Protein AF-A0A818GD93-F1 (afdb_monomer_lite)

Secondary structure (DSSP, 8-state):
-TTSSSTHHHHHHHTTSS-HHHHHHHHHHHHHHHHHTT---EEEEEESS-HHHHHHHS-TT-EEEEEEETTEEEEEEEHHHHHHHHHHHHHTT--EEE---TT--TTSGGGTTTHHHHHHHHHTTS-SSPPBPPTTS--SSS-GGGTTSHHHHB--HHHHHHHHHS-EEHHHHHTTS-TT-EEEE-SSS-SSHHHHHHHS-TTSEEEES--TT-S-HHHHHHHHHHHHHHTT----GGGGSPPP-SSPPTTSPPSHHHHHTTS---SPP-PPPHHHHHGGGT-TTEEEEEE--STTSTTGGGGG-EETTEEEPPHHHHHHHHHHHHHHHTT-S-GGG--EEEEEEEE--PPEE-SSS-EEEEEEE-TTT-EEEEEETTEEEEEEEEEEPPP--THHHHTT-PPPTTS-PEEHHHHHHHHHHHTB---GGG--EEEE-TTSSEEEEE--S-HHHHHHHHHHHHHTTS-S-EEEEEEEEEEE-HHHHHHHS-TTT-EEEEEEETTTTEEEETTEEEEEEEEEE-PPP-----PPPEEEEEEETT-S--S-HHHHHHHHHHHH---SEEEEEEES-HHHHHHHHHHHHH-TT-SEEEEEEE-SS-GGGS-TTSEEES-TTSS--SPEEEEEE---TT----HHHHHHHEEEEEEEEEETTS---HHHHHHTTEEEEEE-SSEEEEEEPPS--PEEEEEE--TTT-THHHHHHHHHHS-S-EEEEEEE--TT--HHHHHHHHTTSTTGGGEEEEEE--TT----HHHHHHHHHHT-SEEEEETTEEEEEEEEE----TTTTEEEES-EEEEESSTT-GGGEEEEEPP---GGG---TT------SEEEE-TTT-----S-HHHHHHHH-TT--GGG---SSSSHHHHHHHHHTTT--EEEEEE---THHHHHHHHTEEEEEEEEE---HHHHHT----GGGGGG--EEEE--THHHHSS--HHHHHHHHHHHHHHHTT-S-PPPEEEEETT-HHHHHHHHHTT---SEEEEE---TT-PPEEEE------TTSEEEEETTTSHHHHHHHHHHHHTT--EEEEE-TT---SHHHHHHHHHHHHHH--EEEEE---TTSHHHHHHHHHT-SS-EEEEEE---------GGG--HHHHHHHHIIIIIHHHHHHHHHHHH-TTT--EEEE--

Sequence (1164 aa):
MTKINLNHNSCAYADGCFTAEETILAAYFRGKCIQEANLPAGGMAAVGLTWNECKQMCPSDIAPACHNAIDTVTVSGPKESIEKFVEELKEKKIFAKEVACNQVAFHSHYMIEIAPLLKKCLENVIINPSKQRSSRWISSSVPENQWNTPLALTSSPDYHVNNLCSPVLFQEALQHIPSNAIVIELAPHCLLLAILKRSLSTDCVHLNLMKRGTHDHIAYFYSNLGKLYNEGVNLNIMSNYAPVQYPVPVNVPFISSLIASQWDHSQQWKIPTFEMFTQSLGSTQQAKHEIDLNDGSEYSSIIGHQIDGRCLFPATGYLVLVWKTYAKLHNYEDYRQMSVLFEQVQIHRATICSLTNKIIFYVNILPTNGTFEIIENNTIIVTGRISLSEQLKMQKFHKQIKFDDTNKNLQTNEIYRDFNLRGYEYSGLFRGINQINIDGTYGELKWNNDWISYIDTMLQVHLITSQGLQLPTRIDSLRIDPKFHLESISSLTSTCSVYVDYWNSLCFSGGIELFGLHCTGTSKKNKQQNTILESYLFVPFDNENIINELETCLYLILENNLTTTLSLCQIGNEKLSEEIFNFYSQQPSIKSLEYTLVTSLSIDEINKKINLVENLSSTTTTTIDLVIVNKTETNTYDWEKLFSICKSNGFILFSSDINIPTKQLQTNNFIQIVTRKNYQLWKKLSNENFKDTIVNIDEKNFQWIDQIKTLLSNSSSQRIWLLSNQIDNGIIGFFNCLRREPGGQLLRCIHIQDSEYVLNENVLKTLTTRDLAVNVYQNGVWGSYIHRHLRTSNDSTWIETDNAHVNVLNRGDLSSLTWLQSPIITTNNINDPNLDTCTVHYASLNFRDIMLVQLKKREYLKKLFPRLNDEHIANSRDTTFEQQIRFVTKGKGVDIVLNSLAEDKLQASVRLLAQHGRFLEIGKFDLSQNNPLGMSIFLKNTTFHGILLDSLFENANDDWLRVHQLVEQGIQNGVVQPLHSNVFNANEIEQAFRYMSQGKHMGKVVIKVYDESRPLIRAIRKTWFSPNKTYIITGGLGGFGLELTEWLVERGARNLILCSRSGIRTGYQLKKITYLETFFEAKILISKLNITNEKECEELISQCSLPIGGIFHLAAVLQDGLFENLTIDLFNQVVDIKYNGTKNLDKYTRIYSQKTLDYFVVFS

Radius of gyration: 47.05 Å; chains: 1; bounding box: 90×84×153 Å

Foldseek 3Di:
DLVVLLCVLVLCVVQVQDDPQLSVQLSVLVVVLVVVLPFAQKWKKKWQAAPVVCVVPDDPQKDFAEHLARRITMIMGHPVSLVVVQVVCVVVVIDMGTDDDVRDGWQAQSLVSSLVVSLVSSVVRADPPGDFGDPVDDAQLDDPVCCPPPLNGGPHSSVSSSSRHHGGNNLVVLVPADQQEEAEDPDQAPPSQVSNCVSGHPNYHYAYQHHPPDPDSVVSNVVRVVVVVVSPDDDPPCVVDDDDDPPDDPPDDDCVVVVVVVDDPVDDDDDDDPVNVVVVPDPLQKDKDKDACDPPDPCVLLCLFFFLNFSWRFPLNVVVVLLVSVCVVVVHPDSLQFWKKWAWKFFPDIDTDDNPDIWMWMWGADPPFQWIFIDTPNDTGMTTGMDGDDDDDPVVPPVPDDDDPPAFKFALVLLVLVCVVLGGNGDDLLSFFGIAGLCLFKGKGADPPDSRSRVSVQVSSVCSNPDHDKGWGTFRMKIADSVQLVVQQDPPGNMWMWGADPVQQWIDTGRMITGDTDIDHDDNDPPPPVPFDWDKDWDFQEDADDDCPPLQLLQLLVQLDQDLEAFEEEEDDQVVLVVSVVSQVPDPSHPYYQAEYADPDDDPPHDPRYHYDPDPPDDDPAQHQEYEYDDDPVLDDPVVVVLVSHDAFHKYKYFPVHDDPVVVCVVSQKDWGHDYPTITMITHHDPDDAAEDEQEDDDDFRVSLVVVLVVQPPPDRHAYEYEYLDQQRCVVVVLVVQLNARSNSRYAYEYENDNPDDDDPVVVVVCVSSVRRYWYHDPNGITDIGIGGDPPPVPVQKDFALAWDWDQPDPPDLVSIFIAHDPDDDPVQDPDPPDDDDRDQKDWDDVVLADDADDDCPVVVCVVDVPDDPLNDDDPPDLVVLVSQCVVVVNQADQEDADQDDDPNVQSSLSRHGQQHEYEYAHCPCVVVVPDDDPVSCVSVYYYDDDDVVVVPPDPDPVVVVVVVVVVVCVVVVVDDAWDEDEDEPVCVSVLSVCVNHRPDGGIYMYRDDDPVSGTDIHGYDDADRCQAEEEEECLLPPVNLVVVVVNLVRPHAHYEYEDLVPDDHSSSVSSVCCSCVVSVHHYHYHNFQLLDLVSVLVVCVPDPGAHAEYAYPDADDDDDRSSPDDPVNVCRGCSRQRSSLVSNVVNCVVRHVPRYPYYHGDD

pLDDT: mean 82.81, std 10.84, range [31.77, 96.56]

Structure (mmCIF, N/CA/C/O backbone):
data_AF-A0A818GD93-F1
#
_entry.id   AF-A0A818GD93-F1
#
loop_
_atom_site.group_PDB
_atom_site.id
_atom_site.type_symbol
_atom_site.label_atom_id
_atom_site.label_alt_id
_atom_site.label_comp_id
_atom_site.label_asym_id
_atom_site.label_entity_id
_atom_site.label_seq_id
_atom_site.pdbx_PDB_ins_code
_atom_site.Cartn_x
_atom_site.Cartn_y
_atom_site.Cartn_z
_atom_site.occupancy
_atom_site.B_iso_or_equiv
_atom_site.auth_seq_id
_atom_site.auth_comp_id
_atom_site.auth_asym_id
_atom_site.auth_atom_id
_atom_site.pdbx_PDB_model_num
ATOM 1 N N . MET A 1 1 ? -2.190 -17.034 67.341 1.00 33.44 1 MET A N 1
ATOM 2 C CA . MET A 1 1 ? -1.381 -15.807 67.493 1.00 33.44 1 MET A CA 1
ATOM 3 C C . MET A 1 1 ? -0.485 -15.829 68.727 1.00 33.44 1 MET A C 1
ATOM 5 O O . MET A 1 1 ? 0.620 -15.335 68.628 1.00 33.44 1 MET A O 1
ATOM 9 N N . THR A 1 2 ? -0.836 -16.525 69.811 1.00 31.77 2 THR A N 1
ATOM 10 C CA . THR A 1 2 ? 0.045 -16.783 70.979 1.00 31.77 2 THR A CA 1
ATOM 11 C C . THR A 1 2 ? 1.400 -17.440 70.675 1.00 31.77 2 THR A C 1
ATOM 13 O O . THR A 1 2 ? 2.304 -17.392 71.501 1.00 31.77 2 THR A O 1
ATOM 16 N N . LYS A 1 3 ? 1.580 -18.030 69.484 1.00 44.34 3 LYS A N 1
ATOM 17 C CA . LYS A 1 3 ? 2.841 -18.657 69.054 1.00 44.34 3 LYS A CA 1
ATOM 18 C C . LYS A 1 3 ? 3.876 -17.694 68.460 1.00 44.34 3 LYS A C 1
ATOM 20 O O . LYS A 1 3 ? 5.043 -18.045 68.472 1.00 44.34 3 LYS A O 1
ATOM 25 N N . ILE A 1 4 ? 3.493 -16.494 68.005 1.00 47.41 4 ILE A N 1
ATOM 26 C CA . ILE A 1 4 ? 4.444 -15.472 67.494 1.00 47.41 4 ILE A CA 1
ATOM 27 C C . ILE A 1 4 ? 5.394 -15.022 68.619 1.00 47.41 4 ILE A C 1
ATOM 29 O O . ILE A 1 4 ? 6.534 -14.620 68.408 1.00 47.41 4 ILE A O 1
ATOM 33 N N . ASN A 1 5 ? 4.931 -15.180 69.852 1.00 52.25 5 ASN A N 1
ATOM 34 C CA . ASN A 1 5 ? 5.482 -14.528 71.019 1.00 52.25 5 ASN A CA 1
ATOM 35 C C . ASN A 1 5 ? 6.509 -15.381 71.775 1.00 52.25 5 ASN A C 1
ATOM 37 O O . ASN A 1 5 ? 7.397 -14.843 72.432 1.00 52.25 5 ASN A O 1
ATOM 41 N N . LEU A 1 6 ? 6.436 -16.709 71.624 1.00 55.91 6 LEU A N 1
ATOM 42 C CA . LEU A 1 6 ? 7.480 -17.640 72.067 1.00 55.91 6 LEU A CA 1
ATOM 43 C C . LEU A 1 6 ? 8.700 -17.640 71.122 1.00 55.91 6 LEU A C 1
ATOM 45 O O . LEU A 1 6 ? 9.762 -18.137 71.492 1.00 55.91 6 LEU A O 1
ATOM 49 N N . ASN A 1 7 ? 8.564 -17.075 69.915 1.00 65.12 7 ASN A N 1
ATOM 50 C CA . ASN A 1 7 ? 9.555 -17.201 68.844 1.00 65.12 7 ASN A CA 1
ATOM 51 C C . ASN A 1 7 ? 10.838 -16.389 69.065 1.00 65.12 7 ASN A C 1
ATOM 53 O O . ASN A 1 7 ? 11.819 -16.663 68.386 1.00 65.12 7 ASN A O 1
ATOM 57 N N . HIS A 1 8 ? 10.895 -15.438 70.008 1.00 79.94 8 HIS A N 1
ATOM 58 C CA . HIS A 1 8 ? 12.126 -14.661 70.237 1.00 79.94 8 HIS A CA 1
ATOM 59 C C . HIS A 1 8 ? 13.271 -15.528 70.787 1.00 79.94 8 HIS A C 1
ATOM 61 O O . HIS A 1 8 ? 14.429 -15.243 70.498 1.00 79.94 8 HIS A O 1
ATOM 67 N N . ASN A 1 9 ? 12.963 -16.637 71.472 1.00 85.88 9 ASN A N 1
ATOM 68 C CA . ASN A 1 9 ? 13.963 -17.633 71.879 1.00 85.88 9 ASN A CA 1
ATOM 69 C C . ASN A 1 9 ? 14.546 -18.375 70.658 1.00 85.88 9 ASN A C 1
ATOM 71 O O . ASN A 1 9 ? 15.732 -18.703 70.634 1.00 85.88 9 ASN A O 1
ATOM 75 N N . SER A 1 10 ? 13.720 -18.627 69.635 1.00 87.31 10 SER A N 1
ATOM 76 C CA . SER A 1 10 ? 14.138 -19.233 68.363 1.00 87.31 10 SER A CA 1
ATOM 77 C C . SER A 1 10 ? 14.863 -18.233 67.460 1.00 87.31 10 SER A C 1
ATOM 79 O O . SER A 1 10 ? 15.830 -18.610 66.806 1.00 87.31 10 SER A O 1
ATOM 81 N N . CYS A 1 11 ? 14.464 -16.957 67.462 1.00 89.50 11 CYS A N 1
ATOM 82 C CA . CYS A 1 11 ? 15.203 -15.886 66.791 1.00 89.50 11 CYS A CA 1
ATOM 83 C C . CYS A 1 11 ? 16.583 -15.688 67.428 1.00 89.50 11 CYS A C 1
ATOM 85 O O . CYS A 1 11 ? 17.562 -15.578 66.703 1.00 89.50 11 CYS A O 1
ATOM 87 N N . ALA A 1 12 ? 16.684 -15.732 68.762 1.00 89.31 12 ALA A N 1
ATOM 88 C CA . ALA A 1 12 ? 17.964 -15.682 69.467 1.00 89.31 12 ALA A CA 1
ATOM 89 C C . ALA A 1 12 ? 18.878 -16.865 69.098 1.00 89.31 12 ALA A C 1
ATOM 91 O O . ALA A 1 12 ? 20.086 -16.687 68.984 1.00 89.31 12 ALA A O 1
ATOM 92 N N . TYR A 1 13 ? 18.321 -18.059 68.864 1.00 91.31 13 TYR A N 1
ATOM 93 C CA . TYR A 1 13 ? 19.079 -19.202 68.341 1.00 91.31 13 TYR A CA 1
ATOM 94 C C . TYR A 1 13 ? 19.538 -18.980 66.894 1.00 91.31 13 TYR A C 1
ATOM 96 O O . TYR A 1 13 ? 20.716 -19.143 66.590 1.00 91.31 13 TYR A O 1
ATOM 104 N N . ALA A 1 14 ? 18.627 -18.558 66.009 1.00 91.19 14 ALA A N 1
ATOM 105 C CA . ALA A 1 14 ? 18.927 -18.307 64.597 1.00 91.19 14 ALA A CA 1
ATOM 106 C C . ALA A 1 14 ? 19.946 -17.169 64.392 1.00 91.19 14 ALA A C 1
ATOM 108 O O . ALA A 1 14 ? 20.742 -17.213 63.456 1.00 91.19 14 ALA A O 1
ATOM 109 N N . ASP A 1 15 ? 19.949 -16.174 65.282 1.00 92.12 15 ASP A N 1
ATOM 110 C CA . ASP A 1 15 ? 20.922 -15.078 65.293 1.00 92.12 15 ASP A CA 1
ATOM 111 C C . ASP A 1 15 ? 22.274 -15.477 65.923 1.00 92.12 15 ASP A C 1
ATOM 113 O O . ASP A 1 15 ? 23.263 -14.763 65.774 1.00 92.12 15 ASP A O 1
ATOM 117 N N . GLY A 1 16 ? 22.344 -16.636 66.594 1.00 90.19 16 GLY A N 1
ATOM 118 C CA . GLY A 1 16 ? 23.544 -17.160 67.261 1.00 90.19 16 GLY A CA 1
ATOM 119 C C . GLY A 1 16 ? 23.742 -16.683 68.708 1.00 90.19 16 GLY A C 1
ATOM 120 O O . GLY A 1 16 ? 24.757 -17.006 69.339 1.00 90.19 16 GLY A O 1
ATOM 121 N N . CYS A 1 17 ? 22.783 -15.937 69.261 1.00 89.62 17 CYS A N 1
ATOM 122 C CA . CYS A 1 17 ? 22.808 -15.460 70.642 1.00 89.62 17 CYS A CA 1
ATOM 123 C C . CYS A 1 17 ? 22.599 -16.591 71.659 1.00 89.62 17 CYS A C 1
ATOM 125 O O . CYS A 1 17 ? 23.258 -16.592 72.695 1.00 89.62 17 CYS A O 1
ATOM 127 N N . PHE A 1 18 ? 21.729 -17.557 71.359 1.00 91.38 18 PHE A N 1
ATOM 128 C CA . PHE A 1 18 ? 21.473 -18.731 72.200 1.00 91.38 18 PHE A CA 1
ATOM 129 C C . PHE A 1 18 ? 22.039 -20.010 71.581 1.00 91.38 18 PHE A C 1
ATOM 131 O O . PHE A 1 18 ? 22.081 -20.176 70.364 1.00 91.38 18 PHE A O 1
ATOM 138 N N . THR A 1 19 ? 22.452 -20.936 72.437 1.00 90.50 19 THR A N 1
ATOM 139 C CA . THR A 1 19 ? 22.645 -22.353 72.112 1.00 90.50 19 THR A CA 1
ATOM 140 C C . THR A 1 19 ? 21.298 -23.085 72.104 1.00 90.50 19 THR A C 1
ATOM 142 O O . THR A 1 19 ? 20.305 -22.596 72.641 1.00 90.50 19 THR A O 1
ATOM 145 N N . ALA A 1 20 ? 21.246 -24.282 71.511 1.00 89.31 20 ALA A N 1
ATOM 146 C CA . ALA A 1 20 ? 20.014 -25.075 71.489 1.00 89.31 20 ALA A CA 1
ATOM 147 C C . ALA A 1 20 ? 19.505 -25.392 72.910 1.00 89.31 20 ALA A C 1
ATOM 149 O O . ALA A 1 20 ? 18.302 -25.336 73.164 1.00 89.31 20 ALA A O 1
ATOM 150 N N . GLU A 1 21 ? 20.426 -25.672 73.836 1.00 91.25 21 GLU A N 1
ATOM 151 C CA . GLU A 1 21 ? 20.122 -25.924 75.245 1.00 91.25 21 GLU A CA 1
ATOM 152 C C . GLU A 1 21 ? 19.530 -24.684 75.930 1.00 91.25 21 GLU A C 1
ATOM 154 O O . GLU A 1 21 ? 18.448 -24.775 76.510 1.00 91.25 21 GLU A O 1
ATOM 159 N N . GLU A 1 22 ? 20.164 -23.513 75.787 1.00 89.69 22 GLU A N 1
ATOM 160 C CA . GLU A 1 22 ? 19.652 -22.244 76.328 1.00 89.69 22 GLU A CA 1
ATOM 161 C C . GLU A 1 22 ? 18.258 -21.917 75.785 1.00 89.69 22 GLU A C 1
ATOM 163 O O . GLU A 1 22 ? 17.372 -21.537 76.547 1.00 89.69 22 GLU A O 1
ATOM 168 N N . THR A 1 23 ? 18.019 -22.112 74.485 1.00 90.81 23 THR A N 1
ATOM 169 C CA . THR A 1 23 ? 16.705 -21.883 73.869 1.00 90.81 23 THR A CA 1
ATOM 170 C C . THR A 1 23 ? 15.627 -22.792 74.454 1.00 90.81 23 THR A C 1
ATOM 172 O O . THR A 1 23 ? 14.526 -22.315 74.754 1.00 90.81 23 THR A O 1
ATOM 175 N N . ILE A 1 24 ? 15.926 -24.084 74.634 1.00 90.50 24 ILE A N 1
ATOM 176 C CA . ILE A 1 24 ? 14.987 -25.059 75.204 1.00 90.50 24 ILE A CA 1
ATOM 177 C C . ILE A 1 24 ? 14.712 -24.734 76.674 1.00 90.50 24 ILE A C 1
ATOM 179 O O . ILE A 1 24 ? 13.548 -24.653 77.070 1.00 90.50 24 ILE A O 1
ATOM 183 N N . LEU A 1 25 ? 15.756 -24.502 77.473 1.00 90.38 25 LEU A N 1
ATOM 184 C CA . LEU A 1 25 ? 15.623 -24.196 78.896 1.00 90.38 25 LEU A CA 1
ATOM 185 C C . LEU A 1 25 ? 14.925 -22.852 79.122 1.00 90.38 25 LEU A C 1
ATOM 187 O O . LEU A 1 25 ? 14.031 -22.773 79.960 1.00 90.38 25 LEU A O 1
ATOM 191 N N . ALA A 1 26 ? 15.239 -21.816 78.342 1.00 88.31 26 ALA A N 1
ATOM 192 C CA . ALA A 1 26 ? 14.556 -20.527 78.425 1.00 88.31 26 ALA A CA 1
ATOM 193 C C . ALA A 1 26 ? 13.062 -20.652 78.089 1.00 88.31 26 ALA A C 1
ATOM 195 O O . ALA A 1 26 ? 12.225 -20.058 78.768 1.00 88.31 26 ALA A O 1
ATOM 196 N N . ALA A 1 27 ? 12.699 -21.450 77.076 1.00 88.69 27 ALA A N 1
ATOM 197 C CA . ALA A 1 27 ? 11.296 -21.730 76.763 1.00 88.69 27 ALA A CA 1
ATOM 198 C C . ALA A 1 27 ? 10.607 -22.543 77.874 1.00 88.69 27 ALA A C 1
ATOM 200 O O . ALA A 1 27 ? 9.472 -22.237 78.248 1.00 88.69 27 ALA A O 1
ATOM 201 N N . TYR A 1 28 ? 11.303 -23.538 78.433 1.00 89.44 28 TYR A N 1
ATOM 202 C CA . TYR A 1 28 ? 10.815 -24.368 79.532 1.00 89.44 28 TYR A CA 1
ATOM 203 C C . TYR A 1 28 ? 10.556 -23.549 80.799 1.00 89.44 28 TYR A C 1
ATOM 205 O O . TYR A 1 28 ? 9.443 -23.574 81.319 1.00 89.44 28 TYR A O 1
ATOM 213 N N . PHE A 1 29 ? 11.538 -22.773 81.270 1.00 88.25 29 PHE A N 1
ATOM 214 C CA . PHE A 1 29 ? 11.382 -21.935 82.458 1.00 88.25 29 PHE A CA 1
ATOM 215 C C . PHE A 1 29 ? 10.345 -20.836 82.245 1.00 88.25 29 PHE A C 1
ATOM 217 O O . PHE A 1 29 ? 9.573 -20.575 83.160 1.00 88.25 29 PHE A O 1
ATOM 224 N N . ARG A 1 30 ? 10.230 -20.266 81.038 1.00 87.00 30 ARG A N 1
ATOM 225 C CA . ARG A 1 30 ? 9.141 -19.336 80.705 1.00 87.00 30 ARG A CA 1
ATOM 226 C C . ARG A 1 30 ? 7.767 -19.970 80.925 1.00 87.00 30 ARG A C 1
ATOM 228 O O . ARG A 1 30 ? 6.937 -19.369 81.595 1.00 87.00 30 ARG A O 1
ATOM 235 N N . GLY A 1 31 ? 7.539 -21.185 80.425 1.00 84.44 31 GLY A N 1
ATOM 236 C CA . GLY A 1 31 ? 6.285 -21.914 80.650 1.00 84.44 31 GLY A CA 1
ATOM 237 C C . GLY A 1 31 ? 6.072 -22.327 82.111 1.00 84.44 31 GLY A C 1
ATOM 238 O O . GLY A 1 31 ? 4.986 -22.133 82.653 1.00 84.44 31 GLY A O 1
ATOM 239 N N . LYS A 1 32 ? 7.120 -22.839 82.766 1.00 85.81 32 LYS A N 1
ATOM 240 C CA . LYS A 1 32 ? 7.083 -23.299 84.160 1.00 85.81 32 LYS A CA 1
ATOM 241 C C . LYS A 1 32 ? 6.770 -22.164 85.138 1.00 85.81 32 LYS A C 1
ATOM 243 O O . LYS A 1 32 ? 5.893 -22.326 85.976 1.00 85.81 32 LYS A O 1
ATOM 248 N N . CYS A 1 33 ? 7.417 -21.006 84.993 1.00 85.81 33 CYS A N 1
ATOM 249 C CA . CYS A 1 33 ? 7.173 -19.840 85.849 1.00 85.81 33 CYS A CA 1
ATOM 250 C C . CYS A 1 33 ? 5.726 -19.342 85.729 1.00 85.81 33 CYS A C 1
ATOM 252 O O . CYS A 1 33 ? 5.131 -18.948 86.723 1.00 85.81 33 CYS A O 1
ATOM 254 N N . ILE A 1 34 ? 5.144 -19.393 84.524 1.00 84.50 34 ILE A N 1
ATOM 255 C CA . ILE A 1 34 ? 3.734 -19.037 84.303 1.00 84.50 34 ILE A CA 1
ATOM 256 C C . ILE A 1 34 ? 2.800 -20.033 84.993 1.00 84.50 34 ILE A C 1
ATOM 258 O O . ILE A 1 34 ? 1.817 -19.626 85.605 1.00 84.50 34 ILE A O 1
ATOM 262 N N . GLN A 1 35 ? 3.107 -21.328 84.908 1.00 82.56 35 GLN A N 1
ATOM 263 C CA . GLN A 1 35 ? 2.306 -22.371 85.544 1.00 82.56 35 GLN A CA 1
ATOM 264 C C . GLN A 1 35 ? 2.373 -22.303 87.078 1.00 82.56 35 GLN A C 1
ATOM 266 O O . GLN A 1 35 ? 1.361 -22.513 87.737 1.00 82.56 35 GLN A O 1
ATOM 271 N N . GLU A 1 36 ? 3.542 -22.002 87.649 1.00 83.62 36 GLU A N 1
ATOM 272 C CA . GLU A 1 36 ? 3.742 -21.896 89.102 1.00 83.62 36 GLU A CA 1
ATOM 273 C C . GLU A 1 36 ? 3.157 -20.605 89.700 1.00 83.62 36 GLU A C 1
ATOM 275 O O . GLU A 1 36 ? 2.835 -20.574 90.886 1.00 83.62 36 GLU A O 1
ATOM 280 N N . ALA A 1 37 ? 2.986 -19.552 88.894 1.00 78.62 37 ALA A N 1
ATOM 281 C CA . ALA A 1 37 ? 2.511 -18.248 89.353 1.00 78.62 37 ALA A CA 1
ATOM 282 C C . ALA A 1 37 ? 0.996 -18.157 89.623 1.00 78.62 37 ALA A C 1
ATOM 284 O O . ALA A 1 37 ? 0.564 -17.145 90.163 1.00 78.62 37 ALA A O 1
ATOM 285 N N . ASN A 1 38 ? 0.191 -19.177 89.277 1.00 78.06 38 ASN A N 1
ATOM 286 C CA . ASN A 1 38 ? -1.266 -19.220 89.518 1.00 78.06 38 ASN A CA 1
ATOM 287 C C . ASN A 1 38 ? -2.002 -17.906 89.174 1.00 78.06 38 ASN A C 1
ATOM 289 O O . ASN A 1 38 ? -2.796 -17.388 89.960 1.00 78.06 38 ASN A O 1
ATOM 293 N N . LEU A 1 39 ? -1.729 -17.365 87.985 1.00 81.75 39 LEU A N 1
ATOM 294 C CA . LEU A 1 39 ? -2.355 -16.136 87.504 1.00 81.75 39 LEU A CA 1
ATOM 295 C C . LEU A 1 39 ? -3.883 -16.264 87.350 1.00 81.75 39 LEU A C 1
ATOM 297 O O . LEU A 1 39 ? -4.388 -17.363 87.093 1.00 81.75 39 LEU A O 1
ATOM 301 N N . PRO A 1 40 ? -4.629 -15.143 87.421 1.00 83.19 40 PRO A N 1
ATOM 302 C CA . PRO A 1 40 ? -6.050 -15.130 87.089 1.00 83.19 40 PRO A CA 1
ATOM 303 C C . PRO A 1 40 ? -6.291 -15.573 85.638 1.00 83.19 40 PRO A C 1
ATOM 305 O O . PRO A 1 40 ? -5.458 -15.350 84.756 1.00 83.19 40 PRO A O 1
ATOM 308 N N . ALA A 1 41 ? -7.457 -16.177 85.382 1.00 85.94 41 ALA A N 1
ATOM 309 C CA . ALA A 1 41 ? -7.814 -16.696 84.064 1.00 85.94 41 ALA A CA 1
ATOM 310 C C . ALA A 1 41 ? -7.846 -15.573 83.010 1.00 85.94 41 ALA A C 1
ATOM 312 O O . ALA A 1 41 ? -8.739 -14.724 83.000 1.00 85.94 41 ALA A O 1
ATOM 313 N N . GLY A 1 42 ? -6.871 -15.585 82.104 1.00 88.06 42 GLY A N 1
ATOM 314 C CA . GLY A 1 42 ? -6.720 -14.632 81.008 1.00 88.06 42 GLY A CA 1
ATOM 315 C C . GLY A 1 42 ? -7.253 -15.143 79.667 1.00 88.06 42 GLY A C 1
ATOM 316 O O . GLY A 1 42 ? -7.318 -16.346 79.415 1.00 88.06 42 GLY A O 1
ATOM 317 N N . GLY A 1 43 ? -7.607 -14.217 78.781 1.00 89.50 43 GLY A N 1
ATOM 318 C CA . GLY A 1 43 ? -8.039 -14.459 77.407 1.00 89.50 43 GLY A CA 1
ATOM 319 C C . GLY A 1 43 ? -7.254 -13.602 76.411 1.00 89.50 43 GLY A C 1
ATOM 320 O O . GLY A 1 43 ? -6.715 -12.552 76.759 1.00 89.50 43 GLY A O 1
ATOM 321 N N . MET A 1 44 ? -7.190 -14.049 75.154 1.00 91.69 44 MET A N 1
ATOM 322 C CA . MET A 1 44 ? -6.651 -13.258 74.044 1.00 91.69 44 MET A CA 1
ATOM 323 C C . MET A 1 44 ? -7.536 -13.398 72.807 1.00 91.69 44 MET A C 1
ATOM 325 O O . MET A 1 44 ? -7.991 -14.498 72.488 1.00 91.69 44 MET A O 1
ATOM 329 N N . ALA A 1 45 ? -7.723 -12.311 72.061 1.00 90.12 45 ALA A N 1
ATOM 330 C CA . ALA A 1 45 ? -8.517 -12.311 70.834 1.00 90.12 45 ALA A CA 1
ATOM 331 C C . ALA A 1 45 ? -7.883 -11.449 69.738 1.00 90.12 45 ALA A C 1
ATOM 333 O O . ALA A 1 45 ? -7.340 -10.384 70.009 1.00 90.12 45 ALA A O 1
ATOM 334 N N . ALA A 1 46 ? -7.948 -11.919 68.494 1.00 89.56 46 ALA A N 1
ATOM 335 C CA . ALA A 1 46 ? -7.567 -11.173 67.303 1.00 89.56 46 ALA A CA 1
ATOM 336 C C . ALA A 1 46 ? -8.752 -10.332 66.823 1.00 89.56 46 ALA A C 1
ATOM 338 O O . ALA A 1 46 ? -9.823 -10.886 66.578 1.00 89.56 46 ALA A O 1
ATOM 339 N N . VAL A 1 47 ? -8.551 -9.027 66.670 1.00 91.12 47 VAL A N 1
ATOM 340 C CA . VAL A 1 47 ? -9.569 -8.045 66.297 1.00 91.12 47 VAL A CA 1
ATOM 341 C C . VAL A 1 47 ? -9.149 -7.269 65.046 1.00 91.12 47 VAL A C 1
ATOM 343 O O . VAL A 1 47 ? -7.972 -6.960 64.864 1.00 91.12 47 VAL A O 1
ATOM 346 N N . GLY A 1 48 ? -10.108 -6.993 64.164 1.00 90.00 48 GLY A N 1
ATOM 347 C CA . GLY A 1 48 ? -9.935 -6.261 62.908 1.00 90.00 48 GLY A CA 1
ATOM 348 C C . GLY A 1 48 ? -10.037 -4.756 63.116 1.00 90.00 48 GLY A C 1
ATOM 349 O O . GLY A 1 48 ? -10.970 -4.134 62.622 1.00 90.00 48 GLY A O 1
ATOM 350 N N . LEU A 1 49 ? -9.131 -4.214 63.922 1.00 89.94 49 LEU A N 1
ATOM 351 C CA . LEU A 1 49 ? -9.034 -2.800 64.271 1.00 89.94 49 LEU A CA 1
ATOM 352 C C . LEU A 1 49 ? -7.588 -2.344 64.086 1.00 89.94 49 LEU A C 1
ATOM 354 O O . LEU A 1 49 ? -6.659 -3.144 64.231 1.00 89.94 49 LEU A O 1
ATOM 358 N N . THR A 1 50 ? -7.389 -1.058 63.812 1.00 91.88 50 THR A N 1
ATOM 359 C CA . THR A 1 50 ? -6.053 -0.452 63.845 1.00 91.88 50 THR A CA 1
ATOM 360 C C . THR A 1 50 ? -5.537 -0.349 65.286 1.00 91.88 50 THR A C 1
ATOM 362 O O . THR A 1 50 ? -6.305 -0.317 66.252 1.00 91.88 50 THR A O 1
ATOM 365 N N . TRP A 1 51 ? -4.215 -0.250 65.466 1.00 90.62 51 TRP A N 1
ATOM 366 C CA . TRP A 1 51 ? -3.599 -0.129 66.799 1.00 90.62 51 TRP A CA 1
ATOM 367 C C . TRP A 1 51 ? -4.127 1.060 67.619 1.00 90.62 51 TRP A C 1
ATOM 369 O O . TRP A 1 51 ? -4.313 0.951 68.834 1.00 90.62 51 TRP A O 1
ATOM 379 N N . ASN A 1 52 ? -4.411 2.184 66.958 1.00 90.88 52 ASN A N 1
ATOM 380 C CA . ASN A 1 52 ? -4.937 3.385 67.607 1.00 90.88 52 ASN A CA 1
ATOM 381 C C . ASN A 1 52 ? -6.416 3.237 67.985 1.00 90.88 52 ASN A C 1
ATOM 383 O O . ASN A 1 52 ? -6.790 3.618 69.093 1.00 90.88 52 ASN A O 1
ATOM 387 N N . GLU A 1 53 ? -7.232 2.635 67.116 1.00 90.38 53 GLU A N 1
ATOM 388 C CA . GLU A 1 53 ? -8.634 2.322 67.425 1.00 90.38 53 GLU A CA 1
ATOM 389 C C . GLU A 1 53 ? -8.728 1.351 68.604 1.00 90.38 53 GLU A C 1
ATOM 391 O O . GLU A 1 53 ? -9.504 1.582 69.529 1.00 90.38 53 GLU A O 1
ATOM 396 N N . CYS A 1 54 ? -7.873 0.321 68.649 1.00 89.12 54 CYS A N 1
ATOM 397 C CA . CYS A 1 54 ? -7.800 -0.579 69.799 1.00 89.12 54 CYS A CA 1
ATOM 398 C C . CYS A 1 54 ? -7.505 0.170 71.101 1.00 89.12 54 CYS A C 1
ATOM 400 O O . CYS A 1 54 ? -8.188 -0.066 72.091 1.00 89.12 54 CYS A O 1
ATOM 402 N N . LYS A 1 55 ? -6.533 1.090 71.122 1.00 87.12 55 LYS A N 1
ATOM 403 C CA . LYS A 1 55 ? -6.220 1.870 72.334 1.00 87.12 55 LYS A CA 1
ATOM 404 C C . LYS A 1 55 ? -7.386 2.731 72.824 1.00 87.12 55 LYS A C 1
ATOM 406 O O . LYS A 1 55 ? -7.471 2.980 74.020 1.00 87.12 55 LYS A O 1
ATOM 411 N N . GLN A 1 56 ? -8.242 3.202 71.920 1.00 87.75 56 GLN A N 1
ATOM 412 C CA . GLN A 1 56 ? -9.402 4.027 72.267 1.00 87.75 56 GLN A CA 1
ATOM 413 C C . GLN A 1 56 ? -10.612 3.191 72.697 1.00 87.75 56 GLN A C 1
ATOM 415 O O . GLN A 1 56 ? -11.368 3.619 73.563 1.00 87.75 56 GLN A O 1
ATOM 420 N N . MET A 1 57 ? -10.804 2.018 72.088 1.00 86.69 57 MET A N 1
ATOM 421 C CA . MET A 1 57 ? -11.986 1.175 72.294 1.00 86.69 57 MET A CA 1
ATOM 422 C C . MET A 1 57 ? -11.815 0.102 73.375 1.00 86.69 57 MET A C 1
ATOM 424 O O . MET A 1 57 ? -12.817 -0.451 73.822 1.00 86.69 57 MET A O 1
ATOM 428 N N . CYS A 1 58 ? -10.585 -0.240 73.771 1.00 87.19 58 CYS A N 1
ATOM 429 C CA . CYS A 1 58 ? -10.364 -1.262 74.795 1.00 87.19 58 CYS A CA 1
ATOM 430 C C . CYS A 1 58 ? -10.803 -0.765 76.188 1.00 87.19 58 CYS A C 1
ATOM 432 O O . CYS A 1 58 ? -10.413 0.333 76.595 1.00 87.19 58 CYS A O 1
ATOM 434 N N . PRO A 1 59 ? -11.549 -1.584 76.951 1.00 87.38 59 PRO A N 1
ATOM 435 C CA . PRO A 1 59 ? -11.757 -1.393 78.384 1.00 87.38 59 PRO A CA 1
ATOM 436 C C . PRO A 1 59 ? -10.437 -1.280 79.161 1.00 87.38 59 PRO A C 1
ATOM 438 O O . PRO A 1 59 ? -9.409 -1.797 78.731 1.00 87.38 59 PRO A O 1
ATOM 441 N N . SER A 1 60 ? -10.456 -0.641 80.333 1.00 84.44 60 SER A N 1
ATOM 442 C CA . SER A 1 60 ? -9.243 -0.372 81.128 1.00 84.44 60 SER A CA 1
ATOM 443 C C . SER A 1 60 ? -8.475 -1.623 81.585 1.00 84.44 60 SER A C 1
ATOM 445 O O . SER A 1 60 ? -7.291 -1.532 81.895 1.00 84.44 60 SER A O 1
ATOM 447 N N . ASP A 1 61 ? -9.138 -2.777 81.646 1.00 87.69 61 ASP A N 1
ATOM 448 C CA . ASP A 1 61 ? -8.585 -4.087 82.010 1.00 87.69 61 ASP A CA 1
ATOM 449 C C . ASP A 1 61 ? -8.144 -4.929 80.792 1.00 87.69 61 ASP A C 1
ATOM 451 O O . ASP A 1 61 ? -7.578 -6.011 80.956 1.00 87.69 61 ASP A O 1
ATOM 455 N N . ILE A 1 62 ? -8.340 -4.431 79.564 1.00 90.25 62 ILE A N 1
ATOM 456 C CA . ILE A 1 62 ? -7.906 -5.069 78.315 1.00 90.25 62 ILE A CA 1
ATOM 457 C C . ILE A 1 62 ? -6.808 -4.225 77.664 1.00 90.25 62 ILE A C 1
ATOM 459 O O . ILE A 1 62 ? -6.971 -3.036 77.407 1.00 90.25 62 ILE A O 1
ATOM 463 N N . ALA A 1 63 ? -5.683 -4.856 77.334 1.00 89.12 63 ALA A N 1
ATOM 464 C CA . ALA A 1 63 ? -4.565 -4.198 76.670 1.00 89.12 63 ALA A CA 1
ATOM 465 C C . ALA A 1 63 ? -4.399 -4.684 75.218 1.00 89.12 63 ALA A C 1
ATOM 467 O O . ALA A 1 63 ? -4.504 -5.888 74.951 1.00 89.12 63 ALA A O 1
ATOM 468 N N . PRO A 1 64 ? -4.071 -3.794 74.263 1.00 91.44 64 PRO A N 1
ATOM 469 C CA . PRO A 1 64 ? -3.568 -4.211 72.960 1.00 91.44 64 PRO A CA 1
ATOM 470 C C . PRO A 1 64 ? -2.178 -4.846 73.128 1.00 91.44 64 PRO A C 1
ATOM 472 O O . PRO A 1 64 ? -1.250 -4.229 73.646 1.00 91.44 64 PRO A O 1
ATOM 475 N N . ALA A 1 65 ? -2.049 -6.099 72.696 1.00 88.88 65 ALA A N 1
ATOM 476 C CA . ALA A 1 65 ? -0.926 -6.979 73.010 1.00 88.88 65 ALA A CA 1
ATOM 477 C C . ALA A 1 65 ? -0.060 -7.340 71.793 1.00 88.88 65 ALA A C 1
ATOM 479 O O . ALA A 1 65 ? 1.149 -7.509 71.938 1.00 88.88 65 ALA A O 1
ATOM 480 N N . CYS A 1 66 ? -0.633 -7.473 70.592 1.00 89.62 66 CYS A N 1
ATOM 481 C CA . CYS A 1 66 ? 0.140 -7.760 69.372 1.00 89.62 66 CYS A CA 1
ATOM 482 C C . CYS A 1 66 ? -0.374 -6.940 68.183 1.00 89.62 66 CYS A C 1
ATOM 484 O O . CYS A 1 66 ? -1.537 -7.074 67.814 1.00 89.62 66 CYS A O 1
ATOM 486 N N . HIS A 1 67 ? 0.475 -6.131 67.555 1.00 90.75 67 HIS A N 1
ATOM 487 C CA . HIS A 1 67 ? 0.159 -5.385 66.337 1.00 90.75 67 HIS A CA 1
ATOM 488 C C . HIS A 1 67 ? 0.524 -6.237 65.113 1.00 90.75 67 HIS A C 1
ATOM 490 O O . HIS A 1 67 ? 1.677 -6.247 64.697 1.00 90.75 67 HIS A O 1
ATOM 496 N N . ASN A 1 68 ? -0.419 -7.023 64.578 1.00 86.00 68 ASN A N 1
ATOM 497 C CA . ASN A 1 68 ? -0.109 -8.038 63.559 1.00 86.00 68 ASN A CA 1
ATOM 498 C C . ASN A 1 68 ? -0.130 -7.499 62.120 1.00 86.00 68 ASN A C 1
ATOM 500 O O . ASN A 1 68 ? 0.662 -7.942 61.297 1.00 86.00 68 ASN A O 1
ATOM 504 N N . ALA A 1 69 ? -1.068 -6.606 61.808 1.00 85.38 69 ALA A N 1
ATOM 505 C CA . ALA A 1 69 ? -1.202 -5.918 60.525 1.00 85.38 69 ALA A CA 1
ATOM 506 C C . ALA A 1 69 ? -1.734 -4.500 60.768 1.00 85.38 69 ALA A C 1
ATOM 508 O O . ALA A 1 69 ? -2.200 -4.218 61.872 1.00 85.38 69 ALA A O 1
ATOM 509 N N . ILE A 1 70 ? -1.744 -3.652 59.733 1.00 86.56 70 ILE A N 1
ATOM 510 C CA . ILE A 1 70 ? -2.268 -2.271 59.800 1.00 86.56 70 ILE A CA 1
ATOM 511 C C . ILE A 1 70 ? -3.677 -2.226 60.424 1.00 86.56 70 ILE A C 1
ATOM 513 O O . ILE A 1 70 ? -3.973 -1.346 61.227 1.00 86.56 70 ILE A O 1
ATOM 517 N N . ASP A 1 71 ? -4.520 -3.201 60.086 1.00 88.06 71 ASP A N 1
ATOM 518 C CA . ASP A 1 71 ? -5.924 -3.326 60.484 1.00 88.06 71 ASP A CA 1
ATOM 519 C C . ASP A 1 71 ? -6.190 -4.565 61.363 1.00 88.06 71 ASP A C 1
ATOM 521 O O . ASP A 1 71 ? -7.313 -5.067 61.414 1.00 88.06 71 ASP A O 1
ATOM 525 N N . THR A 1 72 ? -5.169 -5.172 61.982 1.00 88.62 72 THR A N 1
ATOM 526 C CA . THR A 1 72 ? -5.366 -6.393 62.786 1.00 88.62 72 THR A CA 1
ATOM 527 C C . THR A 1 72 ? -4.469 -6.442 64.009 1.00 88.62 72 THR A C 1
ATOM 529 O O . THR A 1 72 ? -3.247 -6.574 63.918 1.00 88.62 72 THR A O 1
ATOM 532 N N . VAL A 1 73 ? -5.102 -6.457 65.178 1.00 90.38 73 VAL A N 1
ATOM 533 C CA . VAL A 1 73 ? -4.452 -6.399 66.489 1.00 90.38 73 VAL A CA 1
ATOM 534 C C . VAL A 1 73 ? -4.919 -7.570 67.347 1.00 90.38 73 VAL A C 1
ATOM 536 O O . VAL A 1 73 ? -6.033 -8.055 67.204 1.00 90.38 73 VAL A O 1
ATOM 539 N N . THR A 1 74 ? -4.071 -8.092 68.226 1.00 91.31 74 THR A N 1
ATOM 540 C CA . THR A 1 74 ? -4.481 -9.030 69.279 1.00 91.31 74 THR A CA 1
ATOM 541 C C . THR A 1 74 ? -4.594 -8.287 70.595 1.00 91.31 74 THR A C 1
ATOM 543 O O . THR A 1 74 ? -3.629 -7.654 71.014 1.00 91.31 74 THR A O 1
ATOM 546 N N . VAL A 1 75 ? -5.748 -8.382 71.244 1.00 92.44 75 VAL A N 1
ATOM 547 C CA . VAL A 1 75 ? -6.005 -7.849 72.587 1.00 92.44 75 VAL A CA 1
ATOM 548 C C . VAL A 1 75 ? -5.849 -8.950 73.639 1.00 92.44 75 VAL A C 1
ATOM 550 O O . VAL A 1 75 ? -6.039 -10.131 73.335 1.00 92.44 75 VAL A O 1
ATOM 553 N N . SER A 1 76 ? -5.459 -8.570 74.856 1.00 91.94 76 SER A N 1
ATOM 554 C CA . SER A 1 76 ? -5.122 -9.467 75.968 1.00 91.94 76 SER A CA 1
ATOM 555 C C . SER A 1 76 ? -5.631 -8.897 77.291 1.00 91.94 76 SER A C 1
ATOM 557 O O . SER A 1 76 ? -5.455 -7.707 77.553 1.00 91.94 76 SER A O 1
ATOM 559 N N . GLY A 1 77 ? -6.255 -9.728 78.122 1.00 91.06 77 GLY A N 1
ATOM 560 C CA . GLY A 1 77 ? -6.842 -9.309 79.400 1.00 91.06 77 GLY A CA 1
ATOM 561 C C . GLY A 1 77 ? -7.526 -10.466 80.134 1.00 91.06 77 GLY A C 1
ATOM 562 O O . GLY A 1 77 ? -7.312 -11.624 79.763 1.00 91.06 77 GLY A O 1
ATOM 563 N N . PRO A 1 78 ? -8.349 -10.196 81.162 1.00 91.56 78 PRO A N 1
ATOM 564 C CA . PRO A 1 78 ? -9.151 -11.212 81.840 1.00 91.56 78 PRO A CA 1
ATOM 565 C C . PRO A 1 78 ? -10.074 -11.943 80.862 1.00 91.56 78 PRO A C 1
ATOM 567 O O . PRO A 1 78 ? -10.637 -11.336 79.949 1.00 91.56 78 PRO A O 1
ATOM 570 N N . LYS A 1 79 ? -10.241 -13.256 81.048 1.00 89.56 79 LYS A N 1
ATOM 571 C CA . LYS A 1 79 ? -10.996 -14.109 80.120 1.00 89.56 79 LYS A CA 1
ATOM 572 C C . LYS A 1 79 ? -12.438 -13.627 79.930 1.00 89.56 79 LYS A C 1
ATOM 574 O O . LYS A 1 79 ? -12.869 -13.460 78.794 1.00 89.56 79 LYS A O 1
ATOM 579 N N . GLU A 1 80 ? -13.137 -13.342 81.026 1.00 89.19 80 GLU A N 1
ATOM 580 C CA . GLU A 1 80 ? -14.533 -12.882 80.996 1.00 89.19 80 GLU A CA 1
ATOM 581 C C . GLU A 1 80 ? -14.692 -11.529 80.283 1.00 89.19 80 GLU A C 1
ATOM 583 O O . GLU A 1 80 ? -15.656 -11.321 79.547 1.00 89.19 80 GLU A O 1
ATOM 588 N N . SER A 1 81 ? -13.737 -10.611 80.464 1.00 90.62 81 SER A N 1
ATOM 589 C CA . SER A 1 81 ? -13.746 -9.300 79.805 1.00 90.62 81 SER A CA 1
ATOM 590 C C . SER A 1 81 ? -13.484 -9.426 78.301 1.00 90.62 81 SER A C 1
ATOM 592 O O . SER A 1 81 ? -14.134 -8.755 77.501 1.00 90.62 81 SER A O 1
ATOM 594 N N . ILE A 1 82 ? -12.572 -10.317 77.896 1.00 91.25 82 ILE A N 1
ATOM 595 C CA . ILE A 1 82 ? -12.263 -10.580 76.483 1.00 91.25 82 ILE A CA 1
ATOM 596 C C . ILE A 1 82 ? -13.448 -11.228 75.762 1.00 91.25 82 ILE A C 1
ATOM 598 O O . ILE A 1 82 ? -13.755 -10.818 74.645 1.00 91.25 82 ILE A O 1
ATOM 602 N N . GLU A 1 83 ? -14.122 -12.202 76.379 1.00 90.69 83 GLU A N 1
ATOM 603 C CA . GLU A 1 83 ? -15.307 -12.852 75.797 1.00 90.69 83 GLU A CA 1
ATOM 604 C C . GLU A 1 83 ? -16.417 -11.821 75.527 1.00 90.69 83 GLU A C 1
ATOM 606 O O . GLU A 1 83 ? -16.891 -11.711 74.394 1.00 90.69 83 GLU A O 1
ATOM 611 N N . LYS A 1 84 ? -16.728 -10.966 76.514 1.00 91.06 84 LYS A N 1
ATOM 612 C CA . LYS A 1 84 ? -17.697 -9.866 76.355 1.00 91.06 84 LYS A CA 1
ATOM 613 C C . LYS A 1 84 ? -17.294 -8.874 75.263 1.00 91.06 84 LYS A C 1
ATOM 615 O O . LYS A 1 84 ? -18.121 -8.474 74.449 1.00 91.06 84 LYS A O 1
ATOM 620 N N . PHE A 1 85 ? -16.019 -8.492 75.213 1.00 90.88 85 PHE A N 1
ATOM 621 C CA . PHE A 1 85 ? -15.518 -7.554 74.208 1.00 90.88 85 PHE A CA 1
ATOM 622 C C . PHE A 1 85 ? -15.567 -8.137 72.784 1.00 90.88 85 PHE A C 1
ATOM 624 O O . PHE A 1 85 ? -15.872 -7.433 71.823 1.00 90.88 85 PHE A O 1
ATOM 631 N N . VAL A 1 86 ? -15.310 -9.440 72.626 1.00 90.75 86 VAL A N 1
ATOM 632 C CA . VAL A 1 86 ? -15.441 -10.140 71.338 1.00 90.75 86 VAL A CA 1
ATOM 633 C C . VAL A 1 86 ? -16.897 -10.188 70.877 1.00 90.75 86 VAL A C 1
ATOM 635 O O . VAL A 1 86 ? -17.152 -10.011 69.684 1.00 90.75 86 VAL A O 1
ATOM 638 N N . GLU A 1 87 ? -17.843 -10.427 71.787 1.00 91.81 87 GLU A N 1
ATOM 639 C CA . GLU A 1 87 ? -19.278 -10.376 71.483 1.00 91.81 87 GLU A CA 1
ATOM 640 C C . GLU A 1 87 ? -19.698 -8.975 71.018 1.00 91.81 87 GLU A C 1
ATOM 642 O O . GLU A 1 87 ? -20.273 -8.848 69.935 1.00 91.81 87 GLU A O 1
ATOM 647 N N . GLU A 1 88 ? -19.293 -7.922 71.735 1.00 91.12 88 GLU A N 1
ATOM 648 C CA . GLU A 1 88 ? -19.586 -6.528 71.369 1.00 91.12 88 GLU A CA 1
ATOM 649 C C . GLU A 1 88 ? -19.032 -6.151 69.979 1.00 91.12 88 GLU A C 1
ATOM 651 O O . GLU A 1 88 ? -19.695 -5.488 69.174 1.00 91.12 88 GLU A O 1
ATOM 656 N N . LEU A 1 89 ? -17.813 -6.588 69.649 1.00 90.31 89 LEU A N 1
ATOM 657 C CA . LEU A 1 89 ? -17.212 -6.325 68.338 1.00 90.31 89 LEU A CA 1
ATOM 658 C C . LEU A 1 89 ? -17.908 -7.094 67.209 1.00 90.31 89 LEU A C 1
ATOM 660 O O . LEU A 1 89 ? -18.081 -6.548 66.114 1.00 90.31 89 LEU A O 1
ATOM 664 N N . LYS A 1 90 ? -18.351 -8.331 67.465 1.00 90.56 90 LYS A N 1
ATOM 665 C CA . LYS A 1 90 ? -19.131 -9.111 66.494 1.00 90.56 90 LYS A CA 1
ATOM 666 C C . LYS A 1 90 ? -20.487 -8.467 66.215 1.00 90.56 90 LYS A C 1
ATOM 668 O O . LYS A 1 90 ? -20.888 -8.425 65.052 1.00 90.56 90 LYS A O 1
ATOM 673 N N . GLU A 1 91 ? -21.157 -7.918 67.230 1.00 91.56 91 GLU A N 1
ATOM 674 C CA . GLU A 1 91 ? -22.403 -7.156 67.051 1.00 91.56 91 GLU A CA 1
ATOM 675 C C . GLU A 1 91 ? -22.201 -5.934 66.142 1.00 91.56 91 GLU A C 1
ATOM 677 O O . GLU A 1 91 ? -23.025 -5.656 65.269 1.00 91.56 91 GLU A O 1
ATOM 682 N N . LYS A 1 92 ? -21.049 -5.263 66.254 1.00 87.56 92 LYS A N 1
ATOM 683 C CA . LYS A 1 92 ? -20.650 -4.138 65.389 1.00 87.56 92 LYS A CA 1
ATOM 684 C C . LYS A 1 92 ? -20.133 -4.560 64.003 1.00 87.56 92 LYS A C 1
ATOM 686 O O . LYS A 1 92 ? -19.676 -3.708 63.246 1.00 87.56 92 LYS A O 1
ATOM 691 N N . LYS A 1 93 ? -20.215 -5.850 63.642 1.00 89.50 93 LYS A N 1
ATOM 692 C CA . LYS A 1 93 ? -19.683 -6.443 62.394 1.00 89.50 93 LYS A CA 1
ATOM 693 C C . LYS A 1 93 ? -18.168 -6.265 62.204 1.00 89.50 93 LYS A C 1
ATOM 695 O O . LYS A 1 93 ? -17.676 -6.311 61.078 1.00 89.50 93 LYS A O 1
ATOM 700 N N . ILE A 1 94 ? -17.422 -6.098 63.293 1.00 89.06 94 ILE A N 1
ATOM 701 C CA . ILE A 1 94 ? -15.959 -6.033 63.281 1.00 89.06 94 ILE A CA 1
ATOM 702 C C . ILE A 1 94 ? -15.415 -7.455 63.456 1.00 89.06 94 ILE A C 1
ATOM 704 O O . ILE A 1 94 ? -15.949 -8.256 64.226 1.00 89.06 94 ILE A O 1
ATOM 708 N N . PHE A 1 95 ? -14.350 -7.804 62.728 1.00 88.25 95 PHE A N 1
ATOM 709 C CA . PHE A 1 95 ? -13.708 -9.110 62.880 1.00 88.25 95 PHE A CA 1
ATOM 710 C C . PHE A 1 95 ? -13.188 -9.267 64.314 1.00 88.25 95 PHE A C 1
ATOM 712 O O . PHE A 1 95 ? -12.364 -8.474 64.752 1.00 88.25 95 PHE A O 1
ATOM 719 N N . ALA A 1 96 ? -13.638 -10.293 65.035 1.00 89.31 96 ALA A N 1
ATOM 720 C CA . ALA A 1 96 ? -13.136 -10.630 66.363 1.00 89.31 96 ALA A CA 1
ATOM 721 C C . ALA A 1 96 ? -13.135 -12.152 66.557 1.00 89.31 96 ALA A C 1
ATOM 723 O O . ALA A 1 96 ? -14.167 -12.818 66.416 1.00 89.31 96 ALA A O 1
ATOM 724 N N . LYS A 1 97 ? -11.965 -12.725 66.855 1.00 88.19 97 LYS A N 1
ATOM 725 C CA . LYS A 1 97 ? -11.777 -14.171 67.010 1.00 88.19 97 LYS A CA 1
ATOM 726 C C . LYS A 1 97 ? -10.830 -14.495 68.155 1.00 88.19 97 LYS A C 1
ATOM 728 O O . LYS A 1 97 ? -9.678 -14.070 68.156 1.00 88.19 97 LYS A O 1
ATOM 733 N N . GLU A 1 98 ? -11.289 -15.321 69.082 1.00 86.31 98 GLU A N 1
ATOM 734 C CA . GLU A 1 98 ? -10.474 -15.804 70.194 1.00 86.31 98 GLU A CA 1
ATOM 735 C C . GLU A 1 98 ? -9.269 -16.630 69.732 1.00 86.31 98 GLU A C 1
ATOM 737 O O . GLU A 1 98 ? -9.290 -17.348 68.724 1.00 86.31 98 GLU A O 1
ATOM 742 N N . VAL A 1 99 ? -8.193 -16.526 70.506 1.00 83.75 99 VAL A N 1
ATOM 743 C CA . VAL A 1 99 ? -6.920 -17.196 70.270 1.00 83.75 99 VAL A CA 1
ATOM 744 C C . VAL A 1 99 ? -6.615 -18.090 71.465 1.00 83.75 99 VAL A C 1
ATOM 746 O O . VAL A 1 99 ? -6.629 -17.645 72.605 1.00 83.75 99 VAL A O 1
ATOM 749 N N . ALA A 1 100 ? -6.259 -19.350 71.209 1.00 81.12 100 ALA A N 1
ATOM 750 C CA . ALA A 1 100 ? -5.884 -20.282 72.269 1.00 81.12 100 ALA A CA 1
ATOM 751 C C . ALA A 1 100 ? -4.662 -19.774 73.066 1.00 81.12 100 ALA A C 1
ATOM 753 O O . ALA A 1 100 ? -3.549 -19.735 72.535 1.00 81.12 100 ALA A O 1
ATOM 754 N N . CYS A 1 101 ? -4.864 -19.409 74.334 1.00 79.06 101 CYS A N 1
ATOM 755 C CA . CYS A 1 101 ? -3.832 -18.856 75.221 1.00 79.06 101 CYS A CA 1
ATOM 756 C C . CYS A 1 101 ? -3.659 -19.606 76.550 1.00 79.06 101 CYS A C 1
ATOM 758 O O . CYS A 1 101 ? -2.994 -19.106 77.447 1.00 79.06 101 CYS A O 1
ATOM 760 N N . ASN A 1 102 ? -4.230 -20.808 76.676 1.00 79.75 102 ASN A N 1
ATOM 761 C CA . ASN A 1 102 ? -4.149 -21.642 77.882 1.00 79.75 102 ASN A CA 1
ATOM 762 C C . ASN A 1 102 ? -4.517 -20.896 79.182 1.00 79.75 102 ASN A C 1
ATOM 764 O O . ASN A 1 102 ? -3.893 -21.113 80.213 1.00 79.75 102 ASN A O 1
ATOM 768 N N . GLN A 1 103 ? -5.525 -20.020 79.104 1.00 81.94 103 GLN A N 1
ATOM 769 C CA . GLN A 1 103 ? -6.013 -19.178 80.204 1.00 81.94 103 GLN A CA 1
ATOM 770 C C . GLN A 1 103 ? -5.007 -18.132 80.724 1.00 81.94 103 GLN A C 1
ATOM 772 O O . GLN A 1 103 ? -5.077 -17.738 81.884 1.00 81.94 103 GLN A O 1
ATOM 777 N N . VAL A 1 104 ? -4.080 -17.659 79.883 1.00 84.62 104 VAL A N 1
ATOM 778 C CA . VAL A 1 104 ? -3.061 -16.662 80.258 1.00 84.62 104 VAL A CA 1
ATOM 779 C C . VAL A 1 104 ? -3.144 -15.426 79.356 1.00 84.62 104 VAL A C 1
ATOM 781 O O . VAL A 1 104 ? -3.250 -15.538 78.132 1.00 84.62 104 VAL A O 1
ATOM 784 N N . ALA A 1 105 ? -3.061 -14.235 79.957 1.00 87.19 105 ALA A N 1
ATOM 785 C CA . ALA A 1 105 ? -3.077 -12.941 79.270 1.00 87.19 105 ALA A CA 1
ATOM 786 C C . ALA A 1 105 ? -1.655 -12.471 78.895 1.00 87.19 105 ALA A C 1
ATOM 788 O O . ALA A 1 105 ? -1.080 -11.588 79.533 1.00 87.19 105 ALA A O 1
ATOM 789 N N . PHE A 1 106 ? -1.056 -13.059 77.857 1.00 84.69 106 PHE A N 1
ATOM 790 C CA . PHE A 1 106 ? 0.307 -12.712 77.421 1.00 84.69 106 PHE A CA 1
ATOM 791 C C . PHE A 1 106 ? 0.441 -11.247 76.945 1.00 84.69 106 PHE A C 1
ATOM 793 O O . PHE A 1 106 ? -0.515 -10.696 76.400 1.00 84.69 106 PHE A O 1
ATOM 800 N N . HIS A 1 107 ? 1.636 -10.647 77.083 1.00 85.56 107 HIS A N 1
ATOM 801 C CA . HIS A 1 107 ? 1.973 -9.268 76.645 1.00 85.56 107 HIS A CA 1
ATOM 802 C C . HIS A 1 107 ? 1.083 -8.180 77.235 1.00 85.56 107 HIS A C 1
ATOM 804 O O . HIS A 1 107 ? 0.722 -7.207 76.574 1.00 85.56 107 HIS A O 1
ATOM 810 N N . SER A 1 108 ? 0.693 -8.385 78.483 1.00 84.44 108 SER A N 1
ATOM 811 C CA . SER A 1 108 ? -0.097 -7.444 79.253 1.00 84.44 108 SER A CA 1
ATOM 812 C C . SER A 1 108 ? 0.607 -7.151 80.573 1.00 84.44 108 SER A C 1
ATOM 814 O O . SER A 1 108 ? 1.539 -7.854 80.982 1.00 84.44 108 SER A O 1
ATOM 816 N N . HIS A 1 109 ? 0.113 -6.141 81.281 1.00 84.12 109 HIS A N 1
ATOM 817 C CA . HIS A 1 109 ? 0.595 -5.796 82.614 1.00 84.12 109 HIS A CA 1
ATOM 818 C C . HIS A 1 109 ? 0.426 -6.948 83.628 1.00 84.12 109 HIS A C 1
ATOM 820 O O . HIS A 1 109 ? 1.175 -7.003 84.598 1.00 84.12 109 HIS A O 1
ATOM 826 N N . TYR A 1 110 ? -0.455 -7.926 83.367 1.00 84.69 110 TYR A N 1
ATOM 827 C CA . TYR A 1 110 ? -0.608 -9.134 84.191 1.00 84.69 110 TYR A CA 1
ATOM 828 C C . TYR A 1 110 ? 0.641 -10.032 84.205 1.00 84.69 110 TYR A C 1
ATOM 830 O O . TYR A 1 110 ? 0.807 -10.847 85.105 1.00 84.69 110 TYR A O 1
ATOM 838 N N . MET A 1 111 ? 1.554 -9.892 83.235 1.00 85.00 111 MET A N 1
ATOM 839 C CA . MET A 1 111 ? 2.806 -10.664 83.204 1.00 85.00 111 MET A CA 1
ATOM 840 C C . MET A 1 111 ? 3.901 -10.085 84.115 1.00 85.00 111 MET A C 1
ATOM 842 O O . MET A 1 111 ? 4.933 -10.729 84.307 1.00 85.00 111 MET A O 1
ATOM 846 N N . ILE A 1 112 ? 3.709 -8.883 84.673 1.00 83.81 112 ILE A N 1
ATOM 847 C CA . ILE A 1 112 ? 4.706 -8.207 85.521 1.00 83.81 112 ILE A CA 1
ATOM 848 C C . ILE A 1 112 ? 4.940 -8.980 86.828 1.00 83.81 112 ILE A C 1
ATOM 850 O O . ILE A 1 112 ? 6.072 -9.032 87.300 1.00 83.81 112 ILE A O 1
ATOM 854 N N . GLU A 1 113 ? 3.917 -9.653 87.367 1.00 83.25 113 GLU A N 1
ATOM 855 C CA . GLU A 1 113 ? 4.035 -10.471 88.588 1.00 83.25 113 GLU A CA 1
ATOM 856 C C . GLU A 1 113 ? 5.027 -11.638 88.428 1.00 83.25 113 GLU A C 1
ATOM 858 O O . GLU A 1 113 ? 5.702 -12.026 89.380 1.00 83.25 113 GLU A O 1
ATOM 863 N N . ILE A 1 114 ? 5.183 -12.154 87.204 1.00 84.00 114 ILE A N 1
ATOM 864 C CA . ILE A 1 114 ? 6.093 -13.265 86.881 1.00 84.00 114 ILE A CA 1
ATOM 865 C C . ILE A 1 114 ? 7.515 -12.772 86.588 1.00 84.00 114 ILE A C 1
ATOM 867 O O . ILE A 1 114 ? 8.480 -13.527 86.746 1.00 84.00 114 ILE A O 1
ATOM 871 N N . ALA A 1 115 ? 7.668 -11.514 86.167 1.00 84.00 115 ALA A N 1
ATOM 872 C CA . ALA A 1 115 ? 8.926 -10.967 85.667 1.00 84.00 115 ALA A CA 1
ATOM 873 C C . ALA A 1 115 ? 10.138 -11.200 86.602 1.00 84.00 115 ALA A C 1
ATOM 875 O O . ALA A 1 115 ? 11.173 -11.644 86.097 1.00 84.00 115 ALA A O 1
ATOM 876 N N . PRO A 1 116 ? 10.052 -11.008 87.939 1.00 86.31 116 PRO A N 1
ATOM 877 C CA . PRO A 1 116 ? 11.190 -11.225 88.839 1.00 86.31 116 PRO A CA 1
ATOM 878 C C . PRO A 1 116 ? 11.589 -12.701 88.972 1.00 86.31 116 PRO A C 1
ATOM 880 O O . PRO A 1 116 ? 12.777 -13.025 89.027 1.00 86.31 116 PRO A O 1
ATOM 883 N N . LEU A 1 117 ? 10.602 -13.602 89.009 1.00 86.50 117 LEU A N 1
ATOM 884 C CA . LEU A 1 117 ? 10.821 -15.042 89.153 1.00 86.50 117 LEU A CA 1
ATOM 885 C C . LEU A 1 117 ? 11.433 -15.614 87.870 1.00 86.50 117 LEU A C 1
ATOM 887 O O . LEU A 1 117 ? 12.445 -16.314 87.922 1.00 86.50 117 LEU A O 1
ATOM 891 N N . LEU A 1 118 ? 10.886 -15.225 86.714 1.00 86.94 118 LEU A N 1
ATOM 892 C CA . LEU A 1 118 ? 11.419 -15.613 85.412 1.00 86.94 118 LEU A CA 1
ATOM 893 C C . LEU A 1 118 ? 12.836 -15.076 85.194 1.00 86.94 118 LEU A C 1
ATOM 895 O O . LEU A 1 118 ? 13.691 -15.825 84.727 1.00 86.94 118 LEU A O 1
ATOM 899 N N . LYS A 1 119 ? 13.110 -13.818 85.570 1.00 89.38 119 LYS A N 1
ATOM 900 C CA . LYS A 1 119 ? 14.453 -13.229 85.476 1.00 89.38 119 LYS A CA 1
ATOM 901 C C . LYS A 1 119 ? 15.486 -14.077 86.218 1.00 89.38 119 LYS A C 1
ATOM 903 O O . LYS A 1 119 ? 16.481 -14.473 85.621 1.00 89.38 119 LYS A O 1
ATOM 908 N N . LYS A 1 120 ? 15.203 -14.431 87.475 1.00 87.94 120 LYS A N 1
ATOM 909 C CA . LYS A 1 120 ? 16.094 -15.252 88.308 1.00 87.94 120 LYS A CA 1
ATOM 910 C C . LYS A 1 120 ? 16.350 -16.639 87.707 1.00 87.94 120 LYS A C 1
ATOM 912 O O . LYS A 1 120 ? 17.459 -17.157 87.788 1.00 87.94 120 LYS A O 1
ATOM 917 N N . CYS A 1 121 ? 15.334 -17.254 87.102 1.00 88.44 121 CYS A N 1
ATOM 918 C CA . CYS A 1 121 ? 15.506 -18.524 86.397 1.00 88.44 121 CYS A CA 1
ATOM 919 C C . CYS A 1 121 ? 16.355 -18.367 85.128 1.00 88.44 121 CYS A C 1
ATOM 921 O O . CYS A 1 121 ? 17.217 -19.203 84.877 1.00 88.44 121 CYS A O 1
ATOM 923 N N . LEU A 1 122 ? 16.142 -17.304 84.348 1.00 88.06 122 LEU A N 1
ATOM 924 C CA . LEU A 1 122 ? 16.879 -17.052 83.109 1.00 88.06 122 LEU A CA 1
ATOM 925 C C . LEU A 1 122 ? 18.335 -16.636 83.348 1.00 88.06 122 LEU A C 1
ATOM 927 O O . LEU A 1 122 ? 19.186 -16.991 82.542 1.00 88.06 122 LEU A O 1
ATOM 931 N N . GLU A 1 123 ? 18.649 -15.963 84.456 1.00 90.12 123 GLU A N 1
ATOM 932 C CA . GLU A 1 123 ? 20.029 -15.658 84.874 1.00 90.12 123 GLU A CA 1
ATOM 933 C C . GLU A 1 123 ? 20.870 -16.921 85.122 1.00 90.12 123 GLU A C 1
ATOM 935 O O . GLU A 1 123 ? 22.080 -16.897 84.916 1.00 90.12 123 GLU A O 1
ATOM 940 N N . ASN A 1 124 ? 20.236 -18.032 85.514 1.00 86.75 124 ASN A N 1
ATOM 941 C CA . ASN A 1 124 ? 20.906 -19.325 85.685 1.00 86.75 124 ASN A CA 1
ATOM 942 C C . ASN A 1 124 ? 21.052 -20.111 84.371 1.00 86.75 124 ASN A C 1
ATOM 944 O O . ASN A 1 124 ? 21.771 -21.107 84.338 1.00 86.75 124 ASN A O 1
ATOM 948 N N . VAL A 1 125 ? 20.330 -19.713 83.319 1.00 86.94 125 VAL A N 1
ATOM 949 C CA . VAL A 1 125 ? 20.273 -20.421 82.031 1.00 86.94 125 VAL A CA 1
ATOM 950 C C . VAL A 1 125 ? 21.127 -19.725 80.982 1.00 86.94 125 VAL A C 1
ATOM 952 O O . VAL A 1 125 ? 21.845 -20.391 80.248 1.00 86.94 125 VAL A O 1
ATOM 955 N N . ILE A 1 126 ? 21.033 -18.399 80.890 1.00 87.12 126 ILE A N 1
ATOM 956 C CA . ILE A 1 126 ? 21.702 -17.598 79.865 1.00 87.12 126 ILE A CA 1
ATOM 957 C C . ILE A 1 126 ? 23.142 -17.333 80.300 1.00 87.12 126 ILE A C 1
ATOM 959 O O . ILE A 1 126 ? 23.385 -16.831 81.398 1.00 87.12 126 ILE A O 1
ATOM 963 N N . ILE A 1 127 ? 24.099 -17.623 79.417 1.00 80.44 127 ILE A N 1
ATOM 964 C CA . ILE A 1 127 ? 25.522 -17.376 79.669 1.00 80.44 127 ILE A CA 1
ATOM 965 C C . ILE A 1 127 ? 25.779 -15.890 79.982 1.00 80.44 127 ILE A C 1
ATOM 967 O O . ILE A 1 127 ? 25.278 -14.992 79.299 1.00 80.44 127 ILE A O 1
ATOM 971 N N . ASN A 1 128 ? 26.614 -15.638 80.997 1.00 75.12 128 ASN A N 1
ATOM 972 C CA . ASN A 1 128 ? 27.108 -14.310 81.356 1.00 75.12 128 ASN A CA 1
ATOM 973 C C . ASN A 1 128 ? 28.592 -14.141 80.964 1.00 75.12 128 ASN A C 1
ATOM 975 O O . ASN A 1 128 ? 29.407 -14.984 81.346 1.00 75.12 128 ASN A O 1
ATOM 979 N N . PRO A 1 129 ? 28.974 -13.052 80.261 1.00 77.38 129 PRO A N 1
ATOM 980 C CA . PRO A 1 129 ? 28.111 -11.971 79.773 1.00 77.38 129 PRO A CA 1
ATOM 981 C C . PRO A 1 129 ? 27.209 -12.420 78.610 1.00 77.38 129 PRO A C 1
ATOM 983 O O . PRO A 1 129 ? 27.617 -13.221 77.769 1.00 77.38 129 PRO A O 1
ATOM 986 N N . SER A 1 130 ? 25.986 -11.882 78.553 1.00 84.88 130 SER A N 1
ATOM 987 C CA . SER A 1 130 ? 25.022 -12.213 77.497 1.00 84.88 130 SER A CA 1
ATOM 988 C C . SER A 1 130 ? 25.530 -11.805 76.112 1.00 84.88 130 SER A C 1
ATOM 990 O O . SER A 1 130 ? 26.102 -10.727 75.937 1.00 84.88 130 SER A O 1
ATOM 992 N N . LYS A 1 131 ? 25.288 -12.651 75.103 1.00 89.12 131 LYS A N 1
ATOM 993 C CA . LYS A 1 131 ? 25.727 -12.384 73.726 1.00 89.12 131 LYS A CA 1
ATOM 994 C C . LYS A 1 131 ? 24.994 -11.187 73.110 1.00 89.12 131 LYS A C 1
ATOM 996 O O . LYS A 1 131 ? 23.806 -10.958 73.362 1.00 89.12 131 LYS A O 1
ATOM 1001 N N . GLN A 1 132 ? 25.712 -10.449 72.267 1.00 90.50 132 GLN A N 1
ATOM 1002 C CA . GLN A 1 132 ? 25.183 -9.308 71.523 1.00 90.50 132 GLN A CA 1
ATOM 1003 C C . GLN A 1 132 ? 24.257 -9.774 70.389 1.00 90.50 132 GLN A C 1
ATOM 1005 O O . GLN A 1 132 ? 24.542 -10.773 69.728 1.00 90.50 132 GLN A O 1
ATOM 1010 N N . ARG A 1 133 ? 23.154 -9.049 70.175 1.00 92.31 133 ARG A N 1
ATOM 1011 C CA . ARG A 1 133 ? 22.224 -9.262 69.056 1.00 92.31 133 ARG A CA 1
ATOM 1012 C C . ARG A 1 133 ? 22.813 -8.658 67.785 1.00 92.31 133 ARG A C 1
ATOM 1014 O O . ARG A 1 133 ? 23.373 -7.561 67.832 1.00 92.31 133 ARG A O 1
ATOM 1021 N N . SER A 1 134 ? 22.694 -9.349 66.655 1.00 91.69 134 SER A N 1
ATOM 1022 C CA . SER A 1 134 ? 23.131 -8.806 65.368 1.00 91.69 134 SER A CA 1
ATOM 1023 C C . SER A 1 134 ? 22.093 -7.839 64.791 1.00 91.69 134 SER A C 1
ATOM 1025 O O . SER A 1 134 ? 20.904 -7.910 65.106 1.00 91.69 134 SER A O 1
ATOM 1027 N N . SER A 1 135 ? 22.523 -6.958 63.884 1.00 88.81 135 SER A N 1
ATOM 1028 C CA . SER A 1 135 ? 21.625 -6.040 63.166 1.00 88.81 135 SER A CA 1
ATOM 1029 C C . SER A 1 135 ? 20.630 -6.750 62.239 1.00 88.81 135 SER A C 1
ATOM 1031 O O . SER A 1 135 ? 19.667 -6.131 61.798 1.00 88.81 135 SER A O 1
ATOM 1033 N N . ARG A 1 136 ? 20.828 -8.048 61.953 1.00 89.25 136 ARG A N 1
ATOM 1034 C CA . ARG A 1 136 ? 19.897 -8.864 61.153 1.00 89.25 136 ARG A CA 1
ATOM 1035 C C . ARG A 1 136 ? 18.634 -9.226 61.932 1.00 89.25 136 ARG A C 1
ATOM 1037 O O . ARG A 1 136 ? 17.613 -9.533 61.323 1.00 89.25 136 ARG A O 1
ATOM 1044 N N . TRP A 1 137 ? 18.693 -9.215 63.265 1.00 91.25 137 TRP A N 1
ATOM 1045 C CA . TRP A 1 137 ? 17.545 -9.523 64.105 1.00 91.25 137 TRP A CA 1
ATOM 1046 C C . TRP A 1 137 ? 16.785 -8.250 64.492 1.00 91.25 137 TRP A C 1
ATOM 1048 O O . TRP A 1 137 ? 17.079 -7.581 65.486 1.00 91.25 137 TRP A O 1
ATOM 1058 N N . ILE A 1 138 ? 15.722 -7.972 63.739 1.00 90.69 138 ILE A N 1
ATOM 1059 C CA . ILE A 1 138 ? 14.764 -6.908 64.051 1.00 90.69 138 ILE A CA 1
ATOM 1060 C C . ILE A 1 138 ? 13.928 -7.298 65.280 1.00 90.69 138 ILE A C 1
ATOM 1062 O O . ILE A 1 138 ? 13.310 -8.364 65.322 1.00 90.69 138 ILE A O 1
ATOM 1066 N N . SER A 1 139 ? 13.949 -6.456 66.317 1.00 89.75 139 SER A N 1
ATOM 1067 C CA . SER A 1 139 ? 13.216 -6.706 67.565 1.00 89.75 139 SER A CA 1
ATOM 1068 C C . SER A 1 139 ? 11.757 -6.292 67.415 1.00 89.75 139 SER A C 1
ATOM 1070 O O . SER A 1 139 ? 11.490 -5.160 67.029 1.00 89.75 139 SER A O 1
ATOM 1072 N N . SER A 1 140 ? 10.822 -7.157 67.814 1.00 89.38 140 SER A N 1
ATOM 1073 C CA . SER A 1 140 ? 9.395 -6.795 67.905 1.00 89.38 140 SER A CA 1
ATOM 1074 C C . SER A 1 140 ? 8.910 -6.597 69.347 1.00 89.38 140 SER A C 1
ATOM 1076 O O . SER A 1 140 ? 7.740 -6.318 69.564 1.00 89.38 140 SER A O 1
ATOM 1078 N N . SER A 1 141 ? 9.788 -6.715 70.350 1.00 87.44 141 SER A N 1
ATOM 1079 C CA . SER A 1 141 ? 9.467 -6.492 71.775 1.00 87.44 141 SER A CA 1
ATOM 1080 C C . SER A 1 141 ? 9.960 -5.156 72.332 1.00 87.44 141 SER A C 1
ATOM 1082 O O . SER A 1 141 ? 9.689 -4.825 73.486 1.00 87.44 141 SER A O 1
ATOM 1084 N N . VAL A 1 142 ? 10.733 -4.414 71.539 1.00 89.88 142 VAL A N 1
ATOM 1085 C CA . VAL A 1 142 ? 11.279 -3.103 71.898 1.00 89.88 142 VAL A CA 1
ATOM 1086 C C . VAL A 1 142 ? 10.960 -2.151 70.747 1.00 89.88 142 VAL A C 1
ATOM 1088 O O . VAL A 1 142 ? 11.240 -2.520 69.602 1.00 89.88 142 VAL A O 1
ATOM 1091 N N . PRO A 1 143 ? 10.394 -0.962 71.013 1.00 91.06 143 PRO A N 1
ATOM 1092 C CA . PRO A 1 143 ? 10.151 0.042 69.983 1.00 91.06 143 PRO A CA 1
ATOM 1093 C C . PRO A 1 143 ? 11.434 0.438 69.237 1.00 91.06 143 PRO A C 1
ATOM 1095 O O . PRO A 1 143 ? 12.515 0.473 69.827 1.00 91.06 143 PRO A O 1
ATOM 1098 N N . GLU A 1 144 ? 11.313 0.765 67.949 1.00 88.94 144 GLU A N 1
ATOM 1099 C CA . GLU A 1 144 ? 12.448 1.065 67.058 1.00 88.94 144 GLU A CA 1
ATOM 1100 C C . GLU A 1 144 ? 13.369 2.169 67.601 1.00 88.94 144 GLU A C 1
ATOM 1102 O O . GLU A 1 144 ? 14.593 2.036 67.601 1.00 88.94 144 GLU A O 1
ATOM 1107 N N . ASN A 1 145 ? 12.786 3.217 68.189 1.00 90.88 145 ASN A N 1
ATOM 1108 C CA . ASN A 1 145 ? 13.527 4.323 68.805 1.00 90.88 145 ASN A CA 1
ATOM 1109 C C . ASN A 1 145 ? 14.433 3.903 69.984 1.00 90.88 145 ASN A C 1
ATOM 1111 O O . ASN A 1 145 ? 15.301 4.673 70.392 1.00 90.88 145 ASN A O 1
ATOM 1115 N N . GLN A 1 146 ? 14.249 2.699 70.532 1.00 89.69 146 GLN A N 1
ATOM 1116 C CA . GLN A 1 146 ? 14.984 2.162 71.677 1.00 89.69 146 GLN A CA 1
ATOM 1117 C C . GLN A 1 146 ? 15.894 0.978 71.314 1.00 89.69 146 GLN A C 1
ATOM 1119 O O . GLN A 1 146 ? 16.504 0.389 72.209 1.00 89.69 146 GLN A O 1
ATOM 1124 N N . TRP A 1 147 ? 16.056 0.627 70.034 1.00 89.31 147 TRP A N 1
ATOM 1125 C CA . TRP A 1 147 ? 16.909 -0.505 69.630 1.00 89.31 147 TRP A CA 1
ATOM 1126 C C . TRP A 1 147 ? 18.391 -0.347 69.998 1.00 89.31 147 TRP A C 1
AT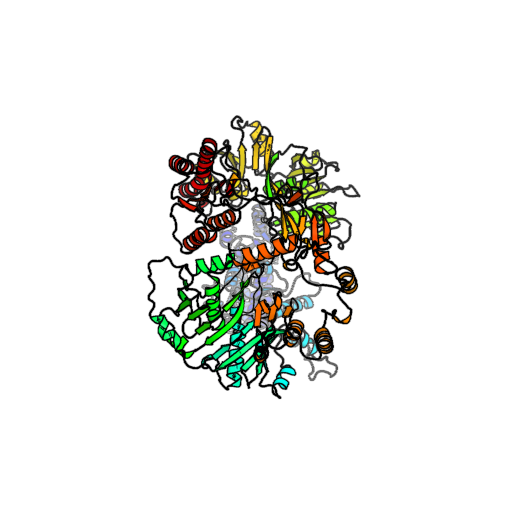OM 1128 O O . TRP A 1 147 ? 19.077 -1.346 70.192 1.00 89.31 147 TRP A O 1
ATOM 1138 N N . ASN A 1 148 ? 18.868 0.887 70.183 1.00 87.31 148 ASN A N 1
ATOM 1139 C CA . ASN A 1 148 ? 20.245 1.178 70.600 1.00 87.31 148 ASN A CA 1
ATOM 1140 C C . ASN A 1 148 ? 20.442 1.201 72.128 1.00 87.31 148 ASN A C 1
ATOM 1142 O O . ASN A 1 148 ? 21.526 1.528 72.610 1.00 87.31 148 ASN A O 1
ATOM 1146 N N . THR A 1 149 ? 19.406 0.893 72.914 1.00 89.88 149 THR A N 1
ATOM 1147 C CA . THR A 1 149 ? 19.509 0.840 74.380 1.00 89.88 149 THR A CA 1
ATOM 1148 C C . THR A 1 149 ? 20.220 -0.439 74.846 1.00 89.88 149 THR A C 1
ATOM 1150 O O . THR A 1 149 ? 20.124 -1.470 74.175 1.00 89.88 149 THR A O 1
ATOM 1153 N N . PRO A 1 150 ? 20.877 -0.443 76.026 1.00 85.19 150 PRO A N 1
ATOM 1154 C CA . PRO A 1 150 ? 21.538 -1.640 76.566 1.00 85.19 150 PRO A CA 1
ATOM 1155 C C . PRO A 1 150 ? 20.631 -2.879 76.656 1.00 85.19 150 PRO A C 1
ATOM 1157 O O . PRO A 1 150 ? 21.102 -4.000 76.468 1.00 85.19 150 PRO A O 1
ATOM 1160 N N . LEU A 1 151 ? 19.325 -2.670 76.876 1.00 87.94 151 LEU A N 1
ATOM 1161 C CA . LEU A 1 151 ? 18.306 -3.721 76.893 1.00 87.94 151 LEU A CA 1
ATOM 1162 C C . LEU A 1 151 ? 18.175 -4.427 75.537 1.00 87.94 151 LEU A C 1
ATOM 1164 O O . LEU A 1 151 ? 18.024 -5.641 75.495 1.00 87.94 151 LEU A O 1
ATOM 1168 N N . ALA A 1 152 ? 18.216 -3.678 74.434 1.00 87.88 152 ALA A N 1
ATOM 1169 C CA . ALA A 1 152 ? 18.012 -4.203 73.087 1.00 87.88 152 ALA A CA 1
ATOM 1170 C C . ALA A 1 152 ? 19.313 -4.647 72.400 1.00 87.88 152 ALA A C 1
ATOM 1172 O O . ALA A 1 152 ? 19.252 -5.423 71.450 1.00 87.88 152 ALA A O 1
ATOM 1173 N N . LEU A 1 153 ? 20.483 -4.209 72.869 1.00 88.44 153 LEU A N 1
ATOM 1174 C CA . LEU A 1 153 ? 21.773 -4.589 72.280 1.00 88.44 153 LEU A CA 1
ATOM 1175 C C . LEU A 1 153 ? 22.174 -6.042 72.578 1.00 88.44 153 LEU A C 1
ATOM 1177 O O . LEU A 1 153 ? 22.895 -6.654 71.791 1.00 88.44 153 LEU A O 1
ATOM 1181 N N . THR A 1 154 ? 21.715 -6.615 73.691 1.00 89.56 154 THR A N 1
ATOM 1182 C CA . THR A 1 154 ? 22.086 -7.974 74.121 1.00 89.56 154 THR A CA 1
ATOM 1183 C C . THR A 1 154 ? 20.862 -8.868 74.279 1.00 89.56 154 THR A C 1
ATOM 1185 O O . THR A 1 154 ? 19.771 -8.406 74.596 1.00 89.56 154 THR A O 1
ATOM 1188 N N . SER A 1 155 ? 21.031 -10.172 74.054 1.00 89.75 155 SER A N 1
ATOM 1189 C CA . SER A 1 155 ? 19.992 -11.178 74.311 1.00 89.75 155 SER A CA 1
ATOM 1190 C C . SER A 1 155 ? 20.033 -11.610 75.782 1.00 89.75 155 SER A C 1
ATOM 1192 O O . SER A 1 155 ? 20.299 -12.771 76.096 1.00 89.75 155 SER A O 1
ATOM 1194 N N . SER A 1 156 ? 19.840 -10.649 76.684 1.00 90.81 156 SER A N 1
ATOM 1195 C CA . SER A 1 156 ? 19.951 -10.829 78.134 1.00 90.81 156 SER A CA 1
ATOM 1196 C C . SER A 1 156 ? 18.683 -11.428 78.763 1.00 90.81 156 SER A C 1
ATOM 1198 O O . SER A 1 156 ? 17.612 -11.402 78.142 1.00 90.81 156 SER A O 1
ATOM 1200 N N . PRO A 1 157 ? 18.753 -11.930 80.014 1.00 90.00 157 PRO A N 1
ATOM 1201 C CA . PRO A 1 157 ? 17.561 -12.283 80.788 1.00 90.00 157 PRO A CA 1
ATOM 1202 C C . PRO A 1 157 ? 16.516 -11.158 80.805 1.00 90.00 157 PRO A C 1
ATOM 1204 O O . PRO A 1 157 ? 15.332 -11.414 80.598 1.00 90.00 157 PRO A O 1
ATOM 1207 N N . ASP A 1 158 ? 16.960 -9.906 80.955 1.00 89.94 158 ASP A N 1
ATOM 1208 C CA . ASP A 1 158 ? 16.096 -8.721 80.942 1.00 89.94 158 ASP A CA 1
ATOM 1209 C C . ASP A 1 158 ? 15.360 -8.531 79.609 1.00 89.94 158 ASP A C 1
ATOM 1211 O O . ASP A 1 158 ? 14.169 -8.215 79.602 1.00 89.94 158 ASP A O 1
ATOM 1215 N N . TYR A 1 159 ? 16.023 -8.780 78.475 1.00 90.75 159 TYR A N 1
ATOM 1216 C CA . TYR A 1 159 ? 15.392 -8.699 77.154 1.00 90.75 159 TYR A CA 1
ATOM 1217 C C . TYR A 1 159 ? 14.265 -9.730 76.988 1.00 90.75 159 TYR A C 1
ATOM 1219 O O . TYR A 1 159 ? 13.184 -9.411 76.482 1.00 90.75 159 TYR A O 1
ATOM 1227 N N . HIS A 1 160 ? 14.494 -10.968 77.433 1.00 88.94 160 HIS A N 1
ATOM 1228 C CA . HIS A 1 160 ? 13.519 -12.060 77.313 1.00 88.94 160 HIS A CA 1
ATOM 1229 C C . HIS A 1 160 ? 12.350 -11.930 78.293 1.00 88.94 160 HIS A C 1
ATOM 1231 O O . HIS A 1 160 ? 11.220 -12.282 77.948 1.00 88.94 160 HIS A O 1
ATOM 1237 N N . VAL A 1 161 ? 12.585 -11.358 79.475 1.00 88.88 161 VAL A N 1
ATOM 1238 C CA . VAL A 1 161 ? 11.514 -10.953 80.397 1.00 88.88 161 VAL A CA 1
ATOM 1239 C C . VAL A 1 161 ? 10.698 -9.810 79.792 1.00 88.88 161 VAL A C 1
ATOM 1241 O O . VAL A 1 161 ? 9.472 -9.904 79.734 1.00 88.88 161 VAL A O 1
ATOM 1244 N N . ASN A 1 162 ? 11.356 -8.784 79.237 1.00 89.81 162 ASN A N 1
ATOM 1245 C CA . ASN A 1 162 ? 10.680 -7.696 78.529 1.00 89.81 162 ASN A CA 1
ATOM 1246 C C . ASN A 1 162 ? 9.821 -8.217 77.366 1.00 89.81 162 ASN A C 1
ATOM 1248 O O . ASN A 1 162 ? 8.692 -7.771 77.197 1.00 89.81 162 ASN A O 1
ATOM 1252 N N . ASN A 1 163 ? 10.298 -9.204 76.602 1.00 89.75 163 ASN A N 1
ATOM 1253 C CA . ASN A 1 163 ? 9.508 -9.821 75.536 1.00 89.75 163 ASN A CA 1
ATOM 1254 C C . ASN A 1 163 ? 8.178 -10.412 76.027 1.00 89.75 163 ASN A C 1
ATOM 1256 O O . ASN A 1 163 ? 7.202 -10.384 75.284 1.00 89.75 163 ASN A O 1
ATOM 1260 N N . LEU A 1 164 ? 8.122 -10.958 77.242 1.00 85.56 164 LEU A N 1
ATOM 1261 C CA . LEU A 1 164 ? 6.892 -11.523 77.794 1.00 85.56 164 LEU A CA 1
ATOM 1262 C C . LEU A 1 164 ? 5.919 -10.445 78.300 1.00 85.56 164 LEU A C 1
ATOM 1264 O O . LEU A 1 164 ? 4.706 -10.634 78.194 1.00 85.56 164 LEU A O 1
ATOM 1268 N N . CYS A 1 165 ? 6.443 -9.343 78.838 1.00 86.88 165 CYS A N 1
ATOM 1269 C CA . CYS A 1 165 ? 5.649 -8.280 79.459 1.00 86.88 165 CYS A CA 1
ATOM 1270 C C . CYS A 1 165 ? 5.186 -7.199 78.470 1.00 86.88 165 CYS A C 1
ATOM 1272 O O . CYS A 1 165 ? 4.108 -6.637 78.644 1.00 86.88 165 CYS A O 1
ATOM 1274 N N . SER A 1 166 ? 5.980 -6.918 77.439 1.00 89.00 166 SER A N 1
ATOM 1275 C CA . SER A 1 166 ? 5.740 -5.832 76.484 1.00 89.00 166 SER A CA 1
ATOM 1276 C C . SER A 1 166 ? 4.934 -6.288 75.260 1.00 89.00 166 SER A C 1
ATOM 1278 O O . SER A 1 166 ? 4.985 -7.471 74.901 1.00 89.00 166 SER A O 1
ATOM 1280 N N . PRO A 1 167 ? 4.199 -5.369 74.597 1.00 89.94 167 PRO A N 1
ATOM 1281 C CA . PRO A 1 167 ? 3.456 -5.668 73.377 1.00 89.94 167 PRO A CA 1
ATOM 1282 C C . PRO A 1 167 ? 4.379 -6.061 72.218 1.00 89.94 167 PRO A C 1
ATOM 1284 O O . PRO A 1 167 ? 5.528 -5.627 72.140 1.00 89.94 167 PRO A O 1
ATOM 1287 N N . VAL A 1 168 ? 3.846 -6.862 71.296 1.00 90.25 168 VAL A N 1
ATOM 1288 C CA . VAL A 1 168 ? 4.562 -7.341 70.107 1.00 90.25 168 VAL A CA 1
ATOM 1289 C C . VAL A 1 168 ? 4.257 -6.450 68.905 1.00 90.25 168 VAL A C 1
ATOM 1291 O O . VAL A 1 168 ? 3.139 -6.446 68.392 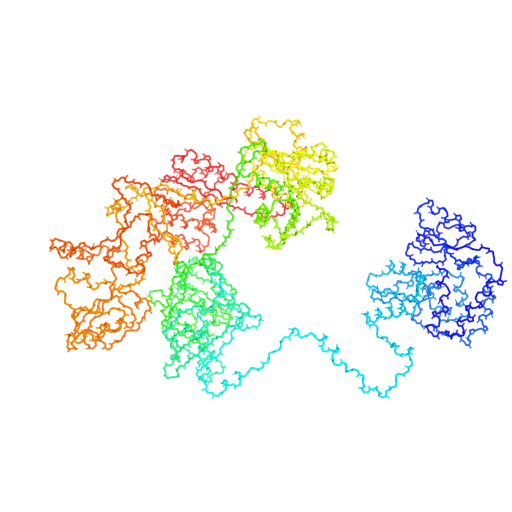1.00 90.25 168 VAL A O 1
ATOM 1294 N N . LEU A 1 169 ? 5.268 -5.715 68.459 1.00 91.06 169 LEU A N 1
ATOM 1295 C CA . LEU A 1 169 ? 5.262 -4.757 67.352 1.00 91.06 169 LEU A CA 1
ATOM 1296 C C . LEU A 1 169 ? 5.615 -5.467 66.034 1.00 91.06 169 LEU A C 1
ATOM 1298 O O . LEU A 1 169 ? 6.730 -5.353 65.519 1.00 91.06 169 LEU A O 1
ATOM 1302 N N . PHE A 1 170 ? 4.713 -6.327 65.552 1.00 89.25 170 PHE A N 1
ATOM 1303 C CA . PHE A 1 170 ? 4.987 -7.193 64.401 1.00 89.25 170 PHE A CA 1
ATOM 1304 C C . PHE A 1 170 ? 4.858 -6.440 63.071 1.00 89.25 170 PHE A C 1
ATOM 1306 O O . PHE A 1 170 ? 5.731 -6.578 62.219 1.00 89.25 170 PHE A O 1
ATOM 1313 N N . GLN A 1 171 ? 3.832 -5.601 62.906 1.00 89.56 171 GLN A N 1
ATOM 1314 C CA . GLN A 1 171 ? 3.643 -4.781 61.705 1.00 89.56 171 GLN A CA 1
ATOM 1315 C C . GLN A 1 171 ? 4.810 -3.808 61.481 1.00 89.56 171 GLN A C 1
ATOM 1317 O O . GLN A 1 171 ? 5.235 -3.622 60.345 1.00 89.56 171 GLN A O 1
ATOM 1322 N N . GLU A 1 172 ? 5.347 -3.222 62.548 1.00 89.94 172 GLU A N 1
ATOM 1323 C CA . GLU A 1 172 ? 6.525 -2.353 62.509 1.00 89.94 172 GLU A CA 1
ATOM 1324 C C . GLU A 1 172 ? 7.749 -3.122 61.998 1.00 89.94 172 GLU A C 1
ATOM 1326 O O . GLU A 1 172 ? 8.456 -2.656 61.111 1.00 89.94 172 GLU A O 1
ATOM 1331 N N . ALA A 1 173 ? 7.952 -4.358 62.466 1.00 89.25 173 ALA A N 1
ATOM 1332 C CA . ALA A 1 173 ? 9.031 -5.206 61.965 1.00 89.25 173 ALA A CA 1
ATOM 1333 C C . ALA A 1 173 ? 8.850 -5.592 60.481 1.00 89.25 173 ALA A C 1
ATOM 1335 O O . ALA A 1 173 ? 9.840 -5.688 59.754 1.00 89.25 173 ALA A O 1
ATOM 1336 N N . LEU A 1 174 ? 7.609 -5.783 60.008 1.00 89.69 174 LEU A N 1
ATOM 1337 C CA . LEU A 1 174 ? 7.322 -6.110 58.603 1.00 89.69 174 LEU A CA 1
ATOM 1338 C C . LEU A 1 174 ? 7.682 -4.975 57.633 1.00 89.69 174 LEU A C 1
ATOM 1340 O O . LEU A 1 174 ? 8.009 -5.262 56.485 1.00 89.69 174 LEU A O 1
ATOM 1344 N N . GLN A 1 175 ? 7.672 -3.711 58.075 1.00 89.38 175 GLN A N 1
ATOM 1345 C CA . GLN A 1 175 ? 8.010 -2.560 57.222 1.00 89.38 175 GLN A CA 1
ATOM 1346 C C . GLN A 1 175 ? 9.469 -2.568 56.742 1.00 89.38 175 GLN A C 1
ATOM 1348 O O . GLN A 1 175 ? 9.776 -1.969 55.715 1.00 89.38 175 GLN A O 1
ATOM 1353 N N . HIS A 1 176 ? 10.361 -3.269 57.445 1.00 90.62 176 HIS A N 1
ATOM 1354 C CA . HIS A 1 176 ? 11.767 -3.394 57.058 1.00 90.62 176 HIS A CA 1
ATOM 1355 C C . HIS A 1 176 ? 12.032 -4.537 56.062 1.00 90.62 176 HIS A C 1
ATOM 1357 O O . HIS A 1 176 ? 13.177 -4.731 55.652 1.00 90.62 176 HIS A O 1
ATOM 1363 N N . ILE A 1 177 ? 11.010 -5.312 55.677 1.00 91.31 177 ILE A N 1
ATOM 1364 C CA . ILE A 1 177 ? 11.153 -6.402 54.705 1.00 91.31 177 ILE A CA 1
ATOM 1365 C C . ILE A 1 177 ? 11.160 -5.817 53.275 1.00 91.31 177 ILE A C 1
ATOM 1367 O O . ILE A 1 177 ? 10.217 -5.114 52.911 1.00 91.31 177 ILE A O 1
ATOM 1371 N N . PRO A 1 178 ? 12.184 -6.105 52.443 1.00 91.12 178 PRO A N 1
ATOM 1372 C CA . PRO A 1 178 ? 12.239 -5.654 51.048 1.00 91.12 178 PRO A CA 1
ATOM 1373 C C . PRO A 1 178 ? 11.087 -6.188 50.188 1.00 91.12 178 PRO A C 1
ATOM 1375 O O . PRO A 1 178 ? 10.552 -7.260 50.460 1.00 91.12 178 PRO A O 1
ATOM 1378 N N . SER A 1 179 ? 10.753 -5.492 49.097 1.00 89.00 179 SER A N 1
ATOM 1379 C CA . SER A 1 179 ? 9.595 -5.831 48.256 1.00 89.00 179 SER A CA 1
ATOM 1380 C C . SER A 1 179 ? 9.745 -7.104 47.411 1.00 89.00 179 SER A C 1
ATOM 1382 O O . SER A 1 179 ? 8.739 -7.659 46.980 1.00 89.00 179 SER A O 1
ATOM 1384 N N . ASN A 1 180 ? 10.971 -7.574 47.179 1.00 90.69 180 ASN A N 1
ATOM 1385 C CA . ASN A 1 180 ? 11.300 -8.808 46.457 1.00 90.69 180 ASN A CA 1
ATOM 1386 C C . ASN A 1 180 ? 11.840 -9.904 47.398 1.00 90.69 180 ASN A C 1
ATOM 1388 O O . ASN A 1 180 ? 12.635 -10.754 46.992 1.00 90.69 180 ASN A O 1
ATOM 1392 N N . ALA A 1 181 ? 11.484 -9.843 48.684 1.00 91.44 181 ALA A N 1
ATOM 1393 C CA . ALA A 1 181 ? 12.000 -10.764 49.685 1.00 91.44 181 ALA A CA 1
ATOM 1394 C C . ALA A 1 181 ? 11.302 -12.132 49.640 1.00 91.44 181 ALA A C 1
ATOM 1396 O O . ALA A 1 181 ? 10.101 -12.253 49.394 1.00 91.44 181 ALA A O 1
ATOM 1397 N N . ILE A 1 182 ? 12.062 -13.171 49.988 1.00 92.06 182 ILE A N 1
ATOM 1398 C CA . ILE A 1 182 ? 11.530 -14.507 50.257 1.00 92.06 182 ILE A CA 1
ATOM 1399 C C . ILE A 1 182 ? 11.286 -14.624 51.762 1.00 92.06 182 ILE A C 1
ATOM 1401 O O . ILE A 1 182 ? 12.223 -14.614 52.563 1.00 92.06 182 ILE A O 1
ATOM 1405 N N . VAL A 1 183 ? 10.021 -14.748 52.157 1.00 91.44 183 VAL A N 1
ATOM 1406 C CA . VAL A 1 183 ? 9.598 -14.789 53.560 1.00 91.44 183 VAL A CA 1
ATOM 1407 C C . VAL A 1 183 ? 9.202 -16.207 53.947 1.00 91.44 183 VAL A C 1
ATOM 1409 O O . VAL A 1 183 ? 8.223 -16.758 53.441 1.00 91.44 183 VAL A O 1
ATOM 1412 N N . ILE A 1 184 ? 9.951 -16.789 54.885 1.00 90.12 184 ILE A N 1
ATOM 1413 C CA . ILE A 1 184 ? 9.753 -18.162 55.360 1.00 90.12 184 ILE A CA 1
ATOM 1414 C C . ILE A 1 184 ? 9.144 -18.141 56.764 1.00 90.12 184 ILE A C 1
ATOM 1416 O O . ILE A 1 184 ? 9.758 -17.666 57.718 1.00 90.12 184 ILE A O 1
ATOM 1420 N N . GLU A 1 185 ? 7.946 -18.707 56.916 1.00 89.38 185 GLU A N 1
ATOM 1421 C CA . GLU A 1 185 ? 7.314 -18.883 58.226 1.00 89.38 185 GLU A CA 1
ATOM 1422 C C . GLU A 1 185 ? 7.878 -20.130 58.933 1.00 89.38 185 GLU A C 1
ATOM 1424 O O . GLU A 1 185 ? 7.477 -21.269 58.660 1.00 89.38 185 GLU A O 1
ATOM 1429 N N . LEU A 1 186 ? 8.803 -19.905 59.872 1.00 87.56 186 LEU A N 1
ATOM 1430 C CA . LEU A 1 186 ? 9.375 -20.927 60.757 1.00 87.56 186 LEU A CA 1
ATOM 1431 C C . LEU A 1 186 ? 8.413 -21.243 61.913 1.00 87.56 186 LEU A C 1
ATOM 1433 O O . LEU A 1 186 ? 8.554 -20.742 63.027 1.00 87.56 186 LEU A O 1
ATOM 1437 N N . ALA A 1 187 ? 7.406 -22.073 61.642 1.00 83.88 187 ALA A N 1
ATOM 1438 C CA . ALA A 1 187 ? 6.431 -22.501 62.640 1.00 83.88 187 ALA A CA 1
ATOM 1439 C C . ALA A 1 187 ? 5.908 -23.923 62.362 1.00 83.88 187 ALA A C 1
ATOM 1441 O O . ALA A 1 187 ? 5.814 -24.332 61.204 1.00 83.88 187 ALA A O 1
ATOM 1442 N N . PRO A 1 188 ? 5.457 -24.666 63.397 1.00 82.12 188 PRO A N 1
ATOM 1443 C CA . PRO A 1 188 ? 4.829 -25.982 63.219 1.00 82.12 188 PRO A CA 1
ATOM 1444 C C . PRO A 1 188 ? 3.477 -25.914 62.480 1.00 82.12 188 PRO A C 1
ATOM 1446 O O . PRO A 1 188 ? 2.901 -26.939 62.122 1.00 82.12 188 PRO A O 1
ATOM 1449 N N . HIS A 1 189 ? 2.934 -24.709 62.276 1.00 84.44 189 HIS A N 1
ATOM 1450 C CA . HIS A 1 189 ? 1.765 -24.444 61.445 1.00 84.44 189 HIS A CA 1
ATOM 1451 C C . HIS A 1 189 ? 1.776 -22.987 60.965 1.00 84.44 189 HIS A C 1
ATOM 1453 O O . HIS A 1 189 ? 2.084 -22.098 61.754 1.00 84.44 189 HIS A O 1
ATOM 1459 N N . CYS A 1 190 ? 1.371 -22.764 59.713 1.00 79.44 190 CYS A N 1
ATOM 1460 C CA . CYS A 1 190 ? 1.259 -21.452 59.079 1.00 79.44 190 CYS A CA 1
ATOM 1461 C C . CYS A 1 190 ? 0.077 -20.606 59.592 1.00 79.44 190 CYS A C 1
ATOM 1463 O O . CYS A 1 190 ? -1.015 -20.619 59.019 1.00 79.44 190 CYS A O 1
ATOM 1465 N N . LEU A 1 191 ? 0.284 -19.886 60.692 1.00 80.06 191 LEU A N 1
ATOM 1466 C CA . LEU A 1 191 ? -0.715 -18.987 61.275 1.00 80.06 191 LEU A CA 1
ATOM 1467 C C . LEU A 1 191 ? -0.588 -17.558 60.732 1.00 80.06 191 LEU A C 1
ATOM 1469 O O . LEU A 1 191 ? -1.583 -16.836 60.713 1.00 80.06 191 LEU A O 1
ATOM 1473 N N . LEU A 1 192 ? 0.615 -17.156 60.315 1.00 81.56 192 LEU A N 1
ATOM 1474 C CA . LEU A 1 192 ? 0.928 -15.796 59.875 1.00 81.56 192 LEU A CA 1
ATOM 1475 C C . LEU A 1 192 ? 0.814 -15.597 58.370 1.00 81.56 192 LEU A C 1
ATOM 1477 O O . LEU A 1 192 ? 0.712 -14.460 57.930 1.00 81.56 192 LEU A O 1
ATOM 1481 N N . LEU A 1 193 ? 0.800 -16.668 57.578 1.00 83.56 193 LEU A N 1
ATOM 1482 C CA . LEU A 1 193 ? 0.804 -16.581 56.118 1.00 83.56 193 LEU A CA 1
ATOM 1483 C C . LEU A 1 193 ? -0.265 -15.636 55.536 1.00 83.56 193 LEU A C 1
ATOM 1485 O O . LEU A 1 193 ? 0.023 -14.895 54.602 1.00 83.56 193 LEU A O 1
ATOM 1489 N N . ALA A 1 194 ? -1.483 -15.638 56.085 1.00 81.94 194 ALA A N 1
ATOM 1490 C CA . ALA A 1 194 ? -2.555 -14.742 55.636 1.00 81.94 194 ALA A CA 1
ATOM 1491 C C . ALA A 1 194 ? -2.261 -13.262 55.943 1.00 81.94 194 ALA A C 1
ATOM 1493 O O . ALA A 1 194 ? -2.621 -12.386 55.164 1.00 81.94 194 ALA A O 1
ATOM 1494 N N . ILE A 1 195 ? -1.589 -12.995 57.064 1.00 83.94 195 ILE A N 1
ATOM 1495 C CA . ILE A 1 195 ? -1.172 -11.652 57.476 1.00 83.94 195 ILE A CA 1
ATOM 1496 C C . ILE A 1 195 ? 0.012 -11.193 56.627 1.00 83.94 195 ILE A C 1
ATOM 1498 O O . ILE A 1 195 ? -0.037 -10.106 56.071 1.00 83.94 195 ILE A O 1
ATOM 1502 N N . LEU A 1 196 ? 1.018 -12.051 56.439 1.00 86.94 196 LEU A N 1
ATOM 1503 C CA . LEU A 1 196 ? 2.194 -11.761 55.615 1.00 86.94 196 LEU A CA 1
ATOM 1504 C C . LEU A 1 196 ? 1.811 -11.423 54.170 1.00 86.94 196 LEU A C 1
ATOM 1506 O O . LEU A 1 196 ? 2.270 -10.413 53.657 1.00 86.94 196 LEU A O 1
ATOM 1510 N N . LYS A 1 197 ? 0.912 -12.202 53.552 1.00 85.44 197 LYS A N 1
ATOM 1511 C CA . LYS A 1 197 ? 0.416 -11.943 52.187 1.00 85.44 197 LYS A CA 1
ATOM 1512 C C . LYS A 1 197 ? -0.351 -10.631 52.035 1.00 85.44 197 LYS A C 1
ATOM 1514 O O . LYS A 1 197 ? -0.463 -10.123 50.929 1.00 85.44 197 LYS A O 1
ATOM 1519 N N . ARG A 1 198 ? -0.957 -10.142 53.118 1.00 83.19 198 ARG A N 1
ATOM 1520 C CA . ARG A 1 198 ? -1.764 -8.918 53.112 1.00 83.19 198 ARG A CA 1
ATOM 1521 C C . ARG A 1 198 ? -0.939 -7.683 53.479 1.00 83.19 198 ARG A C 1
ATOM 1523 O O . ARG A 1 198 ? -1.247 -6.602 52.998 1.00 83.19 198 ARG A O 1
ATOM 1530 N N . SER A 1 199 ? 0.071 -7.845 54.333 1.00 84.56 199 SER A N 1
ATOM 1531 C CA . SER A 1 199 ? 0.913 -6.753 54.836 1.00 84.56 199 SER A CA 1
ATOM 1532 C C . SER A 1 199 ? 2.166 -6.482 53.992 1.00 84.56 199 SER A C 1
ATOM 1534 O O . SER A 1 199 ? 2.763 -5.423 54.159 1.00 84.56 199 SER A O 1
ATOM 1536 N N . LEU A 1 200 ? 2.592 -7.412 53.132 1.00 87.75 200 LEU A N 1
ATOM 1537 C CA . LEU A 1 200 ? 3.788 -7.287 52.282 1.00 87.75 200 LEU A CA 1
ATOM 1538 C C . LEU A 1 200 ? 3.413 -7.111 50.797 1.00 87.75 200 LEU A C 1
ATOM 1540 O O . LEU A 1 200 ? 2.259 -7.300 50.418 1.00 87.75 200 LEU A O 1
ATOM 1544 N N . SER A 1 201 ? 4.380 -6.725 49.956 1.00 84.62 201 SER A N 1
ATOM 1545 C CA . SER A 1 201 ? 4.199 -6.545 48.504 1.00 84.62 201 SER A CA 1
ATOM 1546 C C . SER A 1 201 ? 3.811 -7.840 47.785 1.00 84.62 201 SER A C 1
ATOM 1548 O O . SER A 1 201 ? 4.163 -8.938 48.210 1.00 84.62 201 SER A O 1
ATOM 1550 N N . THR A 1 202 ? 3.143 -7.708 46.635 1.00 85.50 202 THR A N 1
ATOM 1551 C CA . THR A 1 202 ? 2.753 -8.841 45.773 1.00 85.50 202 THR A CA 1
ATOM 1552 C C . THR A 1 202 ? 3.938 -9.611 45.194 1.00 85.50 202 THR A C 1
ATOM 1554 O O . THR A 1 202 ? 3.781 -10.779 44.850 1.00 85.50 202 THR A O 1
ATOM 1557 N N . ASP A 1 203 ? 5.105 -8.969 45.116 1.00 88.00 203 ASP A N 1
ATOM 1558 C CA . ASP A 1 203 ? 6.337 -9.549 44.571 1.00 88.00 203 ASP A CA 1
ATOM 1559 C C . ASP A 1 203 ? 7.108 -10.378 45.618 1.00 88.00 203 ASP A C 1
ATOM 1561 O O . ASP A 1 203 ? 8.055 -11.086 45.277 1.00 88.00 203 ASP A O 1
ATOM 1565 N N . CYS A 1 204 ? 6.709 -10.320 46.897 1.00 88.81 204 CYS A N 1
ATOM 1566 C CA . CYS A 1 204 ? 7.288 -11.155 47.944 1.00 88.81 204 CYS A CA 1
ATOM 1567 C C . CYS A 1 204 ? 6.809 -12.603 47.816 1.00 88.81 204 CYS A C 1
ATOM 1569 O O . CYS A 1 204 ? 5.612 -12.898 47.749 1.00 88.81 204 CYS A O 1
ATOM 1571 N N . VAL A 1 205 ? 7.747 -13.544 47.902 1.00 89.56 205 VAL A N 1
ATOM 1572 C CA . VAL A 1 205 ? 7.419 -14.971 47.917 1.00 89.56 205 VAL A CA 1
ATOM 1573 C C . VAL A 1 205 ? 7.210 -15.417 49.357 1.00 89.56 205 VAL A C 1
ATOM 1575 O O . VAL A 1 205 ? 8.107 -15.318 50.192 1.00 89.56 205 VAL A O 1
ATOM 1578 N N . HIS A 1 206 ? 6.031 -15.960 49.660 1.00 89.81 206 HIS A N 1
ATOM 1579 C CA . HIS A 1 206 ? 5.700 -16.439 51.002 1.00 89.81 206 HIS A CA 1
ATOM 1580 C C . HIS A 1 206 ? 5.687 -17.963 51.072 1.00 89.81 206 HIS A C 1
ATOM 1582 O O . HIS A 1 206 ? 4.885 -18.622 50.403 1.00 89.81 206 HIS A O 1
ATOM 1588 N N . LEU A 1 207 ? 6.522 -18.524 51.942 1.00 88.81 207 LEU A N 1
ATOM 1589 C CA . LEU A 1 207 ? 6.689 -19.963 52.090 1.00 88.81 207 LEU A CA 1
ATOM 1590 C C . LEU A 1 207 ? 6.432 -20.410 53.523 1.00 88.81 207 LEU A C 1
ATOM 1592 O O . LEU A 1 207 ? 6.801 -19.751 54.493 1.00 88.81 207 LEU A O 1
ATOM 1596 N N . ASN A 1 208 ? 5.800 -21.570 53.656 1.00 88.75 208 ASN A N 1
ATOM 1597 C CA . ASN A 1 208 ? 5.569 -22.227 54.931 1.00 88.75 208 ASN A CA 1
ATOM 1598 C C . ASN A 1 208 ? 6.256 -23.592 54.946 1.00 88.75 208 ASN A C 1
ATOM 1600 O O . ASN A 1 208 ? 6.307 -24.286 53.938 1.00 88.75 208 ASN A O 1
ATOM 1604 N N . LEU A 1 209 ? 6.772 -23.994 56.105 1.00 85.50 209 LEU A N 1
ATOM 1605 C CA . LEU A 1 209 ? 7.504 -25.259 56.217 1.00 85.50 209 LEU A CA 1
ATOM 1606 C C . LEU A 1 209 ? 6.615 -26.415 56.677 1.00 85.50 209 LEU A C 1
ATOM 1608 O O . LEU A 1 209 ? 6.835 -27.557 56.286 1.00 85.50 209 LEU A O 1
ATOM 1612 N N . MET A 1 210 ? 5.586 -26.128 57.477 1.00 86.81 210 MET A N 1
ATOM 1613 C CA . MET A 1 210 ? 4.667 -27.132 58.014 1.00 86.81 210 MET A CA 1
ATOM 1614 C C . MET A 1 210 ? 3.227 -26.608 58.053 1.00 86.81 210 MET A C 1
ATOM 1616 O O . MET A 1 210 ? 2.967 -25.423 58.285 1.00 86.81 210 MET A O 1
ATOM 1620 N N . LYS A 1 211 ? 2.257 -27.508 57.861 1.00 85.00 211 LYS A N 1
ATOM 1621 C CA . LYS A 1 211 ? 0.823 -27.203 57.922 1.00 85.00 211 LYS A CA 1
ATOM 1622 C C . LYS A 1 211 ? 0.090 -28.269 58.736 1.00 85.00 211 LYS A C 1
ATOM 1624 O O . LYS A 1 211 ? 0.266 -29.457 58.509 1.00 85.00 211 LYS A O 1
ATOM 1629 N N . ARG A 1 212 ? -0.736 -27.848 59.696 1.00 83.44 212 ARG A N 1
ATOM 1630 C CA . ARG A 1 212 ? -1.563 -28.743 60.513 1.00 83.44 212 ARG A CA 1
ATOM 1631 C C . ARG A 1 212 ? -2.584 -29.460 59.625 1.00 83.44 212 ARG A C 1
ATOM 1633 O O . ARG A 1 212 ? -3.239 -28.809 58.815 1.00 83.44 212 ARG A O 1
ATOM 1640 N N . GLY A 1 213 ? -2.731 -30.771 59.809 1.00 82.38 213 GLY A N 1
ATOM 1641 C CA . GLY A 1 213 ? -3.651 -31.607 59.028 1.00 82.38 213 GLY A CA 1
ATOM 1642 C C . GLY A 1 213 ? -3.054 -32.195 57.744 1.00 82.38 213 GLY A C 1
ATOM 1643 O O . GLY A 1 213 ? -3.774 -32.860 57.009 1.00 82.38 213 GLY A O 1
ATOM 1644 N N . THR A 1 214 ? -1.765 -31.976 57.465 1.00 87.69 214 THR A N 1
ATOM 1645 C CA . THR A 1 214 ? -1.064 -32.648 56.361 1.00 87.69 214 THR A CA 1
ATOM 1646 C C . THR A 1 214 ? -0.720 -34.088 56.748 1.00 87.69 214 THR A C 1
ATOM 1648 O O . THR A 1 214 ? -0.249 -34.324 57.856 1.00 87.69 214 THR A O 1
ATOM 1651 N N . HIS A 1 215 ? -0.945 -35.042 55.840 1.00 84.69 215 HIS A N 1
ATOM 1652 C CA . HIS A 1 215 ? -0.673 -36.464 56.082 1.00 84.69 215 HIS A CA 1
ATOM 1653 C C . HIS A 1 215 ? 0.833 -36.784 56.117 1.00 84.69 215 HIS A C 1
ATOM 1655 O O . HIS A 1 215 ? 1.279 -37.520 56.990 1.00 84.69 215 HIS A O 1
ATOM 1661 N N . ASP A 1 216 ? 1.617 -36.177 55.217 1.00 90.25 216 ASP A N 1
ATOM 1662 C CA . ASP A 1 216 ? 3.078 -36.308 55.160 1.00 90.25 216 ASP A CA 1
ATOM 1663 C C . ASP A 1 216 ? 3.749 -34.928 55.238 1.00 90.25 216 ASP A C 1
ATOM 1665 O O . ASP A 1 216 ? 3.708 -34.116 54.308 1.00 90.25 216 ASP A O 1
ATOM 1669 N N . HIS A 1 217 ? 4.364 -34.650 56.385 1.00 86.69 217 HIS A N 1
ATOM 1670 C CA . HIS A 1 217 ? 5.076 -33.399 56.627 1.00 86.69 217 HIS A CA 1
ATOM 1671 C C . HIS A 1 217 ? 6.439 -33.332 55.928 1.00 86.69 217 HIS A C 1
ATOM 1673 O O . HIS A 1 217 ? 6.891 -32.230 55.621 1.00 86.69 217 HIS A O 1
ATOM 1679 N N . ILE A 1 218 ? 7.081 -34.472 55.657 1.00 87.69 218 ILE A N 1
ATOM 1680 C CA . ILE A 1 218 ? 8.412 -34.532 55.044 1.00 87.69 218 ILE A CA 1
ATOM 1681 C C . ILE A 1 218 ? 8.300 -34.177 53.562 1.00 87.69 218 ILE A C 1
ATOM 1683 O O . ILE A 1 218 ? 9.014 -33.292 53.086 1.00 87.69 218 ILE A O 1
ATOM 1687 N N . ALA A 1 219 ? 7.347 -34.786 52.850 1.00 89.25 219 ALA A N 1
ATOM 1688 C CA . ALA A 1 219 ? 7.063 -34.431 51.461 1.00 89.25 219 ALA A CA 1
ATOM 1689 C C . ALA A 1 219 ? 6.659 -32.953 51.321 1.00 89.25 219 ALA A C 1
ATOM 1691 O O . ALA A 1 219 ? 7.133 -32.253 50.425 1.00 89.25 219 ALA A O 1
ATOM 1692 N N . TYR A 1 220 ? 5.830 -32.447 52.243 1.00 89.31 220 TYR A N 1
ATOM 1693 C CA . TYR A 1 220 ? 5.430 -31.038 52.262 1.00 89.31 220 TYR A CA 1
ATOM 1694 C C . TYR A 1 220 ? 6.624 -30.096 52.474 1.00 89.31 220 TYR A C 1
ATOM 1696 O O . TYR A 1 220 ? 6.742 -29.079 51.791 1.00 89.31 220 TYR A O 1
ATOM 1704 N N . PHE A 1 221 ? 7.530 -30.437 53.389 1.00 89.31 221 PHE A N 1
ATOM 1705 C CA . PHE A 1 221 ? 8.746 -29.669 53.638 1.00 89.31 221 PHE A CA 1
ATOM 1706 C C . PHE A 1 221 ? 9.651 -29.622 52.397 1.00 89.31 221 PHE A C 1
ATOM 1708 O O . PHE A 1 221 ? 9.991 -28.532 51.938 1.00 89.31 221 PHE A O 1
ATOM 1715 N N . TYR A 1 222 ? 9.962 -30.774 51.787 1.00 89.88 222 TYR A N 1
ATOM 1716 C CA . TYR A 1 222 ? 10.799 -30.834 50.581 1.00 89.88 222 TYR A CA 1
ATOM 1717 C C . TYR A 1 222 ? 10.161 -30.152 49.366 1.00 89.88 222 TYR A C 1
ATOM 1719 O O . TYR A 1 222 ? 10.866 -29.507 48.595 1.00 89.88 222 TYR A O 1
ATOM 1727 N N . SER A 1 223 ? 8.834 -30.208 49.222 1.00 90.44 223 SER A N 1
ATOM 1728 C CA . SER A 1 223 ? 8.120 -29.458 48.181 1.00 90.44 223 SER A CA 1
ATOM 1729 C C . SER A 1 223 ? 8.330 -27.945 48.322 1.00 90.44 223 SER A C 1
ATOM 1731 O O . SER A 1 223 ? 8.569 -27.260 47.329 1.00 90.44 223 SER A O 1
ATOM 1733 N N . ASN A 1 224 ? 8.308 -27.411 49.548 1.00 89.38 224 ASN A N 1
ATOM 1734 C CA . ASN A 1 224 ? 8.567 -25.987 49.777 1.00 89.38 224 ASN A CA 1
ATOM 1735 C C . ASN A 1 224 ? 10.058 -25.620 49.674 1.00 89.38 224 ASN A C 1
ATOM 1737 O O . ASN A 1 224 ? 10.358 -24.508 49.246 1.00 89.38 224 ASN A O 1
ATOM 1741 N N . LEU A 1 225 ? 10.989 -26.540 49.962 1.00 89.50 225 LEU A N 1
ATOM 1742 C CA . LEU A 1 225 ? 12.406 -26.348 49.615 1.00 89.50 225 LEU A CA 1
ATOM 1743 C C . LEU A 1 225 ? 12.625 -26.315 48.093 1.00 89.50 225 LEU A C 1
ATOM 1745 O O . LEU A 1 225 ? 13.421 -25.519 47.608 1.00 89.50 225 LEU A O 1
ATOM 1749 N N . GLY A 1 226 ? 11.886 -27.123 47.327 1.00 89.75 226 GLY A N 1
ATOM 1750 C CA . GLY A 1 226 ? 11.894 -27.056 45.863 1.00 89.75 226 GLY A CA 1
ATOM 1751 C C . GLY A 1 226 ? 11.400 -25.704 45.341 1.00 89.75 226 GLY A C 1
ATOM 1752 O O . GLY A 1 226 ? 11.988 -25.144 44.422 1.00 89.75 226 GLY A O 1
ATOM 1753 N N . LYS A 1 227 ? 10.378 -25.121 45.982 1.00 89.94 227 LYS A N 1
ATOM 1754 C CA . LYS A 1 227 ? 9.947 -23.747 45.675 1.00 89.94 227 LYS A CA 1
ATOM 1755 C C . LYS A 1 227 ? 11.045 -22.726 45.969 1.00 89.94 227 LYS A C 1
ATOM 1757 O O . LYS A 1 227 ? 11.286 -21.885 45.121 1.00 89.94 227 LYS A O 1
ATOM 1762 N N . LEU A 1 228 ? 11.750 -22.831 47.103 1.00 89.88 228 LEU A N 1
ATOM 1763 C CA . LEU A 1 228 ? 12.909 -21.966 47.386 1.00 89.88 228 LEU A CA 1
ATOM 1764 C C . LEU A 1 228 ? 13.973 -22.041 46.286 1.00 89.88 228 LEU A C 1
ATOM 1766 O O . LEU A 1 228 ? 14.528 -21.015 45.905 1.00 89.88 228 LEU A O 1
ATOM 1770 N N . TYR A 1 229 ? 14.238 -23.243 45.771 1.00 91.00 229 TYR A N 1
ATOM 1771 C CA . TYR A 1 229 ? 15.189 -23.440 44.680 1.00 91.00 229 TYR A CA 1
ATOM 1772 C C . TYR A 1 229 ? 14.736 -22.769 43.378 1.00 91.00 229 TYR A C 1
ATOM 1774 O O . TYR A 1 229 ? 15.542 -22.112 42.724 1.00 91.00 229 TYR A O 1
ATOM 1782 N N . ASN A 1 230 ? 13.448 -22.868 43.035 1.00 90.75 230 ASN A N 1
ATOM 1783 C CA . ASN A 1 230 ? 12.885 -22.204 41.854 1.00 90.75 230 ASN A CA 1
ATOM 1784 C C . ASN A 1 230 ? 12.982 -20.672 41.933 1.00 90.75 230 ASN A C 1
ATOM 1786 O O . ASN A 1 230 ? 13.172 -20.029 40.907 1.00 90.75 230 ASN A O 1
ATOM 1790 N N . GLU A 1 231 ? 12.914 -20.102 43.139 1.00 89.25 231 GLU A N 1
ATOM 1791 C CA . GLU A 1 231 ? 13.137 -18.667 43.380 1.00 89.25 231 GLU A CA 1
ATOM 1792 C C . GLU A 1 231 ? 14.630 -18.273 43.384 1.00 89.25 231 GLU A C 1
ATOM 1794 O O . GLU A 1 231 ? 14.978 -17.126 43.656 1.00 89.25 231 GLU A O 1
ATOM 1799 N N . GLY A 1 232 ? 15.538 -19.215 43.103 1.00 88.19 232 GLY A N 1
ATOM 1800 C CA . GLY A 1 232 ? 16.976 -18.969 42.971 1.00 88.19 232 GLY A CA 1
ATOM 1801 C C . GLY A 1 232 ? 17.805 -19.212 44.236 1.00 88.19 232 GLY A C 1
ATOM 1802 O O . GLY A 1 232 ? 19.008 -18.939 44.236 1.00 88.19 232 GLY A O 1
ATOM 1803 N N . VAL A 1 233 ? 17.221 -19.747 45.317 1.00 88.94 233 VAL A N 1
ATOM 1804 C CA . VAL A 1 233 ? 17.979 -20.091 46.533 1.00 88.94 233 VAL A CA 1
ATOM 1805 C C . VAL A 1 233 ? 18.670 -21.442 46.356 1.00 88.94 233 VAL A C 1
ATOM 1807 O O . VAL A 1 233 ? 18.033 -22.495 46.346 1.00 88.94 233 VAL A O 1
ATOM 1810 N N . ASN A 1 234 ? 20.001 -21.435 46.278 1.00 87.94 234 ASN A N 1
ATOM 1811 C CA . ASN A 1 234 ? 20.770 -22.670 46.153 1.00 87.94 234 ASN A CA 1
ATOM 1812 C C . ASN A 1 234 ? 20.898 -23.390 47.509 1.00 87.94 234 ASN A C 1
ATOM 1814 O O . ASN A 1 234 ? 21.696 -23.002 48.364 1.00 87.94 234 ASN A O 1
ATOM 1818 N N . LEU A 1 235 ? 20.100 -24.439 47.712 1.00 85.25 235 LEU A N 1
ATOM 1819 C CA . LEU A 1 235 ? 20.071 -25.228 48.943 1.00 85.25 235 LEU A CA 1
ATOM 1820 C C . LEU A 1 235 ? 20.907 -26.504 48.803 1.00 85.25 235 LEU A C 1
ATOM 1822 O O . LEU A 1 235 ? 20.699 -27.301 47.889 1.00 85.25 235 LEU A O 1
ATOM 1826 N N . ASN A 1 236 ? 21.796 -26.764 49.764 1.00 84.25 236 ASN A N 1
ATOM 1827 C CA . ASN A 1 236 ? 22.503 -28.041 49.835 1.00 84.25 236 ASN A CA 1
ATOM 1828 C C . ASN A 1 236 ? 21.627 -29.105 50.514 1.00 84.25 236 ASN A C 1
ATOM 1830 O O . ASN A 1 236 ? 21.700 -29.308 51.721 1.00 84.25 236 ASN A O 1
ATOM 1834 N N . ILE A 1 237 ? 20.791 -29.790 49.736 1.00 84.06 237 ILE A N 1
ATOM 1835 C CA . ILE A 1 237 ? 19.894 -30.843 50.246 1.00 84.06 237 ILE A CA 1
ATOM 1836 C C . ILE A 1 237 ? 20.674 -32.111 50.642 1.00 84.06 237 ILE A C 1
ATOM 1838 O O . ILE A 1 237 ? 20.228 -32.885 51.491 1.00 84.06 237 ILE A O 1
ATOM 1842 N N . MET A 1 238 ? 21.861 -32.317 50.065 1.00 80.62 238 MET A N 1
ATOM 1843 C CA . MET A 1 238 ? 22.652 -33.535 50.261 1.00 80.62 238 MET A CA 1
ATOM 1844 C C . MET A 1 238 ? 23.160 -33.691 51.700 1.00 80.62 238 MET A C 1
ATOM 1846 O O . MET A 1 238 ? 23.425 -34.814 52.115 1.00 80.62 238 MET A O 1
ATOM 1850 N N . SER A 1 239 ? 23.235 -32.609 52.488 1.00 79.25 239 SER A N 1
ATOM 1851 C CA . SER A 1 239 ? 23.613 -32.670 53.910 1.00 79.25 239 SER A CA 1
ATOM 1852 C C . SER A 1 239 ? 22.612 -33.430 54.782 1.00 79.25 239 SER A C 1
ATOM 1854 O O . SER A 1 239 ? 22.961 -33.848 55.882 1.00 79.25 239 SER A O 1
ATOM 1856 N N . ASN A 1 240 ? 21.374 -33.598 54.311 1.00 80.00 240 ASN A N 1
ATOM 1857 C CA . ASN A 1 240 ? 20.318 -34.292 55.049 1.00 80.00 240 ASN A CA 1
ATOM 1858 C C . ASN A 1 240 ? 20.351 -35.815 54.845 1.00 80.00 240 ASN A C 1
ATOM 1860 O O . ASN A 1 240 ? 19.594 -36.534 55.495 1.00 80.00 240 ASN A O 1
ATOM 1864 N N . TYR A 1 241 ? 21.205 -36.306 53.943 1.00 82.81 241 TYR A N 1
ATOM 1865 C CA . TYR A 1 241 ? 21.342 -37.719 53.604 1.00 82.81 241 TYR A CA 1
ATOM 1866 C C . TYR A 1 241 ? 22.730 -38.236 53.988 1.00 82.81 241 TYR A C 1
ATOM 1868 O O . TYR A 1 241 ? 23.670 -37.469 54.198 1.00 82.81 241 TYR A O 1
ATOM 1876 N N . ALA A 1 242 ? 22.867 -39.561 54.078 1.00 84.88 242 ALA A N 1
ATOM 1877 C CA . ALA A 1 242 ? 24.172 -40.182 54.267 1.00 84.88 242 ALA A CA 1
ATOM 1878 C C . ALA A 1 242 ? 25.123 -39.780 53.119 1.00 84.88 242 ALA A C 1
ATOM 1880 O O . ALA A 1 242 ? 24.681 -39.694 51.968 1.00 84.88 242 ALA A O 1
ATOM 1881 N N . PRO A 1 243 ? 26.416 -39.539 53.406 1.00 82.38 243 PRO A N 1
ATOM 1882 C CA . PRO A 1 243 ? 27.364 -39.111 52.390 1.00 82.38 243 PRO A CA 1
ATOM 1883 C C . PRO A 1 243 ? 27.467 -40.173 51.293 1.00 82.38 243 PRO A C 1
ATOM 1885 O O . PRO A 1 243 ? 27.696 -41.354 51.565 1.00 82.38 243 PRO A O 1
ATOM 1888 N N . VAL A 1 244 ? 27.293 -39.742 50.045 1.00 84.44 244 VAL A N 1
ATOM 1889 C CA . VAL A 1 244 ? 27.433 -40.614 48.876 1.00 84.44 244 VAL A CA 1
ATOM 1890 C C . VAL A 1 244 ? 28.887 -41.074 48.770 1.00 84.44 244 VAL A C 1
ATOM 1892 O O . VAL A 1 244 ? 29.811 -40.266 48.875 1.00 84.44 244 VAL A O 1
ATOM 1895 N N . GLN A 1 245 ? 29.095 -42.373 48.554 1.00 84.94 245 GLN A N 1
ATOM 1896 C CA . GLN A 1 245 ? 30.423 -42.931 48.314 1.00 84.94 245 GLN A CA 1
ATOM 1897 C C . GLN A 1 245 ? 30.846 -42.637 46.873 1.00 84.94 245 GLN A C 1
ATOM 1899 O O . GLN A 1 245 ? 30.232 -43.122 45.924 1.00 84.94 245 GLN A O 1
ATOM 1904 N N . TYR A 1 246 ? 31.894 -41.830 46.724 1.00 85.44 246 TYR A N 1
ATOM 1905 C CA . TYR A 1 246 ? 32.548 -41.571 45.445 1.00 85.44 246 TYR A CA 1
ATOM 1906 C C . TYR A 1 246 ? 33.830 -42.414 45.336 1.00 85.44 246 TYR A C 1
ATOM 1908 O O . TYR A 1 246 ? 34.532 -42.557 46.340 1.00 85.44 246 TYR A O 1
ATOM 1916 N N . PRO A 1 247 ? 34.178 -42.942 44.145 1.00 87.62 247 PRO A N 1
ATOM 1917 C CA . PRO A 1 247 ? 33.491 -42.787 42.858 1.00 87.62 247 PRO A CA 1
ATOM 1918 C C . PRO A 1 247 ? 32.176 -43.579 42.774 1.00 87.62 247 PRO A C 1
ATOM 1920 O O . PRO A 1 247 ? 32.015 -44.615 43.413 1.00 87.62 247 PRO A O 1
ATOM 1923 N N . VAL A 1 248 ? 31.234 -43.076 41.972 1.00 88.56 248 VAL A N 1
ATOM 1924 C CA . VAL A 1 248 ? 29.932 -43.727 41.777 1.00 88.56 248 VAL A CA 1
ATOM 1925 C C . VAL A 1 248 ? 30.070 -45.042 40.981 1.00 88.56 248 VAL A C 1
ATOM 1927 O O . VAL A 1 248 ? 31.006 -45.173 40.188 1.00 88.56 248 VAL A O 1
ATOM 1930 N N . PRO A 1 249 ? 29.158 -46.022 41.150 1.00 89.25 249 PRO A N 1
ATOM 1931 C CA . PRO A 1 249 ? 29.183 -47.274 40.387 1.00 89.25 249 PRO A CA 1
ATOM 1932 C C . PRO A 1 249 ? 29.107 -47.074 38.862 1.00 89.25 249 PRO A C 1
ATOM 1934 O O . PRO A 1 249 ? 28.433 -46.169 38.381 1.00 89.25 249 PRO A O 1
ATOM 1937 N N . VAL A 1 250 ? 29.718 -47.982 38.089 1.00 84.75 250 VAL A N 1
ATOM 1938 C CA . VAL A 1 250 ? 29.792 -47.914 36.608 1.00 84.75 250 VAL A CA 1
ATOM 1939 C C . VAL A 1 250 ? 28.414 -47.939 35.925 1.00 84.75 250 VAL A C 1
ATOM 1941 O O . VAL A 1 250 ? 28.255 -47.394 34.840 1.00 84.75 250 VAL A O 1
ATOM 1944 N N . ASN A 1 251 ? 27.399 -48.517 36.573 1.00 86.25 251 ASN A N 1
ATOM 1945 C CA . ASN A 1 251 ? 26.035 -48.600 36.035 1.00 86.25 251 ASN A CA 1
ATOM 1946 C C . ASN A 1 251 ? 25.204 -47.320 36.253 1.00 86.25 251 ASN A C 1
ATOM 1948 O O . ASN A 1 251 ? 23.997 -47.325 36.013 1.00 86.25 251 ASN A O 1
ATOM 1952 N N . VAL A 1 252 ? 25.812 -46.237 36.743 1.00 85.75 252 VAL A N 1
ATOM 1953 C CA . VAL A 1 252 ? 25.130 -44.952 36.927 1.00 85.75 252 VAL A CA 1
ATOM 1954 C C . VAL A 1 252 ? 24.961 -44.268 35.562 1.00 85.75 252 VAL A C 1
ATOM 1956 O O . VAL A 1 252 ? 25.944 -44.128 34.834 1.00 85.75 252 VAL A O 1
ATOM 1959 N N . PRO A 1 253 ? 23.740 -43.834 35.192 1.00 84.44 253 PRO A N 1
ATOM 1960 C CA . PRO A 1 253 ? 23.487 -43.186 33.907 1.00 84.44 253 PRO A CA 1
ATOM 1961 C C . PRO A 1 253 ? 24.341 -41.933 33.673 1.00 84.44 253 PRO A C 1
ATOM 1963 O O . PRO A 1 253 ? 24.585 -41.146 34.589 1.00 84.44 253 PRO A O 1
ATOM 1966 N N . PHE A 1 254 ? 24.740 -41.708 32.418 1.00 84.75 254 PHE A N 1
ATOM 1967 C CA . PHE A 1 254 ? 25.406 -40.470 32.013 1.00 84.75 254 PHE A CA 1
ATOM 1968 C C . PHE A 1 254 ? 24.458 -39.268 32.131 1.00 84.75 254 PHE A C 1
ATOM 1970 O O . PHE A 1 254 ? 23.290 -39.339 31.761 1.00 84.75 254 PHE A O 1
ATOM 1977 N N . ILE A 1 255 ? 24.985 -38.127 32.582 1.00 84.50 255 ILE A N 1
ATOM 1978 C CA . ILE A 1 255 ? 24.216 -36.877 32.731 1.00 84.50 255 ILE A CA 1
ATOM 1979 C C . ILE A 1 255 ? 23.948 -36.212 31.362 1.00 84.50 255 ILE A C 1
ATOM 1981 O O . ILE A 1 255 ? 23.006 -35.436 31.213 1.00 84.50 255 ILE A O 1
ATOM 1985 N N . SER A 1 256 ? 24.740 -36.530 30.331 1.00 80.94 256 SER A N 1
ATOM 1986 C CA . SER A 1 256 ? 24.689 -35.874 29.015 1.00 80.94 256 SER A CA 1
ATOM 1987 C C . SER A 1 256 ? 23.312 -35.921 28.343 1.00 80.94 256 SER A C 1
ATOM 1989 O O . SER A 1 256 ? 22.897 -34.920 27.760 1.00 80.94 256 SER A O 1
ATOM 1991 N N . SER A 1 257 ? 22.570 -37.026 28.467 1.00 77.44 257 SER A N 1
ATOM 1992 C CA . SER A 1 257 ? 21.220 -37.158 27.898 1.00 77.44 257 SER A CA 1
ATOM 1993 C C . SER A 1 257 ? 20.197 -36.224 28.547 1.00 77.44 257 SER A C 1
ATOM 1995 O O . SER A 1 257 ? 19.253 -35.810 27.884 1.00 77.44 257 SER A O 1
ATOM 1997 N N . LEU A 1 258 ? 20.386 -35.875 29.823 1.00 75.94 258 LEU A N 1
ATOM 1998 C CA . LEU A 1 258 ? 19.515 -34.946 30.552 1.00 75.94 258 LEU A CA 1
ATOM 1999 C C . LEU A 1 258 ? 19.807 -33.489 30.191 1.00 75.94 258 LEU A C 1
ATOM 2001 O O . LEU A 1 258 ? 18.915 -32.651 30.246 1.00 75.94 258 LEU A O 1
ATOM 2005 N N . ILE A 1 259 ? 21.055 -33.195 29.826 1.00 79.44 259 ILE A N 1
ATOM 2006 C CA . ILE A 1 259 ? 21.500 -31.852 29.456 1.00 79.44 259 ILE A CA 1
ATOM 2007 C C . ILE A 1 259 ? 21.127 -31.546 28.001 1.00 79.44 259 ILE A C 1
ATOM 2009 O O . ILE A 1 259 ? 20.647 -30.455 27.719 1.00 79.44 259 ILE A O 1
ATOM 2013 N N . ALA A 1 260 ? 21.301 -32.498 27.079 1.00 70.94 260 ALA A N 1
ATOM 2014 C CA . ALA A 1 260 ? 21.129 -32.272 25.642 1.00 70.94 260 ALA A CA 1
ATOM 2015 C C . ALA A 1 260 ? 19.719 -31.799 25.234 1.00 70.94 260 ALA A C 1
ATOM 2017 O O . ALA A 1 260 ? 19.596 -31.040 24.278 1.00 70.94 260 ALA A O 1
ATOM 2018 N N . SER A 1 261 ? 18.666 -32.195 25.957 1.00 72.56 261 SER A N 1
ATOM 2019 C CA . SER A 1 261 ? 17.289 -31.752 25.685 1.00 72.56 261 SER A CA 1
ATOM 2020 C C . SER A 1 261 ? 16.949 -30.367 26.251 1.00 72.56 261 SER A C 1
ATOM 2022 O O . SER A 1 261 ? 15.841 -29.892 26.029 1.00 72.56 261 SER A O 1
ATOM 2024 N N . GLN A 1 262 ? 17.847 -29.756 27.032 1.00 77.19 262 GLN A N 1
ATOM 2025 C CA . GLN A 1 262 ? 17.612 -28.484 27.730 1.00 77.19 262 GLN A CA 1
ATOM 2026 C C . GLN A 1 262 ? 18.236 -27.281 27.012 1.00 77.19 262 GLN A C 1
ATOM 2028 O O . GLN A 1 262 ? 17.943 -26.142 27.367 1.00 77.19 262 GLN A O 1
ATOM 2033 N N . TRP A 1 263 ? 19.107 -27.508 26.023 1.00 84.44 263 TRP A N 1
ATOM 2034 C CA . TRP A 1 263 ? 19.690 -26.420 25.240 1.00 84.44 263 TRP A CA 1
ATOM 2035 C C . TRP A 1 263 ? 18.686 -25.908 24.211 1.00 84.44 263 TRP A C 1
ATOM 2037 O O . TRP A 1 263 ? 18.064 -26.688 23.490 1.00 84.44 263 TRP A O 1
ATOM 2047 N N . ASP A 1 264 ? 18.580 -24.587 24.099 1.00 83.12 264 ASP A N 1
ATOM 2048 C CA . ASP A 1 264 ? 17.823 -23.954 23.027 1.00 83.12 264 ASP A CA 1
ATOM 2049 C C . ASP A 1 264 ? 18.653 -23.947 21.733 1.00 83.12 264 ASP A C 1
ATOM 2051 O O . ASP A 1 264 ? 19.529 -23.107 21.525 1.00 83.12 264 ASP A O 1
ATOM 2055 N N . HIS A 1 265 ? 18.395 -24.926 20.865 1.00 84.44 265 HIS A N 1
ATOM 2056 C CA . HIS A 1 265 ? 18.997 -25.028 19.532 1.00 84.44 265 HIS A CA 1
ATOM 2057 C C . HIS A 1 265 ? 18.152 -24.342 18.440 1.00 84.44 265 HIS A C 1
ATOM 2059 O O . HIS A 1 265 ? 18.346 -24.621 17.255 1.00 84.44 265 HIS A O 1
ATOM 2065 N N . SER A 1 266 ? 17.200 -23.468 18.801 1.00 85.69 266 SER A N 1
ATOM 2066 C CA . SER A 1 266 ? 16.388 -22.728 17.823 1.00 85.69 266 SER A CA 1
ATOM 2067 C C . SER A 1 266 ? 17.234 -21.812 16.931 1.00 85.69 266 SER A C 1
ATOM 2069 O O . SER A 1 266 ? 16.933 -21.645 15.747 1.00 85.69 266 SER A O 1
ATOM 2071 N N . GLN A 1 267 ? 18.329 -21.261 17.465 1.00 84.75 267 GLN A N 1
ATOM 2072 C CA . GLN A 1 267 ? 19.254 -20.426 16.710 1.00 84.75 267 GLN A CA 1
ATOM 2073 C C . GLN A 1 267 ? 20.191 -21.275 15.836 1.00 84.75 267 GLN A C 1
ATOM 2075 O O . GLN A 1 267 ? 21.038 -22.022 16.327 1.00 84.75 267 GLN A O 1
ATOM 2080 N N . GLN A 1 268 ? 20.083 -21.107 14.516 1.00 79.88 268 GLN A N 1
ATOM 2081 C CA . GLN A 1 268 ? 20.958 -21.764 13.544 1.00 79.88 268 GLN A CA 1
ATOM 2082 C C . GLN A 1 268 ? 22.195 -20.915 13.233 1.00 79.88 268 GLN A C 1
ATOM 2084 O O . GLN A 1 268 ? 22.108 -19.704 13.029 1.00 79.88 268 GLN A O 1
ATOM 2089 N N . TRP A 1 269 ? 23.351 -21.568 13.142 1.00 82.00 269 TRP A N 1
ATOM 2090 C CA . TRP A 1 269 ? 24.629 -20.939 12.805 1.00 82.00 269 TRP A CA 1
ATOM 2091 C C . TRP A 1 269 ? 25.003 -21.242 11.350 1.00 82.00 269 TRP A C 1
ATOM 2093 O O . TRP A 1 269 ? 24.677 -22.308 10.827 1.00 82.00 269 TRP A O 1
ATOM 2103 N N . LYS A 1 270 ? 25.696 -20.316 10.672 1.00 75.38 270 LYS A N 1
ATOM 2104 C CA . LYS A 1 270 ? 26.103 -20.499 9.269 1.00 75.38 270 LYS A CA 1
ATOM 2105 C C . LYS A 1 270 ? 27.218 -21.545 9.174 1.00 75.38 270 LYS A C 1
ATOM 2107 O O . LYS A 1 270 ? 28.361 -21.270 9.530 1.00 75.38 270 LYS A O 1
ATOM 2112 N N . ILE A 1 271 ? 26.882 -22.726 8.665 1.00 81.62 271 ILE A N 1
ATOM 2113 C CA . ILE A 1 271 ? 27.835 -23.816 8.429 1.00 81.62 271 ILE A CA 1
ATOM 2114 C C . ILE A 1 271 ? 28.412 -23.663 7.010 1.00 81.62 271 ILE A C 1
ATOM 2116 O O . ILE A 1 271 ? 27.632 -23.565 6.058 1.00 81.62 271 ILE A O 1
ATOM 2120 N N . PRO A 1 272 ? 29.746 -23.627 6.828 1.00 79.50 272 PRO A N 1
ATOM 2121 C CA . PRO A 1 272 ? 30.361 -23.607 5.502 1.00 79.50 272 PRO A CA 1
ATOM 2122 C C . PRO A 1 272 ? 29.922 -24.811 4.656 1.00 79.50 272 PRO A C 1
ATOM 2124 O O . PRO A 1 272 ? 30.053 -25.956 5.089 1.00 79.50 272 PRO A O 1
ATOM 2127 N N . THR A 1 273 ? 29.406 -24.569 3.448 1.00 75.44 273 THR A N 1
ATOM 2128 C CA . THR A 1 273 ? 28.977 -25.635 2.528 1.00 75.44 273 THR A CA 1
ATOM 2129 C C . THR A 1 273 ? 30.114 -26.063 1.602 1.00 75.44 273 THR A C 1
ATOM 2131 O O . THR A 1 273 ? 31.025 -25.286 1.317 1.00 75.44 273 THR A O 1
ATOM 2134 N N . PHE A 1 274 ? 30.053 -27.298 1.088 1.00 77.00 274 PHE A N 1
ATOM 2135 C CA . PHE A 1 274 ? 31.049 -27.834 0.149 1.00 77.00 274 PHE A CA 1
ATOM 2136 C C . PHE A 1 274 ? 31.265 -26.922 -1.077 1.00 77.00 274 PHE A C 1
ATOM 2138 O O . PHE A 1 274 ? 32.403 -26.699 -1.485 1.00 77.00 274 PHE A O 1
ATOM 2145 N N . GLU A 1 275 ? 30.193 -26.311 -1.595 1.00 65.38 275 GLU A N 1
ATOM 2146 C CA . GLU A 1 275 ? 30.244 -25.368 -2.724 1.00 65.38 275 GLU A CA 1
ATOM 2147 C C . GLU A 1 275 ? 31.163 -24.160 -2.476 1.00 65.38 275 GLU A C 1
ATOM 2149 O O . GLU A 1 275 ? 31.818 -23.682 -3.407 1.00 65.38 275 GLU A O 1
ATOM 2154 N N . MET A 1 276 ? 31.246 -23.677 -1.228 1.00 67.56 276 MET A N 1
ATOM 2155 C CA . MET A 1 276 ? 32.108 -22.545 -0.865 1.00 67.56 276 MET A CA 1
ATOM 2156 C C . MET A 1 276 ? 33.595 -22.886 -1.014 1.00 67.56 276 MET A C 1
ATOM 2158 O O . MET A 1 276 ? 34.399 -21.999 -1.287 1.00 67.56 276 MET A O 1
ATOM 2162 N N . PHE A 1 277 ? 33.969 -24.162 -0.875 1.00 69.75 277 PHE A N 1
ATOM 2163 C CA . PHE A 1 277 ? 35.350 -24.610 -1.048 1.00 69.75 277 PHE A CA 1
ATOM 2164 C C . PHE A 1 277 ? 35.705 -24.815 -2.529 1.00 69.75 277 PHE A C 1
ATOM 2166 O O . PHE A 1 277 ? 36.823 -24.503 -2.942 1.00 69.75 277 PHE A O 1
ATOM 2173 N N . THR A 1 278 ? 34.759 -25.274 -3.357 1.00 65.62 278 THR A N 1
ATOM 2174 C CA . THR A 1 278 ? 35.004 -25.604 -4.775 1.00 65.62 278 THR A CA 1
ATOM 2175 C C . THR A 1 278 ? 35.053 -24.400 -5.718 1.00 65.62 278 THR A C 1
ATOM 2177 O O . THR A 1 278 ? 35.676 -24.490 -6.772 1.00 65.62 278 THR A O 1
ATOM 2180 N N . GLN A 1 279 ? 34.457 -23.255 -5.356 1.00 56.50 279 GLN A N 1
ATOM 2181 C CA . GLN A 1 279 ? 34.513 -22.028 -6.176 1.00 56.50 279 GLN A CA 1
ATOM 2182 C C . GLN A 1 279 ? 35.933 -21.451 -6.341 1.00 56.50 279 GLN A C 1
ATOM 2184 O O . GLN A 1 279 ? 36.176 -20.653 -7.243 1.00 56.50 279 GLN A O 1
ATOM 2189 N N . SER A 1 280 ? 36.889 -21.885 -5.517 1.00 54.53 280 SER A N 1
ATOM 2190 C CA . SER A 1 280 ? 38.290 -21.454 -5.581 1.00 54.53 280 SER A CA 1
ATOM 2191 C C . SER A 1 280 ? 39.098 -22.068 -6.740 1.00 54.53 280 SER A C 1
ATOM 2193 O O . SER A 1 280 ? 40.196 -21.598 -7.026 1.00 54.53 280 SER A O 1
ATOM 2195 N N . LEU A 1 281 ? 38.575 -23.092 -7.429 1.00 51.47 281 LEU A N 1
ATOM 2196 C CA . LEU A 1 281 ? 39.368 -23.972 -8.300 1.00 51.47 281 LEU A CA 1
ATOM 2197 C C . LEU A 1 281 ? 39.282 -23.711 -9.819 1.00 51.47 281 LEU A C 1
ATOM 2199 O O . LEU A 1 281 ? 39.873 -24.488 -10.566 1.00 51.47 281 LEU A O 1
ATOM 2203 N N . GLY A 1 282 ? 38.647 -22.637 -10.323 1.00 50.69 282 GLY A N 1
ATOM 2204 C CA . GLY A 1 282 ? 38.805 -22.355 -11.766 1.00 50.69 282 GLY A CA 1
ATOM 2205 C C . GLY A 1 282 ? 37.937 -21.335 -12.509 1.00 50.69 282 GLY A C 1
ATOM 2206 O O . GLY A 1 282 ? 38.139 -21.204 -13.712 1.00 50.69 282 GLY A O 1
ATOM 2207 N N . SER A 1 283 ? 37.009 -20.593 -11.896 1.00 54.81 283 SER A N 1
ATOM 2208 C CA . SER A 1 283 ? 36.188 -19.620 -12.646 1.00 54.81 283 SER A CA 1
ATOM 2209 C C . SER A 1 283 ? 36.253 -18.212 -12.058 1.00 54.81 283 SER A C 1
ATOM 2211 O O . SER A 1 283 ? 35.302 -17.737 -11.447 1.00 54.81 283 SER A O 1
ATOM 2213 N N . THR A 1 284 ? 37.347 -17.489 -12.305 1.00 58.12 284 THR A N 1
ATOM 2214 C CA . THR A 1 284 ? 37.393 -16.030 -12.071 1.00 58.12 284 THR A CA 1
ATOM 2215 C C . THR A 1 284 ? 36.375 -15.263 -12.926 1.00 58.12 284 THR A C 1
ATOM 2217 O O . THR A 1 284 ? 36.071 -14.117 -12.624 1.00 58.12 284 THR A O 1
ATOM 2220 N N . GLN A 1 285 ? 35.828 -15.893 -13.972 1.00 63.75 285 GLN A N 1
ATOM 2221 C CA . GLN A 1 285 ? 34.917 -15.290 -14.952 1.00 63.75 285 GLN A CA 1
ATOM 2222 C C . GLN A 1 285 ? 33.448 -15.227 -14.503 1.00 63.75 285 GLN A C 1
ATOM 2224 O O . GLN A 1 285 ? 32.688 -14.435 -15.059 1.00 63.75 285 GLN A O 1
ATOM 2229 N N . GLN A 1 286 ? 33.053 -16.043 -13.519 1.00 75.81 286 GLN A N 1
ATOM 2230 C CA . GLN A 1 286 ? 31.687 -16.102 -12.996 1.00 75.81 286 GLN A CA 1
ATOM 2231 C C . GLN A 1 286 ? 31.674 -15.673 -11.527 1.00 75.81 286 GLN A C 1
ATOM 2233 O O . GLN A 1 286 ? 32.242 -16.347 -10.668 1.00 75.81 286 GLN A O 1
ATOM 2238 N N . ALA A 1 287 ? 30.989 -14.570 -11.225 1.00 84.12 287 ALA A N 1
ATOM 2239 C CA . ALA A 1 287 ? 30.800 -14.093 -9.860 1.00 84.12 287 ALA A CA 1
ATOM 2240 C C . ALA A 1 287 ? 29.388 -14.413 -9.358 1.00 84.12 287 ALA A C 1
ATOM 2242 O O . ALA A 1 287 ? 28.395 -14.035 -9.981 1.00 84.12 287 ALA A O 1
ATOM 2243 N N . LYS A 1 288 ? 29.309 -15.080 -8.201 1.00 87.69 288 LYS A N 1
ATOM 2244 C CA . LYS A 1 288 ? 28.061 -15.319 -7.465 1.00 87.69 288 LYS A CA 1
ATOM 2245 C C . LYS A 1 288 ? 27.796 -14.144 -6.520 1.00 87.69 288 LYS A C 1
ATOM 2247 O O . LYS A 1 288 ? 28.629 -13.853 -5.663 1.00 87.69 288 LYS A O 1
ATOM 2252 N N . HIS A 1 289 ? 26.636 -13.506 -6.650 1.00 87.62 289 HIS A N 1
ATOM 2253 C CA . HIS A 1 289 ? 26.156 -12.455 -5.748 1.00 87.62 289 HIS A CA 1
ATOM 2254 C C . HIS A 1 289 ? 24.882 -12.928 -5.044 1.00 87.62 289 HIS A C 1
ATOM 2256 O O . HIS A 1 289 ? 23.890 -13.232 -5.701 1.00 87.62 289 HIS A O 1
ATOM 2262 N N . GLU A 1 290 ? 24.923 -13.017 -3.714 1.00 88.19 290 GLU A N 1
ATOM 2263 C CA . GLU A 1 290 ? 23.776 -13.369 -2.865 1.00 88.19 290 GLU A CA 1
ATOM 2264 C C . GLU A 1 290 ? 23.163 -12.074 -2.317 1.00 88.19 290 GLU A C 1
ATOM 2266 O O . GLU A 1 290 ? 23.823 -11.328 -1.592 1.00 88.19 290 GLU A O 1
ATOM 2271 N N . ILE A 1 291 ? 21.921 -11.794 -2.706 1.00 88.56 291 ILE A N 1
ATOM 2272 C CA . ILE A 1 291 ? 21.158 -10.617 -2.296 1.00 88.56 291 ILE A CA 1
ATOM 2273 C C . ILE A 1 291 ? 20.193 -11.039 -1.193 1.00 88.56 291 ILE A C 1
ATOM 2275 O O . ILE A 1 291 ? 19.293 -11.853 -1.408 1.00 88.56 291 ILE A O 1
ATOM 2279 N N . ASP A 1 292 ? 20.402 -10.468 -0.014 1.00 87.62 292 ASP A N 1
ATOM 2280 C CA . ASP A 1 292 ? 19.522 -10.580 1.143 1.00 87.62 292 ASP A CA 1
ATOM 2281 C C . ASP A 1 292 ? 18.932 -9.196 1.424 1.00 87.62 292 ASP A C 1
ATOM 2283 O O . ASP A 1 292 ? 19.641 -8.197 1.307 1.00 87.62 292 ASP A O 1
ATOM 2287 N N . LEU A 1 293 ? 17.641 -9.145 1.742 1.00 85.19 293 LEU A N 1
ATOM 2288 C CA . LEU A 1 293 ? 16.891 -7.909 1.982 1.00 85.19 293 LEU A CA 1
ATOM 2289 C C . LEU A 1 293 ? 16.569 -7.701 3.463 1.00 85.19 293 LEU A C 1
ATOM 2291 O O . LEU A 1 293 ? 15.920 -6.719 3.802 1.00 85.19 293 LEU A O 1
ATOM 2295 N N . ASN A 1 294 ? 17.021 -8.594 4.345 1.00 83.56 294 ASN A N 1
ATOM 2296 C CA . ASN A 1 294 ? 16.858 -8.423 5.785 1.00 83.56 294 ASN A CA 1
ATOM 2297 C C . ASN A 1 294 ? 17.621 -7.195 6.321 1.00 83.56 294 ASN A C 1
ATOM 2299 O O . ASN A 1 294 ? 18.623 -6.748 5.740 1.00 83.56 294 ASN A O 1
ATOM 2303 N N . ASP A 1 295 ? 17.149 -6.680 7.461 1.00 65.19 295 ASP A N 1
ATOM 2304 C CA . ASP A 1 295 ? 17.708 -5.510 8.142 1.00 65.19 295 ASP A CA 1
ATOM 2305 C C . ASP A 1 295 ? 19.200 -5.707 8.469 1.00 65.19 295 ASP A C 1
ATOM 2307 O O . ASP A 1 295 ? 19.598 -6.684 9.104 1.00 65.19 295 ASP A O 1
ATOM 2311 N N . GLY A 1 296 ? 20.036 -4.764 8.016 1.00 66.94 296 GLY A N 1
ATOM 2312 C CA . GLY A 1 296 ? 21.496 -4.776 8.202 1.00 66.94 296 GLY A CA 1
ATOM 2313 C C . GLY A 1 296 ? 22.321 -5.147 6.960 1.00 66.94 296 GLY A C 1
ATOM 2314 O O . GLY A 1 296 ? 23.547 -5.051 6.998 1.00 66.94 296 GLY A O 1
ATOM 2315 N N . SER A 1 297 ? 21.683 -5.531 5.851 1.00 75.38 297 SER A N 1
ATOM 2316 C CA . SER A 1 297 ? 22.347 -5.772 4.558 1.00 75.38 297 SER A CA 1
ATOM 2317 C C . SER A 1 297 ? 22.549 -4.484 3.732 1.00 75.38 297 SER A C 1
ATOM 2319 O O . SER A 1 297 ? 21.753 -3.546 3.822 1.00 75.38 297 SER A O 1
ATOM 2321 N N . GLU A 1 298 ? 23.576 -4.454 2.861 1.00 78.75 298 GLU A N 1
ATOM 2322 C CA . GLU A 1 298 ? 23.820 -3.361 1.883 1.00 78.75 298 GLU A CA 1
ATOM 2323 C C . GLU A 1 298 ? 22.620 -3.157 0.935 1.00 78.75 298 GLU A C 1
ATOM 2325 O O . GLU A 1 298 ? 22.397 -2.061 0.432 1.00 78.75 298 GLU A O 1
ATOM 2330 N N . TYR A 1 299 ? 21.823 -4.208 0.721 1.00 84.62 299 TYR A N 1
ATOM 2331 C CA . TYR A 1 299 ? 20.708 -4.236 -0.226 1.00 84.62 299 TYR A CA 1
ATOM 2332 C C . TYR A 1 299 ? 19.334 -4.008 0.421 1.00 84.62 299 TYR A C 1
ATOM 2334 O O . TYR A 1 299 ? 18.329 -4.007 -0.286 1.00 84.62 299 TYR A O 1
ATOM 2342 N N . SER A 1 300 ? 19.267 -3.765 1.733 1.00 86.12 300 SER A N 1
ATOM 2343 C CA . SER A 1 300 ? 18.014 -3.470 2.454 1.00 86.12 300 SER A CA 1
ATOM 2344 C C . SER A 1 300 ? 17.235 -2.293 1.848 1.00 86.12 300 SER A C 1
ATOM 2346 O O . SER A 1 300 ? 16.005 -2.303 1.803 1.00 86.12 300 SER A O 1
ATOM 2348 N N . SER A 1 301 ? 17.938 -1.308 1.282 1.00 86.38 301 SER A N 1
ATOM 2349 C CA . SER A 1 301 ? 17.332 -0.158 0.604 1.00 86.38 301 SER A CA 1
ATOM 2350 C C . SER A 1 301 ? 16.463 -0.538 -0.601 1.00 86.38 301 SER A C 1
ATOM 2352 O O . SER A 1 301 ? 15.530 0.202 -0.916 1.00 86.38 301 SER A O 1
ATOM 2354 N N . ILE A 1 302 ? 16.708 -1.692 -1.240 1.00 90.81 302 ILE A N 1
ATOM 2355 C CA . ILE A 1 302 ? 15.977 -2.185 -2.422 1.00 90.81 302 ILE A CA 1
ATOM 2356 C C . ILE A 1 302 ? 14.496 -2.434 -2.126 1.00 90.81 302 ILE A C 1
ATOM 2358 O O . ILE A 1 302 ? 13.672 -2.329 -3.035 1.00 90.81 302 ILE A O 1
ATOM 2362 N N . ILE A 1 303 ? 14.123 -2.653 -0.860 1.00 89.69 303 ILE A N 1
ATOM 2363 C CA . ILE A 1 303 ? 12.715 -2.720 -0.433 1.00 89.69 303 ILE A CA 1
ATOM 2364 C C . ILE A 1 303 ? 11.944 -1.473 -0.899 1.00 89.69 303 ILE A C 1
ATOM 2366 O O . ILE A 1 303 ? 10.773 -1.568 -1.263 1.00 89.69 303 ILE A O 1
ATOM 2370 N N . GLY A 1 304 ? 12.620 -0.321 -0.968 1.00 89.75 304 GLY A N 1
ATOM 2371 C CA . GLY A 1 304 ? 12.047 0.933 -1.441 1.00 89.75 304 GLY A CA 1
ATOM 2372 C C . GLY A 1 304 ? 11.682 0.975 -2.929 1.00 89.75 304 GLY A C 1
ATOM 2373 O O . GLY A 1 304 ? 10.914 1.845 -3.337 1.00 89.75 304 GLY A O 1
ATOM 2374 N N . HIS A 1 305 ? 12.181 0.044 -3.746 1.00 94.12 305 HIS A N 1
ATOM 2375 C CA . HIS A 1 305 ? 11.873 -0.069 -5.173 1.00 94.12 305 HIS A CA 1
ATOM 2376 C C . HIS A 1 305 ? 10.642 -0.970 -5.396 1.00 94.12 305 HIS A C 1
ATOM 2378 O O . HIS A 1 305 ? 10.708 -2.075 -5.950 1.00 94.12 305 HIS A O 1
ATOM 2384 N N . GLN A 1 306 ? 9.490 -0.501 -4.910 1.00 93.00 306 GLN A N 1
ATOM 2385 C CA . GLN A 1 306 ? 8.212 -1.188 -5.059 1.00 93.00 306 GLN A CA 1
ATOM 2386 C C . GLN A 1 306 ? 7.474 -0.689 -6.305 1.00 93.00 306 GLN A C 1
ATOM 2388 O O . GLN A 1 306 ? 7.252 0.506 -6.490 1.00 93.00 306 GLN A O 1
ATOM 2393 N N . ILE A 1 307 ? 7.083 -1.616 -7.176 1.00 91.88 307 ILE A N 1
ATOM 2394 C CA . ILE A 1 307 ? 6.331 -1.341 -8.398 1.00 91.88 307 ILE A CA 1
ATOM 2395 C C . ILE A 1 307 ? 5.122 -2.275 -8.426 1.00 91.88 307 ILE A C 1
ATOM 2397 O O . ILE A 1 307 ? 5.255 -3.499 -8.380 1.00 91.88 307 ILE A O 1
ATOM 2401 N N . ASP A 1 308 ? 3.931 -1.685 -8.474 1.00 88.44 308 ASP A N 1
ATOM 2402 C CA . ASP A 1 308 ? 2.635 -2.365 -8.512 1.00 88.44 308 ASP A CA 1
ATOM 2403 C C . ASP A 1 308 ? 2.450 -3.398 -7.376 1.00 88.44 308 ASP A C 1
ATOM 2405 O O . ASP A 1 308 ? 1.990 -4.529 -7.566 1.00 88.44 308 ASP A O 1
ATOM 2409 N N . GLY A 1 309 ? 2.854 -3.026 -6.155 1.00 86.12 309 GLY A N 1
ATOM 2410 C CA . GLY A 1 309 ? 2.799 -3.878 -4.967 1.00 86.12 309 GLY A CA 1
ATOM 2411 C C . GLY A 1 309 ? 3.916 -4.919 -4.848 1.00 86.12 309 GLY A C 1
ATOM 2412 O O . GLY A 1 309 ? 3.941 -5.643 -3.854 1.00 86.12 309 GLY A O 1
ATOM 2413 N N . ARG A 1 310 ? 4.841 -5.019 -5.811 1.00 88.88 310 ARG A N 1
ATOM 2414 C CA . ARG A 1 310 ? 5.969 -5.966 -5.783 1.00 88.88 310 ARG A CA 1
ATOM 2415 C C . ARG A 1 310 ? 7.284 -5.228 -5.585 1.00 88.88 310 ARG A C 1
ATOM 2417 O O . ARG A 1 310 ? 7.535 -4.241 -6.263 1.00 88.88 310 ARG A O 1
ATOM 2424 N N . CYS A 1 311 ? 8.152 -5.740 -4.719 1.00 91.56 311 CYS A N 1
ATOM 2425 C CA . CYS A 1 311 ? 9.545 -5.304 -4.696 1.00 91.56 311 CYS A CA 1
ATOM 2426 C C . CYS A 1 311 ? 10.232 -5.897 -5.933 1.00 91.56 311 CYS A C 1
ATOM 2428 O O . CYS A 1 311 ? 10.334 -7.119 -6.056 1.00 91.56 311 CYS A O 1
ATOM 2430 N N . LEU A 1 312 ? 10.610 -5.053 -6.892 1.00 92.62 312 LEU A N 1
ATOM 2431 C CA . LEU A 1 312 ? 11.357 -5.481 -8.075 1.00 92.62 312 LEU A CA 1
ATOM 2432 C C . LEU A 1 312 ? 12.822 -5.125 -7.875 1.00 92.62 312 LEU A C 1
ATOM 2434 O O . LEU A 1 312 ? 13.116 -4.030 -7.405 1.00 92.62 312 LEU A O 1
ATOM 2438 N N . PHE A 1 313 ? 13.736 -6.008 -8.269 1.00 93.69 313 PHE A N 1
ATOM 2439 C CA . PHE A 1 313 ? 15.151 -5.661 -8.269 1.00 93.69 313 PHE A CA 1
ATOM 2440 C C . PHE A 1 313 ? 15.401 -4.566 -9.328 1.00 93.69 313 PHE A C 1
ATOM 2442 O O . PHE A 1 313 ? 15.049 -4.779 -10.497 1.00 93.69 313 PHE A O 1
ATOM 2449 N N . PRO A 1 314 ? 15.959 -3.398 -8.953 1.00 93.88 314 PRO A N 1
ATOM 2450 C CA . PRO A 1 314 ? 16.137 -2.276 -9.865 1.00 93.88 314 PRO A CA 1
ATOM 2451 C C . PRO A 1 314 ? 17.005 -2.652 -11.064 1.00 93.88 314 PRO A C 1
ATOM 2453 O O . PRO A 1 314 ? 18.007 -3.358 -10.923 1.00 93.88 314 PRO A O 1
ATOM 2456 N N . ALA A 1 315 ? 16.681 -2.099 -12.235 1.00 92.19 315 ALA A N 1
ATOM 2457 C CA . ALA A 1 315 ? 17.493 -2.250 -13.444 1.00 92.19 315 ALA A CA 1
ATOM 2458 C C . ALA A 1 315 ? 18.954 -1.825 -13.215 1.00 92.19 315 ALA A C 1
ATOM 2460 O O . ALA A 1 315 ? 19.898 -2.452 -13.693 1.00 92.19 315 ALA A O 1
ATOM 2461 N N . THR A 1 316 ? 19.135 -0.776 -12.418 1.00 92.94 316 THR A N 1
ATOM 2462 C CA . THR A 1 316 ? 20.433 -0.219 -12.035 1.00 92.94 316 THR A CA 1
ATOM 2463 C C . THR A 1 316 ? 21.207 -1.126 -11.086 1.00 92.94 316 THR A C 1
ATOM 2465 O O . THR A 1 316 ? 22.436 -1.148 -11.131 1.00 92.94 316 THR A O 1
ATOM 2468 N N . GLY A 1 317 ? 20.507 -1.942 -10.292 1.00 93.12 317 GLY A N 1
ATOM 2469 C CA . GLY A 1 317 ? 21.111 -2.959 -9.440 1.00 93.12 317 GLY A CA 1
ATOM 2470 C C . GLY A 1 317 ? 21.920 -3.957 -10.262 1.00 93.12 317 GLY A C 1
ATOM 2471 O O . GLY A 1 317 ? 23.065 -4.242 -9.919 1.00 93.12 317 GLY A O 1
ATOM 2472 N N . TYR A 1 318 ? 21.383 -4.419 -11.398 1.00 94.69 318 TYR A N 1
ATOM 2473 C CA . TYR A 1 318 ? 22.092 -5.337 -12.300 1.00 94.69 318 TYR A CA 1
ATOM 2474 C C . TYR A 1 318 ? 23.399 -4.735 -12.814 1.00 94.69 318 TYR A C 1
ATOM 2476 O O . TYR A 1 318 ? 24.437 -5.396 -12.807 1.00 94.69 318 TYR A O 1
ATOM 2484 N N . LEU A 1 319 ? 23.361 -3.462 -13.212 1.00 94.56 319 LEU A N 1
ATOM 2485 C CA . LEU A 1 319 ? 24.529 -2.747 -13.721 1.00 94.56 319 LEU A CA 1
ATOM 2486 C C . LEU A 1 319 ? 25.602 -2.590 -12.644 1.00 94.56 319 LEU A C 1
ATOM 2488 O O . LEU A 1 319 ? 26.777 -2.822 -12.916 1.00 94.56 319 LEU A O 1
ATOM 2492 N N . VAL A 1 320 ? 25.211 -2.286 -11.404 1.00 94.19 320 VAL A N 1
ATOM 2493 C CA . VAL A 1 320 ? 26.148 -2.211 -10.275 1.00 94.19 320 VAL A CA 1
ATOM 2494 C C . VAL A 1 320 ? 26.745 -3.586 -9.947 1.00 94.19 320 VAL A C 1
ATOM 2496 O O . VAL A 1 320 ? 27.937 -3.664 -9.657 1.00 94.19 320 VAL A O 1
ATOM 2499 N N . LEU A 1 321 ? 25.986 -4.685 -10.047 1.00 93.62 321 LEU A N 1
ATOM 2500 C CA . LEU A 1 321 ? 26.536 -6.040 -9.876 1.00 93.62 321 LEU A CA 1
ATOM 2501 C C . LEU A 1 321 ? 27.588 -6.368 -10.944 1.00 93.62 321 LEU A C 1
ATOM 2503 O O . LEU A 1 321 ? 28.656 -6.893 -10.619 1.00 93.62 321 LEU A O 1
ATOM 2507 N N . VAL A 1 322 ? 27.320 -6.018 -12.204 1.00 94.44 322 VAL A N 1
ATOM 2508 C CA . VAL A 1 322 ? 28.279 -6.174 -13.309 1.00 94.44 322 VAL A CA 1
ATOM 2509 C C . VAL A 1 322 ? 29.505 -5.299 -13.084 1.00 94.44 322 VAL A C 1
ATOM 2511 O O . VAL A 1 322 ? 30.627 -5.782 -13.222 1.00 94.44 322 VAL A O 1
ATOM 2514 N N . TRP A 1 323 ? 29.315 -4.054 -12.650 1.00 93.69 323 TRP A N 1
ATOM 2515 C CA . TRP A 1 323 ? 30.403 -3.134 -12.331 1.00 93.69 323 TRP A CA 1
ATOM 2516 C C . TRP A 1 323 ? 31.293 -3.664 -11.198 1.00 93.69 323 TRP A C 1
ATOM 2518 O O . TRP A 1 323 ? 32.514 -3.695 -11.350 1.00 93.69 323 TRP A O 1
ATOM 2528 N N . LYS A 1 324 ? 30.699 -4.169 -10.105 1.00 91.69 324 LYS A N 1
ATOM 2529 C CA . LYS A 1 324 ? 31.413 -4.822 -8.993 1.00 91.69 324 LYS A CA 1
ATOM 2530 C C . LYS A 1 324 ? 32.225 -6.031 -9.479 1.00 91.69 324 LYS A C 1
ATOM 2532 O O . LYS A 1 324 ? 33.374 -6.194 -9.076 1.00 91.69 324 LYS A O 1
ATOM 2537 N N . THR A 1 325 ? 31.657 -6.874 -10.345 1.00 90.69 325 THR A N 1
ATOM 2538 C CA . THR A 1 325 ? 32.360 -8.039 -10.917 1.00 90.69 325 THR A CA 1
ATOM 2539 C C . THR A 1 325 ? 33.501 -7.617 -11.842 1.00 90.69 325 THR A C 1
ATOM 2541 O O . THR A 1 325 ? 34.607 -8.143 -11.737 1.00 90.69 325 THR A O 1
ATOM 2544 N N . TYR A 1 326 ? 33.266 -6.635 -12.710 1.00 90.88 326 TYR A N 1
ATOM 2545 C CA . TYR A 1 326 ? 34.270 -6.129 -13.642 1.00 90.88 326 TYR A CA 1
ATOM 2546 C C . TYR A 1 326 ? 35.437 -5.449 -12.914 1.00 90.88 326 TYR A C 1
ATOM 2548 O O . TYR A 1 326 ? 36.589 -5.645 -13.289 1.00 90.88 326 TYR A O 1
ATOM 2556 N N . ALA A 1 327 ? 35.163 -4.732 -11.819 1.00 89.75 327 ALA A N 1
ATOM 2557 C CA . ALA A 1 327 ? 36.189 -4.126 -10.970 1.00 89.75 327 ALA A CA 1
ATOM 2558 C C . ALA A 1 327 ? 37.120 -5.190 -10.374 1.00 89.75 327 ALA A C 1
ATOM 2560 O O . ALA A 1 327 ? 38.341 -5.058 -10.454 1.00 89.75 327 ALA A O 1
ATOM 2561 N N . LYS A 1 328 ? 36.542 -6.285 -9.859 1.00 86.62 328 LYS A N 1
ATOM 2562 C CA . LYS A 1 328 ? 37.299 -7.430 -9.334 1.00 86.62 328 LYS A CA 1
ATOM 2563 C C . LYS A 1 328 ? 38.158 -8.098 -10.410 1.00 86.62 328 LYS A C 1
ATOM 2565 O O . LYS A 1 328 ? 39.296 -8.450 -10.127 1.00 86.62 328 LYS A O 1
ATOM 2570 N N . LEU A 1 329 ? 37.644 -8.241 -11.636 1.00 85.31 329 LEU A N 1
ATOM 2571 C CA . LEU A 1 329 ? 38.401 -8.795 -12.770 1.00 85.31 329 LEU A CA 1
ATOM 2572 C C . LEU A 1 329 ? 39.617 -7.937 -13.153 1.00 85.31 329 LEU A C 1
ATOM 2574 O O . LEU A 1 329 ? 40.642 -8.481 -13.556 1.00 85.31 329 LEU A O 1
ATOM 2578 N N . HIS A 1 330 ? 39.515 -6.613 -13.006 1.00 84.19 330 HIS A N 1
ATOM 2579 C CA . HIS A 1 330 ? 40.599 -5.653 -13.263 1.00 84.19 330 HIS A CA 1
ATOM 2580 C C . HIS A 1 330 ? 41.437 -5.317 -12.016 1.00 84.19 330 HIS A C 1
ATOM 2582 O O . HIS A 1 330 ? 42.207 -4.360 -12.038 1.00 84.19 330 HIS A O 1
ATOM 2588 N N . ASN A 1 331 ? 41.328 -6.108 -10.941 1.00 84.62 331 ASN A N 1
ATOM 2589 C CA . ASN A 1 331 ? 42.073 -5.953 -9.682 1.00 84.62 331 ASN A CA 1
ATOM 2590 C C . ASN A 1 331 ? 41.855 -4.617 -8.942 1.00 84.62 331 ASN A C 1
ATOM 2592 O O . ASN A 1 331 ? 42.727 -4.171 -8.197 1.00 84.62 331 ASN A O 1
ATOM 2596 N N . TYR A 1 332 ? 40.693 -3.982 -9.102 1.00 83.44 332 TYR A N 1
ATOM 2597 C CA . TYR A 1 332 ? 40.282 -2.879 -8.233 1.00 83.44 332 TYR A CA 1
ATOM 2598 C C . TYR A 1 332 ? 39.698 -3.433 -6.925 1.00 83.44 332 TYR A C 1
ATOM 2600 O O . TYR A 1 332 ? 38.787 -4.261 -6.955 1.00 83.44 332 TYR A O 1
ATOM 2608 N N . GLU A 1 333 ? 40.180 -2.948 -5.775 1.00 79.69 333 GLU A N 1
ATOM 2609 C CA . GLU A 1 333 ? 39.607 -3.291 -4.459 1.00 79.69 333 GLU A CA 1
ATOM 2610 C C . GLU A 1 333 ? 38.193 -2.719 -4.283 1.00 79.69 333 GLU A C 1
ATOM 2612 O O . GLU A 1 333 ? 37.328 -3.342 -3.667 1.00 79.69 333 GLU A O 1
ATOM 2617 N N . ASP A 1 334 ? 37.949 -1.543 -4.865 1.00 85.25 334 ASP A N 1
ATOM 2618 C CA . ASP A 1 334 ? 36.685 -0.824 -4.789 1.00 85.25 334 ASP A CA 1
ATOM 2619 C C . ASP A 1 334 ? 36.226 -0.374 -6.180 1.00 85.25 334 ASP A C 1
ATOM 2621 O O . ASP A 1 334 ? 36.924 0.357 -6.890 1.00 85.25 334 ASP A O 1
ATOM 2625 N N . TYR A 1 335 ? 35.014 -0.779 -6.557 1.00 88.19 335 TYR A N 1
ATOM 2626 C CA . TYR A 1 335 ? 34.416 -0.440 -7.847 1.00 88.19 335 TYR A CA 1
ATOM 2627 C C . TYR A 1 335 ? 34.221 1.074 -8.019 1.00 88.19 335 TYR A C 1
ATOM 2629 O O . TYR A 1 335 ? 34.295 1.576 -9.139 1.00 88.19 335 TYR A O 1
ATOM 2637 N N . ARG A 1 336 ? 34.074 1.821 -6.914 1.00 87.94 336 ARG A N 1
ATOM 2638 C CA . ARG A 1 336 ? 33.883 3.282 -6.902 1.00 87.94 336 ARG A CA 1
ATOM 2639 C C . ARG A 1 336 ? 35.080 4.070 -7.438 1.00 87.94 336 ARG A C 1
ATOM 2641 O O . ARG A 1 336 ? 34.978 5.278 -7.603 1.00 87.94 336 ARG A O 1
ATOM 2648 N N . GLN A 1 337 ? 36.215 3.429 -7.702 1.00 86.81 337 GLN A N 1
ATOM 2649 C CA . GLN A 1 337 ? 37.394 4.082 -8.278 1.00 86.81 337 GLN A CA 1
ATOM 2650 C C . GLN A 1 337 ? 37.485 3.933 -9.804 1.00 86.81 337 GLN A C 1
ATOM 2652 O O . GLN A 1 337 ? 38.309 4.605 -10.432 1.00 86.81 337 GLN A O 1
ATOM 2657 N N . MET A 1 338 ? 36.663 3.060 -10.397 1.00 88.44 338 MET A N 1
ATOM 2658 C CA . MET A 1 338 ? 36.767 2.650 -11.795 1.00 88.44 338 MET A CA 1
ATOM 2659 C C . MET A 1 338 ? 35.665 3.286 -12.647 1.00 88.44 338 MET A C 1
ATOM 2661 O O . MET A 1 338 ? 34.487 3.000 -12.450 1.00 88.44 338 MET A O 1
ATOM 2665 N N . SER A 1 339 ? 36.051 4.096 -13.633 1.00 90.94 339 SER A N 1
ATOM 2666 C CA . SER A 1 339 ? 35.123 4.676 -14.610 1.00 90.94 339 SER A CA 1
ATOM 2667 C C . SER A 1 339 ? 34.740 3.642 -15.674 1.00 90.94 339 SER A C 1
ATOM 2669 O O . SER A 1 339 ? 35.606 2.987 -16.263 1.00 90.94 339 SER A O 1
ATOM 2671 N N . VAL A 1 340 ? 33.442 3.496 -15.937 1.00 93.12 340 VAL A N 1
ATOM 2672 C CA . VAL A 1 340 ? 32.894 2.427 -16.789 1.00 93.12 340 VAL A CA 1
ATOM 2673 C C . VAL A 1 340 ? 31.950 2.953 -17.856 1.00 93.12 340 VAL A C 1
ATOM 2675 O O . VAL A 1 340 ? 31.286 3.974 -17.678 1.00 93.12 340 VAL A O 1
ATOM 2678 N N . LEU A 1 341 ? 31.900 2.226 -18.970 1.00 93.81 341 LEU A N 1
ATOM 2679 C CA . LEU A 1 341 ? 30.956 2.413 -20.061 1.00 93.81 341 LEU A CA 1
ATOM 2680 C C . LEU A 1 341 ? 30.186 1.108 -20.264 1.00 93.81 341 LEU A C 1
ATOM 2682 O O . LEU A 1 341 ? 30.787 0.058 -20.487 1.00 93.81 341 LEU A O 1
ATOM 2686 N N . PHE A 1 342 ? 28.865 1.191 -20.193 1.00 95.31 342 PHE A N 1
ATOM 2687 C CA . PHE A 1 342 ? 27.947 0.138 -20.590 1.00 95.31 342 PHE A CA 1
ATOM 2688 C C . PHE A 1 342 ? 27.395 0.454 -21.973 1.00 95.31 342 PHE A C 1
ATOM 2690 O O . PHE A 1 342 ? 26.972 1.581 -22.211 1.00 95.31 342 PHE A O 1
ATOM 2697 N N . GLU A 1 343 ? 27.353 -0.539 -22.852 1.00 94.06 343 GLU A N 1
ATOM 2698 C CA . GLU A 1 343 ? 26.787 -0.427 -24.195 1.00 94.06 343 GLU A CA 1
ATOM 2699 C C . GLU A 1 343 ? 25.773 -1.549 -24.423 1.00 94.06 343 GLU A C 1
ATOM 2701 O O . GLU A 1 343 ? 25.978 -2.683 -23.975 1.00 94.06 343 GLU A O 1
ATOM 2706 N N . GLN A 1 344 ? 24.704 -1.240 -25.160 1.00 91.69 344 GLN A N 1
ATOM 2707 C CA . GLN A 1 344 ? 23.709 -2.212 -25.629 1.00 91.69 344 GLN A CA 1
ATOM 2708 C C . GLN A 1 344 ? 23.138 -3.083 -24.498 1.00 91.69 344 GLN A C 1
ATOM 2710 O O . GLN A 1 344 ? 23.008 -4.300 -24.632 1.00 91.69 344 GLN A O 1
ATOM 2715 N N . VAL A 1 345 ? 22.818 -2.467 -23.359 1.00 94.50 345 VAL A N 1
ATOM 2716 C CA . VAL A 1 345 ? 22.219 -3.181 -22.229 1.00 94.50 345 VAL A CA 1
ATOM 2717 C C . VAL A 1 345 ? 20.776 -3.512 -22.575 1.00 94.50 345 VAL A C 1
ATOM 2719 O O . VAL A 1 345 ? 19.982 -2.617 -22.858 1.00 94.50 345 VAL A O 1
ATOM 2722 N N . GLN A 1 346 ? 20.422 -4.787 -22.479 1.00 93.12 346 GLN A N 1
ATOM 2723 C CA . GLN A 1 346 ? 19.071 -5.293 -22.668 1.00 93.12 346 GLN A CA 1
ATOM 2724 C C . GLN A 1 346 ? 18.619 -6.054 -21.424 1.00 93.12 346 GLN A C 1
ATOM 2726 O O . GLN A 1 346 ? 19.304 -6.959 -20.946 1.00 93.12 346 GLN A O 1
ATOM 2731 N N . ILE A 1 347 ? 17.454 -5.675 -20.905 1.00 93.19 347 ILE A N 1
ATOM 2732 C CA . ILE A 1 347 ? 16.807 -6.273 -19.740 1.00 93.19 347 ILE A CA 1
ATOM 2733 C C . ILE A 1 347 ? 15.640 -7.111 -20.255 1.00 93.19 347 ILE A C 1
ATOM 2735 O O . ILE A 1 347 ? 14.615 -6.583 -20.680 1.00 93.19 347 ILE A O 1
ATOM 2739 N N . HIS A 1 348 ? 15.803 -8.430 -20.217 1.00 89.81 348 HIS A N 1
ATOM 2740 C CA . HIS A 1 348 ? 14.813 -9.395 -20.701 1.00 89.81 348 HIS A CA 1
ATOM 2741 C C . HIS A 1 348 ? 13.688 -9.610 -19.690 1.00 89.81 348 HIS A C 1
ATOM 2743 O O . HIS A 1 348 ? 12.538 -9.843 -20.061 1.00 89.81 348 HIS A O 1
ATOM 2749 N N . ARG A 1 349 ? 14.013 -9.545 -18.392 1.00 87.81 349 ARG A N 1
ATOM 2750 C CA . ARG A 1 349 ? 13.067 -9.806 -17.304 1.00 87.81 349 ARG A CA 1
ATOM 2751 C C . ARG A 1 349 ? 13.430 -9.028 -16.043 1.00 87.81 349 ARG A C 1
ATOM 2753 O O . ARG A 1 349 ? 14.599 -8.871 -15.727 1.00 87.81 349 ARG A O 1
ATOM 2760 N N . ALA A 1 350 ? 12.425 -8.593 -15.285 1.00 89.12 350 ALA A N 1
ATOM 2761 C CA . ALA A 1 350 ? 12.620 -8.064 -13.936 1.00 89.12 350 ALA A CA 1
ATOM 2762 C C . ALA A 1 350 ? 12.501 -9.182 -12.882 1.00 89.12 350 ALA A C 1
ATOM 2764 O O . ALA A 1 350 ? 11.526 -9.942 -12.886 1.00 89.12 350 ALA A O 1
ATOM 2765 N N . THR A 1 351 ? 13.466 -9.264 -11.967 1.00 91.75 351 THR A N 1
ATOM 2766 C CA . THR A 1 351 ? 13.445 -10.172 -10.815 1.00 91.75 351 THR A CA 1
ATOM 2767 C C . THR A 1 351 ? 12.555 -9.626 -9.699 1.00 91.75 351 THR A C 1
ATOM 2769 O O . THR A 1 351 ? 12.600 -8.440 -9.371 1.00 91.75 351 THR A O 1
ATOM 2772 N N . ILE A 1 352 ? 11.730 -10.500 -9.114 1.00 91.25 352 ILE A N 1
ATOM 2773 C CA . ILE A 1 352 ? 10.850 -10.170 -7.988 1.00 91.25 352 ILE A CA 1
ATOM 2774 C C . ILE A 1 352 ? 11.561 -10.549 -6.693 1.00 91.25 352 ILE A C 1
ATOM 2776 O O . ILE A 1 352 ? 11.948 -11.698 -6.495 1.00 91.25 352 ILE A O 1
ATOM 2780 N N . CYS A 1 353 ? 11.672 -9.579 -5.802 1.00 88.50 353 CYS A N 1
ATOM 2781 C CA . CYS A 1 353 ? 12.326 -9.685 -4.516 1.00 88.50 353 CYS A CA 1
ATOM 2782 C C . CYS A 1 353 ? 11.340 -10.048 -3.396 1.00 88.50 353 CYS A C 1
ATOM 2784 O O . CYS A 1 353 ? 10.209 -9.559 -3.363 1.00 88.50 353 CYS A O 1
ATOM 2786 N N . SER A 1 354 ? 11.783 -10.880 -2.449 1.00 85.56 354 SER A N 1
ATOM 2787 C CA . SER A 1 354 ? 11.029 -11.229 -1.237 1.00 85.56 354 SER A CA 1
ATOM 2788 C C . SER A 1 354 ? 11.854 -10.942 0.011 1.00 85.56 354 SER A C 1
ATOM 2790 O O . SER A 1 354 ? 13.061 -11.152 -0.013 1.00 85.56 354 SER A O 1
ATOM 2792 N N . LEU A 1 355 ? 11.205 -10.538 1.103 1.00 80.38 355 LEU A N 1
ATOM 2793 C CA . LEU A 1 355 ? 11.883 -10.261 2.376 1.00 80.38 355 LEU A CA 1
ATOM 2794 C C . LEU A 1 355 ? 12.473 -11.525 3.024 1.00 80.38 355 LEU A C 1
ATOM 2796 O O . LEU A 1 355 ? 13.475 -11.450 3.718 1.00 80.38 355 LEU A O 1
ATOM 2800 N N . THR A 1 356 ? 11.863 -12.691 2.794 1.00 80.19 356 THR A N 1
ATOM 2801 C CA . THR A 1 356 ? 12.258 -13.946 3.453 1.00 80.19 356 THR A CA 1
ATOM 2802 C C . THR A 1 356 ? 13.326 -14.721 2.690 1.00 80.19 356 THR A C 1
ATOM 2804 O O . THR A 1 356 ? 14.155 -15.386 3.307 1.00 80.19 356 THR A O 1
ATOM 2807 N N . ASN A 1 357 ? 13.289 -14.683 1.354 1.00 81.88 357 ASN A N 1
ATOM 2808 C CA . ASN A 1 357 ? 14.149 -15.519 0.522 1.00 81.88 357 ASN A CA 1
ATOM 2809 C C . ASN A 1 357 ? 15.278 -14.695 -0.075 1.00 81.88 357 ASN A C 1
ATOM 2811 O O . ASN A 1 357 ? 15.068 -13.605 -0.607 1.00 81.88 357 ASN A O 1
ATOM 2815 N N . LYS A 1 358 ? 16.462 -15.295 -0.062 1.00 85.81 358 LYS A N 1
ATOM 2816 C CA . LYS A 1 358 ? 17.649 -14.744 -0.697 1.00 85.81 358 LYS A CA 1
ATOM 2817 C C . LYS A 1 358 ? 17.639 -15.028 -2.189 1.00 85.81 358 LYS A C 1
ATOM 2819 O O . LYS A 1 358 ? 17.244 -16.115 -2.614 1.00 85.81 358 LYS A O 1
ATOM 2824 N N . ILE A 1 359 ? 18.119 -14.069 -2.967 1.00 89.50 359 ILE A N 1
ATOM 2825 C CA . ILE A 1 359 ? 18.213 -14.170 -4.424 1.00 89.50 359 ILE A CA 1
ATOM 2826 C C . ILE A 1 359 ? 19.678 -14.333 -4.804 1.00 89.50 359 ILE A C 1
ATOM 2828 O O . ILE A 1 359 ? 20.549 -13.678 -4.235 1.00 89.50 359 ILE A O 1
ATOM 2832 N N . ILE A 1 360 ? 19.962 -15.212 -5.760 1.00 90.62 360 ILE A N 1
ATOM 2833 C CA . ILE A 1 360 ? 21.324 -15.482 -6.216 1.00 90.62 360 ILE A CA 1
ATOM 2834 C C . ILE A 1 360 ? 21.430 -15.099 -7.687 1.00 90.62 360 ILE A C 1
ATOM 2836 O O . ILE A 1 360 ? 20.751 -15.681 -8.533 1.00 90.62 360 ILE A O 1
ATOM 2840 N N . PHE A 1 361 ? 22.329 -14.163 -7.982 1.00 93.31 361 PHE A N 1
ATOM 2841 C CA . PHE A 1 361 ? 22.693 -13.789 -9.344 1.00 93.31 361 PHE A CA 1
ATOM 2842 C C . PHE A 1 361 ? 24.077 -14.321 -9.694 1.00 93.31 361 PHE A C 1
ATOM 2844 O O . PHE A 1 361 ? 25.033 -14.171 -8.927 1.00 93.31 361 PHE A O 1
ATOM 2851 N N . TYR A 1 362 ? 24.191 -14.898 -10.883 1.00 92.25 362 TYR A N 1
ATOM 2852 C CA . TYR A 1 362 ? 25.461 -15.269 -11.490 1.00 92.25 362 TYR A CA 1
ATOM 2853 C C . TYR A 1 362 ? 25.783 -14.265 -12.587 1.00 92.25 362 TYR A C 1
ATOM 2855 O O . TYR A 1 362 ? 25.029 -14.132 -13.547 1.00 92.25 362 TYR A O 1
ATOM 2863 N N . VAL A 1 363 ? 26.888 -13.544 -12.428 1.00 93.38 363 VAL A N 1
ATOM 2864 C CA . VAL A 1 363 ? 27.364 -12.571 -13.413 1.00 93.38 363 VAL A CA 1
ATOM 2865 C C . VAL A 1 363 ? 28.552 -13.172 -14.145 1.00 93.38 363 VAL A C 1
ATOM 2867 O O . VAL A 1 363 ? 29.595 -13.400 -13.528 1.00 93.38 363 VAL A O 1
ATOM 2870 N N . ASN A 1 364 ? 28.398 -13.395 -15.447 1.00 91.69 364 ASN A N 1
ATOM 2871 C CA . ASN A 1 364 ? 29.470 -13.857 -16.322 1.00 91.69 364 ASN A CA 1
ATOM 2872 C C . ASN A 1 364 ? 29.947 -12.685 -17.177 1.00 91.69 364 ASN A C 1
ATOM 2874 O O . ASN A 1 364 ? 29.125 -11.992 -17.776 1.00 91.69 364 ASN A O 1
ATOM 2878 N N . ILE A 1 365 ? 31.261 -12.467 -17.255 1.00 91.12 365 ILE A N 1
ATOM 2879 C CA . ILE A 1 365 ? 31.848 -11.445 -18.133 1.00 91.12 365 ILE A CA 1
ATOM 2880 C C . ILE A 1 365 ? 32.924 -12.089 -19.002 1.00 91.12 365 ILE A C 1
ATOM 2882 O O . ILE A 1 365 ? 33.881 -12.672 -18.491 1.00 91.12 365 ILE A O 1
ATOM 2886 N N . LEU A 1 366 ? 32.791 -11.947 -20.322 1.00 90.38 366 LEU A N 1
ATOM 2887 C CA . LEU A 1 366 ? 33.820 -12.356 -21.271 1.00 90.38 366 LEU A CA 1
ATOM 2888 C C . LEU A 1 366 ? 34.933 -11.293 -21.312 1.00 90.38 366 LEU A C 1
ATOM 2890 O O . LEU A 1 366 ? 34.676 -10.152 -21.700 1.00 90.38 366 LEU A O 1
ATOM 2894 N N . PRO A 1 367 ? 36.185 -11.631 -20.957 1.00 80.56 367 PRO A N 1
ATOM 2895 C CA . PRO A 1 367 ? 37.257 -10.643 -20.811 1.00 80.56 367 PRO A CA 1
ATOM 2896 C C . PRO A 1 367 ? 37.742 -10.046 -22.142 1.00 80.56 367 PRO A C 1
ATOM 2898 O O . PRO A 1 367 ? 38.373 -8.995 -22.143 1.00 80.56 367 PRO A O 1
ATOM 2901 N N . THR A 1 368 ? 37.475 -10.699 -23.277 1.00 82.94 368 THR A N 1
ATOM 2902 C CA . THR A 1 368 ? 37.993 -10.289 -24.594 1.00 82.94 368 THR A CA 1
ATOM 2903 C C . THR A 1 368 ? 37.234 -9.112 -25.197 1.00 82.94 368 THR A C 1
ATOM 2905 O O . THR A 1 368 ? 37.842 -8.191 -25.734 1.00 82.94 368 THR A O 1
ATOM 2908 N N . ASN A 1 369 ? 35.906 -9.145 -25.136 1.00 86.12 369 ASN A N 1
ATOM 2909 C CA . ASN A 1 369 ? 35.030 -8.123 -25.703 1.00 86.12 369 ASN A CA 1
ATOM 2910 C C . ASN A 1 369 ? 34.252 -7.352 -24.626 1.00 86.12 369 ASN A C 1
ATOM 2912 O O . ASN A 1 369 ? 33.650 -6.335 -24.962 1.00 86.12 369 ASN A O 1
ATOM 2916 N N . GLY A 1 370 ? 34.265 -7.802 -23.368 1.00 87.19 370 GLY A N 1
ATOM 2917 C CA . GLY A 1 370 ? 33.511 -7.197 -22.276 1.00 87.19 370 GLY A CA 1
ATOM 2918 C C . GLY A 1 370 ? 32.016 -7.516 -22.304 1.00 87.19 370 GLY A C 1
ATOM 2919 O O . GLY A 1 370 ? 31.249 -6.843 -21.624 1.00 87.19 370 GLY A O 1
ATOM 2920 N N . THR A 1 371 ? 31.555 -8.496 -23.090 1.00 93.94 371 THR A N 1
ATOM 2921 C CA . THR A 1 371 ? 30.135 -8.879 -23.059 1.00 93.94 371 THR A CA 1
ATOM 2922 C C . THR A 1 371 ? 29.817 -9.592 -21.760 1.00 93.94 371 THR A C 1
ATOM 2924 O O . THR A 1 371 ? 30.554 -10.494 -21.351 1.00 93.94 371 THR A O 1
ATOM 2927 N N . PHE A 1 372 ? 28.713 -9.209 -21.136 1.00 94.56 372 PHE A N 1
ATOM 2928 C CA . PHE A 1 372 ? 28.262 -9.787 -19.887 1.00 94.56 372 PHE A CA 1
ATOM 2929 C C . PHE A 1 372 ? 26.846 -10.339 -20.007 1.00 94.56 372 PHE A C 1
ATOM 2931 O O . PHE A 1 372 ? 26.022 -9.849 -20.783 1.00 94.56 372 PHE A O 1
ATOM 2938 N N . GLU A 1 373 ? 26.569 -11.335 -19.178 1.00 94.75 373 GLU A N 1
ATOM 2939 C CA . GLU A 1 373 ? 25.238 -11.887 -18.959 1.00 94.75 373 GLU A CA 1
ATOM 2940 C C . GLU A 1 373 ? 25.002 -12.077 -17.459 1.00 94.75 373 GLU A C 1
ATOM 2942 O O . GLU A 1 373 ? 25.918 -12.401 -16.695 1.00 94.75 373 GLU A O 1
ATOM 2947 N N . ILE A 1 374 ? 23.761 -11.853 -17.034 1.00 95.50 374 ILE A N 1
ATOM 2948 C CA . ILE A 1 374 ? 23.314 -12.098 -15.665 1.00 95.50 374 ILE A CA 1
ATOM 2949 C C . ILE A 1 374 ? 22.281 -13.211 -15.688 1.00 95.50 374 ILE A C 1
ATOM 2951 O O . ILE A 1 374 ? 21.289 -13.122 -16.413 1.00 95.50 374 ILE A O 1
ATOM 2955 N N . ILE A 1 375 ? 22.508 -14.231 -14.867 1.00 93.69 375 ILE A N 1
ATOM 2956 C CA . ILE A 1 375 ? 21.680 -15.428 -14.785 1.00 93.69 375 ILE A CA 1
ATOM 2957 C C . ILE A 1 375 ? 21.085 -15.553 -13.378 1.00 93.69 375 ILE A C 1
ATOM 2959 O O . ILE A 1 375 ? 21.805 -15.504 -12.380 1.00 93.69 375 ILE A O 1
ATOM 2963 N N . GLU A 1 376 ? 19.775 -15.776 -13.306 1.00 92.06 376 GLU A N 1
ATOM 2964 C CA . GLU A 1 376 ? 19.040 -16.191 -12.103 1.00 92.06 376 GLU A CA 1
ATOM 2965 C C . GLU A 1 376 ? 18.314 -17.498 -12.417 1.00 92.06 376 GLU A C 1
ATOM 2967 O O . GLU A 1 376 ? 17.624 -17.593 -13.433 1.00 92.06 376 GLU A O 1
ATOM 2972 N N . ASN A 1 377 ? 18.453 -18.518 -11.565 1.00 86.56 377 ASN A N 1
ATOM 2973 C CA . ASN A 1 377 ? 17.776 -19.814 -11.728 1.00 86.56 377 ASN A CA 1
ATOM 2974 C C . ASN A 1 377 ? 17.913 -20.412 -13.150 1.00 86.56 377 ASN A C 1
ATOM 2976 O O . ASN A 1 377 ? 16.944 -20.923 -13.709 1.00 86.56 377 ASN A O 1
ATOM 2980 N N . ASN A 1 378 ? 19.111 -20.327 -13.745 1.00 85.88 378 ASN A N 1
ATOM 2981 C CA . ASN A 1 378 ? 19.429 -20.745 -15.124 1.00 85.88 378 ASN A CA 1
ATOM 2982 C C . ASN A 1 378 ? 18.690 -19.982 -16.241 1.00 85.88 378 ASN A C 1
ATOM 2984 O O . ASN A 1 378 ? 18.658 -20.438 -17.382 1.00 85.88 378 ASN A O 1
ATOM 2988 N N . THR A 1 379 ? 18.118 -18.816 -15.941 1.00 91.19 379 THR A N 1
ATOM 2989 C CA . THR A 1 379 ? 17.495 -17.925 -16.928 1.00 91.19 379 THR A CA 1
ATOM 2990 C C . THR A 1 379 ? 18.279 -16.627 -17.059 1.00 91.19 379 THR A C 1
ATOM 2992 O O . THR A 1 379 ? 18.713 -16.060 -16.058 1.00 91.19 379 THR A O 1
ATOM 2995 N N . ILE A 1 380 ? 18.474 -16.164 -18.295 1.00 91.94 380 ILE A N 1
ATOM 2996 C CA . ILE A 1 380 ? 19.169 -14.908 -18.588 1.00 91.94 380 ILE A CA 1
ATOM 2997 C C . ILE A 1 380 ? 18.221 -13.741 -18.299 1.00 91.94 380 ILE A C 1
ATOM 2999 O O . ILE A 1 380 ? 17.095 -13.705 -18.796 1.00 91.94 380 ILE A O 1
ATOM 3003 N N . ILE A 1 381 ? 18.689 -12.786 -17.501 1.00 94.06 381 ILE A N 1
ATOM 3004 C CA . ILE A 1 381 ? 17.933 -11.594 -17.105 1.00 94.06 381 ILE A CA 1
ATOM 3005 C C . ILE A 1 381 ? 18.408 -10.379 -17.887 1.00 94.06 381 ILE A C 1
ATOM 3007 O O . ILE A 1 381 ? 17.595 -9.652 -18.453 1.00 94.06 381 ILE A O 1
ATOM 3011 N N . VAL A 1 382 ? 19.721 -10.147 -17.902 1.00 95.31 382 VAL A N 1
ATOM 3012 C CA . VAL A 1 382 ? 20.332 -8.960 -18.505 1.00 95.31 382 VAL A CA 1
ATOM 3013 C C . VAL A 1 382 ? 21.516 -9.381 -19.351 1.00 95.31 382 VAL A C 1
ATOM 3015 O O . VAL A 1 382 ? 22.314 -10.218 -18.930 1.00 95.31 382 VAL A O 1
ATOM 3018 N N . THR A 1 383 ? 21.639 -8.766 -20.519 1.00 95.12 383 THR A N 1
ATOM 3019 C CA . THR A 1 383 ? 22.785 -8.904 -21.420 1.00 95.12 383 THR A CA 1
ATOM 3020 C C . THR A 1 383 ? 23.293 -7.529 -21.815 1.00 95.12 383 THR A C 1
ATOM 3022 O O . THR A 1 383 ? 22.509 -6.589 -21.916 1.00 95.12 383 THR A O 1
ATOM 3025 N N . GLY A 1 384 ? 24.588 -7.397 -22.070 1.00 94.62 384 GLY A N 1
ATOM 3026 C CA . GLY A 1 384 ? 25.151 -6.153 -22.584 1.00 94.62 384 GLY A CA 1
ATOM 3027 C C . GLY A 1 384 ? 26.660 -6.224 -22.721 1.00 94.62 384 GLY A C 1
ATOM 3028 O O . GLY A 1 384 ? 27.256 -7.302 -22.661 1.00 94.62 384 GLY A O 1
ATOM 3029 N N . ARG A 1 385 ? 27.291 -5.065 -22.888 1.00 95.25 385 ARG A N 1
ATOM 3030 C CA . ARG A 1 385 ? 28.746 -4.930 -22.947 1.00 95.25 385 ARG A CA 1
ATOM 3031 C C . ARG A 1 385 ? 29.232 -3.908 -21.930 1.00 95.25 385 ARG A C 1
ATOM 3033 O O . ARG A 1 385 ? 28.599 -2.875 -21.752 1.00 95.25 385 ARG A O 1
ATOM 3040 N N . ILE A 1 386 ? 30.347 -4.201 -21.267 1.00 94.44 386 ILE A N 1
ATOM 3041 C CA . ILE A 1 386 ? 31.041 -3.293 -20.355 1.00 94.44 386 ILE A CA 1
ATOM 3042 C C . ILE A 1 386 ? 32.484 -3.079 -20.818 1.00 94.44 386 ILE A C 1
ATOM 3044 O O . ILE A 1 386 ? 33.184 -4.022 -21.184 1.00 94.44 386 ILE A O 1
ATOM 3048 N N . SER A 1 387 ? 32.944 -1.833 -20.786 1.00 92.50 387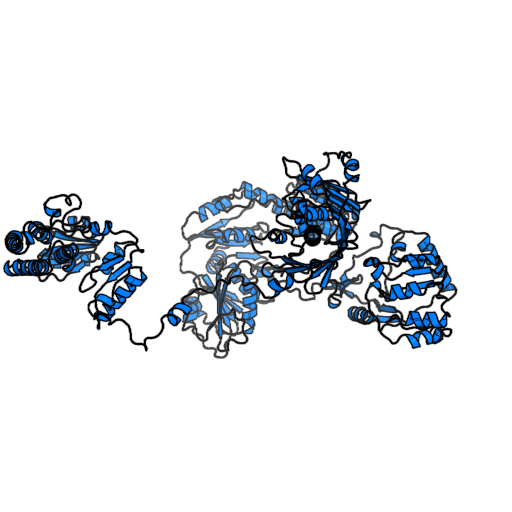 SER A N 1
ATOM 3049 C CA . SER A 1 387 ? 34.332 -1.459 -21.046 1.00 92.50 387 SER A CA 1
ATOM 3050 C C . SER A 1 387 ? 34.794 -0.358 -20.091 1.00 92.50 387 SER A C 1
ATOM 3052 O O . SER A 1 387 ? 33.997 0.271 -19.393 1.00 92.50 387 SER A O 1
ATOM 3054 N N . LEU A 1 388 ? 36.105 -0.109 -20.049 1.00 89.31 388 LEU A N 1
ATOM 3055 C CA . LEU A 1 388 ? 36.647 1.061 -19.354 1.00 89.31 388 LEU A CA 1
ATOM 3056 C C . LEU A 1 388 ? 36.256 2.333 -20.116 1.00 89.31 388 LEU A C 1
ATOM 3058 O O . LEU A 1 388 ? 36.264 2.339 -21.349 1.00 89.31 388 LEU A O 1
ATOM 3062 N N . SER A 1 389 ? 35.908 3.395 -19.390 1.00 81.50 389 SER A N 1
ATOM 3063 C CA . SER A 1 389 ? 35.567 4.689 -19.993 1.00 81.50 389 SER A CA 1
ATOM 3064 C C . SER A 1 389 ? 36.750 5.658 -19.973 1.00 81.50 389 SER A C 1
ATOM 3066 O O . SER A 1 389 ? 37.454 5.765 -18.970 1.00 81.50 389 SER A O 1
ATOM 3068 N N . GLU A 1 390 ? 36.914 6.435 -21.047 1.00 70.25 390 GLU A N 1
ATOM 3069 C CA . GLU A 1 390 ? 37.717 7.668 -21.042 1.00 70.25 390 GLU A CA 1
ATOM 3070 C C . GLU A 1 390 ? 36.968 8.826 -20.340 1.00 70.25 390 GLU A C 1
ATOM 3072 O O . GLU A 1 390 ? 35.771 8.720 -20.056 1.00 70.25 390 GLU A O 1
ATOM 3077 N N . GLN A 1 391 ? 37.665 9.940 -20.065 1.00 63.16 391 GLN A N 1
ATOM 3078 C CA . GLN A 1 391 ? 37.108 11.133 -19.401 1.00 63.16 391 GLN A CA 1
ATOM 3079 C C . GLN A 1 391 ? 35.899 11.738 -20.142 1.00 63.16 391 GLN A C 1
ATOM 3081 O O . GLN A 1 391 ? 35.914 11.907 -21.365 1.00 63.16 391 GLN A O 1
ATOM 3086 N N . LEU A 1 392 ? 34.891 12.173 -19.376 1.00 61.94 392 LEU A N 1
ATOM 3087 C CA . LEU A 1 392 ? 33.682 12.854 -19.859 1.00 61.94 392 LEU A CA 1
ATOM 3088 C C . LEU A 1 392 ? 34.010 14.211 -20.519 1.00 61.94 392 LEU A C 1
ATOM 3090 O O . LEU A 1 392 ? 34.336 15.189 -19.843 1.00 61.94 392 LEU A O 1
ATOM 3094 N N . LYS A 1 393 ? 33.897 14.305 -21.853 1.00 56.78 393 LYS A N 1
ATOM 3095 C CA . LYS A 1 393 ? 34.113 15.564 -22.602 1.00 56.78 393 LYS A CA 1
ATOM 3096 C C . LYS A 1 393 ? 32.831 16.388 -22.823 1.00 56.78 393 LYS A C 1
ATOM 3098 O O . LYS A 1 393 ? 32.916 17.614 -22.834 1.00 56.78 393 LYS A O 1
ATOM 3103 N N . MET A 1 394 ? 31.655 15.760 -22.960 1.00 53.31 394 MET A N 1
ATOM 3104 C CA . MET A 1 394 ? 30.418 16.440 -23.406 1.00 53.31 394 MET A CA 1
ATOM 3105 C C . MET A 1 394 ? 29.700 17.266 -22.323 1.00 53.31 394 MET A C 1
ATOM 3107 O O . MET A 1 394 ? 29.086 18.286 -22.631 1.00 53.31 394 MET A O 1
ATOM 3111 N N . GLN A 1 395 ? 29.845 16.922 -21.040 1.00 54.88 395 GLN A N 1
ATOM 3112 C CA . GLN A 1 395 ? 29.176 17.636 -19.938 1.00 54.88 395 GLN A CA 1
ATOM 3113 C C . GLN A 1 395 ? 29.638 19.096 -19.759 1.00 54.88 395 GLN A C 1
ATOM 3115 O O . GLN A 1 395 ? 28.921 19.917 -19.186 1.00 54.88 395 GLN A O 1
ATOM 3120 N N . LYS A 1 396 ? 30.821 19.459 -20.277 1.00 55.94 396 LYS A N 1
ATOM 3121 C CA . LYS A 1 396 ? 31.313 20.848 -20.253 1.00 55.94 396 LYS A CA 1
ATOM 3122 C C . LYS A 1 396 ? 30.484 21.788 -21.140 1.00 55.94 396 LYS A C 1
ATOM 3124 O O . LYS A 1 396 ? 30.459 22.982 -20.861 1.00 55.94 396 LYS A O 1
ATOM 3129 N N . PHE A 1 397 ? 29.806 21.267 -22.166 1.00 50.41 397 PHE A N 1
ATOM 3130 C CA . PHE A 1 397 ? 29.043 22.066 -23.131 1.00 50.41 397 PHE A CA 1
ATOM 3131 C C . PHE A 1 397 ? 27.663 22.479 -22.587 1.00 50.41 397 PHE A C 1
ATOM 3133 O O . PHE A 1 397 ? 27.252 23.625 -22.737 1.00 50.41 397 PHE A O 1
ATOM 3140 N N . HIS A 1 398 ? 26.974 21.581 -21.875 1.00 53.50 398 HIS A N 1
ATOM 3141 C CA . HIS A 1 398 ? 25.598 21.815 -21.419 1.00 53.50 398 HIS A CA 1
ATOM 3142 C C . HIS A 1 398 ? 25.473 22.569 -20.082 1.00 53.50 398 HIS A C 1
ATOM 3144 O O . HIS A 1 398 ? 24.408 23.111 -19.795 1.00 53.50 398 HIS A O 1
ATOM 3150 N N . LYS A 1 399 ? 26.559 22.713 -19.298 1.00 54.81 399 LYS A N 1
ATOM 3151 C CA . LYS A 1 399 ? 26.593 23.583 -18.096 1.00 54.81 399 LYS A CA 1
ATOM 3152 C C . LYS A 1 399 ? 26.281 25.064 -18.391 1.00 54.81 399 LYS A C 1
ATOM 3154 O O . LYS A 1 399 ? 26.080 25.831 -17.455 1.00 54.81 399 LYS A O 1
ATOM 3159 N N . GLN A 1 400 ? 26.276 25.482 -19.660 1.00 49.41 400 GLN A N 1
ATOM 3160 C CA . GLN A 1 400 ? 26.064 26.876 -20.066 1.00 49.41 400 GLN A CA 1
ATOM 3161 C C . GLN A 1 400 ? 24.587 27.286 -20.201 1.00 49.41 400 GLN A C 1
ATOM 3163 O O . GLN A 1 400 ? 24.314 28.480 -20.328 1.00 49.41 400 GLN A O 1
ATOM 3168 N N . ILE A 1 401 ? 23.633 26.351 -20.152 1.00 55.12 401 ILE A N 1
ATOM 3169 C CA . ILE A 1 401 ? 22.207 26.674 -20.291 1.00 55.12 401 ILE A CA 1
ATOM 3170 C C . ILE A 1 401 ? 21.665 27.124 -18.926 1.00 55.12 401 ILE A C 1
ATOM 3172 O O . ILE A 1 401 ? 21.433 26.308 -18.037 1.00 55.12 401 ILE A O 1
ATOM 3176 N N . LYS A 1 402 ? 21.500 28.439 -18.743 1.00 51.59 402 LYS A N 1
ATOM 3177 C CA . LYS A 1 402 ? 20.776 29.014 -17.599 1.00 51.59 402 LYS A CA 1
ATOM 3178 C C . LYS A 1 402 ? 19.277 28.924 -17.876 1.00 51.59 402 LYS A C 1
ATOM 3180 O O . LYS A 1 402 ? 18.829 29.425 -18.902 1.00 51.59 402 LYS A O 1
ATOM 3185 N N . PHE A 1 403 ? 18.530 28.298 -16.975 1.00 53.75 403 PHE A N 1
ATOM 3186 C CA . PHE A 1 403 ? 17.075 28.202 -17.060 1.00 53.75 403 PHE A CA 1
ATOM 3187 C C . PHE A 1 403 ? 16.408 29.249 -16.166 1.00 53.75 403 PHE A C 1
ATOM 3189 O O . PHE A 1 403 ? 16.918 29.566 -15.093 1.00 53.75 403 PHE A O 1
ATOM 3196 N N . ASP A 1 404 ? 15.286 29.790 -16.640 1.00 52.25 404 ASP A N 1
ATOM 3197 C CA . ASP A 1 404 ? 14.495 30.792 -15.932 1.00 52.25 404 ASP A CA 1
ATOM 3198 C C . ASP A 1 404 ? 13.785 30.178 -14.713 1.00 52.25 404 ASP A C 1
ATOM 3200 O O . ASP A 1 404 ? 12.914 29.319 -14.848 1.00 52.25 404 ASP A O 1
ATOM 3204 N N . ASP A 1 405 ? 14.101 30.691 -13.521 1.00 52.81 405 ASP A N 1
ATOM 3205 C CA . ASP A 1 405 ? 13.466 30.371 -12.226 1.00 52.81 405 ASP A CA 1
ATOM 3206 C C . ASP A 1 405 ? 11.990 30.831 -12.119 1.00 52.81 405 ASP A C 1
ATOM 3208 O O . ASP A 1 405 ? 11.390 30.821 -11.044 1.00 52.81 405 ASP A O 1
ATOM 3212 N N . THR A 1 406 ? 11.377 31.289 -13.213 1.00 54.28 406 THR A N 1
ATOM 3213 C CA . THR A 1 406 ? 10.031 31.887 -13.206 1.00 54.28 406 THR A CA 1
ATOM 3214 C C . THR A 1 406 ? 8.900 30.853 -13.254 1.00 54.28 406 THR A C 1
ATOM 3216 O O . THR A 1 406 ? 7.751 31.196 -12.962 1.00 54.28 406 THR A O 1
ATOM 3219 N N . ASN A 1 407 ? 9.203 29.586 -13.558 1.00 58.69 407 ASN A N 1
ATOM 3220 C CA . ASN A 1 407 ? 8.216 28.508 -13.646 1.00 58.69 407 ASN A CA 1
ATOM 3221 C C . ASN A 1 407 ? 8.063 27.741 -12.320 1.00 58.69 407 ASN A C 1
ATOM 3223 O O . ASN A 1 407 ? 9.019 27.499 -11.590 1.00 58.69 407 ASN A O 1
ATOM 3227 N N . LYS A 1 408 ? 6.829 27.339 -11.988 1.00 68.94 408 LYS A N 1
ATOM 3228 C CA . LYS A 1 408 ? 6.542 26.540 -10.783 1.00 68.94 408 LYS A CA 1
ATOM 3229 C C . LYS A 1 408 ? 7.095 25.119 -10.941 1.00 68.94 408 LYS A C 1
ATOM 3231 O O . LYS A 1 408 ? 6.563 24.348 -11.735 1.00 68.94 408 LYS A O 1
ATOM 3236 N N . ASN A 1 409 ? 8.091 24.757 -10.138 1.00 85.19 409 ASN A N 1
ATOM 3237 C CA . ASN A 1 409 ? 8.687 23.417 -10.148 1.00 85.19 409 ASN A CA 1
ATOM 3238 C C . ASN A 1 409 ? 7.827 22.389 -9.398 1.00 85.19 409 ASN A C 1
ATOM 3240 O O . ASN A 1 409 ? 7.160 22.704 -8.408 1.00 85.19 409 ASN A O 1
ATOM 3244 N N . LEU A 1 410 ? 7.885 21.138 -9.850 1.00 89.69 410 LEU A N 1
ATOM 3245 C CA . LEU A 1 410 ? 7.342 19.976 -9.156 1.00 89.69 410 LEU A CA 1
ATOM 3246 C C . LEU A 1 410 ? 8.243 19.630 -7.972 1.00 89.69 410 LEU A C 1
ATOM 3248 O O . LEU A 1 410 ? 9.451 19.451 -8.124 1.00 89.69 410 LEU A O 1
ATOM 3252 N N . GLN A 1 411 ? 7.641 19.505 -6.795 1.00 91.31 411 GLN A N 1
ATOM 3253 C CA . GLN A 1 411 ? 8.334 19.130 -5.562 1.00 91.31 411 GLN A CA 1
ATOM 3254 C C . GLN A 1 411 ? 8.364 17.606 -5.382 1.00 91.31 411 GLN A C 1
ATOM 3256 O O . GLN A 1 411 ? 7.495 16.904 -5.899 1.00 91.31 411 GLN A O 1
ATOM 3261 N N . THR A 1 412 ? 9.289 17.086 -4.564 1.00 92.25 412 THR A N 1
ATOM 3262 C CA . THR A 1 412 ? 9.430 15.639 -4.278 1.00 92.25 412 THR A CA 1
ATOM 3263 C C . THR A 1 412 ? 8.082 14.946 -4.021 1.00 92.25 412 THR A C 1
ATOM 3265 O O . THR A 1 412 ? 7.770 13.917 -4.614 1.00 92.25 412 THR A O 1
ATOM 3268 N N . ASN A 1 413 ? 7.243 15.499 -3.139 1.00 91.88 413 ASN A N 1
ATOM 3269 C CA . ASN A 1 413 ? 5.960 14.882 -2.782 1.00 91.88 413 ASN A CA 1
ATOM 3270 C C . ASN A 1 413 ? 4.963 14.848 -3.946 1.00 91.88 413 ASN A C 1
ATOM 3272 O O . ASN A 1 413 ? 4.175 13.913 -4.036 1.00 91.88 413 ASN A O 1
ATOM 3276 N N . GLU A 1 414 ? 5.004 15.839 -4.834 1.00 90.94 414 GLU A N 1
ATOM 3277 C CA . GLU A 1 414 ? 4.134 15.914 -6.009 1.00 90.94 414 GLU A CA 1
ATOM 3278 C C . GLU A 1 414 ? 4.528 14.866 -7.057 1.00 90.94 414 GLU A C 1
ATOM 3280 O O . GLU A 1 414 ? 3.667 14.163 -7.582 1.00 90.94 414 GLU A O 1
ATOM 3285 N N . ILE A 1 415 ? 5.831 14.701 -7.294 1.00 92.31 415 ILE A N 1
ATOM 3286 C CA . ILE A 1 415 ? 6.386 13.745 -8.265 1.00 92.31 415 ILE A CA 1
ATOM 3287 C C . ILE A 1 415 ? 6.078 12.309 -7.841 1.00 92.31 415 ILE A C 1
ATOM 3289 O O . ILE A 1 415 ? 5.512 11.531 -8.605 1.00 92.31 415 ILE A O 1
ATOM 3293 N N . TYR A 1 416 ? 6.401 11.954 -6.595 1.00 94.12 416 TYR A N 1
ATOM 3294 C CA . TYR A 1 416 ? 6.187 10.589 -6.111 1.00 94.12 416 TYR A CA 1
ATOM 3295 C C . TYR A 1 416 ? 4.708 10.262 -5.881 1.00 94.12 416 TYR A C 1
ATOM 3297 O O . TYR A 1 416 ? 4.330 9.093 -5.894 1.00 94.12 416 TYR A O 1
ATOM 3305 N N . ARG A 1 417 ? 3.850 11.278 -5.736 1.00 90.88 417 ARG A N 1
ATOM 3306 C CA . ARG A 1 417 ? 2.398 11.099 -5.783 1.00 90.88 417 ARG A CA 1
ATOM 3307 C C . ARG A 1 417 ? 1.921 10.725 -7.191 1.00 90.88 417 ARG A C 1
ATOM 3309 O O . ARG A 1 417 ? 1.154 9.775 -7.308 1.00 90.88 417 ARG A O 1
ATOM 3316 N N . ASP A 1 418 ? 2.378 11.434 -8.227 1.00 89.62 418 ASP A N 1
ATOM 3317 C CA . ASP A 1 418 ? 2.095 11.119 -9.642 1.00 89.62 418 ASP A CA 1
ATOM 3318 C C . ASP A 1 418 ? 2.561 9.691 -9.980 1.00 89.62 418 ASP A C 1
ATOM 3320 O O . ASP A 1 418 ? 1.809 8.872 -10.506 1.00 89.62 418 ASP A O 1
ATOM 3324 N N . PHE A 1 419 ? 3.774 9.334 -9.558 1.00 92.25 419 PHE A N 1
ATOM 3325 C CA . PHE A 1 419 ? 4.306 7.979 -9.694 1.00 92.25 419 PHE A CA 1
ATOM 3326 C C . PHE A 1 419 ? 3.462 6.917 -8.986 1.00 92.25 419 PHE A C 1
ATOM 3328 O O . PHE A 1 419 ? 3.136 5.903 -9.607 1.00 92.25 419 PHE A O 1
ATOM 3335 N N . ASN A 1 420 ? 3.023 7.162 -7.751 1.00 92.00 420 ASN A N 1
ATOM 3336 C CA . ASN A 1 420 ? 2.172 6.219 -7.028 1.00 92.00 420 ASN A CA 1
ATOM 3337 C C . ASN A 1 420 ? 0.828 5.985 -7.746 1.00 92.00 420 ASN A C 1
ATOM 3339 O O . ASN A 1 420 ? 0.404 4.843 -7.915 1.00 92.00 420 ASN A O 1
ATOM 3343 N N . LEU A 1 421 ? 0.201 7.038 -8.289 1.00 88.12 421 LEU A N 1
ATOM 3344 C CA . LEU A 1 421 ? -1.029 6.919 -9.095 1.00 88.12 421 LEU A CA 1
ATOM 3345 C C . LEU A 1 421 ? -0.824 6.047 -10.349 1.00 88.12 421 LEU A C 1
ATOM 3347 O O . LEU A 1 421 ? -1.688 5.250 -10.737 1.00 88.12 421 LEU A O 1
ATOM 3351 N N . ARG A 1 422 ? 0.360 6.120 -10.962 1.00 87.75 422 ARG A N 1
ATOM 3352 C CA . ARG A 1 422 ? 0.751 5.279 -12.107 1.00 87.75 422 ARG A CA 1
ATOM 3353 C C . ARG A 1 422 ? 1.157 3.856 -11.716 1.00 87.75 422 ARG A C 1
ATOM 3355 O O . ARG A 1 422 ? 1.205 3.005 -12.599 1.00 87.75 422 ARG A O 1
ATOM 3362 N N . GLY A 1 423 ? 1.342 3.564 -10.429 1.00 88.69 423 GLY A N 1
ATOM 3363 C CA . GLY A 1 423 ? 1.691 2.241 -9.896 1.00 88.69 423 GLY A CA 1
ATOM 3364 C C . GLY A 1 423 ? 3.141 2.096 -9.428 1.00 88.69 423 GLY A C 1
ATOM 3365 O O . GLY A 1 423 ? 3.546 0.995 -9.072 1.00 88.69 423 GLY A O 1
ATOM 3366 N N . TYR A 1 424 ? 3.929 3.170 -9.417 1.00 92.69 424 TYR A N 1
ATOM 3367 C CA . TYR A 1 424 ? 5.279 3.172 -8.856 1.00 92.69 424 TYR A CA 1
ATOM 3368 C C . TYR A 1 424 ? 5.232 3.587 -7.381 1.00 92.69 424 TYR A C 1
ATOM 3370 O O . TYR A 1 424 ? 5.085 4.761 -7.044 1.00 92.69 424 TYR A O 1
ATOM 3378 N N . GLU A 1 425 ? 5.368 2.616 -6.489 1.00 93.69 425 GLU A N 1
ATOM 3379 C CA . GLU A 1 425 ? 5.240 2.766 -5.037 1.00 93.69 425 GLU A CA 1
ATOM 3380 C C . GLU A 1 425 ? 6.623 3.030 -4.394 1.00 93.69 425 GLU A C 1
ATOM 3382 O O . GLU A 1 425 ? 6.996 2.422 -3.392 1.00 93.69 425 GLU A O 1
ATOM 3387 N N . TYR A 1 426 ? 7.415 3.939 -4.978 1.00 94.69 426 TYR A N 1
ATOM 3388 C CA . TYR A 1 426 ? 8.774 4.230 -4.507 1.00 94.69 426 TYR A CA 1
ATOM 3389 C C . TYR A 1 426 ? 8.801 4.760 -3.066 1.00 94.69 426 TYR A C 1
ATOM 3391 O O . TYR A 1 426 ? 8.082 5.698 -2.707 1.00 94.69 426 TYR A O 1
ATOM 3399 N N . SER A 1 427 ? 9.708 4.224 -2.250 1.00 93.12 427 SER A N 1
ATOM 3400 C CA . SER A 1 427 ? 9.928 4.648 -0.865 1.00 93.12 427 SER A CA 1
ATOM 3401 C C . SER A 1 427 ? 11.417 4.658 -0.485 1.00 93.12 427 SER A C 1
ATOM 3403 O O . SER A 1 427 ? 12.279 4.192 -1.230 1.00 93.12 427 SER A O 1
ATOM 3405 N N . GLY A 1 428 ? 11.747 5.271 0.657 1.00 90.69 428 GLY A N 1
ATOM 3406 C CA . GLY A 1 428 ? 13.128 5.364 1.145 1.00 90.69 428 GLY A CA 1
ATOM 3407 C C . GLY A 1 428 ? 14.073 6.096 0.182 1.00 90.69 428 GLY A C 1
ATOM 3408 O O . GLY A 1 428 ? 13.745 7.175 -0.315 1.00 90.69 428 GLY A O 1
ATOM 3409 N N . LEU A 1 429 ? 15.244 5.500 -0.083 1.00 90.44 429 LEU A N 1
ATOM 3410 C CA . LEU A 1 429 ? 16.302 6.086 -0.924 1.00 90.44 429 LEU A CA 1
ATOM 3411 C C . LEU A 1 429 ? 15.882 6.283 -2.388 1.00 90.44 429 LEU A C 1
ATOM 3413 O O . LEU A 1 429 ? 16.399 7.179 -3.048 1.00 90.44 429 LEU A O 1
ATOM 3417 N N . PHE A 1 430 ? 14.907 5.509 -2.875 1.00 93.31 430 PHE A N 1
ATOM 3418 C CA . PHE A 1 430 ? 14.386 5.632 -4.240 1.00 93.31 430 PHE A CA 1
ATOM 3419 C C . PHE A 1 430 ? 13.525 6.887 -4.447 1.00 93.31 430 PHE A C 1
ATOM 3421 O O . PHE A 1 430 ? 13.177 7.201 -5.584 1.00 93.31 430 PHE A O 1
ATOM 3428 N N . ARG A 1 431 ? 13.234 7.653 -3.379 1.00 94.06 431 ARG A N 1
ATOM 3429 C CA . ARG A 1 431 ? 12.626 8.992 -3.454 1.00 94.06 431 ARG A CA 1
ATOM 3430 C C . ARG A 1 431 ? 13.671 10.108 -3.602 1.00 94.06 431 ARG A C 1
ATOM 3432 O O . ARG A 1 431 ? 13.695 11.060 -2.819 1.00 94.06 431 ARG A O 1
ATOM 3439 N N . GLY A 1 432 ? 14.563 9.964 -4.580 1.00 91.88 432 GLY A N 1
ATOM 3440 C CA . GLY A 1 432 ? 15.727 10.835 -4.761 1.00 91.88 432 GLY A CA 1
ATOM 3441 C C . GLY A 1 432 ? 15.493 12.131 -5.547 1.00 91.88 432 GLY A C 1
ATOM 3442 O O . GLY A 1 432 ? 16.332 13.023 -5.456 1.00 91.88 432 GLY A O 1
ATOM 3443 N N . ILE A 1 433 ? 14.384 12.301 -6.277 1.00 93.81 433 ILE A N 1
ATOM 3444 C CA . ILE A 1 433 ? 14.130 13.549 -7.025 1.00 93.81 433 ILE A CA 1
ATOM 3445 C C . ILE A 1 433 ? 13.703 14.661 -6.056 1.00 93.81 433 ILE A C 1
ATOM 3447 O O . ILE A 1 433 ? 12.632 14.591 -5.451 1.00 93.81 433 ILE A O 1
ATOM 3451 N N . ASN A 1 434 ? 14.535 15.696 -5.906 1.00 90.94 434 ASN A N 1
ATOM 3452 C CA . ASN A 1 434 ? 14.273 16.821 -5.010 1.00 90.94 434 ASN A CA 1
ATOM 3453 C C . ASN A 1 434 ? 13.212 17.754 -5.607 1.00 90.94 434 ASN A C 1
ATOM 3455 O O . ASN A 1 434 ? 12.115 17.889 -5.062 1.00 90.94 434 ASN A O 1
ATOM 3459 N N . GLN A 1 435 ? 13.531 18.334 -6.761 1.00 90.25 435 GLN A N 1
ATOM 3460 C CA . GLN A 1 435 ? 12.654 19.211 -7.525 1.00 90.25 435 GLN A CA 1
ATOM 3461 C C . GLN A 1 435 ? 12.928 19.065 -9.019 1.00 90.25 435 GLN A C 1
ATOM 3463 O O . GLN A 1 435 ? 14.039 18.710 -9.410 1.00 90.25 435 GLN A O 1
ATOM 3468 N N . ILE A 1 436 ? 11.928 19.330 -9.855 1.00 90.31 436 ILE A N 1
ATOM 3469 C CA . ILE A 1 436 ? 12.074 19.272 -11.312 1.00 90.31 436 ILE A CA 1
ATOM 3470 C C . ILE A 1 436 ? 11.066 20.178 -12.011 1.00 90.31 436 ILE A C 1
ATOM 3472 O O . ILE A 1 436 ? 9.960 20.389 -11.514 1.00 90.31 436 ILE A O 1
ATOM 3476 N N . ASN A 1 437 ? 11.432 20.705 -13.174 1.00 88.56 437 ASN A N 1
ATOM 3477 C CA . ASN A 1 437 ? 10.530 21.492 -14.004 1.00 88.56 437 ASN A CA 1
ATOM 3478 C C . ASN A 1 437 ? 9.357 20.634 -14.512 1.00 88.56 437 ASN A C 1
ATOM 3480 O O . ASN A 1 437 ? 9.448 19.408 -14.605 1.00 88.56 437 ASN A O 1
ATOM 3484 N N . ILE A 1 438 ? 8.253 21.288 -14.875 1.00 84.38 438 ILE A N 1
ATOM 3485 C CA . ILE A 1 438 ? 7.018 20.630 -15.339 1.00 84.38 438 ILE A CA 1
ATOM 3486 C C . ILE A 1 438 ? 7.268 19.734 -16.560 1.00 84.38 438 ILE A C 1
ATOM 3488 O O . ILE A 1 438 ? 6.745 18.619 -16.615 1.00 84.38 438 ILE A O 1
ATOM 3492 N N . ASP A 1 439 ? 8.124 20.193 -17.474 1.00 81.25 439 ASP A N 1
ATOM 3493 C CA . ASP A 1 439 ? 8.468 19.490 -18.713 1.00 81.25 439 ASP A CA 1
ATOM 3494 C C . ASP A 1 439 ? 9.460 18.334 -18.501 1.00 81.25 439 ASP A C 1
ATOM 3496 O O . ASP A 1 439 ? 9.754 17.597 -19.436 1.00 81.25 439 ASP A O 1
ATOM 3500 N N . GLY A 1 440 ? 10.010 18.169 -17.290 1.00 84.88 440 GLY A N 1
ATOM 3501 C CA . GLY A 1 440 ? 10.969 17.103 -16.976 1.00 84.88 440 GLY A CA 1
ATOM 3502 C C . GLY A 1 440 ? 12.391 17.314 -17.519 1.00 84.88 440 GLY A C 1
ATOM 3503 O O . GLY A 1 440 ? 13.231 16.432 -17.382 1.00 84.88 440 GLY A O 1
ATOM 3504 N N . THR A 1 441 ? 12.690 18.474 -18.110 1.00 86.19 441 THR A N 1
ATOM 3505 C CA . THR A 1 441 ? 13.972 18.754 -18.786 1.00 86.19 441 THR A CA 1
ATOM 3506 C C . THR A 1 441 ? 15.118 19.128 -17.845 1.00 86.19 441 THR A C 1
ATOM 3508 O O . THR A 1 441 ? 16.277 18.876 -18.164 1.00 86.19 441 THR A O 1
ATOM 3511 N N . TYR A 1 442 ? 14.827 19.728 -16.689 1.00 87.69 442 TYR A N 1
ATOM 3512 C CA . TYR A 1 442 ? 15.837 20.164 -15.722 1.00 87.69 442 TYR A CA 1
ATOM 3513 C C . TYR A 1 442 ? 15.334 20.031 -14.285 1.00 87.69 442 TYR A C 1
ATOM 3515 O O . TYR A 1 442 ? 14.194 20.401 -13.998 1.00 87.69 442 TYR A O 1
ATOM 3523 N N . GLY A 1 443 ? 16.187 19.550 -13.378 1.00 88.56 443 GLY A N 1
ATOM 3524 C CA . GLY A 1 443 ? 15.867 19.417 -11.958 1.00 88.56 443 GLY A CA 1
ATOM 3525 C C . GLY A 1 443 ? 17.077 19.129 -11.070 1.00 88.56 443 GLY A C 1
ATOM 3526 O O . GLY A 1 443 ? 18.228 19.276 -11.478 1.00 88.56 443 GLY A O 1
ATOM 3527 N N . GLU A 1 444 ? 16.810 18.673 -9.849 1.00 90.31 444 GLU A N 1
ATOM 3528 C CA . GLU A 1 444 ? 17.805 18.324 -8.834 1.00 90.31 444 GLU A CA 1
ATOM 3529 C C . GLU A 1 444 ? 17.534 16.940 -8.234 1.00 90.31 444 GLU A C 1
ATOM 3531 O O . GLU A 1 444 ? 16.414 16.628 -7.819 1.00 90.31 444 GLU A O 1
ATOM 3536 N N . LEU A 1 445 ? 18.588 16.131 -8.124 1.00 92.56 445 LEU A N 1
ATOM 3537 C CA . LEU A 1 445 ? 18.584 14.792 -7.538 1.00 92.56 445 LEU A CA 1
ATOM 3538 C C . LEU A 1 445 ? 19.397 14.770 -6.241 1.00 92.56 445 LEU A C 1
ATOM 3540 O O . LEU A 1 445 ? 20.439 15.417 -6.147 1.00 92.56 445 LEU A O 1
ATOM 3544 N N . LYS A 1 446 ? 18.947 13.999 -5.251 1.00 92.62 446 LYS A N 1
ATOM 3545 C CA . LYS A 1 446 ? 19.640 13.781 -3.974 1.00 92.62 446 LYS A CA 1
ATOM 3546 C C . LYS A 1 446 ? 20.625 12.627 -4.090 1.00 92.62 446 LYS A C 1
ATOM 3548 O O . LYS A 1 446 ? 20.272 11.557 -4.577 1.00 92.62 446 LYS A O 1
ATOM 3553 N N . TRP A 1 447 ? 21.835 12.826 -3.582 1.00 91.50 447 TRP A N 1
ATOM 3554 C CA . TRP A 1 447 ? 22.854 11.791 -3.477 1.00 91.50 447 TRP A CA 1
ATOM 3555 C C . TRP A 1 447 ? 22.936 11.262 -2.040 1.00 91.50 447 TRP A C 1
ATOM 3557 O O . TRP A 1 447 ? 23.292 11.999 -1.123 1.00 91.50 447 TRP A O 1
ATOM 3567 N N . ASN A 1 448 ? 22.647 9.969 -1.854 1.00 86.94 448 ASN A N 1
ATOM 3568 C CA . ASN A 1 448 ? 22.660 9.290 -0.549 1.00 86.94 448 ASN A CA 1
ATOM 3569 C C . ASN A 1 448 ? 23.793 8.251 -0.427 1.00 86.94 448 ASN A C 1
ATOM 3571 O O . ASN A 1 448 ? 23.673 7.290 0.328 1.00 86.94 448 ASN A O 1
ATOM 3575 N N . ASN A 1 449 ? 24.884 8.424 -1.183 1.00 87.56 449 ASN A N 1
ATOM 3576 C CA . ASN A 1 449 ? 26.008 7.480 -1.242 1.00 87.56 449 ASN A CA 1
ATOM 3577 C C . ASN A 1 449 ? 25.641 6.062 -1.733 1.00 87.56 449 ASN A C 1
ATOM 3579 O O . ASN A 1 449 ? 26.322 5.093 -1.402 1.00 87.56 449 ASN A O 1
ATOM 3583 N N . ASP A 1 450 ? 24.581 5.946 -2.534 1.00 89.88 450 ASP A N 1
ATOM 3584 C CA . ASP A 1 450 ? 24.151 4.700 -3.164 1.00 89.88 450 ASP A CA 1
ATOM 3585 C C . ASP A 1 450 ? 23.942 4.907 -4.671 1.00 89.88 450 ASP A C 1
ATOM 3587 O O . ASP A 1 450 ? 23.094 5.687 -5.109 1.00 89.88 450 ASP A O 1
ATOM 3591 N N . TRP A 1 451 ? 24.730 4.186 -5.469 1.00 91.94 451 TRP A N 1
ATOM 3592 C CA . TRP A 1 451 ? 24.682 4.256 -6.929 1.00 91.94 451 TRP A CA 1
ATOM 3593 C C . TRP A 1 451 ? 23.401 3.647 -7.501 1.00 91.94 451 TRP A C 1
ATOM 3595 O O . TRP A 1 451 ? 22.930 4.109 -8.539 1.00 91.94 451 TRP A O 1
ATOM 3605 N N . ILE A 1 452 ? 22.828 2.633 -6.839 1.00 94.06 452 ILE A N 1
ATOM 3606 C CA . ILE A 1 452 ? 21.636 1.931 -7.333 1.00 94.06 452 ILE A CA 1
ATOM 3607 C C . ILE A 1 452 ? 20.451 2.893 -7.345 1.00 94.06 452 ILE A C 1
ATOM 3609 O O . ILE A 1 452 ? 19.851 3.107 -8.401 1.00 94.06 452 ILE A O 1
ATOM 3613 N N . SER A 1 453 ? 20.144 3.502 -6.196 1.00 93.69 453 SER A N 1
ATOM 3614 C CA . SER A 1 453 ? 19.051 4.472 -6.080 1.00 93.69 453 SER A CA 1
ATOM 3615 C C . SER A 1 453 ? 19.297 5.737 -6.898 1.00 93.69 453 SER A C 1
ATOM 3617 O O . SER A 1 453 ? 18.372 6.219 -7.545 1.00 93.69 453 SER A O 1
ATOM 3619 N N . TYR A 1 454 ? 20.527 6.260 -6.945 1.00 93.88 454 TYR A N 1
ATOM 3620 C CA . TYR A 1 454 ? 20.800 7.491 -7.687 1.00 93.88 454 TYR A CA 1
ATOM 3621 C C . TYR A 1 454 ? 20.631 7.321 -9.204 1.00 93.88 454 TYR A C 1
ATOM 3623 O O . TYR A 1 454 ? 19.922 8.109 -9.831 1.00 93.88 454 TYR A O 1
ATOM 3631 N N . ILE A 1 455 ? 21.200 6.266 -9.802 1.00 93.19 455 ILE A N 1
ATOM 3632 C CA . ILE A 1 455 ? 20.994 5.990 -11.235 1.00 93.19 455 ILE A CA 1
ATOM 3633 C C . ILE A 1 455 ? 19.513 5.698 -11.496 1.00 93.19 455 ILE A C 1
ATOM 3635 O O . ILE A 1 455 ? 18.976 6.141 -12.508 1.00 93.19 455 ILE A O 1
ATOM 3639 N N . ASP A 1 456 ? 18.825 5.011 -10.577 1.00 94.69 456 ASP A N 1
ATOM 3640 C CA . ASP A 1 456 ? 17.399 4.729 -10.745 1.00 94.69 456 ASP A CA 1
ATOM 3641 C C . ASP A 1 456 ? 16.587 6.025 -10.756 1.00 94.69 456 ASP A C 1
ATOM 3643 O O . ASP A 1 456 ? 15.725 6.201 -11.608 1.00 94.69 456 ASP A O 1
ATOM 3647 N N . THR A 1 457 ? 16.932 7.004 -9.916 1.00 94.25 457 THR A N 1
ATOM 3648 C CA . THR A 1 457 ? 16.272 8.317 -9.937 1.00 94.25 457 THR A CA 1
ATOM 3649 C C . THR A 1 457 ? 16.491 9.065 -11.254 1.00 94.25 457 THR A C 1
ATOM 3651 O O . THR A 1 457 ? 15.586 9.764 -11.702 1.00 94.25 457 THR A O 1
ATOM 3654 N N . MET A 1 458 ? 17.619 8.861 -11.946 1.00 92.75 458 MET A N 1
ATOM 3655 C CA . MET A 1 458 ? 17.800 9.369 -13.314 1.00 92.75 458 MET A CA 1
ATOM 3656 C C . MET A 1 458 ? 16.881 8.667 -14.321 1.00 92.75 458 MET A C 1
ATOM 3658 O O . MET A 1 458 ? 16.336 9.330 -15.205 1.00 92.75 458 MET A O 1
ATOM 3662 N N . LEU A 1 459 ? 16.666 7.352 -14.183 1.00 91.19 459 LEU A N 1
ATOM 3663 C CA . LEU A 1 459 ? 15.673 6.628 -14.988 1.00 91.19 459 LEU A CA 1
ATOM 3664 C C . LEU A 1 459 ? 14.257 7.145 -14.695 1.00 91.19 459 LEU A C 1
ATOM 3666 O O . LEU A 1 459 ? 13.474 7.358 -15.619 1.00 91.19 459 LEU A O 1
ATOM 3670 N N . GLN A 1 460 ? 13.946 7.421 -13.425 1.00 92.88 460 GLN A N 1
ATOM 3671 C CA . GLN A 1 460 ? 12.664 7.987 -13.003 1.00 92.88 460 GLN A CA 1
ATOM 3672 C C . GLN A 1 460 ? 12.400 9.352 -13.651 1.00 92.88 460 GLN A C 1
ATOM 3674 O O . GLN A 1 460 ? 11.267 9.614 -14.042 1.00 92.88 460 GLN A O 1
ATOM 3679 N N . VAL A 1 461 ? 13.412 10.209 -13.840 1.00 91.38 461 VAL A N 1
ATOM 3680 C CA . VAL A 1 461 ? 13.225 11.508 -14.518 1.00 91.38 461 VAL A CA 1
ATOM 3681 C C . VAL A 1 461 ? 12.662 11.335 -15.933 1.00 91.38 461 VAL A C 1
ATOM 3683 O O . VAL A 1 461 ? 11.754 12.066 -16.332 1.00 91.38 461 VAL A O 1
ATOM 3686 N N . HIS A 1 462 ? 13.120 10.323 -16.674 1.00 87.62 462 HIS A N 1
ATOM 3687 C CA . HIS A 1 462 ? 12.566 10.013 -17.994 1.00 87.62 462 HIS A CA 1
ATOM 3688 C C . HIS A 1 462 ? 11.088 9.590 -17.922 1.00 87.62 462 HIS A C 1
ATOM 3690 O O . HIS A 1 462 ? 10.308 9.882 -18.826 1.00 87.62 462 HIS A O 1
ATOM 3696 N N . LEU A 1 463 ? 10.666 8.964 -16.819 1.00 88.50 463 LEU A N 1
ATOM 3697 C CA . LEU A 1 463 ? 9.285 8.519 -16.624 1.00 88.50 463 LEU A CA 1
ATOM 3698 C C . LEU A 1 463 ? 8.306 9.671 -16.342 1.00 88.50 463 LEU A C 1
ATOM 3700 O O . LEU A 1 463 ? 7.100 9.467 -16.475 1.00 88.50 463 LEU A O 1
ATOM 3704 N N . ILE A 1 464 ? 8.769 10.877 -15.995 1.00 87.75 464 ILE A N 1
ATOM 3705 C CA . ILE A 1 464 ? 7.901 12.012 -15.621 1.00 87.75 464 ILE A CA 1
ATOM 3706 C C . ILE A 1 464 ? 6.966 12.431 -16.761 1.00 87.75 464 ILE A C 1
ATOM 3708 O O . ILE A 1 464 ? 5.795 12.744 -16.500 1.00 87.75 464 ILE A O 1
ATOM 3712 N N . THR A 1 465 ? 7.475 12.433 -17.994 1.00 83.00 465 THR A N 1
ATOM 3713 C CA . THR A 1 465 ? 6.734 12.782 -19.218 1.00 83.00 465 THR A CA 1
ATOM 3714 C C . THR A 1 465 ? 5.948 11.603 -19.784 1.00 83.00 465 THR A C 1
ATOM 3716 O O . THR A 1 465 ? 4.959 11.803 -20.486 1.00 83.00 465 THR A O 1
ATOM 3719 N N . SER A 1 466 ? 6.347 10.373 -19.453 1.00 80.81 466 SER A N 1
ATOM 3720 C CA . SER A 1 466 ? 5.649 9.162 -19.885 1.00 80.81 466 SER A CA 1
ATOM 3721 C C . SER A 1 466 ? 4.251 9.048 -19.265 1.00 80.81 466 SER A C 1
ATOM 3723 O O . SER A 1 466 ? 3.989 9.616 -18.205 1.00 80.81 466 SER A O 1
ATOM 3725 N N . GLN A 1 467 ? 3.356 8.294 -19.905 1.00 77.81 467 GLN A N 1
ATOM 3726 C CA . GLN A 1 467 ? 2.029 7.969 -19.374 1.00 77.81 467 GLN A CA 1
ATOM 3727 C C . GLN A 1 467 ? 1.925 6.476 -19.048 1.00 77.81 467 GLN A C 1
ATOM 3729 O O . GLN A 1 467 ? 2.460 5.622 -19.764 1.00 77.81 467 GLN A O 1
ATOM 3734 N N . GLY A 1 468 ? 1.196 6.164 -17.974 1.00 82.31 468 GLY A N 1
ATOM 3735 C CA . GLY A 1 468 ? 1.002 4.797 -17.492 1.00 82.31 468 GLY A CA 1
ATOM 3736 C C . GLY A 1 468 ? 2.231 4.187 -16.807 1.00 82.31 468 GLY A C 1
ATOM 3737 O O . GLY A 1 468 ? 3.170 4.882 -16.427 1.00 82.31 468 GLY A O 1
ATOM 3738 N N . LEU A 1 469 ? 2.184 2.867 -16.609 1.00 88.56 469 LEU A N 1
ATOM 3739 C CA . LEU A 1 469 ? 3.257 2.092 -15.990 1.00 88.56 469 LEU A CA 1
ATOM 3740 C C . LEU A 1 469 ? 4.218 1.585 -17.071 1.00 88.56 469 LEU A C 1
ATOM 3742 O O . LEU A 1 469 ? 3.826 0.804 -17.936 1.00 88.56 469 LEU A O 1
ATOM 3746 N N . GLN A 1 470 ? 5.474 2.004 -17.011 1.00 89.94 470 GLN A N 1
ATOM 3747 C CA . GLN A 1 470 ? 6.549 1.619 -17.924 1.00 89.94 470 GLN A CA 1
ATOM 3748 C C . GLN A 1 470 ? 7.782 1.107 -17.168 1.00 89.94 470 GLN A C 1
ATOM 3750 O O . GLN A 1 470 ? 8.105 1.592 -16.084 1.00 89.94 470 GLN A O 1
ATOM 3755 N N . LEU A 1 471 ? 8.491 0.143 -17.750 1.00 89.06 471 LEU A N 1
ATOM 3756 C CA . LEU A 1 471 ? 9.730 -0.402 -17.190 1.00 89.06 471 LEU A CA 1
ATOM 3757 C C . LEU A 1 471 ? 10.884 -0.245 -18.188 1.00 89.06 471 LEU A C 1
ATOM 3759 O O . LEU A 1 471 ? 10.647 -0.360 -19.395 1.00 89.06 471 LEU A O 1
ATOM 3763 N N . PRO A 1 472 ? 12.119 -0.002 -17.713 1.00 90.56 472 PRO A N 1
ATOM 3764 C CA . PRO A 1 472 ? 13.294 0.074 -18.572 1.00 90.56 472 PRO A CA 1
ATOM 3765 C C . PRO A 1 472 ? 13.594 -1.298 -19.186 1.00 90.56 472 PRO A C 1
ATOM 3767 O O . PRO A 1 472 ? 13.640 -2.308 -18.485 1.00 90.56 472 PRO A O 1
ATOM 3770 N N . THR A 1 473 ? 13.812 -1.322 -20.499 1.00 90.88 473 THR A N 1
ATOM 3771 C CA . THR A 1 473 ? 14.104 -2.552 -21.262 1.00 90.88 473 THR A CA 1
ATOM 3772 C C . THR A 1 473 ? 15.429 -2.487 -21.993 1.00 90.88 473 THR A C 1
ATOM 3774 O O . THR A 1 473 ? 16.106 -3.507 -22.111 1.00 90.88 473 THR A O 1
ATOM 3777 N N . ARG A 1 474 ? 15.828 -1.298 -22.458 1.00 91.88 474 ARG A N 1
ATOM 3778 C CA . ARG A 1 474 ? 17.095 -1.098 -23.157 1.00 91.88 474 ARG A CA 1
ATOM 3779 C C . ARG A 1 474 ? 17.760 0.203 -22.737 1.00 91.88 474 ARG A C 1
ATOM 3781 O O . ARG A 1 474 ? 17.082 1.209 -22.529 1.00 91.88 474 ARG A O 1
ATOM 3788 N N . ILE A 1 475 ? 19.081 0.158 -22.629 1.00 93.38 475 ILE A N 1
ATOM 3789 C CA . ILE A 1 475 ? 19.943 1.327 -22.471 1.00 93.38 475 ILE A CA 1
ATOM 3790 C C . ILE A 1 475 ? 21.037 1.207 -23.528 1.00 93.38 475 ILE A C 1
ATOM 3792 O O . ILE A 1 475 ? 21.849 0.279 -23.477 1.00 93.38 475 ILE A O 1
ATOM 3796 N N . ASP A 1 476 ? 21.048 2.123 -24.493 1.00 91.88 476 ASP A N 1
ATOM 3797 C CA . ASP A 1 476 ? 22.008 2.068 -25.596 1.00 91.88 476 ASP A CA 1
ATOM 3798 C C . ASP A 1 476 ? 23.434 2.348 -25.107 1.00 91.88 476 ASP A C 1
ATOM 3800 O O . ASP A 1 476 ? 24.360 1.615 -25.461 1.00 91.88 476 ASP A O 1
ATOM 3804 N N . SER A 1 477 ? 23.610 3.363 -24.254 1.00 92.88 477 SER A N 1
ATOM 3805 C CA . SER A 1 477 ? 24.889 3.661 -23.606 1.00 92.88 477 SER A CA 1
ATOM 3806 C C . SER A 1 477 ? 24.702 4.295 -22.224 1.00 92.88 477 SER A C 1
ATOM 3808 O O . SER A 1 477 ? 23.946 5.252 -22.069 1.00 92.88 477 SER A O 1
ATOM 3810 N N . LEU A 1 478 ? 25.438 3.812 -21.219 1.00 93.50 478 LEU A N 1
ATOM 3811 C CA . LEU A 1 478 ? 25.529 4.420 -19.887 1.00 93.50 478 LEU A CA 1
ATOM 3812 C C . LEU A 1 478 ? 26.993 4.552 -19.475 1.00 93.50 478 LEU A C 1
ATOM 3814 O O . LEU A 1 478 ? 27.697 3.558 -19.314 1.00 93.50 478 LEU A O 1
ATOM 3818 N N . ARG A 1 479 ? 27.439 5.781 -19.240 1.00 91.81 479 ARG A N 1
ATOM 3819 C CA . ARG A 1 479 ? 28.793 6.094 -18.788 1.00 91.81 479 ARG A CA 1
ATOM 3820 C C . ARG A 1 479 ? 28.766 6.606 -17.353 1.00 91.81 479 ARG A C 1
ATOM 3822 O O . ARG A 1 479 ? 27.956 7.466 -17.014 1.00 91.81 479 ARG A O 1
ATOM 3829 N N . ILE A 1 480 ? 29.673 6.091 -16.528 1.00 92.19 480 ILE A N 1
ATOM 3830 C CA . ILE A 1 480 ? 29.802 6.445 -15.112 1.00 92.19 480 ILE A CA 1
ATOM 3831 C C . ILE A 1 480 ? 31.257 6.822 -14.830 1.00 92.19 480 ILE A C 1
ATOM 3833 O O . ILE A 1 480 ? 32.164 6.009 -15.015 1.00 92.19 480 ILE A O 1
ATOM 3837 N N . ASP A 1 481 ? 31.471 8.045 -14.347 1.00 90.06 481 ASP A N 1
ATOM 3838 C CA . ASP A 1 481 ? 32.757 8.538 -13.855 1.00 90.06 481 ASP A CA 1
ATOM 3839 C C . ASP A 1 481 ? 32.642 8.948 -12.373 1.00 90.06 481 ASP A C 1
ATOM 3841 O O . ASP A 1 481 ? 32.192 10.058 -12.057 1.00 90.06 481 ASP A O 1
ATOM 3845 N N . PRO A 1 482 ? 33.043 8.068 -11.438 1.00 89.25 482 PRO A N 1
ATOM 3846 C CA . PRO A 1 482 ? 32.878 8.317 -10.008 1.00 89.25 482 PRO A CA 1
ATOM 3847 C C . PRO A 1 482 ? 33.636 9.537 -9.489 1.00 89.25 482 PRO A C 1
ATOM 3849 O O . PRO A 1 482 ? 33.144 10.238 -8.605 1.00 89.25 482 PRO A O 1
ATOM 3852 N N . LYS A 1 483 ? 34.828 9.807 -10.037 1.00 85.69 483 LYS A N 1
ATOM 3853 C CA . LYS A 1 483 ? 35.680 10.919 -9.591 1.00 85.69 483 LYS A CA 1
ATOM 3854 C C . LYS A 1 483 ? 35.012 12.251 -9.904 1.00 85.69 483 LYS A C 1
ATOM 3856 O O . LYS A 1 483 ? 34.831 13.074 -9.012 1.00 85.69 483 LYS A O 1
ATOM 3861 N N . PHE A 1 484 ? 34.566 12.409 -11.148 1.00 83.94 484 PHE A N 1
ATOM 3862 C CA . PHE A 1 484 ? 33.841 13.602 -11.569 1.00 83.94 484 PHE A CA 1
ATOM 3863 C C . PHE A 1 484 ? 32.489 13.734 -10.856 1.00 83.94 484 PHE A C 1
ATOM 3865 O O . PHE A 1 484 ? 32.071 14.839 -10.516 1.00 83.94 484 PHE A O 1
ATOM 3872 N N . HIS A 1 485 ? 31.809 12.614 -10.583 1.00 87.38 485 HIS A N 1
ATOM 3873 C CA . HIS A 1 485 ? 30.559 12.634 -9.830 1.00 87.38 485 HIS A CA 1
ATOM 3874 C C . HIS A 1 485 ? 30.753 13.244 -8.435 1.00 87.38 485 HIS A C 1
ATOM 3876 O O . HIS A 1 485 ? 30.036 14.178 -8.086 1.00 87.38 485 HIS A O 1
ATOM 3882 N N . LEU A 1 486 ? 31.771 12.814 -7.683 1.00 84.88 486 LEU A N 1
ATOM 3883 C CA . LEU A 1 486 ? 32.058 13.367 -6.356 1.00 84.88 486 LEU A CA 1
ATOM 3884 C C . LEU A 1 486 ? 32.423 14.862 -6.387 1.00 84.88 486 LEU A C 1
ATOM 3886 O O . LEU A 1 486 ? 32.014 15.599 -5.495 1.00 84.88 486 LEU A O 1
ATOM 3890 N N . GLU A 1 487 ? 33.129 15.326 -7.423 1.00 83.75 487 GLU A N 1
ATOM 3891 C CA . GLU A 1 487 ? 33.437 16.755 -7.622 1.00 83.75 487 GLU A CA 1
ATOM 3892 C C . GLU A 1 487 ? 32.192 17.602 -7.933 1.00 83.75 487 GLU A C 1
ATOM 3894 O O . GLU A 1 487 ? 32.159 18.800 -7.653 1.00 83.75 487 GLU A O 1
ATOM 3899 N N . SER A 1 488 ? 31.173 16.995 -8.544 1.00 78.81 488 SER A N 1
ATOM 3900 C CA . SER A 1 488 ? 29.957 17.686 -8.980 1.00 78.81 488 SER A CA 1
ATOM 3901 C C . SER A 1 488 ? 28.890 17.848 -7.893 1.00 78.81 488 SER A C 1
ATOM 3903 O O . SER A 1 488 ? 27.968 18.645 -8.072 1.00 78.81 488 SER A O 1
ATOM 3905 N N . ILE A 1 489 ? 29.012 17.125 -6.774 1.00 82.81 489 ILE A N 1
ATOM 3906 C CA . ILE A 1 489 ? 28.055 17.182 -5.666 1.00 82.81 489 ILE A CA 1
ATOM 3907 C C . ILE A 1 489 ? 28.209 18.508 -4.918 1.00 82.81 489 ILE A C 1
ATOM 3909 O O . ILE A 1 489 ? 29.295 18.881 -4.473 1.00 82.81 489 ILE A O 1
ATOM 3913 N N . SER A 1 490 ? 27.096 19.208 -4.704 1.00 72.62 490 SER A N 1
ATOM 3914 C CA . SER A 1 490 ? 27.080 20.395 -3.850 1.00 72.62 490 SER A CA 1
ATOM 3915 C C . SER A 1 490 ? 27.317 20.006 -2.383 1.00 72.62 490 SER A C 1
ATOM 3917 O O . SER A 1 490 ? 26.503 19.286 -1.797 1.00 72.62 490 SER A O 1
ATOM 3919 N N . SER A 1 491 ? 28.372 20.531 -1.758 1.00 68.50 491 SER A N 1
ATOM 3920 C CA . SER A 1 491 ? 28.752 20.210 -0.369 1.00 68.50 491 SER A CA 1
ATOM 3921 C C . SER A 1 491 ? 27.709 20.594 0.691 1.00 68.50 491 SER A C 1
ATOM 3923 O O . SER A 1 491 ? 27.697 20.010 1.769 1.00 68.50 491 SER A O 1
ATOM 3925 N N . LEU A 1 492 ? 26.826 21.555 0.395 1.00 62.19 492 LEU A N 1
ATOM 3926 C CA . LEU A 1 492 ? 25.813 22.071 1.327 1.00 62.19 492 LEU A CA 1
ATOM 3927 C C . LEU A 1 492 ? 24.535 21.222 1.387 1.00 62.19 492 LEU A C 1
ATOM 3929 O O . LEU A 1 492 ? 23.961 21.061 2.459 1.00 62.19 492 LEU A O 1
ATOM 3933 N N . THR A 1 493 ? 24.077 20.693 0.251 1.00 65.94 493 THR A N 1
ATOM 3934 C CA . THR A 1 493 ? 22.759 20.039 0.125 1.00 65.94 493 THR A CA 1
ATOM 3935 C C . THR A 1 493 ? 22.837 18.581 -0.324 1.00 65.94 493 THR A C 1
ATOM 3937 O O . THR A 1 493 ? 21.810 17.910 -0.354 1.00 65.94 493 THR A O 1
ATOM 3940 N N . SER A 1 494 ? 24.033 18.063 -0.643 1.00 84.44 494 SER A N 1
ATOM 3941 C CA . SER A 1 494 ? 24.234 16.716 -1.214 1.00 84.44 494 SER A CA 1
ATOM 3942 C C . SER A 1 494 ? 23.336 16.440 -2.431 1.00 84.44 494 SER A C 1
ATOM 3944 O O . SER A 1 494 ? 22.815 15.340 -2.611 1.00 84.44 494 SER A O 1
ATOM 3946 N N . THR A 1 495 ? 23.126 17.459 -3.266 1.00 86.12 495 THR A N 1
ATOM 3947 C CA . THR A 1 495 ? 22.315 17.389 -4.486 1.00 86.12 495 THR A CA 1
ATOM 3948 C C . THR A 1 495 ? 23.175 17.537 -5.738 1.00 86.12 495 THR A C 1
ATOM 3950 O O . THR A 1 495 ? 24.252 18.133 -5.707 1.00 86.12 495 THR A O 1
ATOM 3953 N N . CYS A 1 496 ? 22.678 17.016 -6.854 1.00 87.19 496 CYS A N 1
ATOM 3954 C CA . CYS A 1 496 ? 23.249 17.173 -8.189 1.00 87.19 496 CYS A CA 1
ATOM 3955 C C . CYS A 1 496 ? 22.162 17.637 -9.156 1.00 87.19 496 CYS A C 1
ATOM 3957 O O . CYS A 1 496 ? 21.038 17.138 -9.106 1.00 87.19 496 CYS A O 1
ATOM 3959 N N . SER A 1 497 ? 22.491 18.558 -10.060 1.00 88.12 497 SER A N 1
ATOM 3960 C CA . SER A 1 497 ? 21.572 18.943 -11.130 1.00 88.12 497 SER A CA 1
ATOM 3961 C C . SER A 1 497 ? 21.439 17.819 -12.159 1.00 88.12 497 SER A C 1
ATOM 3963 O O . SER A 1 497 ? 22.413 17.133 -12.487 1.00 88.12 497 SER A O 1
ATOM 3965 N N . VAL A 1 498 ? 20.222 17.607 -12.651 1.00 89.31 498 VAL A N 1
ATOM 3966 C CA . VAL A 1 498 ? 19.905 16.672 -13.735 1.00 89.31 498 VAL A CA 1
ATOM 3967 C C . VAL A 1 498 ? 19.355 17.445 -14.920 1.00 89.31 498 VAL A C 1
ATOM 3969 O O . VAL A 1 498 ? 18.577 18.384 -14.755 1.00 89.31 498 VAL A O 1
ATOM 3972 N N . TYR A 1 499 ? 19.766 17.037 -16.112 1.00 88.06 499 TYR A N 1
ATOM 3973 C CA . TYR A 1 499 ? 19.284 17.582 -17.369 1.00 88.06 499 TYR A CA 1
ATOM 3974 C C . TYR A 1 499 ? 18.902 16.450 -18.311 1.00 88.06 499 TYR A C 1
ATOM 3976 O O . TYR A 1 499 ? 19.642 15.471 -18.440 1.00 88.06 499 TYR A O 1
ATOM 3984 N N . VAL A 1 500 ? 17.769 16.617 -18.984 1.00 87.94 500 VAL A N 1
ATOM 3985 C CA . VAL A 1 500 ? 17.234 15.670 -19.955 1.00 87.94 500 VAL A CA 1
ATOM 3986 C C . VAL A 1 500 ? 16.901 16.389 -21.249 1.00 87.94 500 VAL A C 1
ATOM 3988 O O . VAL A 1 500 ? 16.091 17.314 -21.284 1.00 87.94 500 VAL A O 1
ATOM 3991 N N . ASP A 1 501 ? 17.509 15.907 -22.325 1.00 87.31 501 ASP A N 1
ATOM 3992 C CA . ASP A 1 501 ? 17.171 16.257 -23.693 1.00 87.31 501 ASP A CA 1
ATOM 3993 C C . ASP A 1 501 ? 16.414 15.090 -24.328 1.00 87.31 501 ASP A C 1
ATOM 3995 O O . ASP A 1 501 ? 16.998 14.086 -24.745 1.00 87.31 501 ASP A O 1
ATOM 3999 N N . TYR A 1 502 ? 15.090 15.228 -24.387 1.00 83.44 502 TYR A N 1
ATOM 4000 C CA . TYR A 1 502 ? 14.211 14.217 -24.968 1.00 83.44 502 TYR A CA 1
ATOM 4001 C C . TYR A 1 502 ? 14.418 14.047 -26.481 1.00 83.44 502 TYR A C 1
ATOM 4003 O O . TYR A 1 502 ? 14.211 12.946 -26.986 1.00 83.44 502 TYR A O 1
ATOM 4011 N N . TRP A 1 503 ? 14.872 15.081 -27.201 1.00 82.19 503 TRP A N 1
ATOM 4012 C CA . TRP A 1 503 ? 15.083 15.017 -28.653 1.00 82.19 503 TRP A CA 1
ATOM 4013 C C . TRP A 1 503 ? 16.277 14.138 -29.005 1.00 82.19 503 TRP A C 1
ATOM 4015 O O . TRP A 1 503 ? 16.206 13.323 -29.921 1.00 82.19 503 TRP A O 1
ATOM 4025 N N . ASN A 1 504 ? 17.354 14.270 -28.231 1.00 83.00 504 ASN A N 1
ATOM 4026 C CA . ASN A 1 504 ? 18.558 13.457 -28.382 1.00 83.00 504 ASN A CA 1
ATOM 4027 C C . ASN A 1 504 ? 18.552 12.202 -27.492 1.00 83.00 504 ASN A C 1
ATOM 4029 O O . ASN A 1 504 ? 19.523 11.450 -27.501 1.00 83.00 504 ASN A O 1
ATOM 4033 N N . SER A 1 505 ? 17.478 11.964 -26.725 1.00 85.69 505 SER A N 1
ATOM 4034 C CA . SER A 1 505 ? 17.374 10.869 -25.745 1.00 85.69 505 SER A CA 1
ATOM 4035 C C . SER A 1 505 ? 18.570 10.808 -24.782 1.00 85.69 505 SER A C 1
ATOM 4037 O O . SER A 1 505 ? 19.066 9.728 -24.450 1.00 85.69 505 SER A O 1
ATOM 4039 N N . LEU A 1 506 ? 19.044 11.980 -24.351 1.00 88.44 506 LEU A N 1
ATOM 4040 C CA . LEU A 1 506 ? 20.218 12.153 -23.501 1.00 88.44 506 LEU A CA 1
ATOM 4041 C C . LEU A 1 506 ? 19.794 12.615 -22.105 1.00 88.44 506 LEU A C 1
ATOM 4043 O O . LEU A 1 506 ? 19.004 13.544 -21.962 1.00 88.44 506 LEU A O 1
ATOM 4047 N N . CYS A 1 507 ? 20.357 12.006 -21.068 1.00 89.25 507 CYS A N 1
ATOM 4048 C CA . CYS A 1 507 ? 20.190 12.415 -19.678 1.00 89.25 507 CYS A CA 1
ATOM 4049 C C . CYS A 1 507 ? 21.560 12.458 -18.998 1.00 89.25 507 CYS A C 1
ATOM 4051 O O . CYS A 1 507 ? 22.327 11.498 -19.080 1.00 89.25 507 CYS A O 1
ATOM 4053 N N . PHE A 1 508 ? 21.886 13.554 -18.318 1.00 87.38 508 PHE A N 1
ATOM 4054 C CA . PHE A 1 508 ? 23.119 13.642 -17.539 1.00 87.38 508 PHE A CA 1
ATOM 4055 C C . PHE A 1 508 ? 22.875 14.230 -16.153 1.00 87.38 508 PHE A C 1
ATOM 4057 O O . PHE A 1 508 ? 22.057 15.131 -15.965 1.00 87.38 508 PHE A O 1
ATOM 4064 N N . SER A 1 509 ? 23.611 13.717 -15.169 1.00 89.06 509 SER A N 1
ATOM 4065 C CA . SER A 1 509 ? 23.618 14.234 -13.803 1.00 89.06 509 SER A CA 1
ATOM 4066 C C . SER A 1 509 ? 24.928 13.870 -13.115 1.00 89.06 509 SER A C 1
ATOM 4068 O O . SER A 1 509 ? 25.360 12.715 -13.133 1.00 89.06 509 SER A O 1
ATOM 4070 N N . GLY A 1 510 ? 25.602 14.874 -12.554 1.00 85.88 510 GLY A N 1
ATOM 4071 C CA . GLY A 1 510 ? 26.952 14.726 -12.012 1.00 85.88 510 GLY A CA 1
ATOM 4072 C C . GLY A 1 510 ? 27.908 14.037 -12.996 1.00 85.88 510 GLY A C 1
ATOM 4073 O O . GLY A 1 510 ? 28.005 14.450 -14.146 1.00 85.88 510 GLY A O 1
ATOM 4074 N N . GLY A 1 511 ? 28.583 12.963 -12.578 1.00 86.94 511 GLY A N 1
ATOM 4075 C CA . GLY A 1 511 ? 29.449 12.132 -13.436 1.00 86.94 511 GLY A CA 1
ATOM 4076 C C . GLY A 1 511 ? 28.766 10.986 -14.177 1.00 86.94 511 GLY A C 1
ATOM 4077 O O . GLY A 1 511 ? 29.438 10.014 -14.508 1.00 86.94 511 GLY A O 1
ATOM 4078 N N . ILE A 1 512 ? 27.456 11.065 -14.417 1.00 90.62 512 ILE A N 1
ATOM 4079 C CA . ILE A 1 512 ? 26.700 10.025 -15.123 1.00 90.62 512 ILE A CA 1
ATOM 4080 C C . ILE A 1 512 ? 26.111 10.594 -16.414 1.00 90.62 512 ILE A C 1
ATOM 4082 O O . ILE A 1 512 ? 25.541 11.688 -16.425 1.00 90.62 512 ILE A O 1
ATOM 4086 N N . GLU A 1 513 ? 26.254 9.841 -17.500 1.00 90.19 513 GLU A N 1
ATOM 4087 C CA . GLU A 1 513 ? 25.722 10.145 -18.829 1.00 90.19 513 GLU A CA 1
ATOM 4088 C C . GLU A 1 513 ? 24.962 8.918 -19.348 1.00 90.19 513 GLU A C 1
ATOM 4090 O O . GLU A 1 513 ? 25.535 7.842 -19.512 1.00 90.19 513 GLU A O 1
ATOM 4095 N N . LEU A 1 514 ? 23.664 9.083 -19.577 1.00 91.31 514 LEU A N 1
ATOM 4096 C CA . LEU A 1 514 ? 22.734 8.062 -20.045 1.00 91.31 514 LEU A CA 1
ATOM 4097 C C . LEU A 1 514 ? 22.218 8.465 -21.429 1.00 91.31 514 LEU A C 1
ATOM 4099 O O . LEU A 1 514 ? 21.683 9.559 -21.602 1.00 91.31 514 LEU A O 1
ATOM 4103 N N . PHE A 1 515 ? 22.351 7.569 -22.400 1.00 90.94 515 PHE A N 1
ATOM 4104 C CA . PHE A 1 515 ? 21.927 7.769 -23.780 1.00 90.94 515 PHE A CA 1
ATOM 4105 C C . PHE A 1 515 ? 21.058 6.599 -24.251 1.00 90.94 515 PHE A C 1
ATOM 4107 O O . PHE A 1 515 ? 21.391 5.435 -24.011 1.00 90.94 515 PHE A O 1
ATOM 4114 N N . GLY A 1 516 ? 19.954 6.917 -24.932 1.00 87.81 516 GLY A N 1
ATOM 4115 C CA . GLY A 1 516 ? 19.073 5.923 -25.552 1.00 87.81 516 GLY A CA 1
ATOM 4116 C C . GLY A 1 516 ? 18.388 5.009 -24.533 1.00 87.81 516 GLY A C 1
ATOM 4117 O O . GLY A 1 516 ? 18.489 3.785 -24.611 1.00 87.81 516 GLY A O 1
ATOM 4118 N N . LEU A 1 517 ? 17.722 5.598 -23.533 1.00 89.81 517 LEU A N 1
ATOM 4119 C CA . LEU A 1 517 ? 16.867 4.848 -22.611 1.00 89.81 517 LEU A CA 1
ATOM 4120 C C . LEU A 1 517 ? 15.535 4.519 -23.286 1.00 89.81 517 LEU A C 1
ATOM 4122 O O . LEU A 1 517 ? 14.806 5.417 -23.702 1.00 89.81 517 LEU A O 1
ATOM 4126 N N . HIS A 1 518 ? 15.190 3.235 -23.320 1.00 88.94 518 HIS A N 1
ATOM 4127 C CA . HIS A 1 518 ? 13.906 2.767 -23.822 1.00 88.94 518 HIS A CA 1
ATOM 4128 C C . HIS A 1 518 ? 13.106 2.069 -22.725 1.00 88.94 518 HIS A C 1
ATOM 4130 O O . HIS A 1 518 ? 13.530 1.060 -22.146 1.00 88.94 518 HIS A O 1
ATOM 4136 N N . CYS A 1 519 ? 11.903 2.586 -22.490 1.00 88.12 519 CYS A N 1
ATOM 4137 C CA . CYS A 1 519 ? 10.935 2.033 -21.556 1.00 88.12 519 CYS A CA 1
ATOM 4138 C C . CYS A 1 519 ? 9.736 1.453 -22.313 1.00 88.12 519 CYS A C 1
ATOM 4140 O O . CYS A 1 519 ? 9.245 2.049 -23.271 1.00 88.12 519 CYS A O 1
ATOM 4142 N N . THR A 1 520 ? 9.239 0.297 -21.877 1.00 85.44 520 THR A N 1
ATOM 4143 C CA . THR A 1 520 ? 8.043 -0.330 -22.461 1.00 85.44 520 THR A CA 1
ATOM 4144 C C . THR A 1 520 ? 6.890 -0.333 -21.472 1.00 85.44 520 THR A C 1
ATOM 4146 O O . THR A 1 520 ? 7.073 -0.637 -20.290 1.00 85.44 520 THR A O 1
ATOM 4149 N N . GLY A 1 521 ? 5.685 -0.036 -21.961 1.00 80.81 521 GLY A N 1
ATOM 4150 C CA . GLY A 1 521 ? 4.462 -0.064 -21.162 1.00 80.81 521 GLY A CA 1
ATOM 4151 C C . GLY A 1 521 ? 4.105 -1.472 -20.685 1.00 80.81 521 GLY A C 1
ATOM 4152 O O . GLY A 1 521 ? 4.068 -2.415 -21.472 1.00 80.81 521 GLY A O 1
ATOM 4153 N N . THR A 1 522 ? 3.801 -1.599 -19.397 1.00 77.50 522 THR A N 1
ATOM 4154 C CA . THR A 1 522 ? 3.400 -2.854 -18.749 1.00 77.50 522 THR A CA 1
ATOM 4155 C C . THR A 1 522 ? 1.970 -2.724 -18.223 1.00 77.50 522 THR A C 1
ATOM 4157 O O . THR A 1 522 ? 1.544 -1.651 -17.797 1.00 77.50 522 THR A O 1
ATOM 4160 N N . SER A 1 523 ? 1.190 -3.805 -18.251 1.00 72.44 523 SER A N 1
ATOM 4161 C CA . SER A 1 523 ? -0.148 -3.806 -17.650 1.00 72.44 523 SER A CA 1
ATOM 4162 C C . SER A 1 523 ? -0.056 -3.843 -16.126 1.00 72.44 523 SER A C 1
ATOM 4164 O O . SER A 1 523 ? 0.628 -4.713 -15.583 1.00 72.44 523 SER A O 1
ATOM 4166 N N . LYS A 1 524 ? -0.801 -2.964 -15.447 1.00 74.94 524 LYS A N 1
ATOM 4167 C CA . LYS A 1 524 ? -1.034 -3.070 -14.002 1.00 74.94 524 LYS A CA 1
ATOM 4168 C C . LYS A 1 524 ? -1.698 -4.409 -13.683 1.00 74.94 524 LYS A C 1
ATOM 4170 O O . LYS A 1 524 ? -2.576 -4.869 -14.418 1.00 74.94 524 LYS A O 1
ATOM 4175 N N . LYS A 1 525 ? -1.303 -5.029 -12.580 1.00 69.31 525 LYS A N 1
ATOM 4176 C CA . LYS A 1 525 ? -1.984 -6.188 -12.023 1.00 69.31 525 LYS A CA 1
ATOM 4177 C C . LYS A 1 525 ? -3.367 -5.746 -11.556 1.00 69.31 525 LYS A C 1
ATOM 4179 O O . LYS A 1 525 ? -3.505 -4.760 -10.835 1.00 69.31 525 LYS A O 1
ATOM 4184 N N . ASN A 1 526 ? -4.387 -6.536 -11.878 1.00 61.81 526 ASN A N 1
ATOM 4185 C CA . ASN A 1 526 ? -5.665 -6.432 -11.187 1.00 61.81 526 ASN A CA 1
ATOM 4186 C C . ASN A 1 526 ? -5.444 -6.844 -9.728 1.00 61.81 526 ASN A C 1
ATOM 4188 O O . ASN A 1 526 ? -5.474 -8.029 -9.386 1.00 61.81 526 ASN A O 1
ATOM 4192 N N . LYS A 1 527 ? -5.170 -5.872 -8.854 1.00 58.84 527 LYS A N 1
ATOM 4193 C CA . LYS A 1 527 ? -5.367 -6.063 -7.421 1.00 58.84 527 LYS A CA 1
ATOM 4194 C C . LYS A 1 527 ? -6.872 -6.300 -7.276 1.00 58.84 527 LYS A C 1
ATOM 4196 O O . LYS A 1 527 ? -7.653 -5.388 -7.525 1.00 58.84 527 LYS A O 1
ATOM 4201 N N . GLN A 1 528 ? -7.286 -7.523 -6.933 1.00 52.53 528 GLN A N 1
ATOM 4202 C CA . GLN A 1 528 ? -8.628 -7.777 -6.404 1.00 52.53 528 GLN A CA 1
ATOM 4203 C C . GLN A 1 528 ? -8.715 -7.052 -5.056 1.00 52.53 528 GLN A C 1
ATOM 4205 O O . GLN A 1 528 ? -8.587 -7.647 -3.992 1.00 52.53 528 GLN A O 1
ATOM 4210 N N . GLN A 1 529 ? -8.814 -5.726 -5.094 1.00 54.72 529 GLN A N 1
ATOM 4211 C CA . GLN A 1 529 ? -9.345 -4.990 -3.971 1.00 54.72 529 GLN A CA 1
ATOM 4212 C C . GLN A 1 529 ? -10.818 -5.359 -3.957 1.00 54.72 529 GLN A C 1
ATOM 4214 O O . GLN A 1 529 ? -11.545 -5.030 -4.892 1.00 54.72 529 GLN A O 1
ATOM 4219 N N . ASN A 1 530 ? -11.226 -6.111 -2.938 1.00 59.44 530 ASN A N 1
ATOM 4220 C CA . ASN A 1 530 ? -12.628 -6.397 -2.675 1.00 59.44 530 ASN A CA 1
ATOM 4221 C C . ASN A 1 530 ? -13.290 -5.084 -2.243 1.00 59.44 530 ASN A C 1
ATOM 4223 O O . ASN A 1 530 ? -13.487 -4.836 -1.057 1.00 59.44 530 ASN A O 1
ATOM 4227 N N . THR A 1 531 ? -13.541 -4.194 -3.201 1.00 71.88 531 THR A N 1
ATOM 4228 C CA . THR A 1 531 ? -14.315 -2.984 -2.971 1.00 71.88 531 THR A CA 1
ATOM 4229 C C . THR A 1 531 ? -15.750 -3.411 -2.722 1.00 71.88 531 THR A C 1
ATOM 4231 O O . THR A 1 531 ? -16.403 -4.023 -3.568 1.00 71.88 531 THR A O 1
ATOM 4234 N N . ILE A 1 532 ? -16.229 -3.127 -1.519 1.00 76.25 532 ILE A N 1
ATOM 4235 C CA . ILE A 1 532 ? -17.600 -3.429 -1.141 1.00 76.25 532 ILE A CA 1
ATOM 4236 C C . ILE A 1 532 ? -18.475 -2.326 -1.733 1.00 76.25 532 ILE A C 1
ATOM 4238 O O . ILE A 1 532 ? -18.303 -1.149 -1.419 1.00 76.25 532 ILE A O 1
ATOM 4242 N N . LEU A 1 533 ? -19.386 -2.706 -2.625 1.00 82.31 533 LEU A N 1
ATOM 4243 C CA . LEU A 1 533 ? -20.368 -1.794 -3.197 1.00 82.31 533 LEU A CA 1
ATOM 4244 C C . LEU A 1 533 ? -21.665 -1.916 -2.403 1.00 82.31 533 LEU A C 1
ATOM 4246 O O . LEU A 1 533 ? -22.252 -2.997 -2.324 1.00 82.31 533 LEU A O 1
ATOM 4250 N N . GLU A 1 534 ? -22.122 -0.809 -1.830 1.00 82.69 534 GLU A N 1
ATOM 4251 C CA . GLU A 1 534 ? -23.355 -0.750 -1.049 1.00 82.69 534 GLU A CA 1
ATOM 4252 C C . GLU A 1 534 ? -24.265 0.362 -1.569 1.00 82.69 534 GLU A C 1
ATOM 4254 O O . GLU A 1 534 ? -23.816 1.431 -1.977 1.00 82.69 534 GLU A O 1
ATOM 4259 N N . SER A 1 535 ? -25.564 0.094 -1.555 1.00 85.44 535 SER A N 1
ATOM 4260 C CA . SER A 1 535 ? -26.619 1.088 -1.739 1.00 85.44 535 SER A CA 1
ATOM 4261 C C . SER A 1 535 ? -27.182 1.471 -0.375 1.00 85.44 535 SER A C 1
ATOM 4263 O O . SER A 1 535 ? -27.402 0.593 0.454 1.00 85.44 535 SER A O 1
ATOM 4265 N N . TYR A 1 536 ? -27.411 2.760 -0.132 1.00 86.75 536 TYR A N 1
ATOM 4266 C CA . TYR A 1 536 ? -27.984 3.252 1.121 1.00 86.75 536 TYR A CA 1
ATOM 4267 C C . TYR A 1 536 ? -29.478 3.516 0.918 1.00 86.75 536 TYR A C 1
ATOM 4269 O O . TYR A 1 536 ? -29.852 4.402 0.149 1.00 86.75 536 TYR A O 1
ATOM 4277 N N . LEU A 1 537 ? -30.335 2.697 1.530 1.00 86.44 537 LEU A N 1
ATOM 4278 C CA . LEU A 1 537 ? -31.778 2.683 1.270 1.00 86.44 537 LEU A CA 1
ATOM 4279 C C . LEU A 1 537 ? -32.565 2.792 2.578 1.00 86.44 537 LEU A C 1
ATOM 4281 O O . LEU A 1 537 ? -32.212 2.164 3.576 1.00 86.44 537 LEU A O 1
ATOM 4285 N N . PHE A 1 538 ? -33.659 3.556 2.555 1.00 86.69 538 PHE A N 1
ATOM 4286 C CA . PHE A 1 538 ? -34.618 3.585 3.658 1.00 86.69 538 PHE A CA 1
ATOM 4287 C C . PHE A 1 538 ? -35.386 2.266 3.710 1.00 86.69 538 PHE A C 1
ATOM 4289 O O . PHE A 1 538 ? -35.968 1.834 2.710 1.00 86.69 538 PHE A O 1
ATOM 4296 N N . VAL A 1 539 ? -35.402 1.637 4.884 1.00 84.19 539 VAL A N 1
ATOM 4297 C CA . VAL A 1 539 ? -36.128 0.397 5.126 1.00 84.19 539 VAL A CA 1
ATOM 4298 C C . VAL A 1 539 ? -37.112 0.565 6.287 1.00 84.19 539 VAL A C 1
ATOM 4300 O O . VAL A 1 539 ? -36.694 0.759 7.431 1.00 84.19 539 VAL A O 1
ATOM 4303 N N . PRO A 1 540 ? -38.427 0.444 6.024 1.00 85.94 540 PRO A N 1
ATOM 4304 C CA . PRO A 1 540 ? -39.450 0.509 7.061 1.00 85.94 540 PRO A CA 1
ATOM 4305 C C . PRO A 1 540 ? -39.404 -0.725 7.971 1.00 85.94 540 PRO A C 1
ATOM 4307 O O . PRO A 1 540 ? -39.153 -1.845 7.505 1.00 85.94 540 PRO A O 1
ATOM 4310 N N . PHE A 1 541 ? -39.686 -0.534 9.263 1.00 80.88 541 PHE A N 1
ATOM 4311 C CA . PHE A 1 541 ? -39.678 -1.611 10.259 1.00 80.88 541 PHE A CA 1
ATOM 4312 C C . PHE A 1 541 ? -40.801 -2.634 10.021 1.00 80.88 541 PHE A C 1
ATOM 4314 O O . PHE A 1 541 ? -40.546 -3.833 10.090 1.00 80.88 541 PHE A O 1
ATOM 4321 N N . ASP A 1 542 ? -41.998 -2.178 9.639 1.00 73.38 542 ASP A N 1
ATOM 4322 C CA . ASP A 1 542 ? -43.224 -2.995 9.589 1.00 73.38 542 ASP A CA 1
ATOM 4323 C C . ASP A 1 542 ? -43.664 -3.374 8.150 1.00 73.38 542 ASP A C 1
ATOM 4325 O O . ASP A 1 542 ? -44.842 -3.310 7.815 1.00 73.38 542 ASP A O 1
ATOM 4329 N N . ASN A 1 543 ? -42.733 -3.744 7.257 1.00 70.62 543 ASN A N 1
ATOM 4330 C CA . ASN A 1 543 ? -43.048 -4.069 5.848 1.00 70.62 543 ASN A CA 1
ATOM 4331 C C . ASN A 1 543 ? -42.768 -5.541 5.483 1.00 70.62 543 ASN A C 1
ATOM 4333 O O . ASN A 1 543 ? -41.678 -6.054 5.725 1.00 70.62 543 ASN A O 1
ATOM 4337 N N . GLU A 1 544 ? -43.722 -6.218 4.850 1.00 60.62 544 GLU A N 1
ATOM 4338 C CA . GLU A 1 544 ? -43.627 -7.652 4.535 1.00 60.62 544 GLU A CA 1
ATOM 4339 C C . GLU A 1 544 ? -42.903 -7.957 3.209 1.00 60.62 544 GLU A C 1
ATOM 4341 O O . GLU A 1 544 ? -42.415 -9.066 3.021 1.00 60.62 544 GLU A O 1
ATOM 4346 N N . ASN A 1 545 ? -42.789 -6.989 2.291 1.00 61.34 545 ASN A N 1
ATOM 4347 C CA . ASN A 1 545 ? -42.277 -7.219 0.931 1.00 61.34 545 ASN A CA 1
ATOM 4348 C C . ASN A 1 545 ? -40.849 -6.684 0.727 1.00 61.34 545 ASN A C 1
ATOM 4350 O O . ASN A 1 545 ? -40.622 -5.804 -0.105 1.00 61.34 545 ASN A O 1
ATOM 4354 N N . ILE A 1 546 ? -39.870 -7.206 1.475 1.00 63.56 546 ILE A N 1
ATOM 4355 C CA . ILE A 1 546 ? -38.455 -6.821 1.322 1.00 63.56 546 ILE A CA 1
ATOM 4356 C C . ILE A 1 546 ? -37.624 -7.975 0.757 1.00 63.56 546 ILE A C 1
ATOM 4358 O O . ILE A 1 546 ? -37.664 -9.103 1.236 1.00 63.56 546 ILE A O 1
ATOM 4362 N N . ILE A 1 547 ? -36.823 -7.672 -0.266 1.00 62.66 547 ILE A N 1
ATOM 4363 C CA . ILE A 1 547 ? -35.829 -8.589 -0.837 1.00 62.66 547 ILE A CA 1
ATOM 4364 C C . ILE A 1 547 ? -34.619 -8.637 0.119 1.00 62.66 547 ILE A C 1
ATOM 4366 O O . ILE A 1 547 ? -34.051 -7.587 0.403 1.00 62.66 547 ILE A O 1
ATOM 4370 N N . ASN A 1 548 ? -34.203 -9.833 0.562 1.00 71.44 548 ASN A N 1
ATOM 4371 C CA . ASN A 1 548 ? -33.143 -10.098 1.562 1.00 71.44 548 ASN A CA 1
ATOM 4372 C C . ASN A 1 548 ? -33.479 -9.659 3.007 1.00 71.44 548 ASN A C 1
ATOM 4374 O O . ASN A 1 548 ? -32.813 -8.809 3.604 1.00 71.44 548 ASN A O 1
ATOM 4378 N N . GLU A 1 549 ? -34.493 -10.294 3.602 1.00 77.38 549 GLU A N 1
ATOM 4379 C CA . GLU A 1 549 ? -34.942 -10.033 4.982 1.00 77.38 549 GLU A CA 1
ATOM 4380 C C . GLU A 1 549 ? -33.845 -10.250 6.044 1.00 77.38 549 GLU A C 1
ATOM 4382 O O . GLU A 1 549 ? -33.750 -9.472 6.992 1.00 77.38 549 GLU A O 1
ATOM 4387 N N . LEU A 1 550 ? -32.995 -11.271 5.877 1.00 82.00 550 LEU A N 1
ATOM 4388 C CA . LEU A 1 550 ? -31.936 -11.615 6.834 1.00 82.00 550 LEU A CA 1
ATOM 4389 C C . LEU A 1 550 ? -30.853 -10.527 6.918 1.00 82.00 550 LEU A C 1
ATOM 4391 O O . LEU A 1 550 ? -30.584 -10.037 8.011 1.00 82.00 550 LEU A O 1
ATOM 4395 N N . GLU A 1 551 ? -30.282 -10.101 5.782 1.00 80.81 551 GLU A N 1
ATOM 4396 C CA . GLU A 1 551 ? -29.259 -9.036 5.725 1.00 80.81 551 GLU A CA 1
ATOM 4397 C C . GLU A 1 551 ? -29.766 -7.754 6.408 1.00 80.81 551 GLU A C 1
ATOM 4399 O O . GLU A 1 551 ? -29.069 -7.160 7.226 1.00 80.81 551 GLU A O 1
ATOM 4404 N N . THR A 1 552 ? -31.022 -7.379 6.149 1.00 81.06 552 THR A N 1
ATOM 4405 C CA . THR A 1 552 ? -31.679 -6.219 6.774 1.00 81.06 552 THR A CA 1
ATOM 4406 C C . THR A 1 552 ? -31.699 -6.319 8.304 1.00 81.06 552 THR A C 1
ATOM 4408 O O . THR A 1 552 ? -31.362 -5.357 8.995 1.00 81.06 552 THR A O 1
ATOM 4411 N N . CYS A 1 553 ? -32.073 -7.480 8.850 1.00 83.81 553 CYS A N 1
ATOM 4412 C CA . CYS A 1 553 ? -32.070 -7.710 10.295 1.00 83.81 553 CYS A CA 1
ATOM 4413 C C . CYS A 1 553 ? -30.651 -7.644 10.880 1.00 83.81 553 CYS A C 1
ATOM 4415 O O . CYS A 1 553 ? -30.460 -7.044 11.938 1.00 83.81 553 CYS A O 1
ATOM 4417 N N . LEU A 1 554 ? -29.654 -8.207 10.190 1.00 85.81 554 LEU A N 1
ATOM 4418 C CA . LEU A 1 554 ? -28.255 -8.167 10.629 1.00 85.81 554 LEU A CA 1
ATOM 4419 C C . LEU A 1 554 ? -27.697 -6.738 10.653 1.00 85.81 554 LEU A C 1
ATOM 4421 O O . LEU A 1 554 ? -27.001 -6.386 11.607 1.00 85.81 554 LEU A O 1
ATOM 4425 N N . TYR A 1 555 ? -28.040 -5.901 9.666 1.00 84.06 555 TYR A N 1
ATOM 4426 C CA . TYR A 1 555 ? -27.682 -4.480 9.669 1.00 84.06 555 TYR A CA 1
ATOM 4427 C C . TYR A 1 555 ? -28.349 -3.716 10.810 1.00 84.06 555 TYR A C 1
ATOM 4429 O O . TYR A 1 555 ? -27.681 -2.905 11.438 1.00 84.06 555 TYR A O 1
ATOM 4437 N N . LEU A 1 556 ? -29.614 -3.995 11.142 1.00 83.56 556 LEU A N 1
ATOM 4438 C CA . LEU A 1 556 ? -30.269 -3.376 12.303 1.00 83.56 556 LEU A CA 1
ATOM 4439 C C . LEU A 1 556 ? -29.586 -3.766 13.622 1.00 83.56 556 LEU A C 1
ATOM 4441 O O . LEU A 1 556 ? -29.436 -2.931 14.515 1.00 83.56 556 LEU A O 1
ATOM 4445 N N . ILE A 1 557 ? -29.137 -5.017 13.750 1.00 85.81 557 ILE A N 1
ATOM 4446 C CA . ILE A 1 557 ? -28.372 -5.473 14.919 1.00 85.81 557 ILE A CA 1
ATOM 4447 C C . ILE A 1 557 ? -27.018 -4.757 14.984 1.00 85.81 557 ILE A C 1
ATOM 4449 O O . ILE A 1 557 ? -26.646 -4.246 16.040 1.00 85.81 557 ILE A O 1
ATOM 4453 N N . LEU A 1 558 ? -26.300 -4.680 13.859 1.00 84.06 558 LEU A N 1
ATOM 4454 C CA . LEU A 1 558 ? -25.014 -3.985 13.762 1.00 84.06 558 LEU A CA 1
ATOM 4455 C C . LEU A 1 558 ? -25.169 -2.496 14.053 1.00 84.06 558 LEU A C 1
ATOM 4457 O O . LEU A 1 558 ? -24.367 -1.926 14.782 1.00 84.06 558 LEU A O 1
ATOM 4461 N N . GLU A 1 559 ? -26.228 -1.878 13.536 1.00 81.69 559 GLU A N 1
ATOM 4462 C CA . GLU A 1 559 ? -26.549 -0.494 13.826 1.00 81.69 559 GLU A CA 1
ATOM 4463 C C . GLU A 1 559 ? -26.725 -0.326 15.326 1.00 81.69 559 GLU A C 1
ATOM 4465 O O . GLU A 1 559 ? -26.174 0.611 15.863 1.00 81.69 559 GLU A O 1
ATOM 4470 N N . ASN A 1 560 ? -27.386 -1.221 16.059 1.00 83.69 560 ASN A N 1
ATOM 4471 C CA . ASN A 1 560 ? -27.605 -1.052 17.499 1.00 83.69 560 ASN A CA 1
ATOM 4472 C C . ASN A 1 560 ? -26.420 -1.481 18.397 1.00 83.69 560 ASN A C 1
ATOM 4474 O O . ASN A 1 560 ? -26.321 -0.987 19.524 1.00 83.69 560 ASN A O 1
ATOM 4478 N N . ASN A 1 561 ? -25.483 -2.289 17.897 1.00 81.44 561 ASN A N 1
ATOM 4479 C CA . ASN A 1 561 ? -24.300 -2.741 18.634 1.00 81.44 561 ASN A CA 1
ATOM 4480 C C . ASN A 1 561 ? -23.042 -1.928 18.286 1.00 81.44 561 ASN A C 1
ATOM 4482 O O . ASN A 1 561 ? -22.602 -1.875 17.146 1.00 81.44 561 ASN A O 1
ATOM 4486 N N . LEU A 1 562 ? -22.416 -1.319 19.298 1.00 74.94 562 LEU A N 1
ATOM 4487 C CA . LEU A 1 562 ? -21.207 -0.490 19.134 1.00 74.94 562 LEU A CA 1
ATOM 4488 C C . LEU A 1 562 ? -19.899 -1.238 19.424 1.00 74.94 562 LEU A C 1
ATOM 4490 O O . LEU A 1 562 ? -18.824 -0.640 19.378 1.00 74.94 562 LEU A O 1
ATOM 4494 N N . THR A 1 563 ? -19.973 -2.518 19.787 1.00 75.88 563 THR A N 1
ATOM 4495 C CA . THR A 1 563 ? -18.794 -3.295 20.167 1.00 75.88 563 THR A CA 1
ATOM 4496 C C . THR A 1 563 ? -17.954 -3.642 18.939 1.00 75.88 563 THR A C 1
ATOM 4498 O O . THR A 1 563 ? -18.463 -4.023 17.890 1.00 75.88 563 THR A O 1
ATOM 4501 N N . THR A 1 564 ? -16.633 -3.524 19.076 1.00 79.00 564 THR A N 1
ATOM 4502 C CA . THR A 1 564 ? -15.667 -3.953 18.048 1.00 79.00 564 THR A CA 1
ATOM 4503 C C . THR A 1 564 ? -15.528 -5.472 17.983 1.00 79.00 564 THR A C 1
ATOM 4505 O O . THR A 1 564 ? -15.054 -6.011 16.982 1.00 79.00 564 THR A O 1
ATOM 4508 N N . THR A 1 565 ? -15.926 -6.148 19.058 1.00 81.50 565 THR A N 1
ATOM 4509 C CA . THR A 1 565 ? -15.971 -7.597 19.198 1.00 81.50 565 THR A CA 1
ATOM 4510 C C . THR A 1 565 ? -17.435 -8.017 19.287 1.00 81.50 565 THR A C 1
ATOM 4512 O O . THR A 1 565 ? -18.136 -7.573 20.202 1.00 81.50 565 THR A O 1
ATOM 4515 N N . LEU A 1 566 ? -17.909 -8.827 18.343 1.00 83.12 566 LEU A N 1
ATOM 4516 C CA . LEU A 1 566 ? -19.288 -9.319 18.340 1.00 83.12 566 LEU A CA 1
ATOM 4517 C C . LEU A 1 566 ? -19.299 -10.798 18.727 1.00 83.12 566 LEU A C 1
ATOM 4519 O O . LEU A 1 566 ? -18.641 -11.614 18.079 1.00 83.12 566 LEU A O 1
ATOM 4523 N N . SER A 1 567 ? -20.048 -11.130 19.776 1.00 85.00 567 SER A N 1
ATOM 4524 C CA . SER A 1 567 ? -20.284 -12.513 20.194 1.00 85.00 567 SER A CA 1
ATOM 4525 C C . SER A 1 567 ? -21.624 -13.008 19.643 1.00 85.00 567 SER A C 1
ATOM 4527 O O . SER A 1 567 ? -22.672 -12.394 19.866 1.00 85.00 567 SER A O 1
ATOM 4529 N N . LEU A 1 568 ? -21.596 -14.108 18.891 1.00 86.12 568 LEU A N 1
ATOM 4530 C CA . LEU A 1 568 ? -22.756 -14.648 18.184 1.00 86.12 568 LEU A CA 1
ATOM 4531 C C . LEU A 1 568 ? -22.910 -16.142 18.466 1.00 86.12 568 LEU A C 1
ATOM 4533 O O . LEU A 1 568 ? -21.957 -16.911 18.341 1.00 86.12 568 LEU A O 1
ATOM 4537 N N . CYS A 1 569 ? -24.129 -16.553 18.812 1.00 84.94 569 CYS A N 1
ATOM 4538 C CA . CYS A 1 569 ? -24.503 -17.955 18.964 1.00 84.94 569 CYS A CA 1
ATOM 4539 C C . CYS A 1 569 ? -25.627 -18.319 17.996 1.00 84.94 569 CYS A C 1
ATOM 4541 O O . CYS A 1 569 ? -26.689 -17.697 18.022 1.00 84.94 569 CYS A O 1
ATOM 4543 N N . GLN A 1 570 ? -25.402 -19.318 17.146 1.00 83.38 570 GLN A N 1
ATOM 4544 C CA . GLN A 1 570 ? -26.412 -19.838 16.231 1.00 83.38 570 GLN A CA 1
ATOM 4545 C C . GLN A 1 570 ? -26.794 -21.270 16.602 1.00 83.38 570 GLN A C 1
ATOM 4547 O O . GLN A 1 570 ? -25.937 -22.116 16.849 1.00 83.38 570 GLN A O 1
ATOM 4552 N N . ILE A 1 571 ? -28.095 -21.550 16.585 1.00 80.31 571 ILE A N 1
ATOM 4553 C CA . ILE A 1 571 ? -28.664 -22.873 16.832 1.00 80.31 571 ILE A CA 1
ATOM 4554 C C . ILE A 1 571 ? -29.318 -23.356 15.539 1.00 80.31 571 ILE A C 1
ATOM 4556 O O . ILE A 1 571 ? -30.317 -22.784 15.098 1.00 80.31 571 ILE A O 1
ATOM 4560 N N . GLY A 1 572 ? -28.750 -24.405 14.939 1.00 70.00 572 GLY A N 1
ATOM 4561 C CA . GLY A 1 572 ? -29.253 -25.027 13.710 1.00 70.00 572 GLY A CA 1
ATOM 4562 C C . GLY A 1 572 ? -29.005 -24.247 12.404 1.00 70.00 572 GLY A C 1
ATOM 4563 O O . GLY A 1 572 ? -28.687 -23.057 12.394 1.00 70.00 572 GLY A O 1
ATOM 4564 N N . ASN A 1 573 ? -29.211 -24.944 11.279 1.00 67.38 573 ASN A N 1
ATOM 4565 C CA . ASN A 1 573 ? -29.090 -24.480 9.884 1.00 67.38 573 ASN A CA 1
ATOM 4566 C C . ASN A 1 573 ? -27.683 -24.015 9.446 1.00 67.38 573 ASN A C 1
ATOM 4568 O O . ASN A 1 573 ? -27.371 -22.826 9.393 1.00 67.38 573 ASN A O 1
ATOM 4572 N N . GLU A 1 574 ? -26.852 -24.980 9.062 1.00 67.81 574 GLU A N 1
ATOM 4573 C CA . GLU A 1 574 ? -25.430 -24.807 8.730 1.00 67.81 574 GLU A CA 1
ATOM 4574 C C . GLU A 1 574 ? -25.188 -23.949 7.489 1.00 67.81 574 GLU A C 1
ATOM 4576 O O . GLU A 1 574 ? -24.250 -23.158 7.468 1.00 67.81 574 GLU A O 1
ATOM 4581 N N . LYS A 1 575 ? -26.077 -23.997 6.492 1.00 68.94 575 LYS A N 1
ATOM 4582 C CA . LYS A 1 575 ? -25.908 -23.252 5.231 1.00 68.94 575 LYS A CA 1
ATOM 4583 C C . LYS A 1 575 ? -25.921 -21.734 5.432 1.00 68.94 575 LYS A C 1
ATOM 4585 O O . LYS A 1 575 ? -25.196 -21.021 4.751 1.00 68.94 575 LYS A O 1
ATOM 4590 N N . LEU A 1 576 ? -26.709 -21.244 6.391 1.00 74.81 576 LEU A N 1
ATOM 4591 C CA . LEU A 1 576 ? -26.769 -19.816 6.725 1.00 74.81 576 LEU A CA 1
ATOM 4592 C C . LEU A 1 576 ? -25.565 -19.346 7.553 1.00 74.81 576 LEU A C 1
ATOM 4594 O O . LEU A 1 576 ? -25.278 -18.152 7.567 1.00 74.81 576 LEU A O 1
ATOM 4598 N N . SER A 1 577 ? -24.850 -20.246 8.238 1.00 76.00 577 SER A N 1
ATOM 4599 C CA . SER A 1 577 ? -23.733 -19.835 9.100 1.00 76.00 577 SER A CA 1
ATOM 4600 C C . SER A 1 577 ? -22.583 -19.196 8.319 1.00 76.00 577 SER A C 1
ATOM 4602 O O . SER A 1 577 ? -22.006 -18.211 8.779 1.00 76.00 577 SER A O 1
ATOM 4604 N N . GLU A 1 578 ? -22.300 -19.680 7.106 1.00 75.88 578 GLU A N 1
ATOM 4605 C CA . GLU A 1 578 ? -21.265 -19.095 6.251 1.00 75.88 578 GLU A CA 1
ATOM 4606 C C . GLU A 1 578 ? -21.669 -17.717 5.726 1.00 75.88 578 GLU A C 1
ATOM 4608 O O . GLU A 1 578 ? -20.846 -16.802 5.711 1.00 75.88 578 GLU A O 1
ATOM 4613 N N . GLU A 1 579 ? -22.935 -17.537 5.337 1.00 78.38 579 GLU A N 1
ATOM 4614 C CA . GLU A 1 579 ? -23.450 -16.248 4.864 1.00 78.38 579 GLU A CA 1
ATOM 4615 C C . GLU A 1 579 ? -23.363 -15.177 5.960 1.00 78.38 579 GLU A C 1
ATOM 4617 O O . GLU A 1 579 ? -22.901 -14.065 5.706 1.00 78.38 579 GLU A O 1
ATOM 4622 N N . ILE A 1 580 ? -23.726 -15.526 7.199 1.00 81.88 580 ILE A N 1
ATOM 4623 C CA . ILE A 1 580 ? -23.694 -14.612 8.351 1.00 81.88 580 ILE A CA 1
ATOM 4624 C C . ILE A 1 580 ? -22.256 -14.318 8.790 1.00 81.88 580 ILE A C 1
ATOM 4626 O O . ILE A 1 580 ? -21.920 -13.169 9.089 1.00 81.88 580 ILE A O 1
ATOM 4630 N N . PHE A 1 581 ? -21.387 -15.333 8.798 1.00 81.88 581 PHE A N 1
ATOM 4631 C CA . PHE A 1 581 ? -19.968 -15.147 9.094 1.00 81.88 581 PHE A CA 1
ATOM 4632 C C . PHE A 1 581 ? -19.300 -14.233 8.059 1.00 81.88 581 PHE A C 1
ATOM 4634 O O . PHE A 1 581 ? -18.584 -13.300 8.432 1.00 81.88 581 PHE A O 1
ATOM 4641 N N . ASN A 1 582 ? -19.559 -14.462 6.767 1.00 79.62 582 ASN A N 1
ATOM 4642 C CA . ASN A 1 582 ? -19.037 -13.633 5.683 1.00 79.62 582 ASN A CA 1
ATOM 4643 C C . ASN A 1 582 ? -19.570 -12.201 5.765 1.00 79.62 582 ASN A C 1
ATOM 4645 O O . ASN A 1 582 ? -18.788 -11.270 5.592 1.00 79.62 582 ASN A O 1
ATOM 4649 N N . PHE A 1 583 ? -20.855 -12.024 6.089 1.00 83.19 583 PHE A N 1
ATOM 4650 C CA . PHE A 1 583 ? -21.458 -10.711 6.291 1.00 83.19 583 PHE A CA 1
ATOM 4651 C C . PHE A 1 583 ? -20.703 -9.905 7.352 1.00 83.19 583 PHE A C 1
ATOM 4653 O O . PHE A 1 583 ? -20.161 -8.850 7.039 1.00 83.19 583 PHE A O 1
ATOM 4660 N N . TYR A 1 584 ? -20.592 -10.413 8.585 1.00 82.75 584 TYR A N 1
ATOM 4661 C CA . TYR A 1 584 ? -19.937 -9.673 9.670 1.00 82.75 584 TYR A CA 1
ATOM 4662 C C . TYR A 1 584 ? -18.421 -9.533 9.484 1.00 82.75 584 TYR A C 1
ATOM 4664 O O . TYR A 1 584 ? -17.860 -8.510 9.867 1.00 82.75 584 TYR A O 1
ATOM 4672 N N . SER A 1 585 ? -17.759 -10.509 8.856 1.00 80.25 585 SER A N 1
ATOM 4673 C CA . SER A 1 585 ? -16.315 -10.439 8.580 1.00 80.25 585 SER A CA 1
ATOM 4674 C C . SER A 1 585 ? -15.950 -9.396 7.520 1.00 80.25 585 SER A C 1
ATOM 4676 O O . SER A 1 585 ? -14.814 -8.927 7.491 1.00 80.25 585 SER A O 1
ATOM 4678 N N . GLN A 1 586 ? -16.884 -9.045 6.631 1.00 77.88 586 GLN A N 1
ATOM 4679 C CA . GLN A 1 586 ? -16.691 -7.992 5.630 1.00 77.88 586 GLN A CA 1
ATOM 4680 C C . GLN A 1 586 ? -16.913 -6.584 6.204 1.00 77.88 586 GLN A C 1
ATOM 4682 O O . GLN A 1 586 ? -16.509 -5.606 5.575 1.00 77.88 586 GLN A O 1
ATOM 4687 N N . GLN A 1 587 ? -17.521 -6.460 7.390 1.00 81.31 587 GLN A N 1
ATOM 4688 C CA . GLN A 1 587 ? -17.842 -5.163 7.980 1.00 81.31 587 GLN A CA 1
ATOM 4689 C C . GLN A 1 587 ? -16.610 -4.527 8.644 1.00 81.31 587 GLN A C 1
ATOM 4691 O O . GLN A 1 587 ? -16.031 -5.113 9.559 1.00 81.31 587 GLN A O 1
ATOM 4696 N N . PRO A 1 588 ? -16.229 -3.290 8.275 1.00 76.88 588 PRO A N 1
ATOM 4697 C CA . PRO A 1 588 ? -15.019 -2.647 8.793 1.00 76.88 588 PRO A CA 1
ATOM 4698 C C . PRO A 1 588 ? -15.102 -2.282 10.285 1.00 76.88 588 PRO A C 1
ATOM 4700 O O . PRO A 1 588 ? -14.079 -2.010 10.911 1.00 76.88 588 PRO A O 1
ATOM 4703 N N . SER A 1 589 ? -16.306 -2.243 10.867 1.00 76.06 589 SER A N 1
ATOM 4704 C CA . SER A 1 589 ? -16.520 -1.946 12.288 1.00 76.06 589 SER A CA 1
ATOM 4705 C C . SER A 1 589 ? -16.159 -3.107 13.222 1.00 76.06 589 SER A C 1
ATOM 4707 O O . SER A 1 589 ? -15.867 -2.858 14.394 1.00 76.06 589 SER A O 1
ATOM 4709 N N . ILE A 1 590 ? -16.152 -4.350 12.729 1.00 80.50 590 ILE A N 1
ATOM 4710 C CA . ILE A 1 590 ? -15.937 -5.557 13.536 1.00 80.50 590 ILE A CA 1
ATOM 4711 C C . ILE A 1 590 ? -14.490 -6.024 13.366 1.00 80.50 590 ILE A C 1
ATOM 4713 O O . ILE A 1 590 ? -14.050 -6.356 12.270 1.00 80.50 590 ILE A O 1
ATOM 4717 N N . LYS A 1 591 ? -13.734 -6.058 14.468 1.00 78.81 591 LYS A N 1
ATOM 4718 C CA . LYS A 1 591 ? -12.337 -6.524 14.487 1.00 78.81 591 LYS A CA 1
ATOM 4719 C C . LYS A 1 591 ? -12.226 -8.011 14.800 1.00 78.81 591 LYS A C 1
ATOM 4721 O O . LYS A 1 591 ? -11.347 -8.680 14.264 1.00 78.81 591 LYS A O 1
ATOM 4726 N N . SER A 1 592 ? -13.090 -8.518 15.675 1.00 79.69 592 SER A N 1
ATOM 4727 C CA . SER A 1 592 ? -13.153 -9.940 16.006 1.00 79.69 592 SER A CA 1
ATOM 4728 C C . SER A 1 592 ? -14.599 -10.409 16.119 1.00 79.69 592 SER A C 1
ATOM 4730 O O . SER A 1 592 ? -15.462 -9.720 16.665 1.00 79.69 592 SER A O 1
ATOM 4732 N N . LEU A 1 593 ? -14.851 -11.599 15.584 1.00 81.38 593 LEU A N 1
ATOM 4733 C CA . LEU A 1 593 ? -16.148 -12.258 15.611 1.00 81.38 593 LEU A CA 1
ATOM 4734 C C . LEU A 1 593 ? -15.986 -13.584 16.353 1.00 81.38 593 LEU A C 1
ATOM 4736 O O . LEU A 1 593 ? -15.290 -14.480 15.875 1.00 81.38 593 LEU A O 1
ATOM 4740 N N . GLU A 1 594 ? -16.616 -13.699 17.518 1.00 80.94 594 GLU A N 1
ATOM 4741 C CA . GLU A 1 594 ? -16.703 -14.955 18.261 1.00 80.94 594 GLU A CA 1
ATOM 4742 C C . GLU A 1 594 ? -17.987 -15.663 17.844 1.00 80.94 594 GLU A C 1
ATOM 4744 O O . GLU A 1 594 ? -19.070 -15.374 18.351 1.00 80.94 594 GLU A O 1
ATOM 4749 N N . TYR A 1 595 ? -17.866 -16.559 16.868 1.00 82.94 595 TYR A N 1
ATOM 4750 C CA . TYR A 1 595 ? -19.002 -17.260 16.286 1.00 82.94 595 TYR A CA 1
ATOM 4751 C C . TYR A 1 595 ? -19.076 -18.689 16.832 1.00 82.94 595 TYR A C 1
ATOM 4753 O O . TYR A 1 595 ? -18.189 -19.506 16.572 1.00 82.94 595 TYR A O 1
ATOM 4761 N N . THR A 1 596 ? -20.140 -18.983 17.581 1.00 81.56 596 THR A N 1
ATOM 4762 C CA . THR A 1 596 ? -20.420 -20.313 18.137 1.00 81.56 596 THR A CA 1
ATOM 4763 C C . THR A 1 596 ? -21.636 -20.919 17.446 1.00 81.56 596 THR A C 1
ATOM 4765 O O . THR A 1 596 ? -22.715 -20.328 17.454 1.00 81.56 596 THR A O 1
ATOM 4768 N N . LEU A 1 597 ? -21.476 -22.104 16.863 1.00 78.62 597 LEU A N 1
ATOM 4769 C CA . LEU A 1 597 ? -22.554 -22.850 16.222 1.00 78.62 597 LEU A CA 1
ATOM 4770 C C . LEU A 1 597 ? -22.870 -24.101 17.042 1.00 78.62 597 LEU A C 1
ATOM 4772 O O . LEU A 1 597 ? -21.986 -24.907 17.334 1.00 78.62 597 LEU A O 1
ATOM 4776 N N . VAL A 1 598 ? -24.142 -24.253 17.405 1.00 75.88 598 VAL A N 1
ATOM 4777 C CA . VAL A 1 598 ? -24.650 -25.423 18.122 1.00 75.88 598 VAL A CA 1
ATOM 4778 C C . VAL A 1 598 ? -25.244 -26.403 17.112 1.00 75.88 598 VAL A C 1
ATOM 4780 O O . VAL A 1 598 ? -26.361 -26.193 16.624 1.00 75.88 598 VAL A O 1
ATOM 4783 N N . THR A 1 599 ? -24.485 -27.448 16.773 1.00 70.81 599 THR A N 1
ATOM 4784 C CA . THR A 1 599 ? -24.864 -28.511 15.823 1.00 70.81 599 THR A CA 1
ATOM 4785 C C . THR A 1 599 ? -24.397 -29.883 16.310 1.00 70.81 599 THR A C 1
ATOM 4787 O O . THR A 1 599 ? -23.487 -30.000 17.126 1.00 70.81 599 THR A O 1
ATOM 4790 N N . SER A 1 600 ? -25.047 -30.936 15.806 1.00 62.03 600 SER A N 1
ATOM 4791 C CA . SER A 1 600 ? -24.700 -32.344 16.053 1.00 62.03 600 SER A CA 1
ATOM 4792 C C . SER A 1 600 ? -23.820 -32.960 14.954 1.00 62.03 600 SER A C 1
ATOM 4794 O O . SER A 1 600 ? -23.544 -34.157 15.004 1.00 62.03 600 SER A O 1
ATOM 4796 N N . LEU A 1 601 ? -23.441 -32.187 13.929 1.00 60.19 601 LEU A N 1
ATOM 4797 C CA . LEU A 1 601 ? -22.649 -32.644 12.783 1.00 60.19 601 LEU A CA 1
ATOM 4798 C C . LEU A 1 601 ? -21.147 -32.395 13.005 1.00 60.19 601 LEU A C 1
ATOM 4800 O O . LEU A 1 601 ? -20.743 -31.465 13.702 1.00 60.19 601 LEU A O 1
ATOM 4804 N N . SER A 1 602 ? -20.314 -33.268 12.433 1.00 57.00 602 SER A N 1
ATOM 4805 C CA . SER A 1 602 ? -18.856 -33.277 12.607 1.00 57.00 602 SER A CA 1
ATOM 4806 C C . SER A 1 602 ? -18.136 -32.150 11.849 1.00 57.00 602 SER A C 1
ATOM 4808 O O . SER A 1 602 ? -18.568 -31.724 10.785 1.00 57.00 602 SER A O 1
ATOM 4810 N N . ILE A 1 603 ? -16.976 -31.748 12.380 1.00 55.34 603 ILE A N 1
ATOM 4811 C CA . ILE A 1 603 ? -16.134 -30.578 12.037 1.00 55.34 603 ILE A CA 1
ATOM 4812 C C . ILE A 1 603 ? -15.715 -30.446 10.549 1.00 55.34 603 ILE A C 1
ATOM 4814 O O . ILE A 1 603 ? -15.298 -29.366 10.136 1.00 55.34 603 ILE A O 1
ATOM 4818 N N . ASP A 1 604 ? -15.816 -31.494 9.729 1.00 52.03 604 ASP A N 1
ATOM 4819 C CA . ASP A 1 604 ? -15.084 -31.580 8.453 1.00 52.03 604 ASP A CA 1
ATOM 4820 C C . ASP A 1 604 ? -15.639 -30.733 7.285 1.00 52.03 604 ASP A C 1
ATOM 4822 O O . ASP A 1 604 ? -14.904 -30.491 6.327 1.00 52.03 604 ASP A O 1
ATOM 4826 N N . GLU A 1 605 ? -16.876 -30.221 7.356 1.00 52.88 605 GLU A N 1
ATOM 4827 C CA . GLU A 1 605 ? -17.486 -29.418 6.272 1.00 52.88 605 GLU A CA 1
ATOM 4828 C C . GLU A 1 605 ? -17.651 -27.919 6.594 1.00 52.88 605 GLU A C 1
ATOM 4830 O O . GLU A 1 605 ? -17.918 -27.130 5.690 1.00 52.88 605 GLU A O 1
ATOM 4835 N N . ILE A 1 606 ? -17.444 -27.492 7.847 1.00 56.28 606 ILE A N 1
ATOM 4836 C CA . ILE A 1 606 ? -17.716 -26.116 8.300 1.00 56.28 606 ILE A CA 1
ATOM 4837 C C . ILE A 1 606 ? -16.399 -25.367 8.553 1.00 56.28 606 ILE A C 1
ATOM 4839 O O . ILE A 1 606 ? -15.444 -25.889 9.124 1.00 56.28 606 ILE A O 1
ATOM 4843 N N . ASN A 1 607 ? -16.341 -24.115 8.099 1.00 58.72 607 ASN A N 1
ATOM 4844 C CA . ASN A 1 607 ? -15.188 -23.216 8.165 1.00 58.72 607 ASN A CA 1
ATOM 4845 C C . ASN A 1 607 ? -14.429 -23.288 9.519 1.00 58.72 607 ASN A C 1
ATOM 4847 O O . ASN A 1 607 ? -15.004 -22.999 10.566 1.00 58.72 607 ASN A O 1
ATOM 4851 N N . LYS A 1 608 ? -13.114 -23.587 9.509 1.00 60.09 608 LYS A N 1
ATOM 4852 C CA . LYS A 1 608 ? -12.253 -23.812 10.708 1.00 60.09 608 LYS A CA 1
ATOM 4853 C C . LYS A 1 608 ? -12.229 -22.677 11.752 1.00 60.09 608 LYS A C 1
ATOM 4855 O O . LYS A 1 608 ? -11.607 -22.826 12.799 1.00 60.09 608 LYS A O 1
ATOM 4860 N N . LYS A 1 609 ? -12.827 -21.523 11.446 1.00 62.59 609 LYS A N 1
ATOM 4861 C CA . LYS A 1 609 ? -12.889 -20.332 12.308 1.00 62.59 609 LYS A CA 1
ATOM 4862 C C . LYS A 1 609 ? -14.168 -20.246 13.156 1.00 62.59 609 LYS A C 1
ATOM 4864 O O . LYS A 1 609 ? -14.279 -19.321 13.952 1.00 62.59 609 LYS A O 1
ATOM 4869 N N . ILE A 1 610 ? -15.118 -21.164 12.974 1.00 70.19 610 ILE A N 1
ATOM 4870 C CA . ILE A 1 610 ? -16.365 -21.249 13.744 1.00 70.19 610 ILE A CA 1
ATOM 4871 C C . ILE A 1 610 ? -16.188 -22.270 14.874 1.00 70.19 610 ILE A C 1
ATOM 4873 O O . ILE A 1 610 ? -15.776 -23.402 14.628 1.00 70.19 610 ILE A O 1
ATOM 4877 N N . ASN A 1 611 ? -16.515 -21.884 16.110 1.00 68.88 611 ASN A N 1
ATOM 4878 C CA . ASN A 1 611 ? -16.477 -22.795 17.252 1.00 68.88 611 ASN A CA 1
ATOM 4879 C C . ASN A 1 611 ? -17.738 -23.671 17.258 1.00 68.88 611 ASN A C 1
ATOM 4881 O O . ASN A 1 611 ? -18.850 -23.156 17.366 1.00 68.88 611 ASN A O 1
ATOM 4885 N N . LEU A 1 612 ? -17.565 -24.989 17.159 1.00 68.69 612 LEU A N 1
ATOM 4886 C CA . LEU A 1 612 ? -18.657 -25.966 17.170 1.00 68.69 612 LEU A CA 1
ATOM 4887 C C . LEU A 1 612 ? -18.874 -26.510 18.586 1.00 68.69 612 LEU A C 1
ATOM 4889 O O . LEU A 1 612 ? -17.916 -26.913 19.249 1.00 68.69 612 LEU A O 1
ATOM 4893 N N . VAL A 1 613 ? -20.124 -26.522 19.053 1.00 68.38 613 VAL A N 1
ATOM 4894 C CA . VAL A 1 613 ? -20.488 -27.012 20.392 1.00 68.38 613 VAL A CA 1
ATOM 4895 C C . VAL A 1 613 ? -21.721 -27.915 20.309 1.00 68.38 613 VAL A C 1
ATOM 4897 O O . VAL A 1 613 ? -22.763 -27.490 19.831 1.00 68.38 613 VAL A O 1
ATOM 4900 N N . GLU A 1 614 ? -21.637 -29.145 20.825 1.00 60.38 614 GLU A N 1
ATOM 4901 C CA . GLU A 1 614 ? -22.750 -30.115 20.769 1.00 60.38 614 GLU A CA 1
ATOM 4902 C C . GLU A 1 614 ? -23.902 -29.785 21.735 1.00 60.38 614 GLU A C 1
ATOM 4904 O O . GLU A 1 614 ? -25.065 -30.030 21.431 1.00 60.38 614 GLU A O 1
ATOM 4909 N N . ASN A 1 615 ? -23.597 -29.226 22.910 1.00 62.16 615 ASN A N 1
ATOM 4910 C CA . ASN A 1 615 ? -24.581 -28.826 23.916 1.00 62.16 615 ASN A CA 1
ATOM 4911 C C . ASN A 1 615 ? -24.109 -27.572 24.657 1.00 62.16 615 ASN A C 1
ATOM 4913 O O . ASN A 1 615 ? -22.945 -27.472 25.039 1.00 62.16 615 ASN A O 1
ATOM 4917 N N . LEU A 1 616 ? -25.034 -26.659 24.967 1.00 61.03 616 LEU A N 1
ATOM 4918 C CA . LEU A 1 616 ? -24.796 -25.410 25.718 1.00 61.03 616 LEU A CA 1
ATOM 4919 C C . LEU A 1 616 ? -24.322 -25.615 27.184 1.00 61.03 616 LEU A C 1
ATOM 4921 O O . LEU A 1 616 ? -24.387 -24.691 27.990 1.00 61.03 616 LEU A O 1
ATOM 4925 N N . SER A 1 617 ? -23.879 -26.818 27.573 1.00 51.78 617 SER A N 1
ATOM 4926 C CA . SER A 1 617 ? -23.650 -27.224 28.965 1.00 51.78 617 SER A CA 1
ATOM 4927 C C . SER A 1 617 ? -22.197 -27.193 29.455 1.00 51.78 617 SER A C 1
ATOM 4929 O O . SER A 1 617 ? -22.004 -27.402 30.650 1.00 51.78 617 SER A O 1
ATOM 4931 N N . SER A 1 618 ? -21.180 -26.943 28.617 1.00 46.12 618 SER A N 1
ATOM 4932 C CA . SER A 1 618 ? -19.774 -27.110 29.047 1.00 46.12 618 SER A CA 1
ATOM 4933 C C . SER A 1 618 ? -18.846 -25.888 29.001 1.00 46.12 618 SER A C 1
ATOM 4935 O O . SER A 1 618 ? -17.792 -25.988 29.628 1.00 46.12 618 SER A O 1
ATOM 4937 N N . THR A 1 619 ? -19.166 -24.739 28.374 1.00 45.31 619 THR A N 1
ATOM 4938 C CA . THR A 1 619 ? -18.081 -23.743 28.139 1.00 45.31 619 THR A CA 1
ATOM 4939 C C . THR A 1 619 ? -18.400 -22.247 27.962 1.00 45.31 619 THR A C 1
ATOM 4941 O O . THR A 1 619 ? -17.507 -21.523 27.533 1.00 45.31 619 THR A O 1
ATOM 4944 N N . THR A 1 620 ? -19.569 -21.698 28.314 1.00 46.22 620 THR A N 1
ATOM 4945 C CA . THR A 1 620 ? -19.805 -20.245 28.098 1.00 46.22 620 THR A CA 1
ATOM 4946 C C . THR A 1 620 ? -20.291 -19.514 29.345 1.00 46.22 620 THR A C 1
ATOM 4948 O O . THR A 1 620 ? -21.485 -19.368 29.584 1.00 46.22 620 THR A O 1
ATOM 4951 N N . THR A 1 621 ? -19.342 -19.007 30.133 1.00 46.78 621 THR A N 1
ATOM 4952 C CA . THR A 1 621 ? -19.553 -17.939 31.130 1.00 46.78 621 THR A CA 1
ATOM 4953 C C . THR A 1 621 ? -19.662 -16.545 30.489 1.00 46.78 621 THR A C 1
ATOM 4955 O O . THR A 1 621 ? -19.813 -15.554 31.202 1.00 46.78 621 THR A O 1
ATOM 4958 N N . THR A 1 622 ? -19.584 -16.444 29.158 1.00 59.22 622 THR A N 1
ATOM 4959 C CA . THR A 1 622 ? -19.621 -15.190 28.401 1.00 59.22 622 THR A CA 1
ATOM 4960 C C . THR A 1 622 ? -21.052 -14.829 27.988 1.00 59.22 622 THR A C 1
ATOM 4962 O O . THR A 1 622 ? -21.799 -15.644 27.452 1.00 59.22 622 THR A O 1
ATOM 4965 N N . THR A 1 623 ? -21.457 -13.587 28.262 1.00 71.62 623 THR A N 1
ATOM 4966 C CA . THR A 1 623 ? -22.724 -13.011 27.784 1.00 71.62 623 THR A CA 1
ATOM 4967 C C . THR A 1 623 ? -22.658 -12.786 26.274 1.00 71.62 623 THR A C 1
ATOM 4969 O O . THR A 1 623 ? -21.692 -12.176 25.819 1.00 71.62 623 THR A O 1
ATOM 4972 N N . ILE A 1 624 ? -23.676 -13.214 25.525 1.00 81.44 624 ILE A N 1
ATOM 4973 C CA . ILE A 1 624 ? -23.691 -13.182 24.051 1.00 81.44 624 ILE A CA 1
ATOM 4974 C C . ILE A 1 624 ? -24.511 -11.988 23.537 1.00 81.44 624 ILE A C 1
ATOM 4976 O O . ILE A 1 624 ? -25.570 -11.682 24.096 1.00 81.44 624 ILE A O 1
ATOM 4980 N N . ASP A 1 625 ? -24.035 -11.322 22.480 1.00 81.81 625 ASP A N 1
ATOM 4981 C CA . ASP A 1 625 ? -24.668 -10.126 21.900 1.00 81.81 625 ASP A CA 1
ATOM 4982 C C . ASP A 1 625 ? -25.810 -10.466 20.920 1.00 81.81 625 ASP A C 1
ATOM 4984 O O . ASP A 1 625 ? -26.818 -9.752 20.882 1.00 81.81 625 ASP A O 1
ATOM 4988 N N . LEU A 1 626 ? -25.676 -11.549 20.140 1.00 84.94 626 LEU A N 1
ATOM 4989 C CA . LEU A 1 626 ? -26.685 -12.020 19.183 1.00 84.94 626 LEU A CA 1
ATOM 4990 C C . LEU A 1 626 ? -26.919 -13.533 19.289 1.00 84.94 626 LEU A C 1
ATOM 4992 O O . LEU A 1 626 ? -25.990 -14.327 19.139 1.00 84.94 626 LEU A O 1
ATOM 4996 N N . VAL A 1 627 ? -28.179 -13.935 19.464 1.00 85.62 627 VAL A N 1
ATOM 4997 C CA . VAL A 1 627 ? -28.607 -15.341 19.406 1.00 85.62 627 VAL A CA 1
ATOM 4998 C C . VAL A 1 627 ? -29.514 -15.560 18.196 1.00 85.62 627 VAL A C 1
ATOM 5000 O O . VAL A 1 627 ? -30.534 -14.890 18.051 1.00 85.62 627 VAL A O 1
ATOM 5003 N N . ILE A 1 628 ? -29.167 -16.506 17.327 1.00 85.50 628 ILE A N 1
ATOM 5004 C CA . ILE A 1 628 ? -29.959 -16.871 16.147 1.00 85.50 628 ILE A CA 1
ATOM 5005 C C . ILE A 1 628 ? -30.524 -18.268 16.360 1.00 85.50 628 ILE A C 1
ATOM 5007 O O . ILE A 1 628 ? -29.774 -19.222 16.565 1.00 85.50 628 ILE A O 1
ATOM 5011 N N . VAL A 1 629 ? -31.846 -18.396 16.290 1.00 82.75 629 VAL A N 1
ATOM 5012 C CA . VAL A 1 629 ? -32.538 -19.669 16.496 1.00 82.75 629 VAL A CA 1
ATOM 5013 C C . VAL A 1 629 ? -33.247 -20.077 15.210 1.00 82.75 629 VAL A C 1
ATOM 5015 O O . VAL A 1 629 ? -34.249 -19.482 14.796 1.00 82.75 629 VAL A O 1
ATOM 5018 N N . ASN A 1 630 ? -32.715 -21.127 14.589 1.00 78.12 630 ASN A N 1
ATOM 5019 C CA . ASN A 1 630 ? -33.291 -21.772 13.422 1.00 78.12 630 ASN A CA 1
ATOM 5020 C C . ASN A 1 630 ? -33.921 -23.112 13.806 1.00 78.12 630 ASN A C 1
ATOM 5022 O O . ASN A 1 630 ? -33.606 -23.694 14.844 1.00 78.12 630 ASN A O 1
ATOM 5026 N N . LYS A 1 631 ? -34.814 -23.609 12.946 1.00 70.38 631 LYS A N 1
ATOM 5027 C CA . LYS A 1 631 ? -35.457 -24.909 13.137 1.00 70.38 631 LYS A CA 1
ATOM 5028 C C . LYS A 1 631 ? -34.417 -26.038 13.152 1.00 70.38 631 LYS A C 1
ATOM 5030 O O . LYS A 1 631 ? -33.703 -26.236 12.170 1.00 70.38 631 LYS A O 1
ATOM 5035 N N . THR A 1 632 ? -34.357 -26.784 14.251 1.00 64.00 632 THR A N 1
ATOM 5036 C CA . THR A 1 632 ? -33.571 -28.017 14.403 1.00 64.00 632 THR A CA 1
ATOM 5037 C C . THR A 1 632 ? -34.444 -29.253 14.164 1.00 64.00 632 THR A C 1
ATOM 5039 O O . THR A 1 632 ? -35.666 -29.199 14.307 1.00 64.00 632 THR A O 1
ATOM 5042 N N . GLU A 1 633 ? -33.835 -30.389 13.812 1.00 58.09 633 GLU A N 1
ATOM 5043 C CA . GLU A 1 633 ? -34.564 -31.647 13.562 1.00 58.09 633 GLU A CA 1
ATOM 5044 C C . GLU A 1 633 ? -35.310 -32.171 14.805 1.00 58.09 633 GLU A C 1
ATOM 5046 O O . GLU A 1 633 ? -36.337 -32.835 14.681 1.00 58.09 633 GLU A O 1
ATOM 5051 N N . THR A 1 634 ? -34.830 -31.835 16.007 1.00 55.06 634 THR A N 1
ATOM 5052 C CA . THR A 1 634 ? -35.357 -32.320 17.293 1.00 55.06 634 THR A CA 1
ATOM 5053 C C . THR A 1 634 ? -36.396 -31.397 17.939 1.00 55.06 634 THR A C 1
ATOM 5055 O O . THR A 1 634 ? -37.131 -31.845 18.815 1.00 55.06 634 THR A O 1
ATOM 5058 N N . ASN A 1 635 ? -36.510 -30.130 17.510 1.00 56.38 635 ASN A N 1
ATOM 5059 C CA . ASN A 1 635 ? -37.494 -29.134 17.976 1.00 56.38 635 ASN A CA 1
ATOM 5060 C C . ASN A 1 635 ? -37.567 -28.882 19.507 1.00 56.38 635 ASN A C 1
ATOM 5062 O O . ASN A 1 635 ? -38.492 -28.215 19.978 1.00 56.38 635 ASN A O 1
ATOM 5066 N N . THR A 1 636 ? -36.607 -29.371 20.296 1.00 58.38 636 THR A N 1
ATOM 5067 C CA . THR A 1 636 ? -36.513 -29.138 21.746 1.00 58.38 636 THR A CA 1
ATOM 5068 C C . THR A 1 636 ? -35.494 -28.039 22.044 1.00 58.38 636 THR A C 1
ATOM 5070 O O . THR A 1 636 ? -34.294 -28.258 21.892 1.00 58.38 636 THR A O 1
ATOM 5073 N N . TYR A 1 637 ? -35.964 -26.870 22.489 1.00 67.50 637 TYR A N 1
ATOM 5074 C CA . TYR A 1 637 ? -35.123 -25.722 22.855 1.00 67.50 637 TYR A CA 1
ATOM 5075 C C . TYR A 1 637 ? -35.200 -25.449 24.362 1.00 67.50 637 TYR A C 1
ATOM 5077 O O . TYR A 1 637 ? -36.282 -25.491 24.948 1.00 67.50 637 TYR A O 1
ATOM 5085 N N . ASP A 1 638 ? -34.062 -25.132 24.981 1.00 71.56 638 ASP A N 1
ATOM 5086 C CA . ASP A 1 638 ? -33.967 -24.789 26.406 1.00 71.56 638 ASP A CA 1
ATOM 5087 C C . ASP A 1 638 ? -34.080 -23.261 26.594 1.00 71.56 638 ASP A C 1
ATOM 5089 O O . ASP A 1 638 ? -33.088 -22.530 26.659 1.00 71.56 638 ASP A O 1
ATOM 5093 N N . TRP A 1 639 ? -35.320 -22.762 26.583 1.00 72.75 639 TRP A N 1
ATOM 5094 C CA . TRP A 1 639 ? -35.641 -21.330 26.500 1.00 72.75 639 TRP A CA 1
ATOM 5095 C C . TRP A 1 639 ? -35.064 -20.486 27.648 1.00 72.75 639 TRP A C 1
ATOM 5097 O O . TRP A 1 639 ? -34.565 -19.387 27.404 1.00 72.75 639 TRP A O 1
ATOM 5107 N N . GLU A 1 640 ? -35.066 -20.995 28.885 1.00 71.94 640 GLU A N 1
ATOM 5108 C CA . GLU A 1 640 ? -34.554 -20.261 30.055 1.00 71.94 640 GLU A CA 1
ATOM 5109 C C . GLU A 1 640 ? -33.049 -19.978 29.957 1.00 71.94 640 GLU A C 1
ATOM 5111 O O . GLU A 1 640 ? -32.593 -18.894 30.331 1.00 71.94 640 GLU A O 1
ATOM 5116 N N . LYS A 1 641 ? -32.275 -20.913 29.389 1.00 73.81 641 LYS A N 1
ATOM 5117 C CA . LYS A 1 641 ? -30.836 -20.720 29.161 1.00 73.81 641 LYS A CA 1
ATOM 5118 C C . LYS A 1 641 ? -30.559 -19.715 28.048 1.00 73.81 641 LYS A C 1
ATOM 5120 O O . LYS A 1 641 ? -29.676 -18.878 28.196 1.00 73.81 641 LYS A O 1
ATOM 5125 N N . LEU A 1 642 ? -31.323 -19.737 26.955 1.00 75.31 642 LEU A N 1
ATOM 5126 C CA . LEU A 1 642 ? -31.142 -18.767 25.864 1.00 75.31 642 LEU A CA 1
ATOM 5127 C C . LEU A 1 642 ? -31.393 -17.330 26.335 1.00 75.31 642 LEU A C 1
ATOM 5129 O O . LEU A 1 642 ? -30.646 -16.414 25.984 1.00 75.31 642 LEU A O 1
ATOM 5133 N N . PHE A 1 643 ? -32.403 -17.134 27.186 1.00 78.50 643 PHE A N 1
ATOM 5134 C CA . PHE A 1 643 ? -32.706 -15.822 27.751 1.00 78.50 643 PHE A CA 1
ATOM 5135 C C . PHE A 1 643 ? -31.662 -15.345 28.769 1.00 78.50 643 PHE A C 1
ATOM 5137 O O . PHE A 1 643 ? -31.436 -14.133 28.865 1.00 78.50 643 PHE A O 1
ATOM 5144 N N . SER A 1 644 ? -31.009 -16.253 29.505 1.00 76.56 644 SER A N 1
ATOM 5145 C CA . SER A 1 644 ? -29.953 -15.899 30.465 1.00 76.56 644 SER A CA 1
ATOM 5146 C C . SER A 1 644 ? -28.613 -15.585 29.793 1.00 76.56 644 SER A C 1
ATOM 5148 O O . SER A 1 644 ? -27.926 -14.666 30.234 1.00 76.56 644 SER A O 1
ATOM 5150 N N . ILE A 1 645 ? -28.285 -16.274 28.696 1.00 78.19 645 ILE A N 1
ATOM 5151 C CA . ILE A 1 645 ? -27.049 -16.070 27.925 1.00 78.19 645 ILE A CA 1
ATOM 5152 C C . ILE A 1 645 ? -27.048 -14.721 27.183 1.00 78.19 645 ILE A C 1
ATOM 5154 O O . ILE A 1 645 ? -26.001 -14.083 27.055 1.00 78.19 645 ILE A O 1
ATOM 5158 N N . CYS A 1 646 ? -28.212 -14.262 26.712 1.00 80.31 646 CYS A N 1
ATOM 5159 C CA . CYS A 1 646 ? -28.336 -12.978 26.023 1.00 80.31 646 CYS A CA 1
ATOM 5160 C C . CYS A 1 646 ? -28.003 -11.805 26.961 1.00 80.31 646 CYS A C 1
ATOM 5162 O O . CYS A 1 646 ? -28.658 -11.600 27.996 1.00 80.31 646 CYS A O 1
ATOM 5164 N N . LYS A 1 647 ? -27.021 -10.992 26.562 1.00 81.12 647 LYS A N 1
ATOM 5165 C CA . LYS A 1 647 ? -26.607 -9.770 27.260 1.00 81.12 647 LYS A CA 1
ATOM 5166 C C . LYS A 1 647 ? -27.753 -8.752 27.355 1.00 81.12 647 LYS A C 1
ATOM 5168 O O . LYS A 1 647 ? -28.672 -8.754 26.533 1.00 81.12 647 LYS A O 1
ATOM 5173 N N . SER A 1 648 ? -27.707 -7.862 28.349 1.00 73.81 648 SER A N 1
ATOM 5174 C CA . SER A 1 648 ? -28.565 -6.669 28.384 1.00 73.81 648 SER A CA 1
ATOM 5175 C C . SER A 1 648 ? -28.326 -5.814 27.129 1.00 73.81 648 SER A C 1
ATOM 5177 O O . SER A 1 648 ? -27.178 -5.571 26.764 1.00 73.81 648 SER A O 1
ATOM 5179 N N . ASN A 1 649 ? -29.399 -5.387 26.454 1.00 77.06 649 ASN A N 1
ATOM 5180 C CA . ASN A 1 649 ? -29.389 -4.759 25.120 1.00 77.06 649 ASN A CA 1
ATOM 5181 C C . ASN A 1 649 ? -28.958 -5.661 23.943 1.00 77.06 649 ASN A C 1
ATOM 5183 O O . ASN A 1 649 ? -28.783 -5.149 22.840 1.00 77.06 649 ASN A O 1
ATOM 5187 N N . GLY A 1 650 ? -28.844 -6.980 24.145 1.00 83.12 650 GLY A N 1
ATOM 5188 C CA . GLY A 1 650 ? -28.613 -7.960 23.077 1.00 83.12 650 GLY A CA 1
ATOM 5189 C C . GLY A 1 650 ? -29.866 -8.301 22.258 1.00 83.12 650 GLY A C 1
ATOM 5190 O O . GLY A 1 650 ? -30.991 -7.919 22.610 1.00 83.12 650 GLY A O 1
ATOM 5191 N N . PHE A 1 651 ? -29.665 -9.045 21.168 1.00 87.88 651 PHE A N 1
ATOM 5192 C CA . PHE A 1 651 ? -30.698 -9.386 20.184 1.00 87.88 651 PHE A CA 1
ATOM 5193 C C . PHE A 1 651 ? -30.921 -10.895 20.056 1.00 87.88 651 PHE A C 1
ATOM 5195 O O . PHE A 1 651 ? -29.986 -11.690 20.153 1.00 87.88 651 PHE A O 1
ATOM 5202 N N . ILE A 1 652 ? -32.166 -11.281 19.767 1.00 87.50 652 ILE A N 1
ATOM 5203 C CA . ILE A 1 652 ? -32.535 -12.644 19.380 1.00 87.50 652 ILE A CA 1
ATOM 5204 C C . ILE A 1 652 ? -33.270 -12.610 18.040 1.00 87.50 652 ILE A C 1
ATOM 5206 O O . ILE A 1 652 ? -34.250 -11.879 17.879 1.00 87.50 652 ILE A O 1
ATOM 5210 N N . LEU A 1 653 ? -32.804 -13.415 17.088 1.00 86.94 653 LEU A N 1
ATOM 5211 C CA . LEU A 1 653 ? -33.419 -13.590 15.777 1.00 86.94 653 LEU A CA 1
ATOM 5212 C C . LEU A 1 653 ? -34.063 -14.978 15.690 1.00 86.94 653 LEU A C 1
ATOM 5214 O O . LEU A 1 653 ? -33.371 -15.994 15.764 1.00 86.94 653 LEU A O 1
ATOM 5218 N N . PHE A 1 654 ? -35.381 -15.015 15.508 1.00 85.12 654 PHE A N 1
ATOM 5219 C CA . PHE A 1 654 ? -36.146 -16.244 15.299 1.00 85.12 654 PHE A CA 1
ATOM 5220 C C . PHE A 1 654 ? -36.500 -16.423 13.829 1.00 85.12 654 PHE A C 1
ATOM 5222 O O . PHE A 1 654 ? -36.928 -15.471 13.178 1.00 85.12 654 PHE A O 1
ATOM 5229 N N . SER A 1 655 ? -36.393 -17.652 13.330 1.00 80.81 655 SER A N 1
ATOM 5230 C CA . SER A 1 655 ? -37.074 -18.049 12.091 1.00 80.81 655 SER A CA 1
ATOM 5231 C C . SER A 1 655 ? -38.580 -18.240 12.338 1.00 80.81 655 SER A C 1
ATOM 5233 O O . SER A 1 655 ? -38.988 -18.731 13.393 1.00 80.81 655 SER A O 1
ATOM 5235 N N . SER A 1 656 ? -39.418 -17.837 11.379 1.00 68.12 656 SER A N 1
ATOM 5236 C CA . SER A 1 656 ? -40.892 -17.864 11.458 1.00 68.12 656 SER A CA 1
ATOM 5237 C C . SER A 1 656 ? -41.485 -19.258 11.671 1.00 68.12 656 SER A C 1
ATOM 5239 O O . SER A 1 656 ? -42.611 -19.385 12.143 1.00 68.12 656 SER A O 1
ATOM 5241 N N . ASP A 1 657 ? -40.728 -20.304 11.341 1.00 67.75 657 ASP A N 1
ATOM 5242 C CA . ASP A 1 657 ? -41.163 -21.703 11.394 1.00 67.75 657 ASP A CA 1
ATOM 5243 C C . ASP A 1 657 ? -41.143 -22.301 12.818 1.00 67.75 657 ASP A C 1
ATOM 5245 O O . ASP A 1 657 ? -41.390 -23.498 12.998 1.00 67.75 657 ASP A O 1
ATOM 5249 N N . ILE A 1 658 ? -40.828 -21.486 13.832 1.00 68.69 658 ILE A N 1
ATOM 5250 C CA . ILE A 1 658 ? -40.704 -21.875 15.241 1.00 68.69 658 ILE A CA 1
ATOM 5251 C C . ILE A 1 658 ? -41.912 -21.362 16.039 1.00 68.69 658 ILE A C 1
ATOM 5253 O O . ILE A 1 658 ? -42.342 -20.221 15.886 1.00 68.69 658 ILE A O 1
ATOM 5257 N N . ASN A 1 659 ? -42.432 -22.179 16.962 1.00 66.12 659 ASN A N 1
ATOM 5258 C CA . ASN A 1 659 ? -43.419 -21.729 17.950 1.00 66.12 659 ASN A CA 1
ATOM 5259 C C . ASN A 1 659 ? -42.738 -20.849 19.011 1.00 66.12 659 ASN A C 1
ATOM 5261 O O . ASN A 1 659 ? -42.120 -21.353 19.949 1.00 66.12 659 ASN A O 1
ATOM 5265 N N . ILE A 1 660 ? -42.849 -19.531 18.853 1.00 69.69 660 ILE A N 1
ATOM 5266 C CA . ILE A 1 660 ? -42.193 -18.541 19.717 1.00 69.69 660 ILE A CA 1
ATOM 5267 C C . ILE A 1 660 ? -42.974 -18.382 21.039 1.00 69.69 660 ILE A C 1
ATOM 5269 O O . ILE A 1 660 ? -44.166 -18.054 21.010 1.00 69.69 660 ILE A O 1
ATOM 5273 N N . PRO A 1 661 ? -42.339 -18.544 22.219 1.00 69.31 661 PRO A N 1
ATOM 5274 C CA . PRO A 1 661 ? -42.994 -18.360 23.513 1.00 69.31 661 PRO A CA 1
ATOM 5275 C C . PRO A 1 661 ? -43.101 -16.866 23.881 1.00 69.31 661 PRO A C 1
ATOM 5277 O O . PRO A 1 661 ? -42.406 -16.360 24.763 1.00 69.31 661 PRO A O 1
ATOM 5280 N N . THR A 1 662 ? -44.005 -16.139 23.217 1.00 69.81 662 THR A N 1
ATOM 5281 C CA . THR A 1 662 ? -44.175 -14.675 23.361 1.00 69.81 662 THR A CA 1
ATOM 5282 C C . THR A 1 662 ? -44.438 -14.216 24.801 1.00 69.81 662 THR A C 1
ATOM 5284 O O . THR A 1 662 ? -43.901 -13.195 25.226 1.00 69.81 662 THR A O 1
ATOM 5287 N N . LYS A 1 663 ? -45.192 -14.991 25.593 1.00 67.19 663 LYS A N 1
ATOM 5288 C CA . LYS A 1 663 ? -45.464 -14.678 27.010 1.00 67.19 663 LYS A CA 1
ATOM 5289 C C . LYS A 1 663 ? -44.209 -14.745 27.891 1.00 67.19 663 LYS A C 1
ATOM 5291 O O . LYS A 1 663 ? -44.059 -13.911 28.775 1.00 67.19 663 LYS A O 1
ATOM 5296 N N . GLN A 1 664 ? -43.312 -15.706 27.647 1.00 67.19 664 GLN A N 1
ATOM 5297 C CA . GLN A 1 664 ? -42.074 -15.872 28.426 1.00 67.19 664 GLN A CA 1
ATOM 5298 C C . GLN A 1 664 ? -41.001 -14.843 28.039 1.00 67.19 664 GLN A C 1
ATOM 5300 O O . GLN A 1 664 ? -40.233 -14.382 28.883 1.00 67.19 664 GLN A O 1
ATOM 5305 N N . LEU A 1 665 ? -40.971 -14.446 26.765 1.00 71.50 665 LEU A N 1
ATOM 5306 C CA . LEU A 1 665 ? -40.131 -13.351 26.278 1.00 71.50 665 LEU A CA 1
ATOM 5307 C C . LEU A 1 665 ? -40.500 -12.025 26.957 1.00 71.50 665 LEU A C 1
ATOM 5309 O O . LEU A 1 665 ? -39.623 -11.326 27.463 1.00 71.50 665 LEU A O 1
ATOM 5313 N N . GLN A 1 666 ? -41.796 -11.721 27.053 1.00 69.94 666 GLN A N 1
ATOM 5314 C CA . GLN A 1 666 ? -42.279 -10.512 27.725 1.00 69.94 666 GLN A CA 1
ATOM 5315 C C . GLN A 1 666 ? -41.954 -10.499 29.226 1.00 69.94 666 GLN A C 1
ATOM 5317 O O . GLN A 1 666 ? -41.555 -9.460 29.743 1.00 69.94 666 GLN A O 1
ATOM 5322 N N . THR A 1 667 ? -42.042 -11.640 29.925 1.00 71.38 667 THR A N 1
ATOM 5323 C CA . THR A 1 667 ? -41.646 -11.728 31.347 1.00 71.38 667 THR A CA 1
ATOM 5324 C C . THR A 1 667 ? -40.147 -11.532 31.580 1.00 71.38 667 THR A C 1
ATOM 5326 O O . THR A 1 667 ? -39.755 -11.124 32.667 1.00 71.38 667 THR A O 1
ATOM 5329 N N . ASN A 1 668 ? -39.313 -11.786 30.566 1.00 69.25 668 ASN A N 1
ATOM 5330 C CA . ASN A 1 668 ? -37.858 -11.609 30.614 1.00 69.25 668 ASN A CA 1
ATOM 5331 C C . ASN A 1 668 ? -37.385 -10.284 29.976 1.00 69.25 668 ASN A C 1
ATOM 5333 O O . ASN A 1 668 ? -36.212 -10.164 29.618 1.00 69.25 668 ASN A O 1
ATOM 5337 N N . ASN A 1 669 ? -38.277 -9.293 29.840 1.00 77.25 669 ASN A N 1
ATOM 5338 C CA . ASN A 1 669 ? -38.002 -7.957 29.290 1.00 77.25 669 ASN A CA 1
ATOM 5339 C C . ASN A 1 669 ? -37.538 -7.934 27.820 1.00 77.25 669 ASN A C 1
ATOM 5341 O O . ASN A 1 669 ? -36.762 -7.059 27.424 1.00 77.25 669 ASN A O 1
ATOM 5345 N N . PHE A 1 670 ? -38.020 -8.863 26.988 1.00 80.94 670 PHE A N 1
ATOM 5346 C CA . PHE A 1 670 ? -37.823 -8.801 25.538 1.00 80.94 670 PHE A CA 1
ATOM 5347 C C . PHE A 1 670 ? -38.965 -8.062 24.835 1.00 80.94 670 PHE A C 1
ATOM 5349 O O . PHE A 1 670 ? -40.142 -8.314 25.100 1.00 80.94 670 PHE A O 1
ATOM 5356 N N . ILE A 1 671 ? -38.609 -7.199 23.882 1.00 80.38 671 ILE A N 1
ATOM 5357 C CA . ILE A 1 671 ? -39.548 -6.480 23.014 1.00 80.38 671 ILE A CA 1
ATOM 5358 C C . ILE A 1 671 ? -39.339 -6.895 21.561 1.00 80.38 671 ILE A C 1
ATOM 5360 O O . ILE A 1 671 ? -38.210 -7.048 21.092 1.00 80.38 671 ILE A O 1
ATOM 5364 N N . GLN A 1 672 ? -40.452 -7.058 20.853 1.00 79.94 672 GLN A N 1
ATOM 5365 C CA . GLN A 1 672 ? -40.491 -7.339 19.424 1.00 79.94 672 GLN A CA 1
ATOM 5366 C C . GLN A 1 672 ? -40.244 -6.050 18.631 1.00 79.94 672 GLN A C 1
ATOM 5368 O O . GLN A 1 672 ? -40.969 -5.069 18.801 1.00 79.94 672 GLN A O 1
ATOM 5373 N N . ILE A 1 673 ? -39.218 -6.054 17.775 1.00 78.31 673 ILE A N 1
ATOM 5374 C CA . ILE A 1 673 ? -38.826 -4.883 16.977 1.00 78.31 673 ILE A CA 1
ATOM 5375 C C . ILE A 1 673 ? -39.346 -4.999 15.548 1.00 78.31 673 ILE A C 1
ATOM 5377 O O . ILE A 1 673 ? -39.966 -4.067 15.047 1.00 78.31 673 ILE A O 1
ATOM 5381 N N . VAL A 1 674 ? -39.060 -6.125 14.890 1.00 76.75 674 VAL A N 1
ATOM 5382 C CA . VAL A 1 674 ? -39.349 -6.333 13.467 1.00 76.75 674 VAL A CA 1
ATOM 5383 C C . VAL A 1 674 ? -40.029 -7.681 13.283 1.00 76.75 674 VAL A C 1
ATOM 5385 O O . VAL A 1 674 ? -39.554 -8.696 13.797 1.00 76.75 674 VAL A O 1
ATOM 5388 N N . THR A 1 675 ? -41.102 -7.684 12.494 1.00 74.06 675 THR A N 1
ATOM 5389 C CA . THR A 1 675 ? -41.764 -8.899 12.005 1.00 74.06 675 THR A CA 1
ATOM 5390 C C . THR A 1 675 ? -41.666 -8.908 10.488 1.00 74.06 675 THR A C 1
ATOM 5392 O O . THR A 1 675 ? -42.199 -8.017 9.832 1.00 74.06 675 THR A O 1
ATOM 5395 N N . ARG A 1 676 ? -40.952 -9.884 9.928 1.00 76.06 676 ARG A N 1
ATOM 5396 C CA . ARG A 1 676 ? -40.908 -10.149 8.484 1.00 76.06 676 ARG A CA 1
ATOM 5397 C C . ARG A 1 676 ? -41.557 -11.499 8.191 1.00 76.06 676 ARG A C 1
ATOM 5399 O O . ARG A 1 676 ? -41.941 -12.218 9.115 1.00 76.06 676 ARG A O 1
ATOM 5406 N N . LYS A 1 677 ? -41.650 -11.855 6.909 1.00 73.81 677 LYS A N 1
ATOM 5407 C CA . LYS A 1 677 ? -42.274 -13.102 6.469 1.00 73.81 677 LYS A CA 1
ATOM 5408 C C . LYS A 1 677 ? -41.571 -14.332 7.047 1.00 73.81 677 LYS A C 1
ATOM 5410 O O . LYS A 1 677 ? -42.254 -15.236 7.515 1.00 73.81 677 LYS A O 1
ATOM 5415 N N . ASN A 1 678 ? -40.233 -14.333 7.056 1.00 77.00 678 ASN A N 1
ATOM 5416 C CA . ASN A 1 678 ? -39.436 -15.489 7.475 1.00 77.00 678 ASN A CA 1
ATOM 5417 C C . ASN A 1 678 ? -38.692 -15.299 8.810 1.00 77.00 678 ASN A C 1
ATOM 5419 O O . ASN A 1 678 ? -38.180 -16.272 9.365 1.00 77.00 678 ASN A O 1
ATOM 5423 N N . TYR A 1 679 ? -38.603 -14.071 9.334 1.00 82.50 679 TYR A N 1
ATOM 5424 C CA . TYR A 1 679 ? -37.801 -13.759 10.523 1.00 82.50 679 TYR A CA 1
ATOM 5425 C C . TYR A 1 679 ? -38.495 -12.791 11.487 1.00 82.50 679 TYR A C 1
ATOM 5427 O O . TYR A 1 679 ? -39.164 -11.845 11.070 1.00 82.50 679 TYR A O 1
ATOM 5435 N N . GLN A 1 680 ? -38.269 -12.987 12.787 1.00 84.00 680 GLN A N 1
ATOM 5436 C CA . GLN A 1 680 ? -38.693 -12.075 13.850 1.00 84.00 680 GLN A CA 1
ATOM 5437 C C . GLN A 1 680 ? -37.502 -11.656 14.712 1.00 84.00 680 GLN A C 1
ATOM 5439 O O . GLN A 1 680 ? -36.777 -12.508 15.229 1.00 84.00 680 GLN A O 1
ATOM 5444 N N . LEU A 1 681 ? -37.319 -10.347 14.893 1.00 86.56 681 LEU A N 1
ATOM 5445 C CA . LEU A 1 681 ? -36.221 -9.771 15.672 1.00 86.56 681 LEU A CA 1
ATOM 5446 C C . LEU A 1 681 ? -36.726 -9.242 17.018 1.00 86.56 681 LEU A C 1
ATOM 5448 O O . LEU A 1 681 ? -37.626 -8.398 17.070 1.00 86.56 681 LEU A O 1
ATOM 5452 N N . TRP A 1 682 ? -36.097 -9.701 18.096 1.00 86.44 682 TRP A N 1
ATOM 5453 C CA . TRP A 1 682 ? -36.396 -9.329 19.476 1.00 86.44 682 TRP A CA 1
ATOM 5454 C C . TRP A 1 682 ? -35.163 -8.725 20.151 1.00 86.44 682 TRP A C 1
ATOM 5456 O O . TRP A 1 682 ? -34.041 -9.157 19.892 1.00 86.44 682 TRP A O 1
ATOM 5466 N N . LYS A 1 683 ? -35.360 -7.750 21.041 1.00 85.81 683 LYS A N 1
ATOM 5467 C CA . LYS A 1 683 ? -34.288 -7.112 21.827 1.00 85.81 683 LYS A CA 1
ATOM 5468 C C . LYS A 1 683 ? -34.573 -7.207 23.317 1.00 85.81 683 LYS A C 1
ATOM 5470 O O . LYS A 1 683 ? -35.711 -6.996 23.735 1.00 85.81 683 LYS A O 1
ATOM 5475 N N . LYS A 1 684 ? -33.538 -7.493 24.109 1.00 85.06 684 LYS A N 1
ATOM 5476 C CA . LYS A 1 684 ? -33.595 -7.521 25.577 1.00 85.06 684 LYS A CA 1
ATOM 5477 C C . LYS A 1 684 ? -33.355 -6.125 26.142 1.00 85.06 684 LYS A C 1
ATOM 5479 O O . LYS A 1 684 ? -32.279 -5.574 25.930 1.00 85.06 684 LYS A O 1
ATOM 5484 N N . LEU A 1 685 ? -34.303 -5.556 26.879 1.00 78.19 685 LEU A N 1
ATOM 5485 C CA . LEU A 1 685 ? -34.102 -4.263 27.538 1.00 78.19 685 LEU A CA 1
ATOM 5486 C C . LEU A 1 685 ? -33.252 -4.396 28.811 1.00 78.19 685 LEU A C 1
ATOM 5488 O O . LEU A 1 685 ? -33.308 -5.411 29.508 1.00 78.19 685 LEU A O 1
ATOM 5492 N N . SER A 1 686 ? -32.473 -3.361 29.136 1.00 71.06 686 SER A N 1
ATOM 5493 C CA . SER A 1 686 ? -31.844 -3.235 30.454 1.00 71.06 686 SER A CA 1
ATOM 5494 C C . SER A 1 686 ? -32.856 -2.770 31.511 1.00 71.06 686 SER A C 1
ATOM 5496 O O . SER A 1 686 ? -33.771 -2.004 31.222 1.00 71.06 686 SER A O 1
ATOM 5498 N N . ASN A 1 687 ? -32.671 -3.206 32.760 1.00 63.03 687 ASN A N 1
ATOM 5499 C CA . ASN A 1 687 ? -33.530 -2.832 33.897 1.00 63.03 687 ASN A CA 1
ATOM 5500 C C . ASN A 1 687 ? -33.172 -1.458 34.500 1.00 63.03 687 ASN A C 1
ATOM 5502 O O . ASN A 1 687 ? -33.622 -1.122 35.594 1.00 63.03 687 ASN A O 1
ATOM 5506 N N . GLU A 1 688 ? -32.313 -0.687 33.833 1.00 65.19 688 GLU A N 1
ATOM 5507 C CA . GLU A 1 688 ? -31.871 0.621 34.307 1.00 65.19 688 GLU A CA 1
ATOM 5508 C C . GLU A 1 688 ? -32.899 1.691 33.921 1.00 65.19 688 GLU A C 1
ATOM 5510 O O . GLU A 1 688 ? -33.237 1.861 32.749 1.00 65.19 688 GLU A O 1
ATOM 5515 N N . ASN A 1 689 ? -33.392 2.433 34.914 1.00 65.38 689 ASN A N 1
ATOM 5516 C CA . ASN A 1 689 ? -34.290 3.561 34.685 1.00 65.38 689 ASN A CA 1
ATOM 5517 C C . ASN A 1 689 ? -33.471 4.780 34.252 1.00 65.38 689 ASN A C 1
ATOM 5519 O O . ASN A 1 689 ? -32.918 5.496 35.088 1.00 65.38 689 ASN A O 1
ATOM 5523 N N . PHE A 1 690 ? -33.397 5.014 32.943 1.00 69.88 690 PHE A N 1
ATOM 5524 C CA . PHE A 1 690 ? -32.764 6.208 32.389 1.00 69.88 690 PHE A CA 1
ATOM 5525 C C . PHE A 1 690 ? -33.716 7.402 32.429 1.00 69.88 690 PHE A C 1
ATOM 5527 O O . PHE A 1 690 ? -34.921 7.265 32.216 1.00 69.88 690 PHE A O 1
ATOM 5534 N N . LYS A 1 691 ? -33.163 8.594 32.657 1.00 76.38 691 LYS A N 1
ATOM 5535 C CA . LYS A 1 691 ? -33.888 9.849 32.436 1.00 76.38 691 LYS A CA 1
ATOM 5536 C C . LYS A 1 691 ? -33.710 10.265 30.974 1.00 76.38 691 LYS A C 1
ATOM 5538 O O . LYS A 1 691 ? -32.581 10.515 30.557 1.00 76.38 691 LYS A O 1
ATOM 5543 N N . ASP A 1 692 ? -34.804 10.322 30.218 1.00 79.75 692 ASP A N 1
ATOM 5544 C CA . ASP A 1 692 ? -34.798 10.745 28.814 1.00 79.75 692 ASP A CA 1
ATOM 5545 C C . ASP A 1 692 ? -34.754 12.281 28.701 1.00 79.75 692 ASP A C 1
ATOM 5547 O O . ASP A 1 692 ? -35.614 12.977 29.246 1.00 79.75 692 ASP A O 1
ATOM 5551 N N . THR A 1 693 ? -33.771 12.810 27.969 1.00 83.62 693 THR A N 1
ATOM 5552 C CA . THR A 1 693 ? -33.647 14.239 27.629 1.00 83.62 693 THR A CA 1
ATOM 5553 C C . THR A 1 693 ? -33.704 14.396 26.112 1.00 83.62 693 THR A C 1
ATOM 5555 O O . THR A 1 693 ? -32.958 13.728 25.400 1.00 83.62 693 THR A O 1
ATOM 5558 N N . ILE A 1 694 ? -34.569 15.278 25.607 1.00 85.25 694 ILE A N 1
ATOM 5559 C CA . ILE A 1 694 ? -34.708 15.545 24.167 1.00 85.25 694 ILE A CA 1
ATOM 5560 C C . ILE A 1 694 ? -33.962 16.833 23.819 1.00 85.25 694 ILE A C 1
ATOM 5562 O O . ILE A 1 694 ? -34.169 17.860 24.465 1.00 85.25 694 ILE A O 1
ATOM 5566 N N . VAL A 1 695 ? -33.124 16.782 22.784 1.00 85.50 695 VAL A N 1
ATOM 5567 C CA . VAL A 1 695 ? -32.420 17.937 22.216 1.00 85.50 695 VAL A CA 1
ATOM 5568 C C . VAL A 1 695 ? -32.884 18.113 20.775 1.00 85.50 695 VAL A C 1
ATOM 5570 O O . VAL A 1 695 ? -32.739 17.200 19.962 1.00 85.50 695 VAL A O 1
ATOM 5573 N N . ASN A 1 696 ? -33.450 19.277 20.463 1.00 85.25 696 ASN A N 1
ATOM 5574 C CA . ASN A 1 696 ? -33.857 19.609 19.101 1.00 85.25 696 ASN A CA 1
ATOM 5575 C C . ASN A 1 696 ? -32.664 20.174 18.316 1.00 85.25 696 ASN A C 1
ATOM 5577 O O . ASN A 1 696 ? -31.994 21.099 18.780 1.00 85.25 696 ASN A O 1
ATOM 5581 N N . ILE A 1 697 ? -32.397 19.604 17.145 1.00 82.88 697 ILE A N 1
ATOM 5582 C CA . ILE A 1 697 ? -31.295 19.985 16.265 1.00 82.88 697 ILE A CA 1
ATOM 5583 C C . ILE A 1 697 ? -31.848 20.892 15.172 1.00 82.88 697 ILE A C 1
ATOM 5585 O O . ILE A 1 697 ? -32.509 20.429 14.246 1.00 82.88 697 ILE A O 1
ATOM 5589 N N . ASP A 1 698 ? -31.521 22.179 15.267 1.00 77.19 698 ASP A N 1
ATOM 5590 C CA . ASP A 1 698 ? -31.924 23.207 14.307 1.00 77.19 698 ASP A CA 1
ATOM 5591 C C . ASP A 1 698 ? -30.713 23.752 13.521 1.00 77.19 698 ASP A C 1
ATOM 5593 O O . ASP A 1 698 ? -29.593 23.821 14.037 1.00 77.19 698 ASP A O 1
ATOM 5597 N N . GLU A 1 699 ? -30.949 24.209 12.286 1.00 68.50 699 GLU A N 1
ATOM 5598 C CA . GLU A 1 699 ? -29.918 24.680 11.337 1.00 68.50 699 GLU A CA 1
ATOM 5599 C C . GLU A 1 699 ? -29.323 26.069 11.629 1.00 68.50 699 GLU A C 1
ATOM 5601 O O . GLU A 1 699 ? -28.280 26.414 11.083 1.00 68.50 699 GLU A O 1
ATOM 5606 N N . LYS A 1 700 ? -29.984 26.922 12.425 1.00 65.25 700 LYS A N 1
ATOM 5607 C CA . LYS A 1 700 ? -29.682 28.369 12.390 1.00 65.25 700 LYS A CA 1
ATOM 5608 C C . LYS A 1 700 ? -28.485 28.806 13.234 1.00 65.25 700 LYS A C 1
ATOM 5610 O O . LYS A 1 700 ? -27.776 29.711 12.816 1.00 65.25 700 LYS A O 1
ATOM 5615 N N . ASN A 1 701 ? -28.272 28.204 14.409 1.00 69.81 701 ASN A N 1
ATOM 5616 C CA . ASN A 1 701 ? -27.302 28.720 15.389 1.00 69.81 701 ASN A CA 1
ATOM 5617 C C . ASN A 1 701 ? -26.364 27.660 15.992 1.00 69.81 701 ASN A C 1
ATOM 5619 O O . ASN A 1 701 ? -25.500 28.033 16.779 1.00 69.81 701 ASN A O 1
ATOM 5623 N N . PHE A 1 702 ? -26.552 26.365 15.700 1.00 82.50 702 PHE A N 1
ATOM 5624 C CA . PHE A 1 702 ? -25.746 25.236 16.211 1.00 82.50 702 PHE A CA 1
ATOM 5625 C C . PHE A 1 702 ? -25.457 25.213 17.732 1.00 82.50 702 PHE A C 1
ATOM 5627 O O . PHE A 1 702 ? -24.623 24.446 18.200 1.00 82.50 702 PHE A O 1
ATOM 5634 N N . GLN A 1 703 ? -26.186 25.995 18.538 1.00 82.62 703 GLN A N 1
ATOM 5635 C CA . GLN A 1 703 ? -26.029 26.082 20.000 1.00 82.62 703 GLN A CA 1
ATOM 5636 C C . GLN A 1 703 ? -26.304 24.751 20.708 1.00 82.62 703 GLN A C 1
ATOM 5638 O O . GLN A 1 703 ? -25.832 24.514 21.819 1.00 82.62 703 GLN A O 1
ATOM 5643 N N . TRP A 1 704 ? -27.047 23.864 20.047 1.00 85.31 704 TRP A N 1
ATOM 5644 C CA . TRP A 1 704 ? -27.283 22.503 20.501 1.00 85.31 704 TRP A CA 1
ATOM 5645 C C . TRP A 1 704 ? -25.976 21.696 20.636 1.00 85.31 704 TRP A C 1
ATOM 5647 O O . TRP A 1 704 ? -25.945 20.756 21.423 1.00 85.31 704 TRP A O 1
ATOM 5657 N N . ILE A 1 705 ? -24.877 22.065 19.958 1.00 85.94 705 ILE A N 1
ATOM 5658 C CA . ILE A 1 705 ? -23.570 21.393 20.095 1.00 85.94 705 ILE A CA 1
ATOM 5659 C C . ILE A 1 705 ? -23.057 21.510 21.533 1.00 85.94 705 ILE A C 1
ATOM 5661 O O . ILE A 1 705 ? -22.757 20.497 22.166 1.00 85.94 705 ILE A O 1
ATOM 5665 N N . ASP A 1 706 ? -23.012 22.727 22.078 1.00 85.56 706 ASP A N 1
ATOM 5666 C CA . ASP A 1 706 ? -22.553 22.960 23.451 1.00 85.56 706 ASP A CA 1
ATOM 5667 C C . ASP A 1 706 ? -23.513 22.336 24.474 1.00 85.56 706 ASP A C 1
ATOM 5669 O O . ASP A 1 706 ? -23.084 21.796 25.496 1.00 85.56 706 ASP A O 1
ATOM 5673 N N . GLN A 1 707 ? -24.816 22.309 24.172 1.00 85.56 707 GLN A N 1
ATOM 5674 C CA . GLN A 1 707 ? -25.793 21.587 24.991 1.00 85.56 707 GLN A CA 1
ATOM 5675 C C . GLN A 1 707 ? -25.492 20.082 25.032 1.00 85.56 707 GLN A C 1
ATOM 5677 O O . GLN A 1 707 ? -25.439 19.506 26.115 1.00 85.56 707 GLN A O 1
ATOM 5682 N N . ILE A 1 708 ? -25.217 19.441 23.892 1.00 85.38 708 ILE A N 1
ATOM 5683 C CA . ILE A 1 708 ? -24.857 18.015 23.850 1.00 85.38 708 ILE A CA 1
ATOM 5684 C C . ILE A 1 708 ? -23.543 17.764 24.600 1.00 85.38 708 ILE A C 1
ATOM 5686 O O . ILE A 1 708 ? -23.458 16.794 25.351 1.00 85.38 708 ILE A O 1
ATOM 5690 N N . LYS A 1 709 ? -22.543 18.646 24.475 1.00 85.50 709 LYS A N 1
ATOM 5691 C CA . LYS A 1 709 ? -21.283 18.529 25.229 1.00 85.50 709 LYS A CA 1
ATOM 5692 C C . LYS A 1 709 ? -21.506 18.539 26.736 1.00 85.50 709 LYS A C 1
ATOM 5694 O O . LYS A 1 709 ? -20.997 17.668 27.435 1.00 85.50 709 LYS A O 1
ATOM 5699 N N . THR A 1 710 ? -22.297 19.491 27.235 1.00 83.81 710 THR A N 1
ATOM 5700 C CA . THR A 1 710 ? -22.601 19.574 28.674 1.00 83.81 710 THR A CA 1
ATOM 5701 C C . THR A 1 710 ? -23.368 18.345 29.167 1.00 83.81 710 THR A C 1
ATOM 5703 O O . THR A 1 710 ? -23.099 17.845 30.262 1.00 83.81 710 THR A O 1
ATOM 5706 N N . LEU A 1 711 ? -24.278 17.807 28.348 1.00 81.94 711 LEU A N 1
ATOM 5707 C CA . LEU A 1 711 ? -25.019 16.585 28.663 1.00 81.94 711 LEU A CA 1
ATOM 5708 C C . LEU A 1 711 ? -24.125 15.337 28.659 1.00 81.94 711 LEU A C 1
ATOM 5710 O O . LEU A 1 711 ? -24.281 14.501 29.542 1.00 81.94 711 LEU A O 1
ATOM 5714 N N . LEU A 1 712 ? -23.164 15.230 27.734 1.00 79.88 712 LEU A N 1
ATOM 5715 C CA . LEU A 1 712 ? -22.200 14.122 27.685 1.00 79.88 712 LEU A CA 1
ATOM 5716 C C . LEU A 1 712 ? -21.185 14.170 28.840 1.00 79.88 712 LEU A C 1
ATOM 5718 O O . LEU A 1 712 ? -20.806 13.119 29.350 1.00 79.88 712 LEU A O 1
ATOM 5722 N N . SER A 1 713 ? -20.780 15.364 29.297 1.00 75.75 713 SER A N 1
ATOM 5723 C CA . SER A 1 713 ? -19.861 15.512 30.441 1.00 75.75 713 SER A CA 1
ATOM 5724 C C . SER A 1 713 ? -20.498 15.174 31.794 1.00 75.75 713 SER A C 1
ATOM 5726 O O . SER A 1 713 ? -19.804 14.803 32.740 1.00 75.75 713 SER A O 1
ATOM 5728 N N . ASN A 1 714 ? -21.824 15.295 31.903 1.00 70.56 714 ASN A N 1
ATOM 5729 C CA . ASN A 1 714 ? -22.554 14.992 33.127 1.00 70.56 714 ASN A CA 1
ATOM 5730 C C . ASN A 1 714 ? -22.789 13.479 33.223 1.00 70.56 714 ASN A C 1
ATOM 5732 O O . ASN A 1 714 ? -23.764 12.957 32.689 1.00 70.56 714 ASN A O 1
ATOM 5736 N N . SER A 1 715 ? -21.912 12.782 33.947 1.00 55.12 715 SER A N 1
ATOM 5737 C CA . SER A 1 715 ? -21.899 11.333 34.217 1.00 55.12 715 SER A CA 1
ATOM 5738 C C . SER A 1 715 ? -23.072 10.831 35.083 1.00 55.12 715 SER A C 1
ATOM 5740 O O . SER A 1 715 ? -22.902 10.101 36.057 1.00 55.12 715 SER A O 1
ATOM 5742 N N . SER A 1 716 ? -24.297 11.220 34.736 1.00 56.78 716 SER A N 1
ATOM 5743 C CA . SER A 1 716 ? -25.536 10.661 35.277 1.00 56.78 716 SER A CA 1
ATOM 5744 C C . SER A 1 716 ? -26.212 9.823 34.194 1.00 56.78 716 SER A C 1
ATOM 5746 O O . SER A 1 716 ? -26.127 10.183 33.025 1.00 56.78 716 SER A O 1
ATOM 5748 N N . SER A 1 717 ? -26.868 8.718 34.562 1.00 63.56 717 SER A N 1
ATOM 5749 C CA . SER A 1 717 ? -27.558 7.764 33.674 1.00 63.56 717 SER A CA 1
ATOM 5750 C C . SER A 1 717 ? -28.726 8.395 32.884 1.00 63.56 717 SER A C 1
ATOM 5752 O O . SER A 1 717 ? -29.896 8.069 33.096 1.00 63.56 717 SER A O 1
ATOM 5754 N N . GLN A 1 718 ? -28.430 9.339 31.992 1.00 74.31 718 GLN A N 1
ATOM 5755 C CA . GLN A 1 718 ? -29.381 10.044 31.136 1.00 74.31 718 GLN A CA 1
ATOM 5756 C C . GLN A 1 718 ? -29.272 9.520 29.707 1.00 74.31 718 GLN A C 1
ATOM 5758 O O . GLN A 1 718 ? -28.177 9.388 29.164 1.00 74.31 718 GLN A O 1
ATOM 5763 N N . ARG A 1 719 ? -30.418 9.229 29.093 1.00 82.12 719 ARG A N 1
ATOM 5764 C CA . ARG A 1 719 ? -30.517 8.857 27.681 1.00 82.12 719 ARG A CA 1
ATOM 5765 C C . ARG A 1 719 ? -30.869 10.109 26.888 1.00 82.12 719 ARG A C 1
ATOM 5767 O O . ARG A 1 719 ? -31.803 10.825 27.243 1.00 82.12 719 ARG A O 1
ATOM 5774 N N . ILE A 1 720 ? -30.111 10.394 25.837 1.00 87.19 720 ILE A N 1
ATOM 5775 C CA . ILE A 1 720 ? -30.233 11.649 25.086 1.00 87.19 720 ILE A CA 1
ATOM 5776 C C . ILE A 1 720 ? -30.844 11.344 23.721 1.00 87.19 720 ILE A C 1
ATOM 5778 O O . ILE A 1 720 ? -30.291 10.561 22.952 1.00 87.19 720 ILE A O 1
ATOM 5782 N N . TRP A 1 721 ? -31.974 11.976 23.416 1.00 87.06 721 TRP A N 1
ATOM 5783 C CA . TRP A 1 721 ? -32.692 11.842 22.153 1.00 87.06 721 TRP A CA 1
ATOM 5784 C C . TRP A 1 721 ? -32.459 13.081 21.292 1.00 87.06 721 TRP A C 1
ATOM 5786 O O . TRP A 1 721 ? -32.907 14.174 21.635 1.00 87.06 721 TRP A O 1
ATOM 5796 N N . LEU A 1 722 ? -31.760 12.908 20.174 1.00 88.94 722 LEU A N 1
ATOM 5797 C CA . LEU A 1 722 ? -31.554 13.951 19.176 1.00 88.94 722 LEU A CA 1
ATOM 5798 C C . LEU A 1 722 ? -32.740 13.950 18.211 1.00 88.94 722 LEU A C 1
ATOM 5800 O O . LEU A 1 722 ? -32.978 12.947 17.539 1.00 88.94 722 LEU A O 1
ATOM 5804 N N . LEU A 1 723 ? -33.484 15.052 18.168 1.00 88.38 723 LEU A N 1
ATOM 5805 C CA . LEU A 1 723 ? -34.658 15.226 17.318 1.00 88.38 723 LEU A CA 1
ATOM 5806 C C . LEU A 1 723 ? -34.340 16.192 16.175 1.00 88.38 723 LEU A C 1
ATOM 5808 O O . LEU A 1 723 ? -33.769 17.252 16.407 1.00 88.38 723 LEU A O 1
ATOM 5812 N N . SER A 1 724 ? -34.750 15.847 14.957 1.00 87.12 724 SER A N 1
ATOM 5813 C CA . SER A 1 724 ? -34.742 16.757 13.810 1.00 87.12 724 SER A CA 1
ATOM 5814 C C . SER A 1 724 ? -36.048 16.640 13.027 1.00 87.12 724 SER A C 1
ATOM 5816 O O . SER A 1 724 ? -36.423 15.538 12.629 1.00 87.12 724 SER A O 1
ATOM 5818 N N . ASN A 1 725 ? -36.704 17.779 12.782 1.00 81.62 725 ASN A N 1
ATOM 5819 C CA . ASN A 1 725 ? -37.959 17.889 12.019 1.00 81.62 725 ASN A CA 1
ATOM 5820 C C . ASN A 1 725 ? -37.757 18.405 10.581 1.00 81.62 725 ASN A C 1
ATOM 5822 O O . ASN A 1 725 ? -38.712 18.808 9.919 1.00 81.62 725 ASN A O 1
ATOM 5826 N N . GLN A 1 726 ? -36.511 18.477 10.117 1.00 76.00 726 GLN A N 1
ATOM 5827 C CA . GLN A 1 726 ? -36.161 19.004 8.801 1.00 76.00 726 GLN A CA 1
ATOM 5828 C C . GLN A 1 726 ? -35.641 17.879 7.916 1.00 76.00 726 GLN A C 1
ATOM 5830 O O . GLN A 1 726 ? -34.903 17.020 8.386 1.00 76.00 726 GLN A O 1
ATOM 5835 N N . ILE A 1 727 ? -35.973 17.923 6.626 1.00 77.44 727 ILE A N 1
ATOM 5836 C CA . ILE A 1 727 ? -35.604 16.894 5.641 1.00 77.44 727 ILE A CA 1
ATOM 5837 C C . ILE A 1 727 ? -34.087 16.877 5.397 1.00 77.44 727 ILE A C 1
ATOM 5839 O O . ILE A 1 727 ? -33.491 15.826 5.181 1.00 77.44 727 ILE A O 1
ATOM 5843 N N . ASP A 1 728 ? -33.458 18.047 5.446 1.00 76.38 728 ASP A N 1
ATOM 5844 C CA . ASP A 1 728 ? -32.124 18.328 4.924 1.00 76.38 728 ASP A CA 1
ATOM 5845 C C . ASP A 1 728 ? -31.026 18.436 6.012 1.00 76.38 728 ASP A C 1
ATOM 5847 O O . ASP A 1 728 ? -29.872 18.718 5.719 1.00 76.38 728 ASP A O 1
ATOM 5851 N N . ASN A 1 729 ? -31.327 18.080 7.265 1.00 76.75 729 ASN A N 1
ATOM 5852 C CA . ASN A 1 729 ? -30.468 18.324 8.441 1.00 76.75 729 ASN A CA 1
ATOM 5853 C C . ASN A 1 729 ? -29.299 17.318 8.634 1.00 76.75 729 ASN A C 1
ATOM 5855 O O . ASN A 1 729 ? -28.443 17.496 9.493 1.00 76.75 729 ASN A O 1
ATOM 5859 N N . GLY A 1 730 ? -29.223 16.228 7.858 1.00 82.88 730 GLY A N 1
ATOM 5860 C CA . GLY A 1 730 ? -28.063 15.310 7.885 1.00 82.88 730 GLY A CA 1
ATOM 5861 C C . GLY A 1 730 ? -27.763 14.629 9.239 1.00 82.88 730 GLY A C 1
ATOM 5862 O O . GLY A 1 730 ? -26.675 14.082 9.431 1.00 82.88 730 GLY A O 1
ATOM 5863 N N . ILE A 1 731 ? -28.726 14.626 10.169 1.00 87.75 731 ILE A N 1
ATOM 5864 C CA . ILE A 1 731 ? -28.582 14.175 11.565 1.00 87.75 731 ILE A CA 1
ATOM 5865 C C . ILE A 1 731 ? -28.043 12.747 11.707 1.00 87.75 731 ILE A C 1
ATOM 5867 O O . ILE A 1 731 ? -27.301 12.465 12.640 1.00 87.75 731 ILE A O 1
ATOM 5871 N N . ILE A 1 732 ? -28.373 11.847 10.779 1.00 87.12 732 ILE A N 1
ATOM 5872 C CA . ILE A 1 732 ? -27.984 10.431 10.845 1.00 87.12 732 ILE A CA 1
ATOM 5873 C C . ILE A 1 732 ? -26.460 10.278 10.769 1.00 87.12 732 ILE A C 1
ATOM 5875 O O . ILE A 1 732 ? -25.865 9.551 11.564 1.00 87.12 732 ILE A O 1
ATOM 5879 N N . GLY A 1 733 ? -25.815 10.997 9.844 1.00 87.06 733 GLY A N 1
ATOM 5880 C CA . GLY A 1 733 ? -24.358 10.981 9.716 1.00 87.06 733 GLY A CA 1
ATOM 5881 C C . GLY A 1 733 ? -23.685 11.541 10.967 1.00 87.06 733 GLY A C 1
ATOM 5882 O O . GLY A 1 733 ? -22.769 10.928 11.512 1.00 87.06 733 GLY A O 1
ATOM 5883 N N . PHE A 1 734 ? -24.205 12.661 11.474 1.00 87.06 734 PHE A N 1
ATOM 5884 C CA . PHE A 1 734 ? -23.714 13.286 12.699 1.00 87.06 734 PHE A CA 1
ATOM 5885 C C . PHE A 1 734 ? -23.872 12.376 13.931 1.00 87.06 734 PHE A C 1
ATOM 5887 O O . PHE A 1 734 ? -22.926 12.186 14.696 1.00 87.06 734 PHE A O 1
ATOM 5894 N N . PHE A 1 735 ? -25.037 11.743 14.081 1.00 88.81 735 PHE A N 1
ATOM 5895 C CA . PHE A 1 735 ? -25.329 10.782 15.139 1.00 88.81 735 PHE A CA 1
ATOM 5896 C C . PHE A 1 735 ? -24.371 9.589 15.107 1.00 88.81 735 PHE A C 1
ATOM 5898 O O . PHE A 1 735 ? -23.828 9.212 16.144 1.00 88.81 735 PHE A O 1
ATOM 5905 N N . ASN A 1 736 ? -24.111 9.023 13.927 1.00 87.31 736 ASN A N 1
ATOM 5906 C CA . ASN A 1 736 ? -23.200 7.889 13.777 1.00 87.31 736 ASN A CA 1
ATOM 5907 C C . ASN A 1 736 ? -21.762 8.222 14.207 1.00 87.31 736 ASN A C 1
ATOM 5909 O O . ASN A 1 736 ? -21.091 7.360 14.781 1.00 87.31 736 ASN A O 1
ATOM 5913 N N . CYS A 1 737 ? -21.305 9.460 13.989 1.00 87.06 737 CYS A N 1
ATOM 5914 C CA . CYS A 1 737 ? -20.018 9.939 14.495 1.00 87.06 737 CYS A CA 1
ATOM 5915 C C . CYS A 1 737 ? -20.024 10.068 16.025 1.00 87.06 737 CYS A C 1
ATOM 5917 O O . CYS A 1 737 ? -19.190 9.455 16.691 1.00 87.06 737 CYS A O 1
ATOM 5919 N N . LEU A 1 738 ? -21.001 10.789 16.591 1.00 87.12 738 LEU A N 1
ATOM 5920 C CA . LEU A 1 738 ? -21.111 10.998 18.043 1.00 87.12 738 LEU A CA 1
ATOM 5921 C C . LEU A 1 738 ? -21.231 9.700 18.831 1.00 87.12 738 LEU A C 1
ATOM 5923 O O . LEU A 1 738 ? -20.763 9.581 19.957 1.00 87.12 738 LEU A O 1
ATOM 5927 N N . ARG A 1 739 ? -21.881 8.701 18.253 1.00 86.00 739 ARG A N 1
ATOM 5928 C CA . ARG A 1 739 ? -22.141 7.450 18.946 1.00 86.00 739 ARG A CA 1
ATOM 5929 C C . ARG A 1 739 ? -20.877 6.629 19.216 1.00 86.00 739 ARG A C 1
ATOM 5931 O O . ARG A 1 739 ? -20.880 5.779 20.107 1.00 86.00 739 ARG A O 1
ATOM 5938 N N . ARG A 1 740 ? -19.807 6.879 18.456 1.00 83.75 740 ARG A N 1
ATOM 5939 C CA . ARG A 1 740 ? -18.486 6.269 18.658 1.00 83.75 740 ARG A CA 1
ATOM 5940 C C . ARG A 1 740 ? -17.599 7.063 19.623 1.00 83.75 740 ARG A C 1
ATOM 5942 O O . ARG A 1 740 ? -16.542 6.560 19.992 1.00 83.75 740 ARG A O 1
ATOM 5949 N N . GLU A 1 741 ? -18.026 8.251 20.044 1.00 83.44 741 GLU A N 1
ATOM 5950 C CA . GLU A 1 741 ? -17.352 9.048 21.072 1.00 83.44 741 GLU A CA 1
ATOM 5951 C C . GLU A 1 741 ? -17.666 8.514 22.488 1.00 83.44 741 GLU A C 1
ATOM 5953 O O . GLU A 1 741 ? -18.663 7.803 22.694 1.00 83.44 741 GLU A O 1
ATOM 5958 N N . PRO A 1 742 ? -16.838 8.836 23.500 1.00 75.94 742 PRO A N 1
ATOM 5959 C CA . PRO A 1 742 ? -17.101 8.482 24.893 1.00 75.94 742 PRO A CA 1
ATOM 5960 C C . PRO A 1 742 ? -18.484 8.973 25.354 1.00 75.94 742 PRO A C 1
ATOM 5962 O O . PRO A 1 742 ? -18.852 10.123 25.142 1.00 75.94 742 PRO A O 1
ATOM 5965 N N . GLY A 1 743 ? -19.279 8.093 25.972 1.00 73.81 743 GLY A N 1
ATOM 5966 C CA . GLY A 1 743 ? -20.659 8.406 26.384 1.00 73.81 743 GLY A CA 1
ATOM 5967 C C . GLY A 1 743 ? -21.712 8.283 25.271 1.00 73.81 743 GLY A C 1
ATOM 5968 O O . GLY A 1 743 ? -22.910 8.280 25.560 1.00 73.81 743 GLY A O 1
ATOM 5969 N N . GLY A 1 744 ? -21.303 8.063 24.016 1.00 76.81 744 GLY A N 1
ATOM 5970 C CA . GLY A 1 744 ? -22.201 7.969 22.862 1.00 76.81 744 GLY A CA 1
ATOM 5971 C C . GLY A 1 744 ? -23.177 6.783 22.876 1.00 76.81 744 GLY A C 1
ATOM 5972 O O . GLY A 1 744 ? -24.187 6.802 22.176 1.00 76.81 744 GLY A O 1
ATOM 5973 N N . GLN A 1 745 ? -22.950 5.768 23.717 1.00 77.81 745 GLN A N 1
ATOM 5974 C CA . GLN A 1 745 ? -23.820 4.585 23.845 1.00 77.81 745 GLN A CA 1
ATOM 5975 C C . GLN A 1 745 ? -25.255 4.923 24.296 1.00 77.81 745 GLN A C 1
ATOM 5977 O O . GLN A 1 745 ? -26.197 4.182 23.992 1.00 77.81 745 GLN A O 1
ATOM 5982 N N . LEU A 1 746 ? -25.424 6.043 25.005 1.00 81.00 746 LEU A N 1
ATOM 5983 C CA . LEU A 1 746 ? -26.701 6.515 25.548 1.00 81.00 746 LEU A CA 1
ATOM 5984 C C . LEU A 1 746 ? -27.460 7.455 24.594 1.00 81.00 746 LEU A C 1
ATOM 5986 O O . LEU A 1 746 ? -28.568 7.883 24.917 1.00 81.00 746 LEU A O 1
ATOM 5990 N N . LEU A 1 747 ? -26.894 7.767 23.422 1.00 86.75 747 LEU A N 1
ATOM 5991 C CA . LEU A 1 747 ? -27.539 8.608 22.414 1.00 86.75 747 LEU A CA 1
ATOM 5992 C C . LEU A 1 747 ? -28.550 7.799 21.586 1.00 86.75 747 LEU A C 1
ATOM 5994 O O . LEU A 1 747 ? -28.309 6.639 21.233 1.00 86.75 747 LEU A O 1
ATOM 5998 N N . ARG A 1 748 ? -29.670 8.431 21.233 1.00 88.38 748 ARG A N 1
ATOM 5999 C CA . ARG A 1 748 ? -30.691 7.947 20.292 1.00 88.38 748 ARG A CA 1
ATOM 6000 C C . ARG A 1 748 ? -31.055 9.058 19.306 1.00 88.38 748 ARG A C 1
ATOM 6002 O O . ARG A 1 748 ? -30.992 10.233 19.656 1.00 88.38 748 ARG A O 1
ATOM 6009 N N . CYS A 1 749 ? -31.439 8.698 18.087 1.00 90.00 749 CYS A N 1
ATOM 6010 C CA . CYS A 1 749 ? -31.772 9.632 17.013 1.00 90.00 749 CYS A CA 1
ATOM 6011 C C . CYS A 1 749 ? -33.224 9.455 16.552 1.00 90.00 749 CYS A C 1
ATOM 6013 O O . CYS A 1 749 ? -33.671 8.332 16.300 1.00 90.00 749 CYS A O 1
ATOM 6015 N N . ILE A 1 750 ? -33.932 10.576 16.400 1.00 89.19 750 ILE A N 1
ATOM 6016 C CA . ILE A 1 750 ? -35.249 10.688 15.769 1.00 89.19 750 ILE A CA 1
ATOM 6017 C C . ILE A 1 750 ? -35.141 11.712 14.640 1.00 89.19 750 ILE A C 1
ATOM 6019 O O . ILE A 1 750 ? -34.865 12.888 14.871 1.00 89.19 750 ILE A O 1
ATOM 6023 N N . HIS A 1 751 ? -35.391 11.266 13.416 1.00 88.75 751 HIS A N 1
ATOM 6024 C CA . HIS A 1 751 ? -35.393 12.115 12.234 1.00 88.75 751 HIS A CA 1
ATOM 6025 C C . HIS A 1 751 ? -36.751 12.040 11.542 1.00 88.75 751 HIS A C 1
ATOM 6027 O O . HIS A 1 751 ? -37.172 10.975 11.093 1.00 88.75 751 HIS A O 1
ATOM 6033 N N . ILE A 1 752 ? -37.445 13.169 11.475 1.00 86.19 752 ILE A N 1
ATOM 6034 C CA . ILE A 1 752 ? -38.749 13.300 10.836 1.00 86.19 752 ILE A CA 1
ATOM 6035 C C . ILE A 1 752 ? -38.537 14.014 9.501 1.00 86.19 752 ILE A C 1
ATOM 6037 O O . ILE A 1 752 ? -38.159 15.183 9.474 1.00 86.19 752 ILE A O 1
ATOM 6041 N N . GLN A 1 753 ? -38.765 13.295 8.398 1.00 81.81 753 GLN A N 1
ATOM 6042 C CA . GLN A 1 753 ? -38.628 13.816 7.032 1.00 81.81 753 GLN A CA 1
ATOM 6043 C C . GLN A 1 753 ? -39.958 14.306 6.434 1.00 81.81 753 GLN A C 1
ATOM 6045 O O . GLN A 1 753 ? -39.965 14.853 5.337 1.00 81.81 753 GLN A O 1
ATOM 6050 N N . ASP A 1 754 ? -41.076 14.143 7.143 1.00 78.69 754 ASP A N 1
ATOM 6051 C CA . ASP A 1 754 ? -42.370 14.703 6.747 1.00 78.69 754 ASP A CA 1
ATOM 6052 C C . ASP A 1 754 ? -42.621 16.016 7.495 1.00 78.69 754 ASP A C 1
ATOM 6054 O O . ASP A 1 754 ? -42.788 16.030 8.715 1.00 78.69 754 ASP A O 1
ATOM 6058 N N . SER A 1 755 ? -42.684 17.129 6.759 1.00 64.88 755 SER A N 1
ATOM 6059 C CA . SER A 1 755 ? -42.847 18.480 7.318 1.00 64.88 755 SER A CA 1
ATOM 6060 C C . SER A 1 755 ? -44.176 18.705 8.052 1.00 64.88 755 SER A C 1
ATOM 6062 O O . SER A 1 755 ? -44.285 19.637 8.846 1.00 64.88 755 SER A O 1
ATOM 6064 N N . GLU A 1 756 ? -45.186 17.870 7.800 1.00 65.94 756 GLU A N 1
ATOM 6065 C CA . GLU A 1 756 ? -46.516 17.961 8.420 1.00 65.94 756 GLU A CA 1
ATOM 6066 C C . GLU A 1 756 ? -46.647 17.138 9.713 1.00 65.94 756 GLU A C 1
ATOM 6068 O O . GLU A 1 756 ? -47.618 17.294 10.456 1.00 65.94 756 GLU A O 1
ATOM 6073 N N . TYR A 1 757 ? -45.686 16.257 10.008 1.00 70.44 757 TYR A N 1
ATOM 6074 C CA . TYR A 1 757 ? -45.796 15.328 11.126 1.00 70.44 757 TYR A CA 1
ATOM 6075 C C . TYR A 1 757 ? -45.286 15.940 12.437 1.00 70.44 757 TYR A C 1
ATOM 6077 O O . TYR A 1 757 ? -44.107 16.259 12.588 1.00 70.44 757 TYR A O 1
ATOM 6085 N N . VAL A 1 758 ? -46.174 16.048 13.428 1.00 69.69 758 VAL A N 1
ATOM 6086 C CA . VAL A 1 758 ? -45.831 16.486 14.788 1.00 69.69 758 VAL A CA 1
ATOM 6087 C C . VAL A 1 758 ? -45.709 15.268 15.699 1.00 69.69 758 VAL A C 1
ATOM 6089 O O . VAL A 1 758 ? -46.632 14.459 15.809 1.00 69.69 758 VAL A O 1
ATOM 6092 N N . LEU A 1 759 ? -44.568 15.143 16.381 1.00 73.25 759 LEU A N 1
ATOM 6093 C CA . LEU A 1 759 ? -44.305 14.041 17.301 1.00 73.25 759 LEU A CA 1
ATOM 6094 C C . LEU A 1 759 ? -45.320 14.044 18.461 1.00 73.25 759 LEU A C 1
ATOM 6096 O O . LEU A 1 759 ? -45.347 14.961 19.278 1.00 73.25 759 LEU A O 1
ATOM 6100 N N . ASN A 1 760 ? -46.144 13.000 18.548 1.00 77.44 760 ASN A N 1
ATOM 6101 C CA . ASN A 1 760 ? -47.113 12.816 19.631 1.00 77.44 760 ASN A CA 1
ATOM 6102 C C . ASN A 1 760 ? -46.464 12.098 20.835 1.00 77.44 760 ASN A C 1
ATOM 6104 O O . ASN A 1 760 ? -45.650 11.191 20.644 1.00 77.44 760 ASN A O 1
ATOM 6108 N N . GLU A 1 761 ? -46.861 12.422 22.071 1.00 74.19 761 GLU A N 1
ATOM 6109 C CA . GLU A 1 761 ? -46.314 11.802 23.295 1.00 74.19 761 GLU A CA 1
ATOM 6110 C C . GLU A 1 761 ? -46.478 10.276 23.314 1.00 74.19 761 GLU A C 1
ATOM 6112 O O . GLU A 1 761 ? -45.608 9.550 23.797 1.00 74.19 761 GLU A O 1
ATOM 6117 N N . ASN A 1 762 ? -47.578 9.767 22.754 1.00 76.06 762 ASN A N 1
ATOM 6118 C CA . ASN A 1 762 ? -47.806 8.327 22.643 1.00 76.06 762 ASN A CA 1
ATOM 6119 C C . ASN A 1 762 ? -46.791 7.657 21.709 1.00 76.06 762 ASN A C 1
ATOM 6121 O O . ASN A 1 762 ? -46.328 6.558 21.998 1.00 76.06 762 ASN A O 1
ATOM 6125 N N . VAL A 1 763 ? -46.404 8.332 20.625 1.00 78.31 763 VAL A N 1
ATOM 6126 C CA . VAL A 1 763 ? -45.406 7.814 19.682 1.00 78.31 763 VAL A CA 1
ATOM 6127 C C . VAL A 1 763 ? -44.014 7.878 20.301 1.00 78.31 763 VAL A C 1
ATOM 6129 O O . VAL A 1 763 ? -43.265 6.906 20.219 1.00 78.31 763 VAL A O 1
ATOM 6132 N N . LEU A 1 764 ? -43.694 8.953 21.023 1.00 78.56 764 LEU A N 1
ATOM 6133 C CA . LEU A 1 764 ? -42.455 9.032 21.795 1.00 78.56 764 LEU A CA 1
ATOM 6134 C C . LEU A 1 764 ? -42.354 7.873 22.801 1.00 78.56 764 LEU A C 1
ATOM 6136 O O . LEU A 1 764 ? -41.322 7.215 22.847 1.00 78.56 764 LEU A O 1
ATOM 6140 N N . LYS A 1 765 ? -43.437 7.538 23.520 1.00 76.12 765 LYS A N 1
ATOM 6141 C CA . LYS A 1 765 ? -43.483 6.355 24.404 1.00 76.12 765 LYS A CA 1
ATOM 6142 C C . LYS A 1 765 ? -43.250 5.039 23.652 1.00 76.12 765 LYS A C 1
ATOM 6144 O O . LYS A 1 765 ? -42.589 4.140 24.169 1.00 76.12 765 LYS A O 1
ATOM 6149 N N . THR A 1 766 ? -43.760 4.895 22.428 1.00 77.75 766 THR A N 1
ATOM 6150 C CA . THR A 1 766 ? -43.480 3.697 21.611 1.00 77.75 766 THR A CA 1
ATOM 6151 C C . THR A 1 766 ? -42.027 3.626 21.129 1.00 77.75 766 THR A C 1
ATOM 6153 O O . THR A 1 766 ? -41.456 2.543 21.039 1.00 77.75 766 THR A O 1
ATOM 6156 N N . LEU A 1 767 ? -41.393 4.768 20.862 1.00 80.44 767 LEU A N 1
ATOM 6157 C CA . LEU A 1 767 ? -39.988 4.820 20.453 1.00 80.44 767 LEU A CA 1
ATOM 6158 C C . LEU A 1 767 ? -39.052 4.568 21.640 1.00 80.44 767 LEU A C 1
ATOM 6160 O O . LEU A 1 767 ? -38.108 3.787 21.520 1.00 80.44 767 LEU A O 1
ATOM 6164 N N . THR A 1 768 ? -39.344 5.154 22.805 1.00 78.19 768 THR A N 1
ATOM 6165 C CA . THR A 1 768 ? -38.556 4.937 24.027 1.00 78.19 768 THR A CA 1
ATOM 6166 C C . THR A 1 768 ? -38.641 3.498 24.518 1.00 78.19 768 THR A C 1
ATOM 6168 O O . THR A 1 768 ? -37.644 2.966 25.005 1.00 78.19 768 THR A O 1
ATOM 6171 N N . THR A 1 769 ? -39.791 2.842 24.329 1.00 77.31 769 THR A N 1
ATOM 6172 C CA . THR A 1 769 ? -39.947 1.408 24.618 1.00 77.31 769 THR A CA 1
ATOM 6173 C C . THR A 1 769 ? -39.177 0.525 23.637 1.00 77.31 769 THR A C 1
ATOM 6175 O O . THR A 1 769 ? -38.537 -0.422 24.081 1.00 77.31 769 THR A O 1
ATOM 6178 N N . ARG A 1 770 ? -39.164 0.824 22.329 1.00 76.88 770 ARG A N 1
ATOM 6179 C CA . ARG A 1 770 ? -38.367 0.062 21.340 1.00 76.88 770 ARG A CA 1
ATOM 6180 C C . ARG A 1 770 ? -36.848 0.253 21.508 1.00 76.88 770 ARG A C 1
ATOM 6182 O O . ARG A 1 770 ? -36.082 -0.651 21.177 1.00 76.88 770 ARG A O 1
ATOM 6189 N N . ASP A 1 771 ? -36.415 1.404 22.029 1.00 82.94 771 ASP A N 1
ATOM 6190 C CA . ASP A 1 771 ? -35.012 1.763 22.304 1.00 82.94 771 ASP A CA 1
ATOM 6191 C C . ASP A 1 771 ? -34.060 1.546 21.107 1.00 82.94 771 ASP A C 1
ATOM 6193 O O . ASP A 1 771 ? -32.927 1.093 21.262 1.00 82.94 771 ASP A O 1
ATOM 6197 N N . LEU A 1 772 ? -34.505 1.826 19.882 1.00 85.69 772 LEU A N 1
ATOM 6198 C CA . LEU A 1 772 ? -33.638 1.739 18.703 1.00 85.69 772 LEU A CA 1
ATOM 6199 C C . LEU A 1 772 ? -32.747 2.969 18.583 1.00 85.69 772 LEU A C 1
ATOM 6201 O O . LEU A 1 772 ? -33.200 4.090 18.814 1.00 85.69 772 LEU A O 1
ATOM 6205 N N . ALA A 1 773 ? -31.497 2.758 18.172 1.00 85.81 773 ALA A N 1
ATOM 6206 C CA . ALA A 1 773 ? -30.513 3.821 18.025 1.00 85.81 773 ALA A CA 1
ATOM 6207 C C . ALA A 1 773 ? -30.928 4.896 17.011 1.00 85.81 773 ALA A C 1
ATOM 6209 O O . ALA A 1 773 ? -30.782 6.079 17.306 1.00 85.81 773 ALA A O 1
ATOM 6210 N N . VAL A 1 774 ? -31.471 4.495 15.859 1.00 88.50 774 VAL A N 1
ATOM 6211 C CA . VAL A 1 774 ? -31.912 5.397 14.788 1.00 88.50 774 VAL A CA 1
ATOM 6212 C C . VAL A 1 774 ? -33.368 5.112 14.448 1.00 88.50 774 VAL A C 1
ATOM 6214 O O . VAL A 1 774 ? -33.760 3.965 14.244 1.00 88.50 774 VAL A O 1
ATOM 6217 N N . ASN A 1 775 ? -34.171 6.174 14.400 1.00 89.44 775 ASN A N 1
ATOM 6218 C CA . ASN A 1 775 ? -35.584 6.124 14.053 1.00 89.44 775 ASN A CA 1
ATOM 6219 C C . ASN A 1 775 ? -35.866 7.223 13.032 1.00 89.44 775 ASN A C 1
ATOM 6221 O O . ASN A 1 775 ? -35.737 8.409 13.338 1.00 89.44 775 ASN A O 1
ATOM 6225 N N . VAL A 1 776 ? -36.251 6.828 11.825 1.00 89.06 776 VAL A N 1
ATOM 6226 C CA . VAL A 1 776 ? -36.570 7.739 10.727 1.00 89.06 776 VAL A CA 1
ATOM 6227 C C . VAL A 1 776 ? -38.041 7.599 10.378 1.00 89.06 776 VAL A C 1
ATOM 6229 O O . VAL A 1 776 ? -38.537 6.483 10.223 1.00 89.06 776 VAL A O 1
ATOM 6232 N N . TYR A 1 777 ? -38.729 8.726 10.243 1.00 88.19 777 TYR A N 1
ATOM 6233 C CA . TYR A 1 777 ? -40.101 8.783 9.759 1.00 88.19 777 TYR A CA 1
ATOM 6234 C C . TYR A 1 777 ? -40.122 9.347 8.341 1.00 88.19 777 TYR A C 1
ATOM 6236 O O . TYR A 1 777 ? -39.735 10.500 8.137 1.00 88.19 777 TYR A O 1
ATOM 6244 N N . GLN A 1 778 ? -40.554 8.529 7.379 1.00 85.69 778 GLN A N 1
ATOM 6245 C CA . GLN A 1 778 ? -40.626 8.897 5.966 1.00 85.69 778 GLN A CA 1
ATOM 6246 C C . GLN A 1 778 ? -41.892 8.308 5.328 1.00 85.69 778 GLN A C 1
ATOM 6248 O O . GLN A 1 778 ? -42.154 7.109 5.456 1.00 85.69 778 GLN A O 1
ATOM 6253 N N . ASN A 1 779 ? -42.659 9.134 4.607 1.00 82.38 779 ASN A N 1
ATOM 6254 C CA . ASN A 1 779 ? -43.866 8.736 3.870 1.00 82.38 779 ASN A CA 1
ATOM 6255 C C . ASN A 1 779 ? -44.891 7.987 4.740 1.00 82.38 779 ASN A C 1
ATOM 6257 O O . ASN A 1 779 ? -45.450 6.967 4.328 1.00 82.38 779 ASN A O 1
ATOM 6261 N N . GLY A 1 780 ? -45.117 8.455 5.968 1.00 81.44 780 GLY A N 1
ATOM 6262 C CA . GLY A 1 780 ? -46.100 7.851 6.869 1.00 81.44 780 GLY A CA 1
ATOM 6263 C C . GLY A 1 780 ? -45.634 6.621 7.666 1.00 81.44 780 GLY A C 1
ATOM 6264 O O . GLY A 1 780 ? -46.414 6.109 8.473 1.00 81.44 780 GLY A O 1
ATOM 6265 N N . VAL A 1 781 ? -44.396 6.136 7.482 1.00 86.75 781 VAL A N 1
ATOM 6266 C CA . VAL A 1 781 ? -43.893 4.889 8.097 1.00 86.75 781 VAL A CA 1
ATOM 6267 C C . VAL A 1 781 ? -42.570 5.113 8.841 1.00 86.75 781 VAL A C 1
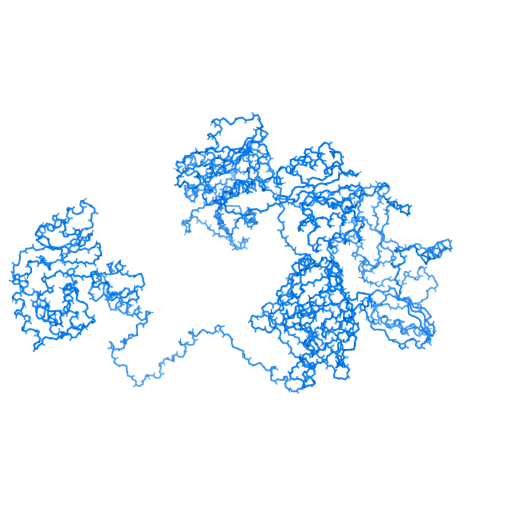ATOM 6269 O O . VAL A 1 781 ? -41.726 5.902 8.421 1.00 86.75 781 VAL A O 1
ATOM 6272 N N . TRP A 1 782 ? -42.372 4.387 9.949 1.00 86.19 782 TRP A N 1
ATOM 6273 C CA . TRP A 1 782 ? -41.115 4.369 10.708 1.00 86.19 782 TRP A CA 1
ATOM 6274 C C . TRP A 1 782 ? -40.136 3.314 10.177 1.00 86.19 782 TRP A C 1
ATOM 6276 O O . TRP A 1 782 ? -40.519 2.172 9.904 1.00 86.19 782 TRP A O 1
ATOM 6286 N N . GLY A 1 783 ? -38.859 3.674 10.084 1.00 87.56 783 GLY A N 1
ATOM 6287 C CA . GLY A 1 783 ? -37.785 2.808 9.607 1.00 87.56 783 GLY A CA 1
ATOM 6288 C C . GLY A 1 783 ? -36.391 3.297 9.991 1.00 87.56 783 GLY A C 1
ATOM 6289 O O . GLY A 1 783 ? -36.237 4.207 10.805 1.00 87.56 783 GLY A O 1
ATOM 6290 N N . SER A 1 784 ? -35.376 2.691 9.380 1.00 87.62 784 SER A N 1
ATOM 6291 C CA . SER A 1 784 ? -33.976 3.131 9.446 1.00 87.62 784 SER A CA 1
ATOM 6292 C C . SER A 1 784 ? -33.350 3.069 8.049 1.00 87.62 784 SER A C 1
ATOM 6294 O O . SER A 1 784 ? -33.872 2.392 7.159 1.00 87.62 784 SER A O 1
ATOM 6296 N N . TYR A 1 785 ? -32.241 3.776 7.838 1.00 87.06 785 TYR A N 1
ATOM 6297 C CA . TYR A 1 785 ? -31.457 3.636 6.614 1.00 87.06 785 TYR A CA 1
ATOM 6298 C C . TYR A 1 785 ? -30.420 2.537 6.785 1.00 87.06 785 TYR A C 1
ATOM 6300 O O . TYR A 1 785 ? -29.570 2.603 7.672 1.00 87.06 785 TYR A O 1
ATOM 6308 N N . ILE A 1 786 ? -30.454 1.555 5.891 1.00 83.12 786 ILE A N 1
ATOM 6309 C CA . ILE A 1 786 ? -29.492 0.460 5.893 1.00 83.12 786 ILE A CA 1
ATOM 6310 C C . ILE A 1 786 ? -28.597 0.530 4.664 1.00 83.12 786 ILE A C 1
ATOM 6312 O O . ILE A 1 786 ? -29.013 0.919 3.567 1.00 83.12 786 ILE A O 1
ATOM 6316 N N . HIS A 1 787 ? -27.361 0.094 4.859 1.00 81.44 787 HIS A N 1
ATOM 6317 C CA . HIS A 1 787 ? -26.485 -0.264 3.763 1.00 81.44 787 HIS A CA 1
ATOM 6318 C C . HIS A 1 787 ? -26.951 -1.605 3.205 1.00 81.44 787 HIS A C 1
ATOM 6320 O O . HIS A 1 787 ? -27.294 -2.508 3.954 1.00 81.44 787 HIS A O 1
ATOM 6326 N N . ARG A 1 788 ? -27.014 -1.741 1.887 1.00 76.19 788 ARG A N 1
ATOM 6327 C CA . ARG A 1 788 ? -27.355 -2.994 1.220 1.00 76.19 788 ARG A CA 1
ATOM 6328 C C . ARG A 1 788 ? -26.291 -3.296 0.194 1.00 76.19 788 ARG A C 1
ATOM 6330 O O . ARG A 1 788 ? -26.117 -2.510 -0.739 1.00 76.19 788 ARG A O 1
ATOM 6337 N N . HIS A 1 789 ? -25.651 -4.454 0.316 1.00 75.62 789 HIS A N 1
ATOM 6338 C CA . HIS A 1 789 ? -24.700 -4.925 -0.681 1.00 75.62 789 HIS A CA 1
ATOM 6339 C C . HIS A 1 789 ? -25.339 -4.951 -2.072 1.00 75.62 789 HIS A C 1
ATOM 6341 O O . HIS A 1 789 ? -26.326 -5.649 -2.335 1.00 75.62 789 HIS A O 1
ATOM 6347 N N . LEU A 1 790 ? -24.750 -4.185 -2.985 1.00 71.88 790 LEU A N 1
ATOM 6348 C CA . LEU A 1 790 ? -25.052 -4.258 -4.400 1.00 71.88 790 LEU A CA 1
ATOM 6349 C C . LEU A 1 790 ? -24.399 -5.532 -4.917 1.00 71.88 790 LEU A C 1
ATOM 6351 O O . LEU A 1 790 ? -23.231 -5.542 -5.301 1.00 71.88 790 LEU A O 1
ATOM 6355 N N . ARG A 1 791 ? -25.165 -6.628 -4.926 1.00 60.03 791 ARG A N 1
ATOM 6356 C CA . ARG A 1 791 ? -24.781 -7.803 -5.703 1.00 60.03 791 ARG A CA 1
ATOM 6357 C C . ARG A 1 791 ? -24.706 -7.328 -7.147 1.00 60.03 791 ARG A C 1
ATOM 6359 O O . ARG A 1 791 ? -25.741 -7.040 -7.752 1.00 60.03 791 ARG A O 1
ATOM 6366 N N . THR A 1 792 ? -23.497 -7.250 -7.694 1.00 50.66 792 THR A N 1
ATOM 6367 C CA . THR A 1 792 ? -23.213 -7.183 -9.132 1.00 50.66 792 THR A CA 1
ATOM 6368 C C . THR A 1 792 ? -23.684 -8.487 -9.779 1.00 50.66 792 THR A C 1
ATOM 6370 O O . THR A 1 792 ? -22.927 -9.266 -10.341 1.00 50.66 792 THR A O 1
ATOM 6373 N N . SER A 1 793 ? -24.980 -8.764 -9.654 1.00 45.28 793 SER A N 1
ATOM 6374 C CA . SER A 1 793 ? -25.686 -9.645 -10.556 1.00 45.28 793 SER A CA 1
ATOM 6375 C C . SER A 1 793 ? -25.510 -9.040 -11.943 1.00 45.28 793 SER A C 1
ATOM 6377 O O . SER A 1 793 ? -25.674 -7.833 -12.136 1.00 45.28 793 SER A O 1
ATOM 6379 N N . ASN A 1 794 ? -25.097 -9.880 -12.883 1.00 51.75 794 ASN A N 1
ATOM 6380 C CA . ASN A 1 794 ? -24.735 -9.544 -14.257 1.00 51.75 794 ASN A CA 1
ATOM 6381 C C . ASN A 1 794 ? -25.890 -8.950 -15.092 1.00 51.75 794 ASN A C 1
ATOM 6383 O O . ASN A 1 794 ? -25.869 -9.099 -16.302 1.00 51.75 794 ASN A O 1
ATOM 6387 N N . ASP A 1 795 ? -26.904 -8.311 -14.513 1.00 48.00 795 ASP A N 1
ATOM 6388 C CA . ASP A 1 795 ? -28.034 -7.758 -15.266 1.00 48.00 795 ASP A CA 1
ATOM 6389 C C . ASP A 1 795 ? -28.097 -6.226 -15.192 1.00 48.00 795 ASP A C 1
ATOM 6391 O O . ASP A 1 795 ? -28.351 -5.599 -16.213 1.00 48.00 795 ASP A O 1
ATOM 6395 N N . SER A 1 796 ? -27.760 -5.582 -14.063 1.00 54.88 796 SER A N 1
ATOM 6396 C CA . SER A 1 796 ? -27.774 -4.104 -13.970 1.00 54.88 796 SER A CA 1
ATOM 6397 C C . SER A 1 796 ? -26.596 -3.422 -14.677 1.00 54.88 796 SER A C 1
ATOM 6399 O O . SER A 1 796 ? -26.654 -2.233 -14.998 1.00 54.88 796 SER A O 1
ATOM 6401 N N . THR A 1 797 ? -25.519 -4.168 -14.925 1.00 65.94 797 THR A N 1
ATOM 6402 C CA . THR A 1 797 ? -24.346 -3.704 -15.674 1.00 65.94 797 THR A CA 1
ATOM 6403 C C . THR A 1 797 ? -24.541 -3.785 -17.181 1.00 65.94 797 THR A C 1
ATOM 6405 O O . THR A 1 797 ? -23.764 -3.169 -17.907 1.00 65.94 797 THR A O 1
ATOM 6408 N N . TRP A 1 798 ? -25.550 -4.512 -17.662 1.00 77.06 798 TRP A N 1
ATOM 6409 C CA . TRP A 1 798 ? -25.770 -4.725 -19.087 1.00 77.06 798 TRP A CA 1
ATOM 6410 C C . TRP A 1 798 ? -26.912 -3.859 -19.594 1.00 77.06 798 TRP A C 1
ATOM 6412 O O . TRP A 1 798 ? -27.888 -3.594 -18.900 1.00 77.06 798 TRP A O 1
ATOM 6422 N N . ILE A 1 799 ? -26.768 -3.407 -20.828 1.00 83.00 799 ILE A N 1
ATOM 6423 C CA . ILE A 1 799 ? -27.749 -2.610 -21.541 1.00 83.00 799 ILE A CA 1
ATOM 6424 C C . ILE A 1 799 ? -27.879 -3.166 -22.957 1.00 83.00 799 ILE A C 1
ATOM 6426 O O . ILE A 1 799 ? -26.903 -3.634 -23.544 1.00 83.00 799 ILE A O 1
ATOM 6430 N N . GLU A 1 800 ? -29.092 -3.146 -23.495 1.00 85.19 800 GLU A N 1
ATOM 6431 C CA . GLU A 1 800 ? -29.337 -3.451 -24.901 1.00 85.19 800 GLU A CA 1
ATOM 6432 C C . GLU A 1 800 ? -29.148 -2.168 -25.712 1.00 85.19 800 GLU A C 1
ATOM 6434 O O . GLU A 1 800 ? -29.877 -1.193 -25.521 1.00 85.19 800 GLU A O 1
ATOM 6439 N N . THR A 1 801 ? -28.128 -2.133 -26.574 1.00 81.94 801 THR A N 1
ATOM 6440 C CA . THR A 1 801 ? -27.783 -0.945 -27.368 1.00 81.94 801 THR A CA 1
ATOM 6441 C C . THR A 1 801 ? -27.536 -1.282 -28.830 1.00 81.94 801 THR A C 1
ATOM 6443 O O . THR A 1 801 ? -27.094 -2.373 -29.180 1.00 81.94 801 THR A O 1
ATOM 6446 N N . ASP A 1 802 ? -27.775 -0.297 -29.685 1.00 80.12 802 ASP A N 1
ATOM 6447 C CA . ASP A 1 802 ? -27.427 -0.275 -31.109 1.00 80.12 802 ASP A CA 1
ATOM 6448 C C . ASP A 1 802 ? -25.954 0.117 -31.357 1.00 80.12 802 ASP A C 1
ATOM 6450 O O . ASP A 1 802 ? -25.377 -0.184 -32.403 1.00 80.12 802 ASP A O 1
ATOM 6454 N N . ASN A 1 803 ? -25.318 0.761 -30.375 1.00 82.62 803 ASN A N 1
ATOM 6455 C CA . ASN A 1 803 ? -23.946 1.252 -30.453 1.00 82.62 803 ASN A CA 1
ATOM 6456 C C . ASN A 1 803 ? -23.043 0.565 -29.421 1.00 82.62 803 ASN A C 1
ATOM 6458 O O . ASN A 1 803 ? -23.035 0.915 -28.238 1.00 82.62 803 ASN A O 1
ATOM 6462 N N . ALA A 1 804 ? -22.235 -0.392 -29.876 1.00 86.19 804 ALA A N 1
ATOM 6463 C CA . ALA A 1 804 ? -21.294 -1.122 -29.033 1.00 86.19 804 ALA A CA 1
ATOM 6464 C C . ALA A 1 804 ? -19.966 -1.378 -29.759 1.00 86.19 804 ALA A C 1
ATOM 6466 O O . ALA A 1 804 ? -19.906 -1.422 -30.987 1.00 86.19 804 ALA A O 1
ATOM 6467 N N . HIS A 1 805 ? -18.891 -1.547 -28.994 1.00 86.50 805 HIS A N 1
ATOM 6468 C CA . HIS A 1 805 ? -17.592 -1.992 -29.491 1.00 86.50 805 HIS A CA 1
ATOM 6469 C C . HIS A 1 805 ? -17.074 -3.121 -28.612 1.00 86.50 805 HIS A C 1
ATOM 6471 O O . HIS A 1 805 ? -17.411 -3.232 -27.435 1.00 86.50 805 HIS A O 1
ATOM 6477 N N . VAL A 1 806 ? -16.237 -3.968 -29.189 1.00 84.44 806 VAL A N 1
ATOM 6478 C CA . VAL A 1 806 ? -15.627 -5.085 -28.479 1.00 84.44 806 VAL A CA 1
ATOM 6479 C C . VAL A 1 806 ? -14.306 -4.631 -27.880 1.00 84.44 806 VAL A C 1
ATOM 6481 O O . VAL A 1 806 ? -13.492 -4.020 -28.572 1.00 84.44 806 VAL A O 1
ATOM 6484 N N . ASN A 1 807 ? -14.065 -4.952 -26.611 1.00 82.44 807 ASN A N 1
ATOM 6485 C CA . ASN A 1 807 ? -12.757 -4.753 -25.999 1.00 82.44 807 ASN A CA 1
ATOM 6486 C C . ASN A 1 807 ? -12.421 -5.888 -25.024 1.00 82.44 807 ASN A C 1
ATOM 6488 O O . ASN A 1 807 ? -13.299 -6.582 -24.511 1.00 82.44 807 ASN A O 1
ATOM 6492 N N . VAL A 1 808 ? -11.129 -6.064 -24.768 1.00 77.81 808 VAL A N 1
ATOM 6493 C CA . VAL A 1 808 ? -10.605 -6.994 -23.769 1.00 77.81 808 VAL A CA 1
ATOM 6494 C C . VAL A 1 808 ? -10.471 -6.237 -22.451 1.00 77.81 808 VAL A C 1
ATOM 6496 O O . VAL A 1 808 ? -9.695 -5.283 -22.370 1.00 77.81 808 VAL A O 1
ATOM 6499 N N . LEU A 1 809 ? -11.210 -6.646 -21.416 1.00 73.75 809 LEU A N 1
ATOM 6500 C CA . LEU A 1 809 ? -11.132 -5.994 -20.102 1.00 73.75 809 LEU A CA 1
ATOM 6501 C C . LEU A 1 809 ? -9.778 -6.258 -19.430 1.00 73.75 809 LEU A C 1
ATOM 6503 O O . LEU A 1 809 ? -9.169 -5.340 -18.885 1.00 73.75 809 LEU A O 1
ATOM 6507 N N . ASN A 1 810 ? -9.279 -7.493 -19.540 1.00 69.88 810 ASN A N 1
ATOM 6508 C CA . ASN A 1 810 ? -8.011 -7.934 -18.969 1.00 69.88 810 ASN A CA 1
ATOM 6509 C C . ASN A 1 810 ? -7.072 -8.400 -20.084 1.00 69.88 810 ASN A C 1
ATOM 6511 O O . ASN A 1 810 ? -7.239 -9.481 -20.653 1.00 69.88 810 ASN A O 1
ATOM 6515 N N . ARG A 1 811 ? -6.059 -7.588 -20.407 1.00 66.94 811 ARG A N 1
ATOM 6516 C CA . ARG A 1 811 ? -5.070 -7.939 -21.440 1.00 66.94 811 ARG A CA 1
ATOM 6517 C C . ARG A 1 811 ? -4.432 -9.301 -21.131 1.00 66.94 811 ARG A C 1
ATOM 6519 O O . ARG A 1 811 ? -3.944 -9.517 -20.028 1.00 66.94 811 ARG A O 1
ATOM 6526 N N . GLY A 1 812 ? -4.418 -10.197 -22.120 1.00 66.00 812 GLY A N 1
ATOM 6527 C CA . GLY A 1 812 ? -3.887 -11.562 -21.997 1.00 66.00 812 GLY A CA 1
ATOM 6528 C C . GLY A 1 812 ? -4.932 -12.637 -21.682 1.00 66.00 812 GLY A C 1
ATOM 6529 O O . GLY A 1 812 ? -4.637 -13.817 -21.852 1.00 66.00 812 GLY A O 1
ATOM 6530 N N . ASP A 1 813 ? -6.154 -12.253 -21.304 1.00 70.50 813 ASP A N 1
ATOM 6531 C CA . ASP A 1 813 ? -7.253 -13.177 -21.022 1.00 70.50 813 ASP A CA 1
ATOM 6532 C C . ASP A 1 813 ? -8.418 -12.970 -22.001 1.00 70.50 813 ASP A C 1
ATOM 6534 O O . ASP A 1 813 ? -9.188 -12.012 -21.903 1.00 70.50 813 ASP A O 1
ATOM 6538 N N . LEU A 1 814 ? -8.557 -13.896 -22.954 1.00 74.38 814 LEU A N 1
ATOM 6539 C CA . LEU A 1 814 ? -9.614 -13.861 -23.969 1.00 74.38 814 LEU A CA 1
ATOM 6540 C C . LEU A 1 814 ? -11.021 -14.084 -23.392 1.00 74.38 814 LEU A C 1
ATOM 6542 O O . LEU A 1 814 ? -11.987 -13.734 -24.060 1.00 74.38 814 LEU A O 1
ATOM 6546 N N . SER A 1 815 ? -11.152 -14.621 -22.173 1.00 75.88 815 SER A N 1
ATOM 6547 C CA . SER A 1 815 ? -12.462 -14.773 -21.518 1.00 75.88 815 SER A CA 1
ATOM 6548 C C . SER A 1 815 ? -13.041 -13.436 -21.043 1.00 75.88 815 SER A C 1
ATOM 6550 O O . SER A 1 815 ? -14.247 -13.291 -20.872 1.00 75.88 815 SER A O 1
ATOM 6552 N N . SER A 1 816 ? -12.185 -12.419 -20.898 1.00 76.94 816 SER A N 1
ATOM 6553 C CA . SER A 1 816 ? -12.569 -11.061 -20.499 1.00 76.94 816 SER A CA 1
ATOM 6554 C C . SER A 1 816 ? -13.086 -10.192 -21.659 1.00 76.94 816 SER A C 1
ATOM 6556 O O . SER A 1 816 ? -13.323 -8.990 -21.502 1.00 76.94 816 SER A O 1
ATOM 6558 N N . LEU A 1 817 ? -13.211 -10.784 -22.845 1.00 81.62 817 LEU A N 1
ATOM 6559 C CA . LEU A 1 817 ? -13.537 -10.117 -24.095 1.00 81.62 817 LEU A CA 1
ATOM 6560 C C . LEU A 1 817 ? -15.058 -9.966 -24.207 1.00 81.62 817 LEU A C 1
ATOM 6562 O O . LEU A 1 817 ? -15.791 -10.948 -24.289 1.00 81.62 817 LEU A O 1
ATOM 6566 N N . THR A 1 818 ? -15.539 -8.725 -24.162 1.00 84.19 818 THR A N 1
ATOM 6567 C CA . THR A 1 818 ? -16.972 -8.421 -24.025 1.00 84.19 818 THR A CA 1
ATOM 6568 C C . THR A 1 818 ? -17.376 -7.204 -24.856 1.00 84.19 818 THR A C 1
ATOM 6570 O O . THR A 1 818 ? -16.543 -6.373 -25.230 1.00 84.19 818 THR A O 1
ATOM 6573 N N . TRP A 1 819 ? -18.672 -7.105 -25.162 1.00 86.06 819 TRP A N 1
ATOM 6574 C CA . TRP A 1 819 ? -19.259 -5.909 -25.760 1.00 86.06 819 TRP A CA 1
ATOM 6575 C C . TRP A 1 819 ? -19.351 -4.799 -24.718 1.00 86.06 819 TRP A C 1
ATOM 6577 O O . TRP A 1 819 ? -19.927 -4.989 -23.648 1.00 86.06 819 TRP A O 1
ATOM 6587 N N . LEU A 1 820 ? -18.814 -3.631 -25.048 1.00 86.25 820 LEU A N 1
ATOM 6588 C CA . LEU A 1 820 ? -18.905 -2.410 -24.262 1.00 86.25 820 LEU A CA 1
ATOM 6589 C C . LEU A 1 820 ? -19.769 -1.394 -24.996 1.00 86.25 820 LEU A C 1
ATOM 6591 O O . LEU A 1 820 ? -19.672 -1.245 -26.215 1.00 86.25 820 LEU A O 1
ATOM 6595 N N . GLN A 1 821 ? -20.572 -0.648 -24.243 1.00 87.44 821 GLN A N 1
ATOM 6596 C CA . GLN A 1 821 ? -21.335 0.463 -24.790 1.00 87.44 821 GLN A CA 1
ATOM 6597 C C . GLN A 1 821 ? -20.387 1.507 -25.404 1.00 87.44 821 GLN A C 1
ATOM 6599 O O . GLN A 1 821 ? -19.461 2.003 -24.744 1.00 87.44 821 GLN A O 1
ATOM 6604 N N . SER A 1 822 ? -20.619 1.838 -26.672 1.00 84.00 822 SER A N 1
ATOM 6605 C CA . SER A 1 822 ? -19.881 2.881 -27.386 1.00 84.00 822 SER A CA 1
ATOM 6606 C C . SER A 1 822 ? -20.436 4.272 -27.064 1.00 84.00 822 SER A C 1
ATOM 6608 O O . SER A 1 822 ? -21.603 4.393 -26.684 1.00 84.00 822 SER A O 1
ATOM 6610 N N . PRO A 1 823 ? -19.627 5.336 -27.209 1.00 77.00 823 PRO A N 1
ATOM 6611 C CA . PRO A 1 823 ? -20.141 6.696 -27.132 1.00 77.00 823 PRO A CA 1
ATOM 6612 C C . PRO A 1 823 ? -21.190 6.920 -28.230 1.00 77.00 823 PRO A C 1
ATOM 6614 O O . PRO A 1 823 ? -21.007 6.492 -29.369 1.00 77.00 823 PRO A O 1
ATOM 6617 N N . ILE A 1 824 ? -22.291 7.592 -27.886 1.00 68.94 824 ILE A N 1
ATOM 6618 C CA . ILE A 1 824 ? -23.344 7.940 -28.846 1.00 68.94 824 ILE A CA 1
ATOM 6619 C C . ILE A 1 824 ? -22.839 9.122 -29.680 1.00 68.94 824 ILE A C 1
ATOM 6621 O O . ILE A 1 824 ? -22.831 10.269 -29.226 1.00 68.94 824 ILE A O 1
ATOM 6625 N N . ILE A 1 825 ? -22.380 8.830 -30.895 1.00 63.56 825 ILE A N 1
ATOM 6626 C CA . ILE A 1 825 ? -21.930 9.835 -31.859 1.00 63.56 825 ILE A CA 1
ATOM 6627 C C . ILE A 1 825 ? -23.130 10.199 -32.735 1.00 63.56 825 ILE A C 1
ATOM 6629 O O . ILE A 1 825 ? -23.639 9.367 -33.479 1.00 63.56 825 ILE A O 1
ATOM 6633 N N . THR A 1 826 ? -23.607 11.439 -32.629 1.00 57.91 826 THR A N 1
ATOM 6634 C CA . THR A 1 826 ? -24.599 12.011 -33.550 1.00 57.91 826 THR A CA 1
ATOM 6635 C C . THR A 1 826 ? -23.894 12.895 -34.577 1.00 57.91 826 THR A C 1
ATOM 6637 O O . THR A 1 826 ? -22.794 13.381 -34.321 1.00 57.91 826 THR A O 1
ATOM 6640 N N . THR A 1 827 ? -24.528 13.158 -35.723 1.00 52.56 827 THR A N 1
ATOM 6641 C CA . THR A 1 827 ? -23.986 14.044 -36.776 1.00 52.56 827 THR A CA 1
ATOM 6642 C C . THR A 1 827 ? -23.627 15.443 -36.260 1.00 52.56 827 THR A C 1
ATOM 6644 O O . THR A 1 827 ? -22.716 16.073 -36.776 1.00 52.56 827 THR A O 1
ATOM 6647 N N . ASN A 1 828 ? -24.284 15.908 -35.192 1.00 54.16 828 ASN A N 1
ATOM 6648 C CA . ASN A 1 828 ? -24.003 17.193 -34.540 1.00 54.16 828 ASN A CA 1
ATOM 6649 C C . ASN A 1 828 ? -22.768 17.167 -33.613 1.00 54.16 828 ASN A C 1
ATOM 6651 O O . ASN A 1 828 ? -22.348 18.216 -33.129 1.00 54.16 828 ASN A O 1
ATOM 6655 N N . ASN A 1 829 ? -22.219 15.986 -33.315 1.00 54.00 829 ASN A N 1
ATOM 6656 C CA . ASN A 1 829 ? -21.058 15.794 -32.439 1.00 54.00 829 ASN A CA 1
ATOM 6657 C C . ASN A 1 829 ? -19.750 15.559 -33.222 1.00 54.00 829 ASN A C 1
ATOM 6659 O O . ASN A 1 829 ? -18.702 15.394 -32.599 1.00 54.00 829 ASN A O 1
ATOM 6663 N N . ILE A 1 830 ? -19.797 15.516 -34.559 1.00 58.84 830 ILE A N 1
ATOM 6664 C CA . ILE A 1 830 ? -18.623 15.343 -35.422 1.00 58.84 830 ILE A CA 1
ATOM 6665 C C . ILE A 1 830 ? -18.152 16.730 -35.857 1.00 58.84 830 ILE A C 1
ATOM 6667 O O . ILE A 1 830 ? -18.835 17.417 -36.609 1.00 58.84 830 ILE A O 1
ATOM 6671 N N . ASN A 1 831 ? -16.990 17.149 -35.358 1.00 53.50 831 ASN A N 1
ATOM 6672 C CA . ASN A 1 831 ? -16.406 18.453 -35.686 1.00 53.50 831 ASN A CA 1
ATOM 6673 C C . ASN A 1 831 ? -15.603 18.445 -37.001 1.00 53.50 831 ASN A C 1
ATOM 6675 O O . ASN A 1 831 ? -15.223 19.514 -37.474 1.00 53.50 831 ASN A O 1
ATOM 6679 N N . ASP A 1 832 ? -15.337 17.269 -37.581 1.00 58.00 832 ASP A N 1
ATOM 6680 C CA . ASP A 1 832 ? -14.538 17.121 -38.800 1.00 58.00 832 ASP A CA 1
ATOM 6681 C C . ASP A 1 832 ? -15.438 16.850 -40.023 1.00 58.00 832 ASP A C 1
ATOM 6683 O O . ASP A 1 832 ? -16.102 15.811 -40.065 1.00 58.00 832 ASP A O 1
ATOM 6687 N N . PRO A 1 833 ? -15.465 17.744 -41.030 1.00 58.47 833 PRO A N 1
ATOM 6688 C CA . PRO A 1 833 ? -16.252 17.553 -42.249 1.00 58.47 833 PRO A CA 1
ATOM 6689 C C . PRO A 1 833 ? -15.797 16.361 -43.109 1.00 58.47 833 PRO A C 1
ATOM 6691 O O . PRO A 1 833 ? -16.517 15.988 -44.033 1.00 58.47 833 PRO A O 1
ATOM 6694 N N . ASN A 1 834 ? -14.631 15.765 -42.832 1.00 59.69 834 ASN A N 1
ATOM 6695 C CA . ASN A 1 834 ? -14.096 14.615 -43.567 1.00 59.69 834 ASN A CA 1
ATOM 6696 C C . ASN A 1 834 ? -14.439 13.254 -42.935 1.00 59.69 834 ASN A C 1
ATOM 6698 O O . ASN A 1 834 ? -14.033 12.218 -43.466 1.00 59.69 834 ASN A O 1
ATOM 6702 N N . LEU A 1 835 ? -15.153 13.231 -41.805 1.00 68.44 835 LEU A N 1
ATOM 6703 C CA . LEU A 1 835 ? -15.563 12.001 -41.126 1.00 68.44 835 LEU A CA 1
ATOM 6704 C C . LEU A 1 835 ? -17.048 11.714 -41.366 1.00 68.44 835 LEU A C 1
ATOM 6706 O O . LEU A 1 835 ? -17.889 12.596 -41.218 1.00 68.44 835 LEU A O 1
ATOM 6710 N N . ASP A 1 836 ? -17.368 10.456 -41.677 1.00 71.44 836 ASP A N 1
ATOM 6711 C CA . ASP A 1 836 ? -18.739 9.996 -41.919 1.00 71.44 836 ASP A CA 1
ATOM 6712 C C . ASP A 1 836 ? -19.124 8.852 -40.964 1.00 71.44 836 ASP A C 1
ATOM 6714 O O . ASP A 1 836 ? -18.284 8.050 -40.540 1.00 71.44 836 ASP A O 1
ATOM 6718 N N . THR A 1 837 ? -20.404 8.779 -40.598 1.00 75.06 837 THR A N 1
ATOM 6719 C CA . THR A 1 837 ? -20.930 7.727 -39.719 1.00 75.06 837 THR A CA 1
ATOM 6720 C C . THR A 1 837 ? -21.341 6.505 -40.529 1.00 75.06 837 THR A C 1
ATOM 6722 O O . THR A 1 837 ? -22.269 6.568 -41.331 1.00 75.06 837 THR A O 1
ATOM 6725 N N . CYS A 1 838 ? -20.714 5.361 -40.257 1.00 79.00 838 CYS A N 1
ATOM 6726 C CA . CYS A 1 838 ? -20.991 4.107 -40.958 1.00 79.00 838 CYS A CA 1
ATOM 6727 C C . CYS A 1 838 ? -21.606 3.055 -40.027 1.00 79.00 838 CYS A C 1
ATOM 6729 O O . CYS A 1 838 ? -21.127 2.829 -38.916 1.00 79.00 838 CYS A O 1
ATOM 6731 N N . THR A 1 839 ? -22.618 2.332 -40.512 1.00 81.75 839 THR A N 1
ATOM 6732 C CA . THR A 1 839 ? -23.150 1.143 -39.830 1.00 81.75 839 THR A CA 1
ATOM 6733 C C . THR A 1 839 ? -22.354 -0.100 -40.222 1.00 81.75 839 THR A C 1
ATOM 6735 O O . THR A 1 839 ? -22.353 -0.509 -41.385 1.00 81.75 839 THR A O 1
ATOM 6738 N N . VAL A 1 840 ? -21.688 -0.728 -39.253 1.00 85.81 840 VAL A N 1
ATOM 6739 C CA . VAL A 1 840 ? -20.828 -1.897 -39.492 1.00 85.81 840 VAL A CA 1
ATOM 6740 C C . VAL A 1 840 ? -21.667 -3.176 -39.578 1.00 85.81 840 VAL A C 1
ATOM 6742 O O . VAL A 1 840 ? -22.204 -3.632 -38.575 1.00 85.81 840 VAL A O 1
ATOM 6745 N N . HIS A 1 841 ? -21.747 -3.794 -40.761 1.00 85.19 841 HIS A N 1
ATOM 6746 C CA . HIS A 1 841 ? -22.368 -5.120 -40.930 1.00 85.19 841 HIS A CA 1
ATOM 6747 C C . HIS A 1 841 ? -21.408 -6.268 -40.591 1.00 85.19 841 HIS A C 1
ATOM 6749 O O . HIS A 1 841 ? -21.787 -7.243 -39.939 1.00 85.19 841 HIS A O 1
ATOM 6755 N N . TYR A 1 842 ? -20.154 -6.137 -41.024 1.00 87.00 842 TYR A N 1
ATOM 6756 C CA . TYR A 1 842 ? -19.111 -7.141 -40.862 1.00 87.00 842 TYR A CA 1
ATOM 6757 C C . TYR A 1 842 ? -17.825 -6.481 -40.369 1.00 87.00 842 TYR A C 1
ATOM 6759 O O . TYR A 1 842 ? -17.367 -5.503 -40.956 1.00 87.00 842 TYR A O 1
ATOM 6767 N N . ALA A 1 843 ? -17.219 -7.043 -39.326 1.00 88.00 843 ALA A N 1
ATOM 6768 C CA . ALA A 1 843 ? -15.927 -6.617 -38.797 1.00 88.00 843 ALA A CA 1
ATOM 6769 C C . ALA A 1 843 ? -14.930 -7.779 -38.886 1.00 88.00 843 ALA A C 1
ATOM 6771 O O . ALA A 1 843 ? -15.184 -8.860 -38.363 1.00 88.00 843 ALA A O 1
ATOM 6772 N N . SER A 1 844 ? -13.799 -7.598 -39.569 1.00 86.50 844 SER A N 1
ATOM 6773 C CA . SER A 1 844 ? -12.810 -8.671 -39.742 1.00 86.50 844 SER A CA 1
ATOM 6774 C C . SER A 1 844 ? -11.693 -8.618 -38.704 1.00 86.50 844 SER A C 1
ATOM 6776 O O . SER A 1 844 ? -11.175 -7.536 -38.438 1.00 86.50 844 SER A O 1
ATOM 6778 N N . LEU A 1 845 ? -11.246 -9.780 -38.226 1.00 83.06 845 LEU A N 1
ATOM 6779 C CA . LEU A 1 845 ? -10.076 -9.907 -37.353 1.00 83.06 845 LEU A CA 1
ATOM 6780 C C . LEU A 1 845 ? -8.773 -10.001 -38.170 1.00 83.06 845 LEU A C 1
ATOM 6782 O O . LEU A 1 845 ? -8.733 -10.596 -39.256 1.00 83.06 845 LEU A O 1
ATOM 6786 N N . ASN A 1 846 ? -7.694 -9.409 -37.655 1.00 79.50 846 ASN A N 1
ATOM 6787 C CA . ASN A 1 846 ? -6.371 -9.329 -38.279 1.00 79.50 846 ASN A CA 1
ATOM 6788 C C . ASN A 1 846 ? -5.283 -9.989 -37.419 1.00 79.50 846 ASN A C 1
ATOM 6790 O O . ASN A 1 846 ? -5.447 -10.188 -36.227 1.00 79.50 846 ASN A O 1
ATOM 6794 N N . PHE A 1 847 ? -4.132 -10.336 -38.009 1.00 67.56 847 PHE A N 1
ATOM 6795 C CA . PHE A 1 847 ? -3.017 -10.977 -37.279 1.00 67.56 847 PHE A CA 1
ATOM 6796 C C . PHE A 1 847 ? -2.407 -10.104 -36.170 1.00 67.56 847 PHE A C 1
ATOM 6798 O O . PHE A 1 847 ? -1.766 -10.639 -35.270 1.00 67.56 847 PHE A O 1
ATOM 6805 N N . ARG A 1 848 ? -2.638 -8.781 -36.206 1.00 61.06 848 ARG A N 1
ATOM 6806 C CA . ARG A 1 848 ? -2.383 -7.872 -35.074 1.00 61.06 848 ARG A CA 1
ATOM 6807 C C . ARG A 1 848 ? -3.148 -8.306 -33.820 1.00 61.06 848 ARG A C 1
ATOM 6809 O O . ARG A 1 848 ? -2.682 -8.049 -32.716 1.00 61.06 848 ARG A O 1
ATOM 6816 N N . ASP A 1 849 ? -4.276 -8.982 -34.003 1.00 54.09 849 ASP A N 1
ATOM 6817 C CA . ASP A 1 849 ? -5.185 -9.326 -32.926 1.00 54.09 849 ASP A CA 1
ATOM 6818 C C . ASP A 1 849 ? -4.773 -10.638 -32.244 1.00 54.09 849 ASP A C 1
ATOM 6820 O O . ASP A 1 849 ? -4.961 -10.738 -31.036 1.00 54.09 849 ASP A O 1
ATOM 6824 N N . ILE A 1 850 ? -4.178 -11.630 -32.943 1.00 53.59 850 ILE A N 1
ATOM 6825 C CA . ILE A 1 850 ? -3.697 -12.891 -32.328 1.00 53.59 850 ILE A CA 1
ATOM 6826 C C . ILE A 1 850 ? -2.666 -13.655 -33.189 1.00 53.59 850 ILE A C 1
ATOM 6828 O O . ILE A 1 850 ? -2.775 -13.684 -34.416 1.00 53.59 850 ILE A O 1
ATOM 6832 N N . MET A 1 851 ? -1.708 -14.351 -32.552 1.00 38.97 851 MET A N 1
ATOM 6833 C CA . MET A 1 851 ? -0.646 -15.131 -33.215 1.00 38.97 851 MET A CA 1
ATOM 6834 C C . MET A 1 851 ? -0.723 -16.654 -32.984 1.00 38.97 851 MET A C 1
ATOM 6836 O O . MET A 1 851 ? -0.952 -17.079 -31.857 1.00 38.97 851 MET A O 1
ATOM 6840 N N . LEU A 1 852 ? -0.424 -17.415 -34.061 1.00 33.09 852 LEU A N 1
ATOM 6841 C CA . LEU A 1 852 ? 0.015 -18.835 -34.214 1.00 33.09 852 LEU A CA 1
ATOM 6842 C C . LEU A 1 852 ? -0.821 -19.619 -35.255 1.00 33.09 852 LEU A C 1
ATOM 6844 O O . LEU A 1 852 ? -1.993 -19.327 -35.413 1.00 33.09 852 LEU A O 1
ATOM 6848 N N . VAL A 1 853 ? -0.224 -20.563 -36.024 1.00 35.66 853 VAL A N 1
ATOM 6849 C CA . VAL A 1 853 ? -0.830 -21.222 -37.228 1.00 35.66 853 VAL A CA 1
ATOM 6850 C C . VAL A 1 853 ? -0.464 -22.716 -37.447 1.00 35.66 853 VAL A C 1
ATOM 6852 O O . VAL A 1 853 ? 0.682 -23.134 -37.242 1.00 35.66 853 VAL A O 1
ATOM 6855 N N . GLN A 1 854 ? -1.420 -23.517 -37.978 1.00 38.84 854 GLN A N 1
ATOM 6856 C CA . GLN A 1 854 ? -1.312 -24.960 -38.330 1.00 38.84 854 GLN A CA 1
ATOM 6857 C C . GLN A 1 854 ? -1.669 -25.366 -39.799 1.00 38.84 854 GLN A C 1
ATOM 6859 O O . GLN A 1 854 ? -2.035 -24.539 -40.628 1.00 38.84 854 GLN A O 1
ATOM 6864 N N . LEU A 1 855 ? -1.486 -26.666 -40.119 1.00 41.03 855 LEU A N 1
ATOM 6865 C CA . LEU A 1 855 ? -0.906 -27.299 -41.337 1.00 41.03 855 LEU A CA 1
ATOM 6866 C C . LEU A 1 855 ? -1.748 -27.519 -42.630 1.00 41.03 855 LEU A C 1
ATOM 6868 O O . LEU A 1 855 ? -1.205 -28.057 -43.590 1.00 41.03 855 LEU A O 1
ATOM 6872 N N . LYS A 1 856 ? -3.028 -27.134 -42.749 1.00 57.53 856 LYS A N 1
ATOM 6873 C CA . LYS A 1 856 ? -3.886 -27.549 -43.902 1.00 57.53 856 LYS A CA 1
ATOM 6874 C C . LYS A 1 856 ? -3.839 -26.660 -45.172 1.00 57.53 856 LYS A C 1
ATOM 6876 O O . LYS A 1 856 ? -4.715 -26.748 -46.024 1.00 57.53 856 LYS A O 1
ATOM 6881 N N . LYS A 1 857 ? -2.831 -25.797 -45.339 1.00 71.12 857 LYS A N 1
ATOM 6882 C CA . LYS A 1 857 ? -2.883 -24.660 -46.293 1.00 71.12 857 LYS A CA 1
ATOM 6883 C C . LYS A 1 857 ? -2.426 -24.949 -47.738 1.00 71.12 857 LYS A C 1
ATOM 6885 O O . LYS A 1 857 ? -2.771 -24.191 -48.641 1.00 71.12 857 LYS A O 1
ATOM 6890 N N . ARG A 1 858 ? -1.686 -26.037 -47.988 1.00 71.88 858 ARG A N 1
ATOM 6891 C CA . ARG A 1 858 ? -1.064 -26.332 -49.302 1.00 71.88 858 ARG A CA 1
ATOM 6892 C C . ARG A 1 858 ? -2.078 -26.602 -50.419 1.00 71.88 858 ARG A C 1
ATOM 6894 O O . ARG A 1 858 ? -1.976 -26.018 -51.493 1.00 71.88 858 ARG A O 1
ATOM 6901 N N . GLU A 1 859 ? -3.057 -27.470 -50.175 1.00 74.06 859 GLU A N 1
ATOM 6902 C CA . GLU A 1 859 ? -4.067 -27.840 -51.182 1.00 74.06 859 GLU A CA 1
ATOM 6903 C C . GLU A 1 859 ? -4.988 -26.669 -51.542 1.00 74.06 859 GLU A C 1
ATOM 6905 O O . GLU A 1 859 ? -5.391 -26.517 -52.692 1.00 74.06 859 GLU A O 1
ATOM 6910 N N . TYR A 1 860 ? -5.282 -25.812 -50.564 1.00 76.00 860 TYR A N 1
ATOM 6911 C CA . TYR A 1 860 ? -6.097 -24.617 -50.746 1.00 76.00 860 TYR A CA 1
ATOM 6912 C C . TYR A 1 860 ? -5.440 -23.607 -51.702 1.00 76.00 860 TYR A C 1
ATOM 6914 O O . TYR A 1 860 ? -6.094 -23.126 -52.626 1.00 76.00 860 TYR A O 1
ATOM 6922 N N . LEU A 1 861 ? -4.134 -23.347 -51.549 1.00 79.38 861 LEU A N 1
ATOM 6923 C CA . LEU A 1 861 ? -3.392 -22.440 -52.437 1.00 79.38 861 LEU A CA 1
ATOM 6924 C C . LEU A 1 861 ? -3.344 -22.942 -53.884 1.00 79.38 861 LEU A C 1
ATOM 6926 O O . LEU A 1 861 ? -3.520 -22.148 -54.802 1.00 79.38 861 LEU A O 1
ATOM 6930 N N . LYS A 1 862 ? -3.171 -24.253 -54.091 1.00 77.81 862 LYS A N 1
ATOM 6931 C CA . LYS A 1 862 ? -3.197 -24.858 -55.432 1.00 77.81 862 LYS A CA 1
ATOM 6932 C C . LYS A 1 862 ? -4.560 -24.733 -56.114 1.00 77.81 862 LYS A C 1
ATOM 6934 O O . LYS A 1 862 ? -4.618 -24.533 -57.322 1.00 77.81 862 LYS A O 1
ATOM 6939 N N . LYS A 1 863 ? -5.653 -24.849 -55.349 1.00 81.62 863 LYS A N 1
ATOM 6940 C CA . LYS A 1 863 ? -7.017 -24.661 -55.871 1.00 81.62 863 LYS A CA 1
ATOM 6941 C C . LYS A 1 863 ? -7.285 -23.206 -56.265 1.00 81.62 863 LYS A C 1
ATOM 6943 O O . LYS A 1 863 ? -7.929 -22.977 -57.280 1.00 81.62 863 LYS A O 1
ATOM 6948 N N . LEU A 1 864 ? -6.797 -22.245 -55.478 1.00 79.44 864 LEU A N 1
ATOM 6949 C CA . LEU A 1 864 ? -6.990 -20.814 -55.742 1.00 79.44 864 LEU A CA 1
ATOM 6950 C C . LEU A 1 864 ? -6.102 -20.268 -56.861 1.00 79.44 864 LEU A C 1
ATOM 6952 O O . LEU A 1 864 ? -6.547 -19.428 -57.636 1.00 79.44 864 LEU A O 1
ATOM 6956 N N . PHE A 1 865 ? -4.854 -20.731 -56.948 1.00 84.00 865 PHE A N 1
ATOM 6957 C CA . PHE A 1 865 ? -3.881 -20.258 -57.928 1.00 84.00 865 PHE A CA 1
ATOM 6958 C C . PHE A 1 865 ? -3.388 -21.431 -58.785 1.00 84.00 865 PHE A C 1
ATOM 6960 O O . PHE A 1 865 ? -2.367 -22.042 -58.463 1.00 84.00 865 PHE A O 1
ATOM 6967 N N . PRO A 1 866 ? -4.050 -21.720 -59.923 1.00 81.81 866 PRO A N 1
ATOM 6968 C CA . PRO A 1 866 ? -3.721 -22.866 -60.779 1.00 81.81 866 PRO A CA 1
ATOM 6969 C C . PRO A 1 866 ? -2.301 -22.840 -61.364 1.00 81.81 866 PRO A C 1
ATOM 6971 O O . PRO A 1 866 ? -1.813 -23.854 -61.847 1.00 81.81 866 PRO A O 1
ATOM 6974 N N . ARG A 1 867 ? -1.634 -21.678 -61.338 1.00 86.38 867 ARG A N 1
ATOM 6975 C CA . ARG A 1 867 ? -0.245 -21.492 -61.793 1.00 86.38 867 ARG A CA 1
ATOM 6976 C C . ARG A 1 867 ? 0.807 -21.924 -60.754 1.00 86.38 867 ARG A C 1
ATOM 6978 O O . ARG A 1 867 ? 1.998 -21.893 -61.060 1.00 86.38 867 ARG A O 1
ATOM 6985 N N . LEU A 1 868 ? 0.411 -22.281 -59.526 1.00 84.50 868 LEU A N 1
ATOM 6986 C CA . LEU A 1 868 ? 1.333 -22.737 -58.479 1.00 84.50 868 LEU A CA 1
ATOM 6987 C C . LEU A 1 868 ? 1.597 -24.248 -58.573 1.00 84.50 868 LEU A C 1
ATOM 6989 O O . LEU A 1 868 ? 0.697 -25.063 -58.378 1.00 84.50 868 LEU A O 1
ATOM 6993 N N . ASN A 1 869 ? 2.867 -24.610 -58.770 1.00 82.25 869 ASN A N 1
ATOM 6994 C CA . ASN A 1 869 ? 3.357 -25.988 -58.739 1.00 82.25 869 ASN A CA 1
ATOM 6995 C C . ASN A 1 869 ? 3.909 -26.350 -57.351 1.00 82.25 869 ASN A C 1
ATOM 6997 O O . ASN A 1 869 ? 4.139 -25.481 -56.510 1.00 82.25 869 ASN A O 1
ATOM 7001 N N . ASP A 1 870 ? 4.178 -27.638 -57.118 1.00 76.88 870 ASP A N 1
ATOM 7002 C CA . ASP A 1 870 ? 4.764 -28.108 -55.853 1.00 76.88 870 ASP A CA 1
ATOM 7003 C C . ASP A 1 870 ? 6.152 -27.537 -55.559 1.00 76.88 870 ASP A C 1
ATOM 7005 O O . ASP A 1 870 ? 6.498 -27.347 -54.396 1.00 76.88 870 ASP A O 1
ATOM 7009 N N . GLU A 1 871 ? 6.912 -27.204 -56.599 1.00 79.81 871 GLU A N 1
ATOM 7010 C CA . GLU A 1 871 ? 8.234 -26.583 -56.485 1.00 79.81 871 GLU A CA 1
ATOM 7011 C C . GLU A 1 871 ? 8.168 -25.151 -55.924 1.00 79.81 871 GLU A C 1
ATOM 7013 O O . GLU A 1 871 ? 9.132 -24.683 -55.324 1.00 79.81 871 GLU A O 1
ATOM 7018 N N . HIS A 1 872 ? 7.020 -24.472 -56.055 1.00 81.88 872 HIS A N 1
ATOM 7019 C CA . HIS A 1 872 ? 6.812 -23.104 -55.566 1.00 81.88 872 HIS A CA 1
ATOM 7020 C C . HIS A 1 872 ? 6.370 -23.036 -54.094 1.00 81.88 872 HIS A C 1
ATOM 7022 O O . HIS A 1 872 ? 6.227 -21.940 -53.556 1.00 81.88 872 HIS A O 1
ATOM 7028 N N . ILE A 1 873 ? 6.114 -24.175 -53.434 1.00 82.25 873 ILE A N 1
ATOM 7029 C CA . ILE A 1 873 ? 5.573 -24.214 -52.068 1.00 82.25 873 ILE A CA 1
ATOM 7030 C C . ILE A 1 873 ? 6.568 -24.893 -51.126 1.00 82.25 873 ILE A C 1
ATOM 7032 O O . ILE A 1 873 ? 6.845 -26.086 -51.255 1.00 82.25 873 ILE A O 1
ATOM 7036 N N . ALA A 1 874 ? 7.040 -24.145 -50.129 1.00 84.12 874 ALA A N 1
ATOM 7037 C CA . ALA A 1 874 ? 7.945 -24.620 -49.085 1.00 84.12 874 ALA A CA 1
ATOM 7038 C C . ALA A 1 874 ? 7.319 -24.531 -47.678 1.00 84.12 874 ALA A C 1
ATOM 7040 O O . ALA A 1 874 ? 6.273 -23.906 -47.485 1.00 84.12 874 ALA A O 1
ATOM 7041 N N . ASN A 1 875 ? 7.937 -25.186 -46.689 1.00 82.06 875 ASN A N 1
ATOM 7042 C CA . ASN A 1 875 ? 7.453 -25.205 -45.304 1.00 82.06 875 ASN A CA 1
ATOM 7043 C C . ASN A 1 875 ? 7.823 -23.912 -44.556 1.00 82.06 875 ASN A C 1
ATOM 7045 O O . ASN A 1 875 ? 8.972 -23.498 -44.576 1.00 82.06 875 ASN A O 1
ATOM 7049 N N . SER A 1 876 ? 6.872 -23.295 -43.851 1.00 83.12 876 SER A N 1
ATOM 7050 C CA . SER A 1 876 ? 7.080 -22.052 -43.086 1.00 83.12 876 SER A CA 1
ATOM 7051 C C . SER A 1 876 ? 7.341 -22.267 -41.585 1.00 83.12 876 SER A C 1
ATOM 7053 O O . SER A 1 876 ? 7.477 -21.311 -40.814 1.00 83.12 876 SER A O 1
ATOM 7055 N N . ARG A 1 877 ? 7.322 -23.520 -41.114 1.00 79.25 877 ARG A N 1
ATOM 7056 C CA . ARG A 1 877 ? 7.449 -23.859 -39.683 1.00 79.25 877 ARG A CA 1
ATOM 7057 C C . ARG A 1 877 ? 8.880 -24.007 -39.214 1.00 79.25 877 ARG A C 1
ATOM 7059 O O . ARG A 1 877 ? 9.139 -23.790 -38.034 1.00 79.25 877 ARG A O 1
ATOM 7066 N N . ASP A 1 878 ? 9.765 -24.333 -40.131 1.00 83.56 878 ASP A N 1
ATOM 7067 C CA . ASP A 1 878 ? 11.188 -24.535 -39.935 1.00 83.56 878 ASP A CA 1
ATOM 7068 C C . ASP A 1 878 ? 11.952 -23.715 -40.985 1.00 83.56 878 ASP A C 1
ATOM 7070 O O . ASP A 1 878 ? 11.356 -22.983 -41.772 1.00 83.56 878 ASP A O 1
ATOM 7074 N N . THR A 1 879 ? 13.275 -23.812 -40.984 1.00 89.19 879 THR A N 1
ATOM 7075 C CA . THR A 1 879 ? 14.152 -23.135 -41.948 1.00 89.19 879 THR A CA 1
ATOM 7076 C C . THR A 1 879 ? 14.358 -23.947 -43.234 1.00 89.19 879 THR A C 1
ATOM 7078 O O . THR A 1 879 ? 15.181 -23.577 -44.071 1.00 89.19 879 THR A O 1
ATOM 7081 N N . THR A 1 880 ? 13.610 -25.042 -43.444 1.00 88.81 880 THR A N 1
ATOM 7082 C CA . THR A 1 880 ? 13.808 -25.934 -44.607 1.00 88.81 880 THR A CA 1
ATOM 7083 C C . THR A 1 880 ? 13.494 -25.249 -45.937 1.00 88.81 880 THR A C 1
ATOM 7085 O O . THR A 1 880 ? 14.094 -25.590 -46.961 1.00 88.81 880 THR A O 1
ATOM 7088 N N . PHE A 1 881 ? 12.635 -24.221 -45.927 1.00 90.31 881 PHE A N 1
ATOM 7089 C CA . PHE A 1 881 ? 12.366 -23.402 -47.108 1.00 90.31 881 PHE A CA 1
ATOM 7090 C C . PHE A 1 881 ? 13.622 -22.740 -47.677 1.00 90.31 881 PHE A C 1
ATOM 7092 O O . PHE A 1 881 ? 13.694 -22.548 -48.889 1.00 90.31 881 PHE A O 1
ATOM 7099 N N . GLU A 1 882 ? 14.630 -22.439 -46.849 1.00 91.62 882 GLU A N 1
ATOM 7100 C CA . GLU A 1 882 ? 15.887 -21.861 -47.324 1.00 91.62 882 GLU A CA 1
ATOM 7101 C C . GLU A 1 882 ? 16.572 -22.801 -48.324 1.00 91.62 882 GLU A C 1
ATOM 7103 O O . GLU A 1 882 ? 16.971 -22.390 -49.415 1.00 91.62 882 GLU A O 1
ATOM 7108 N N . GLN A 1 883 ? 16.675 -24.084 -47.979 1.00 90.06 883 GLN A N 1
ATOM 7109 C CA . GLN A 1 883 ? 17.325 -25.085 -48.824 1.00 90.06 883 GLN A CA 1
ATOM 7110 C C . GLN A 1 883 ? 16.498 -25.379 -50.077 1.00 90.06 883 GLN A C 1
ATOM 7112 O O . GLN A 1 883 ? 17.049 -25.439 -51.176 1.00 90.06 883 GLN A O 1
ATOM 7117 N N . GLN A 1 884 ? 15.175 -25.499 -49.930 1.00 87.12 884 GLN A N 1
ATOM 7118 C CA . GLN A 1 884 ? 14.274 -25.770 -51.050 1.00 87.12 884 GLN A CA 1
ATOM 7119 C C . GLN A 1 884 ? 14.295 -24.632 -52.084 1.00 87.12 884 GLN A C 1
ATOM 7121 O O . GLN A 1 884 ? 14.445 -24.887 -53.278 1.00 87.12 884 GLN A O 1
ATOM 7126 N N . ILE A 1 885 ? 14.222 -23.373 -51.639 1.00 90.31 885 ILE A N 1
ATOM 7127 C CA . ILE A 1 885 ? 14.270 -22.210 -52.536 1.00 90.31 885 ILE A CA 1
ATOM 7128 C C . ILE A 1 885 ? 15.651 -22.091 -53.181 1.00 90.31 885 ILE A C 1
ATOM 7130 O O . ILE A 1 885 ? 15.740 -21.837 -54.382 1.00 90.31 885 ILE A O 1
ATOM 7134 N N . ARG A 1 886 ? 16.743 -22.333 -52.444 1.00 89.19 886 ARG A N 1
ATOM 7135 C CA . ARG A 1 886 ? 18.095 -22.369 -53.031 1.00 89.19 886 ARG A CA 1
ATOM 7136 C C . ARG A 1 886 ? 18.227 -23.435 -54.115 1.00 89.19 886 ARG A C 1
ATOM 7138 O O . ARG A 1 886 ? 18.849 -23.163 -55.137 1.00 89.19 886 ARG A O 1
ATOM 7145 N N . PHE A 1 887 ? 17.638 -24.614 -53.921 1.00 89.38 887 PHE A N 1
ATOM 7146 C CA . PHE A 1 887 ? 17.655 -25.682 -54.918 1.00 89.38 887 PHE A CA 1
ATOM 7147 C C . PHE A 1 887 ? 16.914 -25.269 -56.199 1.00 89.38 887 PHE A C 1
ATOM 7149 O O . PHE A 1 887 ? 17.493 -25.313 -57.284 1.00 89.38 887 PHE A O 1
ATOM 7156 N N . VAL A 1 888 ? 15.680 -24.769 -56.071 1.00 89.19 888 VAL A N 1
ATOM 7157 C CA . VAL A 1 888 ? 14.852 -24.330 -57.212 1.00 89.19 888 VAL A CA 1
ATOM 7158 C C . VAL A 1 888 ? 15.485 -23.140 -57.949 1.00 89.19 888 VAL A C 1
ATOM 7160 O O . VAL A 1 888 ? 15.494 -23.090 -59.177 1.00 89.19 888 VAL A O 1
ATOM 7163 N N . THR A 1 889 ? 16.093 -22.204 -57.216 1.00 90.12 889 THR A N 1
ATOM 7164 C CA . THR A 1 889 ? 16.750 -21.009 -57.783 1.00 90.12 889 THR A CA 1
ATOM 7165 C C . THR A 1 889 ? 18.193 -21.253 -58.237 1.00 90.12 889 THR A C 1
ATOM 7167 O O . THR A 1 889 ? 18.878 -20.311 -58.644 1.00 90.12 889 THR A O 1
ATOM 7170 N N . LYS A 1 890 ? 18.689 -22.500 -58.177 1.00 90.00 890 LYS A N 1
ATOM 7171 C CA . LYS A 1 890 ? 20.080 -22.873 -58.508 1.00 90.00 890 LYS A CA 1
ATOM 7172 C C . LYS A 1 890 ? 21.119 -22.021 -57.762 1.00 90.00 890 LYS A C 1
ATOM 7174 O O . LYS A 1 890 ? 22.137 -21.626 -58.323 1.00 90.00 890 LYS A O 1
ATOM 7179 N N . GLY A 1 891 ? 20.827 -21.690 -56.506 1.00 86.25 891 GLY A N 1
ATOM 7180 C CA . GLY A 1 891 ? 21.688 -20.898 -55.630 1.00 86.25 891 GLY A CA 1
ATOM 7181 C C . GLY A 1 891 ? 21.674 -19.386 -55.876 1.00 86.25 891 GLY A C 1
ATOM 7182 O O . GLY A 1 891 ? 22.374 -18.676 -55.158 1.00 86.25 891 GLY A O 1
ATOM 7183 N N . LYS A 1 892 ? 20.887 -18.872 -56.834 1.00 88.44 892 LYS A N 1
ATOM 7184 C CA . LYS A 1 892 ? 20.796 -17.425 -57.105 1.00 88.44 892 LYS A CA 1
ATOM 7185 C C . LYS A 1 892 ? 20.025 -16.652 -56.032 1.00 88.44 892 LYS A C 1
ATOM 7187 O O . LYS A 1 892 ? 20.341 -15.490 -55.797 1.00 88.44 892 LYS A O 1
ATOM 7192 N N . GLY A 1 893 ? 19.056 -17.293 -55.377 1.00 91.12 893 GLY A N 1
ATOM 7193 C CA . GLY A 1 893 ? 18.143 -16.626 -54.449 1.00 91.12 893 GLY A CA 1
ATOM 7194 C C . GLY A 1 893 ? 16.949 -15.975 -55.153 1.00 91.12 893 GLY A C 1
ATOM 7195 O O . GLY A 1 893 ? 16.627 -16.327 -56.288 1.00 91.12 893 GLY A O 1
ATOM 7196 N N . VAL A 1 894 ? 16.283 -15.051 -54.461 1.00 94.06 894 VAL A N 1
ATOM 7197 C CA . VAL A 1 894 ? 15.070 -14.352 -54.915 1.00 94.06 894 VAL A CA 1
ATOM 7198 C C . VAL A 1 894 ? 15.248 -12.833 -54.894 1.00 94.06 894 VAL A C 1
ATOM 7200 O O . VAL A 1 894 ? 15.963 -12.291 -54.048 1.00 94.06 894 VAL A O 1
ATOM 7203 N N . ASP A 1 895 ? 14.573 -12.144 -55.814 1.00 95.19 895 ASP A N 1
ATOM 7204 C CA . ASP A 1 895 ? 14.677 -10.686 -55.968 1.00 95.19 895 ASP A CA 1
ATOM 7205 C C . ASP A 1 895 ? 13.899 -9.914 -54.898 1.00 95.19 895 ASP A C 1
ATOM 7207 O O . ASP A 1 895 ? 14.279 -8.807 -54.525 1.00 95.19 895 ASP A O 1
ATOM 7211 N N . ILE A 1 896 ? 12.784 -10.467 -54.416 1.00 96.19 896 ILE A N 1
ATOM 7212 C CA . ILE A 1 896 ? 11.945 -9.845 -53.389 1.00 96.19 896 ILE A CA 1
ATOM 7213 C C . ILE A 1 896 ? 11.552 -10.906 -52.372 1.00 96.19 896 ILE A C 1
ATOM 7215 O O . ILE A 1 896 ? 11.084 -11.984 -52.740 1.00 96.19 896 ILE A O 1
ATOM 7219 N N . VAL A 1 897 ? 11.698 -10.574 -51.094 1.00 94.88 897 VAL A N 1
ATOM 7220 C CA . VAL A 1 897 ? 11.193 -11.390 -49.989 1.00 94.88 897 VAL A CA 1
ATOM 7221 C C . VAL A 1 897 ? 10.174 -10.572 -49.215 1.00 94.88 897 VAL A C 1
ATOM 7223 O O . VAL A 1 897 ? 10.515 -9.514 -48.701 1.00 94.88 897 VAL A O 1
ATOM 7226 N N . LEU A 1 898 ? 8.942 -11.068 -49.117 1.00 95.31 898 LEU A N 1
ATOM 7227 C CA . LEU A 1 898 ? 7.932 -10.532 -48.207 1.00 95.31 898 LEU A CA 1
ATOM 7228 C C . LEU A 1 898 ? 7.912 -11.398 -46.945 1.00 95.31 898 LEU A C 1
ATOM 7230 O O . LEU A 1 898 ? 7.362 -12.500 -46.964 1.00 95.31 898 LEU A O 1
ATOM 7234 N N . ASN A 1 899 ? 8.558 -10.927 -45.878 1.00 92.19 899 ASN A N 1
ATOM 7235 C CA . ASN A 1 899 ? 8.725 -11.684 -44.644 1.00 92.19 899 ASN A CA 1
ATOM 7236 C C . ASN A 1 899 ? 7.725 -11.258 -43.567 1.00 92.19 899 ASN A C 1
ATOM 7238 O O . ASN A 1 899 ? 7.524 -10.076 -43.308 1.00 92.19 899 ASN A O 1
ATOM 7242 N N . SER A 1 900 ? 7.144 -12.257 -42.908 1.00 87.94 900 SER A N 1
ATOM 7243 C CA . SER A 1 900 ? 6.348 -12.105 -41.686 1.00 87.94 900 SER A CA 1
ATOM 7244 C C . SER A 1 900 ? 6.739 -13.137 -40.619 1.00 87.94 900 SER A C 1
ATOM 7246 O O . SER A 1 900 ? 5.953 -13.414 -39.710 1.00 87.94 900 SER A O 1
ATOM 7248 N N . LEU A 1 901 ? 7.879 -13.812 -40.799 1.00 88.44 901 LEU A N 1
ATOM 7249 C CA . LEU A 1 901 ? 8.395 -14.846 -39.904 1.00 88.44 901 LEU A CA 1
ATOM 7250 C C . LEU A 1 901 ? 9.427 -14.239 -38.954 1.00 88.44 901 LEU A C 1
ATOM 7252 O O . LEU A 1 901 ? 10.076 -13.261 -39.311 1.00 88.44 901 LEU A O 1
ATOM 7256 N N . ALA A 1 902 ? 9.595 -14.855 -37.786 1.00 86.56 902 ALA A N 1
ATOM 7257 C CA . ALA A 1 902 ? 10.443 -14.328 -36.724 1.00 86.56 902 ALA A CA 1
ATOM 7258 C C . ALA A 1 902 ? 11.763 -15.097 -36.532 1.00 86.56 902 ALA A C 1
ATOM 7260 O O . ALA A 1 902 ? 11.874 -16.261 -36.941 1.00 86.56 902 ALA A O 1
ATOM 7261 N N . GLU A 1 903 ? 12.730 -14.453 -35.875 1.00 88.38 903 GLU A N 1
ATOM 7262 C CA . GLU A 1 903 ? 13.978 -15.033 -35.354 1.00 88.38 903 GLU A CA 1
ATOM 7263 C C . GLU A 1 903 ? 14.826 -15.727 -36.444 1.00 88.38 903 GLU A C 1
ATOM 7265 O O . GLU A 1 903 ? 15.130 -15.146 -37.491 1.00 88.38 903 GLU A O 1
ATOM 7270 N N . ASP A 1 904 ? 15.200 -16.995 -36.242 1.00 88.69 904 ASP A N 1
ATOM 7271 C CA . ASP A 1 904 ? 16.021 -17.779 -37.173 1.00 88.69 904 ASP A CA 1
ATOM 7272 C C . ASP A 1 904 ? 15.430 -17.840 -38.586 1.00 88.69 904 ASP A C 1
ATOM 7274 O O . ASP A 1 904 ? 16.161 -17.937 -39.579 1.00 88.69 904 ASP A O 1
ATOM 7278 N N . LYS A 1 905 ? 14.099 -17.760 -38.698 1.00 89.75 905 LYS A N 1
ATOM 7279 C CA . LYS A 1 905 ? 13.397 -17.775 -39.986 1.00 89.75 905 LYS A CA 1
ATOM 7280 C C . LYS A 1 905 ? 13.546 -16.451 -40.715 1.00 89.75 905 LYS A C 1
ATOM 7282 O O . LYS A 1 905 ? 13.698 -16.476 -41.931 1.00 89.75 905 LYS A O 1
ATOM 7287 N N . LEU A 1 906 ? 13.561 -15.321 -40.004 1.00 91.38 906 LEU A N 1
ATOM 7288 C CA . LEU A 1 906 ? 13.885 -14.026 -40.603 1.00 91.38 906 LEU A CA 1
ATOM 7289 C C . LEU A 1 906 ? 15.306 -14.071 -41.165 1.00 91.38 906 LEU A C 1
ATOM 7291 O O . LEU A 1 906 ? 15.520 -13.747 -42.331 1.00 91.38 906 LEU A O 1
ATOM 7295 N N . GLN A 1 907 ? 16.268 -14.567 -40.384 1.00 91.31 907 GLN A N 1
ATOM 7296 C CA . GLN A 1 907 ? 17.659 -14.683 -40.833 1.00 91.31 907 GLN A CA 1
ATOM 7297 C C . GLN A 1 907 ? 17.795 -15.617 -42.048 1.00 91.31 907 GLN A C 1
ATOM 7299 O O . GLN A 1 907 ? 18.534 -15.314 -42.987 1.00 91.31 907 GLN A O 1
ATOM 7304 N N . ALA A 1 908 ? 17.056 -16.730 -42.074 1.00 91.75 908 ALA A N 1
ATOM 7305 C CA . ALA A 1 908 ? 16.980 -17.623 -43.232 1.00 91.75 908 ALA A CA 1
ATOM 7306 C C . ALA A 1 908 ? 16.391 -16.930 -44.471 1.00 91.75 908 ALA A C 1
ATOM 7308 O O . ALA A 1 908 ? 16.952 -17.034 -45.563 1.00 91.75 908 ALA A O 1
ATOM 7309 N N . SER A 1 909 ? 15.318 -16.158 -44.296 1.00 92.69 909 SER A N 1
ATOM 7310 C CA . SER A 1 909 ? 14.706 -15.341 -45.345 1.00 92.69 909 SER A CA 1
ATOM 7311 C C . SER A 1 909 ? 15.669 -14.280 -45.893 1.00 92.69 909 SER A C 1
ATOM 7313 O O . SER A 1 909 ? 15.753 -14.100 -47.106 1.00 92.69 909 SER A O 1
ATOM 7315 N N . VAL A 1 910 ? 16.450 -13.611 -45.037 1.00 92.38 910 VAL A N 1
ATOM 7316 C CA . VAL A 1 910 ? 17.457 -12.617 -45.457 1.00 92.38 910 VAL A CA 1
ATOM 7317 C C . VAL A 1 910 ? 18.551 -13.272 -46.307 1.00 92.38 910 VAL A C 1
ATOM 7319 O O . VAL A 1 910 ? 18.970 -12.725 -47.328 1.00 92.38 910 VAL A O 1
ATOM 7322 N N . ARG A 1 911 ? 18.990 -14.488 -45.958 1.00 91.69 911 ARG A N 1
ATOM 7323 C CA . ARG A 1 911 ? 20.008 -15.219 -46.735 1.00 91.69 911 ARG A CA 1
ATOM 7324 C C . ARG A 1 911 ? 19.552 -15.597 -48.148 1.00 91.69 911 ARG A C 1
ATOM 7326 O O . ARG A 1 911 ? 20.413 -15.792 -49.010 1.00 91.69 911 ARG A O 1
ATOM 7333 N N . LEU A 1 912 ? 18.241 -15.674 -48.394 1.00 93.00 912 LEU A N 1
ATOM 7334 C CA . LEU A 1 912 ? 17.662 -15.981 -49.705 1.00 93.00 912 LEU A CA 1
ATOM 7335 C C . LEU A 1 912 ? 17.706 -14.819 -50.701 1.00 93.00 912 LEU A C 1
ATOM 7337 O O . LEU A 1 912 ? 17.457 -15.052 -51.881 1.00 93.00 912 LEU A O 1
ATOM 7341 N N . LEU A 1 913 ? 18.042 -13.598 -50.276 1.00 94.19 913 LEU A N 1
ATOM 7342 C CA . LEU A 1 913 ? 18.137 -12.454 -51.182 1.00 94.19 913 LEU A CA 1
ATOM 7343 C C . LEU A 1 913 ? 19.234 -12.651 -52.238 1.00 94.19 913 LEU A C 1
ATOM 7345 O O . LEU A 1 913 ? 20.405 -12.927 -51.922 1.00 94.19 913 LEU A O 1
ATOM 7349 N N . ALA A 1 914 ? 18.835 -12.461 -53.493 1.00 93.75 914 ALA A N 1
ATOM 7350 C CA . ALA A 1 914 ? 19.730 -12.328 -54.631 1.00 93.75 914 ALA A CA 1
ATOM 7351 C C . ALA A 1 914 ? 20.470 -10.976 -54.603 1.00 93.75 914 ALA A C 1
ATOM 7353 O O . ALA A 1 914 ? 20.201 -10.100 -53.776 1.00 93.75 914 ALA A O 1
ATOM 7354 N N . GLN A 1 915 ? 21.427 -10.799 -55.513 1.00 91.31 915 GLN A N 1
ATOM 7355 C CA . GLN A 1 915 ? 22.098 -9.514 -55.711 1.00 91.31 915 GLN A CA 1
ATOM 7356 C C . GLN A 1 915 ? 21.078 -8.460 -56.169 1.00 91.31 915 GLN A C 1
ATOM 7358 O O . GLN A 1 915 ? 20.260 -8.749 -57.035 1.00 91.31 915 GLN A O 1
ATOM 7363 N N . HIS A 1 916 ? 21.110 -7.262 -55.580 1.00 93.88 916 HIS A N 1
ATOM 7364 C CA . HIS A 1 916 ? 20.087 -6.214 -55.761 1.00 93.88 916 HIS A CA 1
ATOM 7365 C C . HIS A 1 916 ? 18.678 -6.569 -55.252 1.00 93.88 916 HIS A C 1
ATOM 7367 O O . HIS A 1 916 ? 17.708 -5.875 -55.565 1.00 93.88 916 HIS A O 1
ATOM 7373 N N . GLY A 1 917 ? 18.553 -7.635 -54.457 1.00 94.00 917 GLY A N 1
ATOM 7374 C CA . GLY A 1 917 ? 17.280 -8.043 -53.878 1.00 94.00 917 GLY A CA 1
ATOM 7375 C C . GLY A 1 917 ? 16.733 -7.045 -52.850 1.00 94.00 917 GLY A C 1
ATOM 7376 O O . GLY A 1 917 ? 17.481 -6.300 -52.212 1.00 94.00 917 GLY A O 1
ATOM 7377 N N . ARG A 1 918 ? 15.413 -7.064 -52.656 1.00 96.56 918 ARG A N 1
ATOM 7378 C CA . ARG A 1 918 ? 14.680 -6.199 -51.722 1.00 96.56 918 ARG A CA 1
ATOM 7379 C C . ARG A 1 918 ? 13.983 -7.035 -50.659 1.00 96.56 918 ARG A C 1
ATOM 7381 O O . ARG A 1 918 ? 13.191 -7.923 -50.973 1.00 96.56 918 ARG A O 1
ATOM 7388 N N . PHE A 1 919 ? 14.253 -6.734 -49.399 1.00 95.94 919 PHE A N 1
ATOM 7389 C CA . PHE A 1 919 ? 13.606 -7.384 -48.269 1.00 95.94 919 PHE A CA 1
ATOM 7390 C C . PHE A 1 919 ? 12.482 -6.506 -47.734 1.00 95.94 919 PHE A C 1
ATOM 7392 O O . PHE A 1 919 ? 12.715 -5.340 -47.431 1.00 95.94 919 PHE A O 1
ATOM 7399 N N . LEU A 1 920 ? 11.275 -7.052 -47.643 1.00 95.81 920 LEU A N 1
ATOM 7400 C CA . LEU A 1 920 ? 10.074 -6.370 -47.179 1.00 95.81 920 LEU A CA 1
ATOM 7401 C C . LEU A 1 920 ? 9.633 -7.031 -45.867 1.00 95.81 920 LEU A C 1
ATOM 7403 O O . LEU A 1 920 ? 9.030 -8.104 -45.883 1.00 95.81 920 LEU A O 1
ATOM 7407 N N . GLU A 1 921 ? 9.965 -6.412 -44.737 1.00 92.94 921 GLU A N 1
ATOM 7408 C CA . GLU A 1 921 ? 9.613 -6.900 -43.404 1.00 92.94 921 GLU A CA 1
ATOM 7409 C C . GLU A 1 921 ? 8.262 -6.321 -42.981 1.00 92.94 921 GLU A C 1
ATOM 7411 O O . GLU A 1 921 ? 8.140 -5.117 -42.751 1.00 92.94 921 GLU A O 1
ATOM 7416 N N . ILE A 1 922 ? 7.249 -7.182 -42.884 1.00 90.19 922 ILE A N 1
ATOM 7417 C CA . ILE A 1 922 ? 5.927 -6.833 -42.340 1.00 90.19 922 ILE A CA 1
ATOM 7418 C C . ILE A 1 922 ? 5.718 -7.394 -40.926 1.00 90.19 922 ILE A C 1
ATOM 7420 O O . ILE A 1 922 ? 4.734 -7.058 -40.262 1.00 90.19 922 ILE A O 1
ATOM 7424 N N . GLY A 1 923 ? 6.611 -8.270 -40.457 1.00 85.38 923 GLY A N 1
ATOM 7425 C CA . GLY A 1 923 ? 6.628 -8.761 -39.089 1.00 85.38 923 GLY A CA 1
ATOM 7426 C C . GLY A 1 923 ? 7.121 -7.689 -38.120 1.00 85.38 923 GLY A C 1
ATOM 7427 O O . GLY A 1 923 ? 8.028 -6.915 -38.405 1.00 85.38 923 GLY A O 1
ATOM 7428 N N . LYS A 1 924 ? 6.506 -7.635 -36.935 1.00 83.69 924 LYS A N 1
ATOM 7429 C CA . LYS A 1 924 ? 6.848 -6.649 -35.896 1.00 83.69 924 LYS A CA 1
ATOM 7430 C C . LYS A 1 924 ? 7.695 -7.217 -34.763 1.00 83.69 924 LYS A C 1
ATOM 7432 O O . LYS A 1 924 ? 8.208 -6.444 -33.967 1.00 83.69 924 LYS A O 1
ATOM 7437 N N . PHE A 1 925 ? 7.816 -8.542 -34.666 1.00 83.50 925 PHE A N 1
ATOM 7438 C CA . PHE A 1 925 ? 8.455 -9.197 -33.525 1.00 83.50 925 PHE A CA 1
ATOM 7439 C C . PHE A 1 925 ? 9.944 -8.846 -33.430 1.00 83.50 925 PHE A C 1
ATOM 7441 O O . PHE A 1 925 ? 10.346 -8.195 -32.472 1.00 83.50 925 PHE A O 1
ATOM 7448 N N . ASP A 1 926 ? 10.739 -9.184 -34.446 1.00 83.44 926 ASP A N 1
ATOM 7449 C CA . ASP A 1 926 ? 12.180 -8.901 -34.465 1.00 83.44 926 ASP A CA 1
ATOM 7450 C C . ASP A 1 926 ? 12.493 -7.401 -34.453 1.00 83.44 926 ASP A C 1
ATOM 7452 O O . ASP A 1 926 ? 13.447 -6.983 -33.800 1.00 83.44 926 ASP A O 1
ATOM 7456 N N . LEU A 1 927 ? 11.657 -6.587 -35.113 1.00 83.19 927 LEU A N 1
ATOM 7457 C CA . LEU A 1 927 ? 11.756 -5.124 -35.068 1.00 83.19 927 LEU A CA 1
ATOM 7458 C C . LEU A 1 927 ? 11.537 -4.594 -33.643 1.00 83.19 927 LEU A C 1
ATOM 7460 O O . LEU A 1 927 ? 12.282 -3.735 -33.182 1.00 83.19 927 LEU A O 1
ATOM 7464 N N . SER A 1 928 ? 10.541 -5.126 -32.929 1.00 79.25 928 SER A N 1
ATOM 7465 C CA . SER A 1 928 ? 10.233 -4.732 -31.552 1.00 79.25 928 SER A CA 1
ATOM 7466 C C . SER A 1 928 ? 11.268 -5.232 -30.546 1.00 79.25 928 SER A C 1
ATOM 7468 O O . SER A 1 928 ? 11.498 -4.551 -29.552 1.00 79.25 928 SER A O 1
ATOM 7470 N N . GLN A 1 929 ? 11.860 -6.409 -30.771 1.00 78.81 929 GLN A N 1
ATOM 7471 C CA . GLN A 1 929 ? 12.906 -6.979 -29.910 1.00 78.81 929 GLN A CA 1
ATOM 7472 C C . GLN A 1 929 ? 14.306 -6.442 -30.233 1.00 78.81 929 GLN A C 1
ATOM 7474 O O . GLN A 1 929 ? 15.247 -6.709 -29.490 1.00 78.81 929 GLN A O 1
ATOM 7479 N N . ASN A 1 930 ? 14.442 -5.655 -31.308 1.00 83.56 930 ASN A N 1
ATOM 7480 C CA . ASN A 1 930 ? 15.712 -5.121 -31.797 1.00 83.56 930 ASN A CA 1
ATOM 7481 C C . ASN A 1 930 ? 16.754 -6.220 -32.066 1.00 83.56 930 ASN A C 1
ATOM 7483 O O . ASN A 1 930 ? 17.921 -6.100 -31.687 1.00 83.56 930 ASN A O 1
ATOM 7487 N N . ASN A 1 931 ? 16.317 -7.307 -32.705 1.00 85.69 931 ASN A N 1
ATOM 7488 C CA . ASN A 1 931 ? 17.194 -8.431 -33.015 1.00 85.69 931 ASN A CA 1
ATOM 7489 C C . ASN A 1 931 ? 18.296 -8.016 -34.010 1.00 85.69 931 ASN A C 1
ATOM 7491 O O . ASN A 1 931 ? 18.040 -7.236 -34.934 1.00 85.69 931 ASN A O 1
ATOM 7495 N N . PRO A 1 932 ? 19.526 -8.542 -33.865 1.00 86.25 932 PRO A N 1
ATOM 7496 C CA . PRO A 1 932 ? 20.643 -8.149 -34.712 1.00 86.25 932 PRO A CA 1
ATOM 7497 C C . PRO A 1 932 ? 20.447 -8.603 -36.164 1.00 86.25 932 PRO A C 1
ATOM 7499 O O . PRO A 1 932 ? 20.086 -9.748 -36.445 1.00 86.25 932 PRO A O 1
ATOM 7502 N N . LEU A 1 933 ? 20.765 -7.714 -37.107 1.00 89.94 933 LEU A N 1
ATOM 7503 C CA . LEU A 1 933 ? 20.797 -8.009 -38.538 1.00 89.94 933 LEU A CA 1
ATOM 7504 C C . LEU A 1 933 ? 22.247 -8.081 -39.029 1.00 89.94 933 LEU A C 1
ATOM 7506 O O . LEU A 1 933 ? 23.045 -7.171 -38.808 1.00 89.94 933 LEU A O 1
ATOM 7510 N N . GLY A 1 934 ? 22.593 -9.158 -39.736 1.00 88.81 934 GLY A N 1
ATOM 7511 C CA . GLY A 1 934 ? 23.921 -9.311 -40.325 1.00 88.81 934 GLY A CA 1
ATOM 7512 C C . GLY A 1 934 ? 24.175 -8.295 -41.441 1.00 88.81 934 GLY A C 1
ATOM 7513 O O . GLY A 1 934 ? 23.720 -8.485 -42.567 1.00 88.81 934 GLY A O 1
ATOM 7514 N N . MET A 1 935 ? 24.965 -7.254 -41.163 1.00 91.81 935 MET A N 1
ATOM 7515 C CA . MET A 1 935 ? 25.254 -6.169 -42.119 1.00 91.81 935 MET A CA 1
ATOM 7516 C C . MET A 1 935 ? 26.001 -6.622 -43.386 1.00 91.81 935 MET A C 1
ATOM 7518 O O . MET A 1 935 ? 26.010 -5.911 -44.389 1.00 91.81 935 MET A O 1
ATOM 7522 N N . SER A 1 936 ? 26.599 -7.817 -43.386 1.00 92.62 936 SER A N 1
ATOM 7523 C CA . SER A 1 936 ? 27.283 -8.376 -44.559 1.00 92.62 936 SER A CA 1
ATOM 7524 C C . SER A 1 936 ? 26.350 -8.618 -45.750 1.00 92.62 936 SER A C 1
ATOM 7526 O O . SER A 1 936 ? 26.824 -8.649 -46.885 1.00 92.62 936 SER A O 1
ATOM 7528 N N . ILE A 1 937 ? 25.032 -8.739 -45.532 1.00 90.62 937 ILE A N 1
ATOM 7529 C CA . ILE A 1 937 ? 24.065 -8.918 -46.623 1.00 90.62 937 ILE A CA 1
ATOM 7530 C C . ILE A 1 937 ? 24.053 -7.725 -47.586 1.00 90.62 937 ILE A C 1
ATOM 7532 O O . ILE A 1 937 ? 23.943 -7.918 -48.795 1.00 90.62 937 ILE A O 1
ATOM 7536 N N . PHE A 1 938 ? 24.277 -6.510 -47.078 1.00 93.62 938 PHE A N 1
ATOM 7537 C CA . PHE A 1 938 ? 24.278 -5.283 -47.875 1.00 93.62 938 PHE A CA 1
ATOM 7538 C C . PHE A 1 938 ? 25.427 -5.223 -48.894 1.00 93.62 938 PHE A C 1
ATOM 7540 O O . PHE A 1 938 ? 25.341 -4.470 -49.861 1.00 93.62 938 PHE A O 1
ATOM 7547 N N . LEU A 1 939 ? 26.450 -6.084 -48.774 1.00 92.81 939 LEU A N 1
ATOM 7548 C CA . LEU A 1 939 ? 27.484 -6.254 -49.806 1.00 92.81 939 LEU A CA 1
ATOM 7549 C C . LEU A 1 939 ? 26.916 -6.789 -51.130 1.00 92.81 939 LEU A C 1
ATOM 7551 O O . LEU A 1 939 ? 27.487 -6.543 -52.189 1.00 92.81 939 LEU A O 1
ATOM 7555 N N . LYS A 1 940 ? 25.762 -7.470 -51.099 1.00 90.62 940 LYS A N 1
ATOM 7556 C CA . LYS A 1 940 ? 25.011 -7.870 -52.300 1.00 90.62 940 LYS A CA 1
ATOM 7557 C C . LYS A 1 940 ? 24.237 -6.705 -52.940 1.00 90.62 940 LYS A C 1
ATOM 7559 O O . LYS A 1 940 ? 23.439 -6.937 -53.849 1.00 90.62 940 LYS A O 1
ATOM 7564 N N . ASN A 1 941 ? 24.441 -5.474 -52.465 1.00 93.81 941 ASN A N 1
ATOM 7565 C CA . ASN A 1 941 ? 23.685 -4.279 -52.839 1.00 93.81 941 ASN A CA 1
ATOM 7566 C C . ASN A 1 941 ? 22.164 -4.463 -52.668 1.00 93.81 941 ASN A C 1
ATOM 7568 O O . ASN A 1 941 ? 21.371 -4.024 -53.498 1.00 93.81 941 ASN A O 1
ATOM 7572 N N . THR A 1 942 ? 21.767 -5.197 -51.628 1.00 94.62 942 THR A N 1
ATOM 7573 C CA . THR A 1 942 ? 20.364 -5.422 -51.260 1.00 94.62 942 THR A CA 1
ATOM 7574 C C . THR A 1 942 ? 19.813 -4.241 -50.472 1.00 94.62 942 THR A C 1
ATOM 7576 O O . THR A 1 942 ? 20.572 -3.553 -49.793 1.00 94.62 942 THR A O 1
ATOM 7579 N N . THR A 1 943 ? 18.495 -4.056 -50.462 1.00 95.19 943 THR A N 1
ATOM 7580 C CA . THR A 1 943 ? 17.823 -3.087 -49.577 1.00 95.19 943 THR A CA 1
ATOM 7581 C C . THR A 1 943 ? 16.907 -3.796 -48.580 1.00 95.19 943 THR A C 1
ATOM 7583 O O . THR A 1 943 ? 16.304 -4.822 -48.899 1.00 95.19 943 THR A O 1
ATOM 7586 N N . PHE A 1 944 ? 16.800 -3.258 -47.363 1.00 94.62 944 PHE A N 1
ATOM 7587 C CA . PHE A 1 944 ? 15.926 -3.773 -46.305 1.00 94.62 944 PHE A CA 1
ATOM 7588 C C . PHE A 1 944 ? 14.867 -2.719 -45.965 1.00 94.62 944 PHE A C 1
ATOM 7590 O O . PHE A 1 944 ? 15.210 -1.597 -45.604 1.00 94.62 944 PHE A O 1
ATOM 7597 N N . HIS A 1 945 ? 13.590 -3.073 -46.092 1.00 93.88 945 HIS A N 1
ATOM 7598 C CA . HIS A 1 945 ? 12.450 -2.189 -45.868 1.00 93.88 945 HIS A CA 1
ATOM 7599 C C . HIS A 1 945 ? 11.607 -2.713 -44.702 1.00 93.88 945 HIS A C 1
ATOM 7601 O O . HIS A 1 945 ? 10.970 -3.757 -44.825 1.00 93.88 945 HIS A O 1
ATOM 7607 N N . GLY A 1 946 ? 11.577 -1.978 -43.588 1.00 92.44 946 GLY A N 1
ATOM 7608 C CA . GLY A 1 946 ? 10.591 -2.187 -42.525 1.00 92.44 946 GLY A CA 1
ATOM 7609 C C . GLY A 1 946 ? 9.274 -1.515 -42.904 1.00 92.44 946 GLY A C 1
ATOM 7610 O O . GLY A 1 946 ? 9.241 -0.300 -43.088 1.00 92.44 946 GLY A O 1
ATOM 7611 N N . ILE A 1 947 ? 8.203 -2.291 -43.063 1.00 89.75 947 ILE A N 1
ATOM 7612 C CA . ILE A 1 947 ? 6.916 -1.803 -43.566 1.00 89.75 947 ILE A CA 1
ATOM 7613 C C . ILE A 1 947 ? 5.896 -1.775 -42.431 1.00 89.75 947 ILE A C 1
ATOM 7615 O O . ILE A 1 947 ? 5.442 -2.809 -41.942 1.00 89.75 947 ILE A O 1
ATOM 7619 N N . LEU A 1 948 ? 5.479 -0.566 -42.063 1.00 85.44 948 LEU A N 1
ATOM 7620 C CA . LEU A 1 948 ? 4.435 -0.314 -41.076 1.00 85.44 948 LEU A CA 1
ATOM 7621 C C . LEU A 1 948 ? 3.273 0.404 -41.759 1.00 85.44 948 LEU A C 1
ATOM 7623 O O . LEU A 1 948 ? 3.285 1.621 -41.907 1.00 85.44 948 LEU A O 1
ATOM 7627 N N . LEU A 1 949 ? 2.257 -0.359 -42.173 1.00 83.56 949 LEU A N 1
ATOM 7628 C CA . LEU A 1 949 ? 1.064 0.214 -42.808 1.00 83.56 949 LEU A CA 1
ATOM 7629 C C . LEU A 1 949 ? 0.308 1.157 -41.855 1.00 83.56 949 LEU A C 1
ATOM 7631 O O . LEU A 1 949 ? -0.290 2.124 -42.307 1.00 83.56 949 LEU A O 1
ATOM 7635 N N . ASP A 1 950 ? 0.390 0.905 -40.543 1.00 81.75 950 ASP A N 1
ATOM 7636 C CA . ASP A 1 950 ? -0.240 1.736 -39.509 1.00 81.75 950 ASP A CA 1
ATOM 7637 C C . ASP A 1 950 ? 0.202 3.208 -39.595 1.00 81.75 950 ASP A C 1
ATOM 7639 O O . ASP A 1 950 ? -0.627 4.105 -39.494 1.00 81.75 950 ASP A O 1
ATOM 7643 N N . SER A 1 951 ? 1.484 3.460 -39.881 1.00 81.38 951 SER A N 1
ATOM 7644 C CA . SER A 1 951 ? 2.045 4.813 -39.994 1.00 81.38 951 SER A CA 1
ATOM 7645 C C . SER A 1 951 ? 1.529 5.599 -41.206 1.00 81.38 951 SER A C 1
ATOM 7647 O O . SER A 1 951 ? 1.737 6.807 -41.279 1.00 81.38 951 SER A O 1
ATOM 7649 N N . LEU A 1 952 ? 0.871 4.934 -42.165 1.00 82.38 952 LEU A N 1
ATOM 7650 C CA . LEU A 1 952 ? 0.267 5.579 -43.334 1.00 82.38 952 LEU A CA 1
ATOM 7651 C C . LEU A 1 952 ? -1.190 6.006 -43.096 1.00 82.38 952 LEU A C 1
ATOM 7653 O O . LEU A 1 952 ? -1.674 6.857 -43.833 1.00 82.38 952 LEU A O 1
ATOM 7657 N N . PHE A 1 953 ? -1.882 5.445 -42.095 1.00 74.50 953 PHE A N 1
ATOM 7658 C CA . PHE A 1 953 ? -3.299 5.738 -41.835 1.00 74.50 953 PHE A CA 1
ATOM 7659 C C . PHE A 1 953 ? -3.538 7.021 -41.028 1.00 74.50 953 PHE A C 1
ATOM 7661 O O . PHE A 1 953 ? -4.622 7.589 -41.112 1.00 74.50 953 PHE A O 1
ATOM 7668 N N . GLU A 1 954 ? -2.565 7.461 -40.228 1.00 62.25 954 GLU A N 1
ATOM 7669 C CA . GLU A 1 954 ? -2.759 8.539 -39.242 1.00 62.25 954 GLU A CA 1
ATOM 7670 C C . GLU A 1 954 ? -2.689 9.954 -39.840 1.00 62.25 954 GLU A C 1
ATOM 7672 O O . GLU A 1 954 ? -3.156 10.899 -39.215 1.00 62.25 954 GLU A O 1
ATOM 7677 N N . ASN A 1 955 ? -2.167 10.106 -41.062 1.00 59.75 955 ASN A N 1
ATOM 7678 C CA . ASN A 1 955 ? -2.001 11.397 -41.731 1.00 59.75 955 ASN A CA 1
ATOM 7679 C C . ASN A 1 955 ? -2.594 11.355 -43.143 1.00 59.75 955 ASN A C 1
ATOM 7681 O O . ASN A 1 955 ? -2.515 10.330 -43.819 1.00 59.75 955 ASN A O 1
ATOM 7685 N N . ALA A 1 956 ? -3.117 12.485 -43.627 1.00 61.12 956 ALA A N 1
ATOM 7686 C CA . ALA A 1 956 ? -3.477 12.681 -45.032 1.00 61.12 956 ALA A CA 1
ATOM 7687 C C . ALA A 1 956 ? -2.209 12.659 -45.913 1.00 61.12 956 ALA A C 1
ATOM 7689 O O . ALA A 1 956 ? -1.679 13.698 -46.296 1.00 61.12 956 ALA A O 1
ATOM 7690 N N . ASN A 1 957 ? -1.670 11.462 -46.149 1.00 75.06 957 ASN A N 1
ATOM 7691 C CA . ASN A 1 957 ? -0.420 11.231 -46.858 1.00 75.06 957 ASN A CA 1
ATOM 7692 C C . ASN A 1 957 ? -0.698 10.895 -48.332 1.00 75.06 957 ASN A C 1
ATOM 7694 O O . ASN A 1 957 ? -1.527 10.034 -48.639 1.00 75.06 957 ASN A O 1
ATOM 7698 N N . ASP A 1 958 ? 0.045 11.521 -49.244 1.00 82.44 958 ASP A N 1
ATOM 7699 C CA . ASP A 1 958 ? 0.014 11.223 -50.680 1.00 82.44 958 ASP A CA 1
ATOM 7700 C C . ASP A 1 958 ? 0.325 9.744 -50.971 1.00 82.44 958 ASP A C 1
ATOM 7702 O O . ASP A 1 958 ? -0.244 9.146 -51.890 1.00 82.44 958 ASP A O 1
ATOM 7706 N N . ASP A 1 959 ? 1.166 9.109 -50.148 1.00 85.50 959 ASP A N 1
ATOM 7707 C CA . ASP A 1 959 ? 1.448 7.676 -50.256 1.00 85.50 959 ASP A CA 1
ATOM 7708 C C . ASP A 1 959 ? 0.205 6.819 -49.978 1.00 85.50 959 ASP A C 1
ATOM 7710 O O . ASP A 1 959 ? -0.002 5.800 -50.642 1.00 85.50 959 ASP A O 1
ATOM 7714 N N . TRP A 1 960 ? -0.662 7.232 -49.045 1.00 86.56 960 TRP A N 1
ATOM 7715 C CA . TRP A 1 960 ? -1.919 6.530 -48.779 1.00 86.56 960 TRP A CA 1
ATOM 7716 C C . TRP A 1 960 ? -2.883 6.655 -49.959 1.00 86.56 960 TRP A C 1
ATOM 7718 O O . TRP A 1 960 ? -3.467 5.655 -50.379 1.00 86.56 960 TRP A O 1
ATOM 7728 N N . LEU A 1 961 ? -2.985 7.845 -50.562 1.00 85.75 961 LEU A N 1
ATOM 7729 C CA . LEU A 1 961 ? -3.767 8.050 -51.786 1.00 85.75 961 LEU A CA 1
ATOM 7730 C C . LEU A 1 961 ? -3.262 7.163 -52.926 1.00 85.75 961 LEU A C 1
ATOM 7732 O O . LEU A 1 961 ? -4.057 6.551 -53.641 1.00 85.75 961 LEU A O 1
ATOM 7736 N N . ARG A 1 962 ? -1.941 7.020 -53.064 1.00 88.50 962 ARG A N 1
ATOM 7737 C CA . ARG A 1 962 ? -1.342 6.124 -54.055 1.00 88.50 962 ARG A CA 1
ATOM 7738 C C . ARG A 1 962 ? -1.683 4.658 -53.787 1.00 88.50 962 ARG A C 1
ATOM 7740 O O . ARG A 1 962 ? -2.025 3.934 -54.720 1.00 88.50 962 ARG A O 1
ATOM 7747 N N . VAL A 1 963 ? -1.611 4.209 -52.533 1.00 90.06 963 VAL A N 1
ATOM 7748 C CA . VAL A 1 963 ? -2.020 2.847 -52.148 1.00 90.06 963 VAL A CA 1
ATOM 7749 C C . VAL A 1 963 ? -3.510 2.633 -52.426 1.00 90.06 963 VAL A C 1
ATOM 7751 O O . VAL A 1 963 ? -3.874 1.607 -52.999 1.00 90.06 963 VAL A O 1
ATOM 7754 N N . HIS A 1 964 ? -4.361 3.608 -52.100 1.00 87.69 964 HIS A N 1
ATOM 7755 C CA . HIS A 1 964 ? -5.795 3.569 -52.381 1.00 87.69 964 HIS A CA 1
ATOM 7756 C C . HIS A 1 964 ? -6.081 3.415 -53.881 1.00 87.69 964 HIS A C 1
ATOM 7758 O O . HIS A 1 964 ? -6.799 2.495 -54.268 1.00 87.69 964 HIS A O 1
ATOM 7764 N N . GLN A 1 965 ? -5.448 4.230 -54.730 1.00 91.19 965 GLN A N 1
ATOM 7765 C CA . GLN A 1 965 ? -5.577 4.139 -56.190 1.00 91.19 965 GLN A CA 1
ATOM 7766 C C . GLN A 1 965 ? -5.126 2.777 -56.732 1.00 91.19 965 GLN A C 1
ATOM 7768 O O . GLN A 1 965 ? -5.773 2.216 -57.614 1.00 91.19 965 GLN A O 1
ATOM 7773 N N . LEU A 1 966 ? -4.033 2.212 -56.203 1.00 93.56 966 LEU A N 1
ATOM 7774 C CA . LEU A 1 966 ? -3.568 0.877 -56.596 1.00 93.56 966 LEU A CA 1
ATOM 7775 C C . LEU A 1 966 ? -4.576 -0.215 -56.221 1.00 93.56 966 LEU A C 1
ATOM 7777 O O . LEU A 1 966 ? -4.790 -1.144 -57.000 1.00 93.56 966 LEU A O 1
ATOM 7781 N N . VAL A 1 967 ? -5.203 -0.111 -55.046 1.00 92.38 967 VAL A N 1
ATOM 7782 C CA . VAL A 1 967 ? -6.258 -1.041 -54.623 1.00 92.38 967 VAL A CA 1
ATOM 7783 C C . VAL A 1 967 ? -7.499 -0.877 -55.500 1.00 92.38 967 VAL A C 1
ATOM 7785 O O . VAL A 1 967 ? -8.029 -1.879 -55.969 1.00 92.38 967 VAL A O 1
ATOM 7788 N N . GLU A 1 968 ? -7.924 0.353 -55.786 1.00 92.56 968 GLU A N 1
ATOM 7789 C CA . GLU A 1 968 ? -9.075 0.646 -56.645 1.00 92.56 968 GLU A CA 1
ATOM 7790 C C . GLU A 1 968 ? -8.882 0.095 -58.066 1.00 92.56 968 GLU A C 1
ATOM 7792 O O . GLU A 1 968 ? -9.706 -0.682 -58.553 1.00 92.56 968 GLU A O 1
ATOM 7797 N N . GLN A 1 969 ? -7.753 0.410 -58.706 1.00 94.12 969 GLN A N 1
ATOM 7798 C CA . GLN A 1 969 ? -7.393 -0.142 -60.015 1.00 94.12 969 GLN A CA 1
ATOM 7799 C C . GLN A 1 969 ? -7.276 -1.669 -59.968 1.00 94.12 969 GLN A C 1
ATOM 7801 O O . GLN A 1 969 ? -7.671 -2.362 -60.906 1.00 94.12 969 GLN A O 1
ATOM 7806 N N . GLY A 1 970 ? -6.747 -2.215 -58.871 1.00 93.56 970 GLY A N 1
ATOM 7807 C CA . GLY A 1 970 ? -6.649 -3.652 -58.646 1.00 93.56 970 GLY A CA 1
ATOM 7808 C C . GLY A 1 970 ? -8.014 -4.339 -58.555 1.00 93.56 970 GLY A C 1
ATOM 7809 O O . GLY A 1 970 ? -8.162 -5.447 -59.072 1.00 93.56 970 GLY A O 1
ATOM 7810 N N . ILE A 1 971 ? -9.009 -3.686 -57.950 1.00 93.94 971 ILE A N 1
ATOM 7811 C CA . ILE A 1 971 ? -10.399 -4.161 -57.901 1.00 93.94 971 ILE A CA 1
ATOM 7812 C C . ILE A 1 971 ? -11.018 -4.099 -59.301 1.00 93.94 971 ILE A C 1
ATOM 7814 O O . ILE A 1 971 ? -11.563 -5.098 -59.766 1.00 93.94 971 ILE A O 1
ATOM 7818 N N . GLN A 1 972 ? -10.882 -2.968 -60.003 1.00 93.19 972 GLN A N 1
ATOM 7819 C CA . GLN A 1 972 ? -11.433 -2.782 -61.353 1.00 93.19 972 GLN A CA 1
ATOM 7820 C C . GLN A 1 972 ? -10.874 -3.799 -62.359 1.00 93.19 972 GLN A C 1
ATOM 7822 O O . GLN A 1 972 ? -11.621 -4.370 -63.151 1.00 93.19 972 GLN A O 1
ATOM 7827 N N . ASN A 1 973 ? -9.571 -4.079 -62.287 1.00 93.25 973 ASN A N 1
ATOM 7828 C CA . ASN A 1 973 ? -8.895 -5.034 -63.167 1.00 93.25 973 ASN A CA 1
ATOM 7829 C C . ASN A 1 973 ? -9.017 -6.497 -62.694 1.00 93.25 973 ASN A C 1
ATOM 7831 O O . ASN A 1 973 ? -8.442 -7.392 -63.313 1.00 93.25 973 ASN A O 1
ATOM 7835 N N . GLY A 1 974 ? -9.726 -6.756 -61.589 1.00 87.56 974 GLY A N 1
ATOM 7836 C CA . GLY A 1 974 ? -9.964 -8.100 -61.053 1.00 87.56 974 GLY A CA 1
ATOM 7837 C C . GLY A 1 974 ? -8.744 -8.786 -60.423 1.00 87.56 974 GLY A C 1
ATOM 7838 O O . GLY A 1 974 ? -8.792 -9.990 -60.162 1.00 87.56 974 GLY A O 1
ATOM 7839 N N . VAL A 1 975 ? -7.658 -8.042 -60.175 1.00 90.44 975 VAL A N 1
ATOM 7840 C CA . VAL A 1 975 ? -6.449 -8.519 -59.478 1.00 90.44 975 VAL A CA 1
ATOM 7841 C C . VAL A 1 975 ? -6.727 -8.709 -57.984 1.00 90.44 975 VAL A C 1
ATOM 7843 O O . VAL A 1 975 ? -6.265 -9.680 -57.386 1.00 90.44 975 VAL A O 1
ATOM 7846 N N . VAL A 1 976 ? -7.495 -7.798 -57.381 1.00 90.81 976 VAL A N 1
ATOM 7847 C CA . VAL A 1 976 ? -7.920 -7.873 -55.977 1.00 90.81 976 VAL A CA 1
ATOM 7848 C C . VAL A 1 976 ? -9.254 -8.615 -55.909 1.00 90.81 976 VAL A C 1
ATOM 7850 O O . VAL A 1 976 ? -10.262 -8.137 -56.422 1.00 90.81 976 VAL A O 1
ATOM 7853 N N . GLN A 1 977 ? -9.263 -9.786 -55.270 1.00 86.88 977 GLN A N 1
ATOM 7854 C CA . GLN A 1 977 ? -10.449 -10.635 -55.113 1.00 86.88 977 GLN A CA 1
ATOM 7855 C C . GLN A 1 977 ? -10.751 -10.905 -53.630 1.00 86.88 977 GLN A C 1
ATOM 7857 O O . GLN A 1 977 ? -9.822 -10.952 -52.816 1.00 86.88 977 GLN A O 1
ATOM 7862 N N . PRO A 1 978 ? -12.029 -11.099 -53.252 1.00 86.38 978 PRO A N 1
ATOM 7863 C CA . PRO A 1 978 ? -12.398 -11.418 -51.878 1.00 86.38 978 PRO A CA 1
ATOM 7864 C C . PRO A 1 978 ? -11.842 -12.785 -51.455 1.00 86.38 978 PRO A C 1
ATOM 7866 O O . PRO A 1 978 ? -11.907 -13.768 -52.193 1.00 86.38 978 PRO A O 1
ATOM 7869 N N . LEU A 1 979 ? -11.304 -12.854 -50.237 1.00 85.81 979 LEU A N 1
ATOM 7870 C CA . LEU A 1 979 ? -10.822 -14.100 -49.641 1.00 85.81 979 LEU A CA 1
ATOM 7871 C C . LEU A 1 979 ? -11.990 -14.917 -49.074 1.00 85.81 979 LEU A C 1
ATOM 7873 O O . LEU A 1 979 ? -13.015 -14.361 -48.687 1.00 85.81 979 LEU A O 1
ATOM 7877 N N . HIS A 1 980 ? -11.799 -16.232 -48.936 1.00 84.31 980 HIS A N 1
ATOM 7878 C CA . HIS A 1 980 ? -12.715 -17.078 -48.169 1.00 84.31 980 HIS A CA 1
ATOM 7879 C C . HIS A 1 980 ? -12.888 -16.525 -46.746 1.00 84.31 980 HIS A C 1
ATOM 7881 O O . HIS A 1 980 ? -11.893 -16.232 -46.080 1.00 84.31 980 HIS A O 1
ATOM 7887 N N . SER A 1 981 ? -14.129 -16.362 -46.293 1.00 85.12 981 SER A N 1
ATOM 7888 C CA . SER A 1 981 ? -14.449 -15.805 -44.982 1.00 85.12 981 SER A CA 1
ATOM 7889 C C . SER A 1 981 ? -15.082 -16.855 -44.073 1.00 85.12 981 SER A C 1
ATOM 7891 O O . SER A 1 981 ? -16.108 -17.448 -44.396 1.00 85.12 981 SER A O 1
ATOM 7893 N N . ASN A 1 982 ? -14.486 -17.053 -42.899 1.00 88.44 982 ASN A N 1
ATOM 7894 C CA . ASN A 1 982 ? -15.107 -17.799 -41.810 1.00 88.44 982 ASN A CA 1
ATOM 7895 C C . ASN A 1 982 ? -15.893 -16.808 -40.956 1.00 88.44 982 ASN A C 1
ATOM 7897 O O . ASN A 1 982 ? -15.293 -15.961 -40.287 1.00 88.44 982 ASN A O 1
ATOM 7901 N N . VAL A 1 983 ? -17.219 -16.892 -41.034 1.00 90.12 983 VAL A N 1
ATOM 7902 C CA . VAL A 1 983 ? -18.135 -15.945 -40.396 1.00 90.12 983 VAL A CA 1
ATOM 7903 C C . VAL A 1 983 ? -18.551 -16.461 -39.019 1.00 90.12 983 VAL A C 1
ATOM 7905 O O . VAL A 1 983 ? -19.009 -17.592 -38.901 1.00 90.12 983 VAL A O 1
ATOM 7908 N N . PHE A 1 984 ? -18.399 -15.617 -38.003 1.00 90.12 984 PHE A N 1
ATOM 7909 C CA . PHE A 1 984 ? -18.861 -15.830 -36.631 1.00 90.12 984 PHE A CA 1
ATOM 7910 C C . PHE A 1 984 ? -19.937 -14.803 -36.289 1.00 90.12 984 PHE A C 1
ATOM 7912 O O . PHE A 1 984 ? -19.884 -13.673 -36.778 1.00 90.12 984 PHE A O 1
ATOM 7919 N N . ASN A 1 985 ? -20.897 -15.161 -35.441 1.00 89.12 985 ASN A N 1
ATOM 7920 C CA . ASN A 1 985 ? -21.922 -14.215 -34.997 1.00 89.12 985 ASN A CA 1
ATOM 7921 C C . ASN A 1 985 ? -21.397 -13.284 -33.890 1.00 89.12 985 ASN A C 1
ATOM 7923 O O . ASN A 1 985 ? -20.412 -13.588 -33.217 1.00 89.12 985 ASN A O 1
ATOM 7927 N N . ALA A 1 986 ? -22.096 -12.173 -33.640 1.00 84.25 986 ALA A N 1
ATOM 7928 C CA . ALA A 1 986 ? -21.770 -11.210 -32.579 1.00 84.25 986 ALA A CA 1
ATOM 7929 C C . ALA A 1 986 ? -21.660 -11.826 -31.165 1.00 84.25 986 ALA A C 1
ATOM 7931 O O . ALA A 1 986 ? -20.963 -11.281 -30.313 1.00 84.25 986 ALA A O 1
ATOM 7932 N N . ASN A 1 987 ? -22.303 -12.970 -30.913 1.00 84.50 987 ASN A N 1
ATOM 7933 C CA . ASN A 1 987 ? -22.243 -13.672 -29.624 1.00 84.50 987 ASN A CA 1
ATOM 7934 C C . ASN A 1 987 ? -21.032 -14.618 -29.503 1.00 84.50 987 ASN A C 1
ATOM 7936 O O . ASN A 1 987 ? -20.715 -15.082 -28.413 1.00 84.50 987 ASN A O 1
ATOM 7940 N N . GLU A 1 988 ? -20.341 -14.910 -30.607 1.00 87.69 988 GLU A N 1
ATOM 7941 C CA . GLU A 1 988 ? -19.282 -15.927 -30.695 1.00 87.69 988 GLU A CA 1
ATOM 7942 C C . GLU A 1 988 ? -17.882 -15.306 -30.781 1.00 87.69 988 GLU A C 1
ATOM 7944 O O . GLU A 1 988 ? -16.938 -15.932 -31.264 1.00 87.69 988 GLU A O 1
ATOM 7949 N N . ILE A 1 989 ? -17.713 -14.065 -30.321 1.00 84.69 989 ILE A N 1
ATOM 7950 C CA . ILE A 1 989 ? -16.457 -13.328 -30.506 1.00 84.69 989 ILE A CA 1
ATOM 7951 C C . ILE A 1 989 ? -15.281 -14.042 -29.843 1.00 84.69 989 ILE A C 1
ATOM 7953 O O . ILE A 1 989 ? -14.228 -14.190 -30.459 1.00 84.69 989 ILE A O 1
ATOM 7957 N N . GLU A 1 990 ? -15.451 -14.536 -28.616 1.00 85.75 990 GLU A N 1
ATOM 7958 C CA . GLU A 1 990 ? -14.394 -15.288 -27.936 1.00 85.75 990 GLU A CA 1
ATOM 7959 C C . GLU A 1 990 ? -13.959 -16.507 -28.767 1.00 85.75 990 GLU A C 1
ATOM 7961 O O . GLU A 1 990 ? -12.766 -16.792 -28.902 1.00 85.75 990 GLU A O 1
ATOM 7966 N N . GLN A 1 991 ? -14.920 -17.206 -29.376 1.00 87.00 991 GLN A N 1
ATOM 7967 C CA . GLN A 1 991 ? -14.642 -18.349 -30.241 1.00 87.00 991 GLN A CA 1
ATOM 7968 C C . GLN A 1 991 ? -13.928 -17.915 -31.521 1.00 87.00 991 GLN A C 1
ATOM 7970 O O . GLN A 1 991 ? -12.973 -18.580 -31.917 1.00 87.00 991 GLN A O 1
ATOM 7975 N N . ALA A 1 992 ? -14.319 -16.789 -32.126 1.00 86.62 992 ALA A N 1
ATOM 7976 C CA . ALA A 1 992 ? -13.651 -16.219 -33.294 1.00 86.62 992 ALA A CA 1
ATOM 7977 C C . ALA A 1 992 ? -12.174 -15.910 -32.996 1.00 86.62 992 ALA A C 1
ATOM 7979 O O . ALA A 1 992 ? -11.289 -16.288 -33.771 1.00 86.62 992 ALA A O 1
ATOM 7980 N N . PHE A 1 993 ? -11.894 -15.315 -31.829 1.00 82.69 993 PHE A N 1
ATOM 7981 C CA . PHE A 1 993 ? -10.530 -15.063 -31.374 1.00 82.69 993 PHE A CA 1
ATOM 7982 C C . PHE A 1 993 ? -9.778 -16.384 -31.113 1.00 82.69 993 PHE A C 1
ATOM 7984 O O . PHE A 1 993 ? -8.723 -16.630 -31.695 1.00 82.69 993 PHE A O 1
ATOM 7991 N N . ARG A 1 994 ? -10.324 -17.323 -30.333 1.00 83.69 994 ARG A N 1
ATOM 7992 C CA . ARG A 1 994 ? -9.670 -18.632 -30.102 1.00 83.69 994 ARG A CA 1
ATOM 7993 C C . ARG A 1 994 ? -9.439 -19.426 -31.397 1.00 83.69 994 ARG A C 1
ATOM 7995 O O . ARG A 1 994 ? -8.444 -20.137 -31.528 1.00 83.69 994 ARG A O 1
ATOM 8002 N N . TYR A 1 995 ? -10.340 -19.321 -32.367 1.00 83.94 995 TYR A N 1
ATOM 8003 C CA . TYR A 1 995 ? -10.203 -19.964 -33.671 1.00 83.94 995 TYR A CA 1
ATOM 8004 C C . TYR A 1 995 ? -9.064 -19.342 -34.490 1.00 83.94 995 TYR A C 1
ATOM 8006 O O . TYR A 1 995 ? -8.272 -20.055 -35.120 1.00 83.94 995 TYR A O 1
ATOM 8014 N N . MET A 1 996 ? -8.944 -18.014 -34.443 1.00 81.75 996 MET A N 1
ATOM 8015 C CA . MET A 1 996 ? -7.855 -17.289 -35.082 1.00 81.75 996 MET A CA 1
ATOM 8016 C C . MET A 1 996 ? -6.499 -17.567 -34.418 1.00 81.75 996 MET A C 1
ATOM 8018 O O . MET A 1 996 ? -5.531 -17.772 -35.148 1.00 81.75 996 MET A O 1
ATOM 8022 N N . SER A 1 997 ? -6.442 -17.667 -33.083 1.00 75.12 997 SER A N 1
ATOM 8023 C CA . SER A 1 997 ? -5.214 -17.905 -32.302 1.00 75.12 997 SER A CA 1
ATOM 8024 C C . SER A 1 997 ? -4.561 -19.259 -32.568 1.00 75.12 997 SER A C 1
ATOM 8026 O O . SER A 1 997 ? -3.344 -19.394 -32.556 1.00 75.12 997 SER A O 1
ATOM 8028 N N . GLN A 1 998 ? -5.368 -20.276 -32.870 1.00 77.81 998 GLN A N 1
ATOM 8029 C CA . GLN A 1 998 ? -4.879 -21.591 -33.294 1.00 77.81 998 GLN A CA 1
ATOM 8030 C C . GLN A 1 998 ? -4.337 -21.571 -34.736 1.00 77.81 998 GLN A C 1
ATOM 8032 O O . GLN A 1 998 ? -3.745 -22.550 -35.202 1.00 77.81 998 GLN A O 1
ATOM 8037 N N . GLY A 1 999 ? -4.642 -20.497 -35.475 1.00 71.06 999 GLY A N 1
ATOM 8038 C CA . GLY A 1 999 ? -4.375 -20.276 -36.895 1.00 71.06 999 GLY A CA 1
ATOM 8039 C C . GLY A 1 999 ? -4.732 -21.453 -37.779 1.00 71.06 999 GLY A C 1
ATOM 8040 O O . GLY A 1 999 ? -4.019 -21.785 -38.730 1.00 71.06 999 GLY A O 1
ATOM 8041 N N . LYS A 1 1000 ? -5.869 -22.069 -37.455 1.00 71.56 1000 LYS A N 1
ATOM 8042 C CA . LYS A 1 1000 ? -6.565 -23.035 -38.306 1.00 71.56 1000 LYS A CA 1
ATOM 8043 C C . LYS A 1 1000 ? -7.319 -22.354 -39.451 1.00 71.56 1000 LYS A C 1
ATOM 8045 O O . LYS A 1 1000 ? -7.726 -23.034 -40.387 1.00 71.56 1000 LYS A O 1
ATOM 8050 N N . HIS A 1 1001 ? -7.498 -21.036 -39.380 1.00 75.94 1001 HIS A N 1
ATOM 8051 C CA . HIS A 1 1001 ? -8.245 -20.273 -40.367 1.00 75.94 1001 HIS A CA 1
ATOM 8052 C C . HIS A 1 1001 ? -7.554 -20.256 -41.743 1.00 75.94 1001 HIS A C 1
ATOM 8054 O O . HIS A 1 1001 ? -6.322 -20.193 -41.862 1.00 75.94 1001 HIS A O 1
ATOM 8060 N N . MET A 1 1002 ? -8.379 -20.293 -42.789 1.00 75.19 1002 MET A N 1
ATOM 8061 C CA . MET A 1 1002 ? -8.002 -20.039 -44.178 1.00 75.19 1002 MET A CA 1
ATOM 8062 C C . MET A 1 1002 ? -8.770 -18.807 -44.645 1.00 75.19 1002 MET A C 1
ATOM 8064 O O . MET A 1 1002 ? -9.971 -18.720 -44.414 1.00 75.19 1002 MET A O 1
ATOM 8068 N N . GLY A 1 1003 ? -8.081 -17.857 -45.276 1.00 80.38 1003 GLY A N 1
ATOM 8069 C CA . GLY A 1 1003 ? -8.681 -16.570 -45.621 1.00 80.38 1003 GLY A CA 1
ATOM 8070 C C . GLY A 1 1003 ? -8.918 -15.693 -44.388 1.00 80.38 1003 GLY A C 1
ATOM 8071 O O . GLY A 1 1003 ? -8.029 -15.584 -43.544 1.00 80.38 1003 GLY A O 1
ATOM 8072 N N . LYS A 1 1004 ? -10.072 -15.030 -44.298 1.00 85.75 1004 LYS A N 1
ATOM 8073 C CA . LYS A 1 1004 ? -10.371 -14.023 -43.270 1.00 85.75 1004 LYS A CA 1
ATOM 8074 C C . LYS A 1 1004 ? -11.336 -14.557 -42.212 1.00 85.75 1004 LYS A C 1
ATOM 8076 O O . LYS A 1 1004 ? -12.308 -15.223 -42.544 1.00 85.75 1004 LYS A O 1
ATOM 8081 N N . VAL A 1 1005 ? -11.101 -14.231 -40.942 1.00 89.00 1005 VAL A N 1
ATOM 8082 C CA . VAL A 1 1005 ? -12.096 -14.429 -39.876 1.00 89.00 1005 VAL A CA 1
ATOM 8083 C C . VAL A 1 1005 ? -12.924 -13.153 -39.770 1.00 89.00 1005 VAL A C 1
ATOM 8085 O O . VAL A 1 1005 ? -12.361 -12.067 -39.624 1.00 89.00 1005 VAL A O 1
ATOM 8088 N N . VAL A 1 1006 ? -14.243 -13.270 -39.897 1.00 90.75 1006 VAL A N 1
ATOM 8089 C CA . VAL A 1 1006 ? -15.165 -12.131 -39.957 1.00 90.75 1006 VAL A CA 1
ATOM 8090 C C . VAL A 1 1006 ? -16.257 -12.305 -38.911 1.00 90.75 1006 VAL A C 1
ATOM 8092 O O . VAL A 1 1006 ? -16.844 -13.373 -38.797 1.00 90.75 1006 VAL A O 1
ATOM 8095 N N . ILE A 1 1007 ? -16.537 -11.253 -38.154 1.00 88.94 1007 ILE A N 1
ATOM 8096 C CA . ILE A 1 1007 ? -17.638 -11.180 -37.201 1.00 88.94 1007 ILE A CA 1
ATOM 8097 C C . ILE A 1 1007 ? -18.801 -10.477 -37.895 1.00 88.94 1007 ILE A C 1
ATOM 8099 O O . ILE A 1 1007 ? -18.665 -9.347 -38.368 1.00 88.94 1007 ILE A O 1
ATOM 8103 N N . LYS A 1 1008 ? -19.942 -11.154 -37.964 1.00 89.12 1008 LYS A N 1
ATOM 8104 C CA . LYS A 1 1008 ? -21.210 -10.603 -38.428 1.00 89.12 1008 LYS A CA 1
ATOM 8105 C C . LYS A 1 1008 ? -21.900 -9.921 -37.252 1.00 89.12 1008 LYS A C 1
ATOM 8107 O O . LYS A 1 1008 ? -22.277 -10.583 -36.286 1.00 89.12 1008 LYS A O 1
ATOM 8112 N N . VAL A 1 1009 ? -22.016 -8.597 -37.331 1.00 82.94 1009 VAL A N 1
ATOM 8113 C CA . VAL A 1 1009 ? -22.567 -7.759 -36.253 1.00 82.94 1009 VAL A CA 1
ATOM 8114 C C . VAL A 1 1009 ? -24.087 -7.666 -36.370 1.00 82.94 1009 VAL A C 1
ATOM 8116 O O . VAL A 1 1009 ? -24.783 -7.847 -35.378 1.00 82.94 1009 VAL A O 1
ATOM 8119 N N . TYR A 1 1010 ? -24.599 -7.462 -37.588 1.00 77.06 1010 TYR A N 1
ATOM 8120 C CA . TYR A 1 1010 ? -26.030 -7.311 -37.854 1.00 77.06 1010 TYR A CA 1
ATOM 8121 C C . TYR A 1 1010 ? -26.537 -8.263 -38.942 1.00 77.06 1010 TYR A C 1
ATOM 8123 O O . TYR A 1 1010 ? -25.891 -8.458 -39.974 1.00 77.06 1010 TYR A O 1
ATOM 8131 N N . ASP A 1 1011 ? -27.741 -8.791 -38.716 1.00 66.19 1011 ASP A N 1
ATOM 8132 C CA . ASP A 1 1011 ? -28.640 -9.294 -39.758 1.00 66.19 1011 ASP A CA 1
ATOM 8133 C C . ASP A 1 1011 ? -29.519 -8.158 -40.307 1.00 66.19 1011 ASP A C 1
ATOM 8135 O O . ASP A 1 1011 ? -29.604 -7.087 -39.701 1.00 66.19 1011 ASP A O 1
ATOM 8139 N N . GLU A 1 1012 ? -30.206 -8.381 -41.433 1.00 59.09 1012 GLU A N 1
ATOM 8140 C CA . GLU A 1 1012 ? -31.135 -7.400 -42.033 1.00 59.09 1012 GLU A CA 1
ATOM 8141 C C . GLU A 1 1012 ? -32.199 -6.879 -41.035 1.00 59.09 1012 GLU A C 1
ATOM 8143 O O . GLU A 1 1012 ? -32.720 -5.780 -41.211 1.00 59.09 1012 GLU A O 1
ATOM 8148 N N . SER A 1 1013 ? -32.464 -7.617 -39.946 1.00 58.81 1013 SER A N 1
ATOM 8149 C CA . SER A 1 1013 ? -33.424 -7.308 -38.874 1.00 58.81 1013 SER A CA 1
ATOM 8150 C C . SER A 1 1013 ? -32.909 -6.434 -37.711 1.00 58.81 1013 SER A C 1
ATOM 8152 O O . SER A 1 1013 ? -33.709 -6.088 -36.846 1.00 58.81 1013 SER A O 1
ATOM 8154 N N . ARG A 1 1014 ? -31.617 -6.059 -37.668 1.00 66.44 1014 ARG A N 1
ATOM 8155 C CA . ARG A 1 1014 ? -30.986 -5.166 -36.654 1.00 66.44 1014 ARG A CA 1
ATOM 8156 C C . ARG A 1 1014 ? -31.376 -5.422 -35.173 1.00 66.44 1014 ARG A C 1
ATOM 8158 O O . ARG A 1 1014 ? -31.934 -4.532 -34.530 1.00 66.44 1014 ARG A O 1
ATOM 8165 N N . PRO A 1 1015 ? -31.077 -6.597 -34.591 1.00 68.62 1015 PRO A N 1
ATOM 8166 C CA . PRO A 1 1015 ? -31.301 -6.830 -33.160 1.00 68.62 1015 PRO A CA 1
ATOM 8167 C C . PRO A 1 1015 ? -30.372 -5.971 -32.280 1.00 68.62 1015 PRO A C 1
ATOM 8169 O O . PRO A 1 1015 ? -29.225 -5.727 -32.649 1.00 68.62 1015 PRO A O 1
ATOM 8172 N N . LEU A 1 1016 ? -30.849 -5.540 -31.104 1.00 77.75 1016 LEU A N 1
ATOM 8173 C CA . LEU A 1 1016 ? -30.030 -4.823 -30.115 1.00 77.75 1016 LEU A CA 1
ATOM 8174 C C . LEU A 1 1016 ? -28.958 -5.751 -29.518 1.00 77.75 1016 LEU A C 1
ATOM 8176 O O . LEU A 1 1016 ? -29.212 -6.929 -29.261 1.00 77.75 1016 LEU A O 1
ATOM 8180 N N . ILE A 1 1017 ? -27.760 -5.216 -29.274 1.00 81.12 1017 ILE A N 1
ATOM 8181 C CA . ILE A 1 1017 ? -26.626 -5.961 -28.716 1.00 81.12 1017 ILE A CA 1
ATOM 8182 C C . ILE A 1 1017 ? -26.608 -5.781 -27.199 1.00 81.12 1017 ILE A C 1
ATOM 8184 O O . ILE A 1 1017 ? -26.660 -4.658 -26.698 1.00 81.12 1017 ILE A O 1
ATOM 8188 N N . ARG A 1 1018 ? -26.475 -6.885 -26.455 1.00 84.69 1018 ARG A N 1
ATOM 8189 C CA . ARG A 1 1018 ? -26.259 -6.849 -25.003 1.00 84.69 1018 ARG A CA 1
ATOM 8190 C C . ARG A 1 1018 ? -24.809 -6.441 -24.713 1.00 84.69 1018 ARG A C 1
ATOM 8192 O O . ARG A 1 1018 ? -23.889 -7.223 -24.944 1.00 84.69 1018 ARG A O 1
ATOM 8199 N N . ALA A 1 1019 ? -24.607 -5.234 -24.192 1.00 85.00 1019 ALA A N 1
ATOM 8200 C CA . ALA A 1 1019 ? -23.293 -4.657 -23.904 1.00 85.00 1019 ALA A CA 1
ATOM 8201 C C . ALA A 1 1019 ? -23.176 -4.181 -22.449 1.00 85.00 1019 ALA A C 1
ATOM 8203 O O . ALA A 1 1019 ? -24.166 -3.822 -21.819 1.00 85.00 1019 ALA A O 1
ATOM 8204 N N . ILE A 1 1020 ? -21.960 -4.154 -21.905 1.00 85.56 1020 ILE A N 1
ATOM 8205 C CA . ILE A 1 1020 ? -21.684 -3.599 -20.577 1.00 85.56 1020 ILE A CA 1
ATOM 8206 C C . ILE A 1 1020 ? -21.763 -2.072 -20.658 1.00 85.56 1020 ILE A C 1
ATOM 8208 O O . ILE A 1 1020 ? -21.115 -1.438 -21.500 1.00 85.56 1020 ILE A O 1
ATOM 8212 N N . ARG A 1 1021 ? -22.537 -1.473 -19.752 1.00 84.50 1021 ARG A N 1
ATOM 8213 C CA . ARG A 1 1021 ? -22.730 -0.028 -19.647 1.00 84.50 1021 ARG A CA 1
ATOM 8214 C C . ARG A 1 1021 ? -21.411 0.665 -19.311 1.00 84.50 1021 ARG A C 1
ATOM 8216 O O . ARG A 1 1021 ? -20.741 0.323 -18.337 1.00 84.50 1021 ARG A O 1
ATOM 8223 N N . LYS A 1 1022 ? -21.063 1.691 -20.089 1.00 84.69 1022 LYS A N 1
ATOM 8224 C CA . LYS A 1 1022 ? -19.883 2.534 -19.864 1.00 84.69 1022 LYS A CA 1
ATOM 8225 C C . LYS A 1 1022 ? -20.285 3.999 -19.968 1.00 84.69 1022 LYS A C 1
ATOM 8227 O O . LYS A 1 1022 ? -20.961 4.395 -20.910 1.00 84.69 1022 LYS A O 1
ATOM 8232 N N . THR A 1 1023 ? -19.893 4.798 -18.981 1.00 87.25 1023 THR A N 1
ATOM 8233 C CA . THR A 1 1023 ? -20.209 6.230 -18.948 1.00 87.25 1023 THR A CA 1
ATOM 8234 C C . THR A 1 1023 ? -19.329 6.999 -19.930 1.00 87.25 1023 THR A C 1
ATOM 8236 O O . THR A 1 1023 ? -18.098 6.893 -19.880 1.00 87.25 1023 THR A O 1
ATOM 8239 N N . TRP A 1 1024 ? -19.981 7.781 -20.788 1.00 87.62 1024 TRP A N 1
ATOM 8240 C CA . TRP A 1 1024 ? -19.379 8.676 -21.774 1.00 87.62 1024 TRP A CA 1
ATOM 8241 C C . TRP A 1 1024 ? -19.958 10.081 -21.607 1.00 87.62 1024 TRP A C 1
ATOM 8243 O O . TRP A 1 1024 ? -21.125 10.234 -21.236 1.00 87.62 1024 TRP A O 1
ATOM 8253 N N . PHE A 1 1025 ? -19.144 11.093 -21.893 1.00 88.31 1025 PHE A N 1
ATOM 8254 C CA . PHE A 1 1025 ? -19.509 12.499 -21.769 1.00 88.31 1025 PHE A CA 1
ATOM 8255 C C . PHE A 1 1025 ? -19.577 13.148 -23.144 1.00 88.31 1025 PHE A C 1
ATOM 8257 O O . PHE A 1 1025 ? -18.715 12.931 -23.992 1.00 88.31 1025 PHE A O 1
ATOM 8264 N N . SER A 1 1026 ? -20.613 13.957 -23.363 1.00 85.38 1026 SER A N 1
ATOM 8265 C CA . SER A 1 1026 ? -20.735 14.734 -24.593 1.00 85.38 1026 SER A CA 1
ATOM 8266 C C . SER A 1 1026 ? -19.674 15.840 -24.627 1.00 85.38 1026 SER A C 1
ATOM 8268 O O . SER A 1 1026 ? -19.569 16.581 -23.641 1.00 85.38 1026 SER A O 1
ATOM 8270 N N . PRO A 1 1027 ? -18.940 16.009 -25.744 1.00 85.44 1027 PRO A N 1
ATOM 8271 C CA . PRO A 1 1027 ? -17.985 17.103 -25.907 1.00 85.44 1027 PRO A CA 1
ATOM 8272 C C . PRO A 1 1027 ? -18.683 18.470 -25.964 1.00 85.44 1027 PRO A C 1
ATOM 8274 O O . PRO A 1 1027 ? -18.075 19.478 -25.620 1.00 85.44 1027 PRO A O 1
ATOM 8277 N N . ASN A 1 1028 ? -19.973 18.504 -26.320 1.00 86.00 1028 ASN A N 1
ATOM 8278 C CA . ASN A 1 1028 ? -20.777 19.719 -26.495 1.00 86.00 1028 ASN A CA 1
ATOM 8279 C C . ASN A 1 1028 ? -21.470 20.204 -25.205 1.00 86.00 1028 ASN A C 1
ATOM 8281 O O . ASN A 1 1028 ? -22.296 21.116 -25.253 1.00 86.00 1028 ASN A O 1
ATOM 8285 N N . LYS A 1 1029 ? -21.169 19.590 -24.055 1.00 89.56 1029 LYS A N 1
ATOM 8286 C CA . LYS A 1 1029 ? -21.689 19.989 -22.740 1.00 89.56 1029 LYS A CA 1
ATOM 8287 C C . LYS A 1 1029 ? -20.556 20.445 -21.819 1.00 89.56 1029 LYS A C 1
ATOM 8289 O O . LYS A 1 1029 ? -19.416 20.003 -21.971 1.00 89.56 1029 LYS A O 1
ATOM 8294 N N . THR A 1 1030 ? -20.893 21.289 -20.848 1.00 92.75 1030 THR A N 1
ATOM 8295 C CA . THR A 1 1030 ? -19.970 21.738 -19.793 1.00 92.75 1030 THR A CA 1
ATOM 8296 C C . THR A 1 1030 ? -20.129 20.894 -18.533 1.00 92.75 1030 THR A C 1
ATOM 8298 O O . THR A 1 1030 ? -21.254 20.597 -18.119 1.00 92.75 1030 THR A O 1
ATOM 8301 N N . TYR A 1 1031 ? -19.008 20.541 -17.900 1.00 94.56 1031 TYR A N 1
ATOM 8302 C CA . TYR A 1 1031 ? -18.974 19.807 -16.632 1.00 94.56 1031 TYR A CA 1
ATOM 8303 C C . TYR A 1 1031 ? -18.319 20.647 -15.539 1.00 94.56 1031 TYR A C 1
ATOM 8305 O O . TYR A 1 1031 ? -17.197 21.127 -15.705 1.00 94.56 1031 TYR A O 1
ATOM 8313 N N . ILE A 1 1032 ? -19.016 20.826 -14.418 1.00 94.50 1032 ILE A N 1
ATOM 8314 C CA . ILE A 1 1032 ? -18.545 21.645 -13.296 1.00 94.50 1032 ILE A CA 1
ATOM 8315 C C . ILE A 1 1032 ? -18.049 20.726 -12.185 1.00 94.50 1032 ILE A C 1
ATOM 8317 O O . ILE A 1 1032 ? -18.763 19.820 -11.754 1.00 94.50 1032 ILE A O 1
ATOM 8321 N N . ILE A 1 1033 ? -16.837 20.978 -11.696 1.00 95.19 1033 ILE A N 1
ATOM 8322 C CA . ILE A 1 1033 ? -16.227 20.216 -10.608 1.00 95.19 1033 ILE A CA 1
ATOM 8323 C C . ILE A 1 1033 ? -15.839 21.178 -9.491 1.00 95.19 1033 ILE A C 1
ATOM 8325 O O . ILE A 1 1033 ? -14.888 21.960 -9.614 1.00 95.19 1033 ILE A O 1
ATOM 8329 N N . THR A 1 1034 ? -16.558 21.123 -8.371 1.00 92.81 1034 THR A N 1
ATOM 8330 C CA . THR A 1 1034 ? -16.210 21.938 -7.201 1.00 92.81 1034 THR A CA 1
ATOM 8331 C C . THR A 1 1034 ? -15.068 21.276 -6.446 1.00 92.81 1034 THR A C 1
ATOM 8333 O O . THR A 1 1034 ? -15.067 20.065 -6.278 1.00 92.81 1034 THR A O 1
ATOM 8336 N N . GLY A 1 1035 ? -14.048 22.031 -6.029 1.00 89.00 1035 GLY A N 1
ATOM 8337 C CA . GLY A 1 1035 ? -12.830 21.415 -5.492 1.00 89.00 1035 GLY A CA 1
ATOM 8338 C C . GLY A 1 1035 ? -12.013 20.670 -6.558 1.00 89.00 1035 GLY A C 1
ATOM 8339 O O . GLY A 1 1035 ? -11.212 19.804 -6.215 1.00 89.00 1035 GLY A O 1
ATOM 8340 N N . GLY A 1 1036 ? -12.182 21.013 -7.842 1.00 87.69 1036 GLY A N 1
ATOM 8341 C CA . GLY A 1 1036 ? -11.556 20.321 -8.976 1.00 87.69 1036 GLY A CA 1
ATOM 8342 C C . GLY A 1 1036 ? -10.022 20.354 -8.996 1.00 87.69 1036 GLY A C 1
ATOM 8343 O O . GLY A 1 1036 ? -9.401 19.449 -9.533 1.00 87.69 1036 GLY A O 1
ATOM 8344 N N . LEU A 1 1037 ? -9.393 21.344 -8.348 1.00 90.44 1037 LEU A N 1
ATOM 8345 C CA . LEU A 1 1037 ? -7.930 21.389 -8.162 1.00 90.44 1037 LEU A CA 1
ATOM 8346 C C . LEU A 1 1037 ? -7.439 20.568 -6.956 1.00 90.44 1037 LEU A C 1
ATOM 8348 O O . LEU A 1 1037 ? -6.241 20.539 -6.665 1.00 90.44 1037 LEU A O 1
ATOM 8352 N N . GLY A 1 1038 ? -8.358 19.946 -6.217 1.00 87.31 1038 GLY A N 1
ATOM 8353 C CA . GLY A 1 1038 ? -8.042 18.999 -5.162 1.00 87.31 1038 GLY A CA 1
ATOM 8354 C C . GLY A 1 1038 ? -7.459 17.706 -5.727 1.00 87.31 1038 GLY A C 1
ATOM 8355 O O . GLY A 1 1038 ? -7.576 17.403 -6.911 1.00 87.31 1038 GLY A O 1
ATOM 8356 N N . GLY A 1 1039 ? -6.852 16.915 -4.846 1.00 84.88 1039 GLY A N 1
ATOM 8357 C CA . GLY A 1 1039 ? -6.177 15.679 -5.225 1.00 84.88 1039 GLY A CA 1
ATOM 8358 C C . GLY A 1 1039 ? -7.029 14.701 -6.037 1.00 84.88 1039 GLY A C 1
ATOM 8359 O O . GLY A 1 1039 ? -6.578 14.222 -7.064 1.00 84.88 1039 GLY A O 1
ATOM 8360 N N . PHE A 1 1040 ? -8.251 14.425 -5.577 1.00 89.38 1040 PHE A N 1
ATOM 8361 C CA . PHE A 1 1040 ? -9.200 13.552 -6.277 1.00 89.38 1040 PHE A CA 1
ATOM 8362 C C . PHE A 1 1040 ? -9.890 14.263 -7.452 1.00 89.38 1040 PHE A C 1
ATOM 8364 O O . PHE A 1 1040 ? -10.178 13.641 -8.468 1.00 89.38 1040 PHE A O 1
ATOM 8371 N N . GLY A 1 1041 ? -10.129 15.574 -7.335 1.00 91.69 1041 GLY A N 1
ATOM 8372 C CA . GLY A 1 1041 ? -10.769 16.372 -8.382 1.00 91.69 1041 GLY A CA 1
ATOM 8373 C C . GLY A 1 1041 ? -9.984 16.388 -9.691 1.00 91.69 1041 GLY A C 1
ATOM 8374 O O . GLY A 1 1041 ? -10.595 16.289 -10.752 1.00 91.69 1041 GLY A O 1
ATOM 8375 N N . LEU A 1 1042 ? -8.650 16.432 -9.628 1.00 91.50 1042 LEU A N 1
ATOM 8376 C CA . LEU A 1 1042 ? -7.795 16.366 -10.818 1.00 91.50 1042 LEU A CA 1
ATOM 8377 C C . LEU A 1 1042 ? -7.894 15.010 -11.524 1.00 91.50 1042 LEU A C 1
ATOM 8379 O O . LEU A 1 1042 ? -8.047 14.975 -12.740 1.00 91.50 1042 LEU A O 1
ATOM 8383 N N . GLU A 1 1043 ? -7.882 13.911 -10.769 1.00 91.75 1043 GLU A N 1
ATOM 8384 C CA . GLU A 1 1043 ? -8.031 12.561 -11.332 1.00 91.75 1043 GLU A CA 1
ATOM 8385 C C . GLU A 1 1043 ? -9.434 12.354 -11.918 1.00 91.75 1043 GLU A C 1
ATOM 8387 O O . GLU A 1 1043 ? -9.585 11.768 -12.987 1.00 91.75 1043 GLU A O 1
ATOM 8392 N N . LEU A 1 1044 ? -10.475 12.896 -11.269 1.00 93.94 1044 LEU A N 1
ATOM 8393 C CA . LEU A 1 1044 ? -11.822 12.915 -11.839 1.00 93.94 1044 LEU A CA 1
ATOM 8394 C C . LEU A 1 1044 ? -11.858 13.738 -13.133 1.00 93.94 1044 LEU A C 1
ATOM 8396 O O . LEU A 1 1044 ? -12.489 13.317 -14.094 1.00 93.94 1044 LEU A O 1
ATOM 8400 N N . THR A 1 1045 ? -11.175 14.884 -13.180 1.00 94.31 1045 THR A N 1
ATOM 8401 C CA . THR A 1 1045 ? -11.088 15.738 -14.378 1.00 94.31 1045 THR A CA 1
ATOM 8402 C C . THR A 1 1045 ? -10.449 14.981 -15.539 1.00 94.31 1045 THR A C 1
ATOM 8404 O O . THR A 1 1045 ? -11.022 14.938 -16.625 1.00 94.31 1045 THR A O 1
ATOM 8407 N N . GLU A 1 1046 ? -9.300 14.345 -15.307 1.00 92.38 1046 GLU A N 1
ATOM 8408 C CA . GLU A 1 1046 ? -8.624 13.509 -16.301 1.00 92.38 1046 GLU A CA 1
ATOM 8409 C C . GLU A 1 1046 ? -9.528 12.366 -16.769 1.00 92.38 1046 GLU A C 1
ATOM 8411 O O . GLU A 1 1046 ? -9.734 12.203 -17.969 1.00 92.38 1046 GLU A O 1
ATOM 8416 N N . TRP A 1 1047 ? -10.177 11.661 -15.839 1.00 93.06 1047 TRP A N 1
ATOM 8417 C CA . TRP A 1 1047 ? -11.125 10.602 -16.172 1.00 93.06 1047 TRP A CA 1
ATOM 8418 C C . TRP A 1 1047 ? -12.309 11.107 -17.009 1.00 93.06 1047 TRP A C 1
ATOM 8420 O O . TRP A 1 1047 ? -12.695 10.459 -17.978 1.00 93.06 1047 TRP A O 1
ATOM 8430 N N . LEU A 1 1048 ? -12.889 12.269 -16.692 1.00 93.38 1048 LEU A N 1
ATOM 8431 C CA . LEU A 1 1048 ? -13.965 12.865 -17.493 1.00 93.38 1048 LEU A CA 1
ATOM 8432 C C . LEU A 1 1048 ? -13.487 13.178 -18.919 1.00 93.38 1048 LEU A C 1
ATOM 8434 O O . LEU A 1 1048 ? -14.206 12.891 -19.881 1.00 93.38 1048 LEU A O 1
ATOM 8438 N N . VAL A 1 1049 ? -12.279 13.732 -19.064 1.00 93.06 1049 VAL A N 1
ATOM 8439 C CA . VAL A 1 1049 ? -11.678 14.087 -20.362 1.00 93.06 1049 VAL A CA 1
ATOM 8440 C C . VAL A 1 1049 ? -11.382 12.844 -21.206 1.00 93.06 1049 VAL A C 1
ATOM 8442 O O . VAL A 1 1049 ? -11.759 12.799 -22.384 1.00 93.06 1049 VAL A O 1
ATOM 8445 N N . GLU A 1 1050 ? -10.807 11.800 -20.602 1.00 89.69 1050 GLU A N 1
ATOM 8446 C CA . GLU A 1 1050 ? -10.607 10.486 -21.233 1.00 89.69 1050 GLU A CA 1
ATOM 8447 C C . GLU A 1 1050 ? -11.935 9.858 -21.689 1.00 89.69 1050 GLU A C 1
ATOM 8449 O O . GLU A 1 1050 ? -11.992 9.146 -22.693 1.00 89.69 1050 GLU A O 1
ATOM 8454 N N . ARG A 1 1051 ? -13.030 10.144 -20.974 1.00 89.19 1051 ARG A N 1
ATOM 8455 C CA . ARG A 1 1051 ? -14.397 9.704 -21.297 1.00 89.19 1051 ARG A CA 1
ATOM 8456 C C . ARG A 1 1051 ? -15.154 10.653 -22.235 1.00 89.19 1051 ARG A C 1
ATOM 8458 O O . ARG A 1 1051 ? -16.355 10.465 -22.430 1.00 89.19 1051 ARG A O 1
ATOM 8465 N N . GLY A 1 1052 ? -14.477 11.629 -22.839 1.00 87.88 1052 GLY A N 1
ATOM 8466 C CA . GLY A 1 1052 ? -15.020 12.475 -23.910 1.00 87.88 1052 GLY A CA 1
ATOM 8467 C C . GLY A 1 1052 ? -15.418 13.894 -23.500 1.00 87.88 1052 GLY A C 1
ATOM 8468 O O . GLY A 1 1052 ? -15.807 14.679 -24.363 1.00 87.88 1052 GLY A O 1
ATOM 8469 N N . ALA A 1 1053 ? -15.292 14.272 -22.223 1.00 90.69 1053 ALA A N 1
ATOM 8470 C CA . ALA A 1 1053 ? -15.529 15.654 -21.818 1.00 90.69 1053 ALA A CA 1
ATOM 8471 C C . ALA A 1 1053 ? -14.479 16.581 -22.453 1.00 90.69 1053 ALA A C 1
ATOM 8473 O O . ALA A 1 1053 ? -13.290 16.258 -22.505 1.00 90.69 1053 ALA A O 1
ATOM 8474 N N . ARG A 1 1054 ? -14.916 17.739 -22.953 1.00 91.38 1054 ARG A N 1
ATOM 8475 C CA . ARG A 1 1054 ? -14.024 18.749 -23.550 1.00 91.38 1054 ARG A CA 1
ATOM 8476 C C . ARG A 1 1054 ? -14.160 20.131 -22.932 1.00 91.38 1054 ARG A C 1
ATOM 8478 O O . ARG A 1 1054 ? -13.228 20.907 -23.051 1.00 91.38 1054 ARG A O 1
ATOM 8485 N N . ASN A 1 1055 ? -15.262 20.434 -22.248 1.00 92.94 1055 ASN A N 1
ATOM 8486 C CA . ASN A 1 1055 ? -15.476 21.725 -21.594 1.00 92.94 1055 ASN A CA 1
ATOM 8487 C C . ASN A 1 1055 ? -15.656 21.500 -20.091 1.00 92.94 1055 ASN A C 1
ATOM 8489 O O . ASN 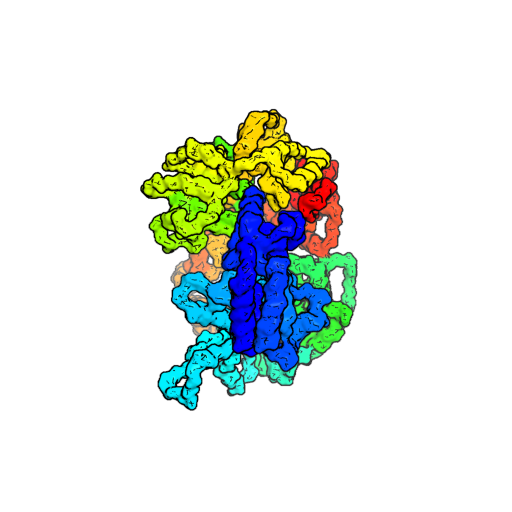A 1 1055 ? -16.648 20.899 -19.669 1.00 92.94 1055 ASN A O 1
ATOM 8493 N N . LEU A 1 1056 ? -14.691 21.947 -19.287 1.00 94.25 1056 LEU A N 1
ATOM 8494 C CA . LEU A 1 1056 ? -14.686 21.725 -17.841 1.00 94.25 1056 LEU A CA 1
ATOM 8495 C C . LEU A 1 1056 ? -14.469 23.034 -17.081 1.00 94.25 1056 LEU A C 1
ATOM 8497 O O . LEU A 1 1056 ? -13.633 23.854 -17.456 1.00 94.25 1056 LEU A O 1
ATOM 8501 N N . ILE A 1 1057 ? -15.203 23.204 -15.982 1.00 94.50 1057 ILE A N 1
ATOM 8502 C CA . ILE A 1 1057 ? -15.028 24.316 -15.046 1.00 94.50 1057 ILE A CA 1
ATOM 8503 C C . ILE A 1 1057 ? -14.587 23.746 -13.701 1.00 94.50 1057 ILE A C 1
ATOM 8505 O O . ILE A 1 1057 ? -15.330 23.008 -13.053 1.00 94.50 1057 ILE A O 1
ATOM 8509 N N . LEU A 1 1058 ? -13.377 24.100 -13.269 1.00 94.69 1058 LEU A N 1
ATOM 8510 C CA . LEU A 1 1058 ? -12.809 23.671 -11.994 1.00 94.69 1058 LEU A CA 1
ATOM 8511 C C . LEU A 1 1058 ? -12.928 24.808 -10.980 1.00 94.69 1058 LEU A C 1
ATOM 8513 O O . LEU A 1 1058 ? -12.248 25.829 -11.102 1.00 94.69 1058 LEU A O 1
ATOM 8517 N N . CYS A 1 1059 ? -13.765 24.640 -9.956 1.00 91.50 1059 CYS A N 1
ATOM 8518 C CA . CYS A 1 1059 ? -13.914 25.655 -8.915 1.00 91.50 1059 CYS A CA 1
ATOM 8519 C C . CYS A 1 1059 ? -12.861 25.457 -7.819 1.00 91.50 1059 CYS A C 1
ATOM 8521 O O . CYS A 1 1059 ? -12.774 24.391 -7.201 1.00 91.50 1059 CYS A O 1
ATOM 8523 N N . SER A 1 1060 ? -12.079 26.498 -7.540 1.00 89.50 1060 SER A N 1
ATOM 8524 C CA . SER A 1 1060 ? -11.107 26.530 -6.447 1.00 89.50 1060 SER A CA 1
ATOM 8525 C C . SER A 1 1060 ? -10.949 27.945 -5.906 1.00 89.50 1060 SER A C 1
ATOM 8527 O O . SER A 1 1060 ? -10.539 28.848 -6.632 1.00 89.50 1060 SER A O 1
ATOM 8529 N N . ARG A 1 1061 ? -11.143 28.116 -4.591 1.00 84.06 1061 ARG A N 1
ATOM 8530 C CA . ARG A 1 1061 ? -10.966 29.401 -3.882 1.00 84.06 1061 ARG A CA 1
ATOM 8531 C C . ARG A 1 1061 ? -9.598 30.044 -4.135 1.00 84.06 1061 ARG A C 1
ATOM 8533 O O . ARG A 1 1061 ? -9.445 31.256 -4.108 1.00 84.06 1061 ARG A O 1
ATOM 8540 N N . SER A 1 1062 ? -8.578 29.212 -4.331 1.00 85.56 1062 SER A N 1
ATOM 8541 C CA . SER A 1 1062 ? -7.178 29.632 -4.388 1.00 85.56 1062 SER A CA 1
ATOM 8542 C C . SER A 1 1062 ? -6.577 29.655 -5.795 1.00 85.56 1062 SER A C 1
ATOM 8544 O O . SER A 1 1062 ? -5.479 30.181 -5.969 1.00 85.56 1062 SER A O 1
ATOM 8546 N N . GLY A 1 1063 ? -7.263 29.083 -6.790 1.00 88.00 1063 GLY A N 1
ATOM 8547 C CA . GLY A 1 1063 ? -6.679 28.801 -8.104 1.00 88.00 1063 GLY A CA 1
ATOM 8548 C C . GLY A 1 1063 ? -5.506 27.808 -8.047 1.00 88.00 1063 GLY A C 1
ATOM 8549 O O . GLY A 1 1063 ? -5.372 27.046 -7.086 1.00 88.00 1063 GLY A O 1
ATOM 8550 N N . ILE A 1 1064 ? -4.663 27.812 -9.087 1.00 88.69 1064 ILE A N 1
ATOM 8551 C CA . ILE A 1 1064 ? -3.496 26.921 -9.206 1.00 88.69 1064 ILE A CA 1
ATOM 8552 C C . ILE A 1 1064 ? -2.382 27.369 -8.251 1.00 88.69 1064 ILE A C 1
ATOM 8554 O O . ILE A 1 1064 ? -1.822 28.460 -8.394 1.00 88.69 1064 ILE A O 1
ATOM 8558 N N . ARG A 1 1065 ? -1.989 26.493 -7.323 1.00 87.12 1065 ARG A N 1
ATOM 8559 C CA . ARG A 1 1065 ? -0.887 26.722 -6.372 1.00 87.12 1065 ARG A CA 1
ATOM 8560 C C . ARG A 1 1065 ? 0.318 25.824 -6.631 1.00 87.12 1065 ARG A C 1
ATOM 8562 O O . ARG A 1 1065 ? 1.432 26.331 -6.618 1.00 87.12 1065 ARG A O 1
ATOM 8569 N N . THR A 1 1066 ? 0.089 24.543 -6.898 1.00 87.06 1066 THR A N 1
ATOM 8570 C CA . THR A 1 1066 ? 1.137 23.511 -7.017 1.00 87.06 1066 THR A CA 1
ATOM 8571 C C . THR A 1 1066 ? 1.624 23.331 -8.454 1.00 87.06 1066 THR A C 1
ATOM 8573 O O . THR A 1 1066 ? 0.850 23.583 -9.382 1.00 87.06 1066 THR A O 1
ATOM 8576 N N . GLY A 1 1067 ? 2.842 22.813 -8.639 1.00 85.88 1067 GLY A N 1
ATOM 8577 C CA . GLY A 1 1067 ? 3.360 22.434 -9.959 1.00 85.88 1067 GLY A CA 1
ATOM 8578 C C . GLY A 1 1067 ? 2.547 21.299 -10.594 1.00 85.88 1067 GLY A C 1
ATOM 8579 O O . GLY A 1 1067 ? 2.229 21.362 -11.779 1.00 85.88 1067 GLY A O 1
ATOM 8580 N N . TYR A 1 1068 ? 2.111 20.314 -9.797 1.00 88.81 1068 TYR A N 1
ATOM 8581 C CA . TYR A 1 1068 ? 1.305 19.177 -10.274 1.00 88.81 1068 TYR A CA 1
ATOM 8582 C C . TYR A 1 1068 ? -0.021 19.596 -10.924 1.00 88.81 1068 TYR A C 1
ATOM 8584 O O . TYR A 1 1068 ? -0.358 19.119 -12.006 1.00 88.81 1068 TYR A O 1
ATOM 8592 N N . GLN A 1 1069 ? -0.754 20.519 -10.289 1.00 90.94 1069 GLN A N 1
ATOM 8593 C CA . GLN A 1 1069 ? -1.988 21.095 -10.847 1.00 90.94 1069 GLN A CA 1
ATOM 8594 C C . GLN A 1 1069 ? -1.744 21.709 -12.229 1.00 90.94 1069 GLN A C 1
ATOM 8596 O O . GLN A 1 1069 ? -2.518 21.458 -13.147 1.00 90.94 1069 GLN A O 1
ATOM 8601 N N . LEU A 1 1070 ? -0.669 22.493 -12.374 1.00 88.94 1070 LEU A N 1
ATOM 8602 C CA . LEU A 1 1070 ? -0.332 23.134 -13.643 1.00 88.94 1070 LEU A CA 1
ATOM 8603 C C . LEU A 1 1070 ? 0.037 22.087 -14.701 1.00 88.94 1070 LEU A C 1
ATOM 8605 O O . LEU A 1 1070 ? -0.555 22.091 -15.772 1.00 88.94 1070 LEU A O 1
ATOM 8609 N N . LYS A 1 1071 ? 0.913 21.128 -14.358 1.00 88.06 1071 LYS A N 1
ATOM 8610 C CA . LYS A 1 1071 ? 1.293 20.003 -15.230 1.00 88.06 1071 LYS A CA 1
ATOM 8611 C C . LYS A 1 1071 ? 0.071 19.265 -15.775 1.00 88.06 1071 LYS A C 1
ATOM 8613 O O . LYS A 1 1071 ? -0.022 19.049 -16.979 1.00 88.06 1071 LYS A O 1
ATOM 8618 N N . LYS A 1 1072 ? -0.860 18.862 -14.901 1.00 88.81 1072 LYS A N 1
ATOM 8619 C CA . LYS A 1 1072 ? -2.051 18.099 -15.307 1.00 88.81 1072 LYS A CA 1
ATOM 8620 C C . LYS A 1 1072 ? -2.974 18.916 -16.204 1.00 88.81 1072 LYS A C 1
ATOM 8622 O O . LYS A 1 1072 ? -3.437 18.386 -17.203 1.00 88.81 1072 LYS A O 1
ATOM 8627 N N . ILE A 1 1073 ? -3.206 20.190 -15.896 1.00 90.69 1073 ILE A N 1
ATOM 8628 C CA . ILE A 1 1073 ? -4.055 21.052 -16.731 1.00 90.69 1073 ILE A CA 1
ATOM 8629 C C . ILE A 1 1073 ? -3.422 21.254 -18.107 1.00 90.69 1073 ILE A C 1
ATOM 8631 O O . ILE A 1 1073 ? -4.071 20.963 -19.104 1.00 90.69 1073 ILE A O 1
ATOM 8635 N N . THR A 1 1074 ? -2.141 21.630 -18.167 1.00 89.06 1074 THR A N 1
ATOM 8636 C CA . THR A 1 1074 ? -1.420 21.791 -19.438 1.00 89.06 1074 THR A CA 1
ATOM 8637 C C . THR A 1 1074 ? -1.412 20.495 -20.246 1.00 89.06 1074 THR A C 1
ATOM 8639 O O . THR A 1 1074 ? -1.603 20.529 -21.458 1.00 89.06 1074 THR A O 1
ATOM 8642 N N . TYR A 1 1075 ? -1.258 19.338 -19.597 1.00 88.00 1075 TYR A N 1
ATOM 8643 C CA . TYR A 1 1075 ? -1.357 18.036 -20.259 1.00 88.00 1075 TYR A CA 1
ATOM 8644 C C . TYR A 1 1075 ? -2.748 17.791 -20.865 1.00 88.00 1075 TYR A C 1
ATOM 8646 O O . TYR A 1 1075 ? -2.848 17.397 -22.024 1.00 88.00 1075 TYR A O 1
ATOM 8654 N N . LEU A 1 1076 ? -3.823 18.056 -20.119 1.00 90.12 1076 LEU A N 1
ATOM 8655 C CA . LEU A 1 1076 ? -5.191 17.862 -20.608 1.00 90.12 1076 LEU A CA 1
ATOM 8656 C C . LEU A 1 1076 ? -5.555 18.839 -21.739 1.00 90.12 1076 LEU A C 1
ATOM 8658 O O . LEU A 1 1076 ? -6.238 18.450 -22.686 1.00 90.12 1076 LEU A O 1
ATOM 8662 N N . GLU A 1 1077 ? -5.079 20.082 -21.670 1.00 91.44 1077 GLU A N 1
ATOM 8663 C CA . GLU A 1 1077 ? -5.287 21.095 -22.710 1.00 91.44 1077 GLU A CA 1
ATOM 8664 C C . GLU A 1 1077 ? -4.510 20.771 -23.992 1.00 91.44 1077 GLU A C 1
ATOM 8666 O O . GLU A 1 1077 ? -5.053 20.903 -25.084 1.00 91.44 1077 GLU A O 1
ATOM 8671 N N . THR A 1 1078 ? -3.259 20.315 -23.879 1.00 87.38 1078 THR A N 1
ATOM 8672 C CA . THR A 1 1078 ? -2.401 20.036 -25.046 1.00 87.38 1078 THR A CA 1
ATOM 8673 C C . THR A 1 1078 ? -2.700 18.697 -25.711 1.00 87.38 1078 THR A C 1
ATOM 8675 O O . THR A 1 1078 ? -2.727 18.628 -26.935 1.00 87.38 1078 THR A O 1
ATOM 8678 N N . PHE A 1 1079 ? -2.926 17.631 -24.935 1.00 84.94 1079 PHE A N 1
ATOM 8679 C CA . PHE A 1 1079 ? -3.096 16.280 -25.482 1.00 84.94 1079 PHE A CA 1
ATOM 8680 C C . PHE A 1 1079 ? -4.540 15.973 -25.893 1.00 84.94 1079 PHE A C 1
ATOM 8682 O O . PHE A 1 1079 ? -4.766 15.285 -26.884 1.00 84.94 1079 PHE A O 1
ATOM 8689 N N . PHE A 1 1080 ? -5.528 16.457 -25.132 1.00 83.56 1080 PHE A N 1
ATOM 8690 C CA . PHE A 1 1080 ? -6.946 16.169 -25.387 1.00 83.56 1080 PHE A CA 1
ATOM 8691 C C . PHE A 1 1080 ? -7.725 17.361 -25.953 1.00 83.56 1080 PHE A C 1
ATOM 8693 O O . PHE A 1 1080 ? -8.934 17.231 -26.167 1.00 83.56 1080 PHE A O 1
ATOM 8700 N N . GLU A 1 1081 ? -7.066 18.508 -26.157 1.00 88.19 1081 GLU A N 1
ATOM 8701 C CA . GLU A 1 1081 ? -7.689 19.768 -26.590 1.00 88.19 1081 GLU A CA 1
ATOM 8702 C C . GLU A 1 1081 ? -8.869 20.184 -25.691 1.00 88.19 1081 GLU A C 1
ATOM 8704 O O . GLU A 1 1081 ? -9.859 20.778 -26.131 1.00 88.19 1081 GLU A O 1
ATOM 8709 N N . ALA A 1 1082 ? -8.799 19.832 -24.402 1.00 89.88 1082 ALA A N 1
ATOM 8710 C CA . ALA A 1 1082 ? -9.833 20.171 -23.437 1.00 89.88 1082 ALA A CA 1
ATOM 8711 C C . ALA A 1 1082 ? -9.749 21.659 -23.063 1.00 89.88 1082 ALA A C 1
ATOM 8713 O O . ALA A 1 1082 ? -8.679 22.182 -22.782 1.00 89.88 1082 ALA A O 1
ATOM 8714 N N . LYS A 1 1083 ? -10.892 22.342 -23.001 1.00 92.75 1083 LYS A N 1
ATOM 8715 C CA . LYS A 1 1083 ? -11.025 23.715 -22.507 1.00 92.75 1083 LYS A CA 1
ATOM 8716 C C . LYS A 1 1083 ? -11.317 23.678 -21.011 1.00 92.75 1083 LYS A C 1
ATOM 8718 O O . LYS A 1 1083 ? -12.427 23.320 -20.605 1.00 92.75 1083 LYS A O 1
ATOM 8723 N N . ILE A 1 1084 ? -10.326 24.044 -20.201 1.00 93.12 1084 ILE A N 1
ATOM 8724 C CA . ILE A 1 1084 ? -10.420 24.026 -18.739 1.00 93.12 1084 ILE A CA 1
ATOM 8725 C C . ILE A 1 1084 ? -10.446 25.463 -18.211 1.00 93.12 1084 ILE A C 1
ATOM 8727 O O . ILE A 1 1084 ? -9.485 26.214 -18.340 1.00 93.12 1084 ILE A O 1
ATOM 8731 N N . LEU A 1 1085 ? -11.551 25.853 -17.576 1.00 93.00 1085 LEU A N 1
ATOM 8732 C CA . LEU A 1 1085 ? -11.698 27.162 -16.939 1.00 93.00 1085 LEU A CA 1
ATOM 8733 C C . LEU A 1 1085 ? -11.597 27.027 -15.422 1.00 93.00 1085 LEU A C 1
ATOM 8735 O O . LEU A 1 1085 ? -12.337 26.268 -14.796 1.00 93.00 1085 LEU A O 1
ATOM 8739 N N . ILE A 1 1086 ? -10.699 27.792 -14.806 1.00 93.50 1086 ILE A N 1
ATOM 8740 C CA . ILE A 1 1086 ? -10.544 27.809 -13.348 1.00 93.50 1086 ILE A CA 1
ATOM 8741 C C . ILE A 1 1086 ? -11.377 28.950 -12.781 1.00 93.50 1086 ILE A C 1
ATOM 8743 O O . ILE A 1 1086 ? -11.031 30.121 -12.941 1.00 93.50 1086 ILE A O 1
ATOM 8747 N N . SER A 1 1087 ? -12.450 28.604 -12.075 1.00 91.62 1087 SER A N 1
ATOM 8748 C CA . SER A 1 1087 ? -13.305 29.581 -11.404 1.00 91.62 1087 SER A CA 1
ATOM 8749 C C . SER A 1 1087 ? -12.922 29.726 -9.932 1.00 91.62 1087 SER A C 1
ATOM 8751 O O . SER A 1 1087 ? -12.698 28.737 -9.229 1.00 91.62 1087 SER A O 1
ATOM 8753 N N . LYS A 1 1088 ? -12.852 30.971 -9.451 1.00 91.31 1088 LYS A N 1
ATOM 8754 C CA . LYS A 1 1088 ? -12.624 31.300 -8.032 1.00 91.31 1088 LYS A CA 1
ATOM 8755 C C . LYS A 1 1088 ? -13.917 31.602 -7.267 1.00 91.31 1088 LYS A C 1
ATOM 8757 O O . LYS A 1 1088 ? -13.836 31.908 -6.081 1.00 91.31 1088 LYS A O 1
ATOM 8762 N N . LEU A 1 1089 ? -15.070 31.511 -7.933 1.00 89.25 1089 LEU A N 1
ATOM 8763 C CA . LEU A 1 1089 ? -16.381 31.768 -7.341 1.00 89.25 1089 LEU A CA 1
ATOM 8764 C C . LEU A 1 1089 ? -16.668 30.784 -6.201 1.00 89.25 1089 LEU A C 1
ATOM 8766 O O . LEU A 1 1089 ? -16.352 29.590 -6.288 1.00 89.25 1089 LEU A O 1
ATOM 8770 N N . ASN A 1 1090 ? -17.266 31.291 -5.128 1.00 88.19 1090 ASN A N 1
ATOM 8771 C CA . ASN A 1 1090 ? -17.626 30.518 -3.958 1.00 88.19 1090 ASN A CA 1
ATOM 8772 C C . ASN A 1 1090 ? -19.095 30.086 -4.011 1.00 88.19 1090 ASN A C 1
ATOM 8774 O O . ASN A 1 1090 ? -20.012 30.873 -3.808 1.00 88.19 1090 ASN A O 1
ATOM 8778 N N . ILE A 1 1091 ? -19.304 28.785 -4.184 1.00 89.00 1091 ILE A N 1
ATOM 8779 C CA . ILE A 1 1091 ? -20.628 28.154 -4.244 1.00 89.00 1091 ILE A CA 1
ATOM 8780 C C . ILE A 1 1091 ? -21.460 28.303 -2.959 1.00 89.00 1091 ILE A C 1
ATOM 8782 O O . ILE A 1 1091 ? -22.676 28.127 -3.005 1.00 89.00 1091 ILE A O 1
ATOM 8786 N N . THR A 1 1092 ? -20.846 28.617 -1.810 1.00 88.69 1092 THR A N 1
ATOM 8787 C CA . THR A 1 1092 ? -21.603 28.850 -0.567 1.00 88.69 1092 THR A CA 1
ATOM 8788 C C . THR A 1 1092 ? -22.344 30.187 -0.593 1.00 88.69 1092 THR A C 1
ATOM 8790 O O . THR A 1 1092 ? -23.353 30.337 0.090 1.00 88.69 1092 THR A O 1
ATOM 8793 N N . ASN A 1 1093 ? -21.877 31.149 -1.398 1.00 90.75 1093 ASN A N 1
ATOM 8794 C CA . ASN A 1 1093 ? -22.574 32.404 -1.636 1.00 90.75 1093 ASN A CA 1
ATOM 8795 C C . ASN A 1 1093 ? -23.575 32.215 -2.781 1.00 90.75 1093 ASN A C 1
ATOM 8797 O O . ASN A 1 1093 ? -23.204 31.880 -3.904 1.00 90.75 1093 ASN A O 1
ATOM 8801 N N . GLU A 1 1094 ? -24.849 32.459 -2.493 1.00 89.56 1094 GLU A N 1
ATOM 8802 C CA . GLU A 1 1094 ? -25.956 32.235 -3.421 1.00 89.56 1094 GLU A CA 1
ATOM 8803 C C . GLU A 1 1094 ? -25.763 32.989 -4.754 1.00 89.56 1094 GLU A C 1
ATOM 8805 O O . GLU A 1 1094 ? -25.899 32.398 -5.824 1.00 89.56 1094 GLU A O 1
ATOM 8810 N N . LYS A 1 1095 ? -25.327 34.258 -4.704 1.00 90.69 1095 LYS A N 1
ATOM 8811 C CA . LYS A 1 1095 ? -25.114 35.085 -5.907 1.00 90.69 1095 LYS A CA 1
ATOM 8812 C C . LYS A 1 1095 ? -23.955 34.593 -6.772 1.00 90.69 1095 LYS A C 1
ATOM 8814 O O . LYS A 1 1095 ? -24.057 34.588 -7.993 1.00 90.69 1095 LYS A O 1
ATOM 8819 N N . GLU A 1 1096 ? -22.858 34.175 -6.145 1.00 90.81 1096 GLU A N 1
ATOM 8820 C CA . GLU A 1 1096 ? -21.685 33.654 -6.859 1.00 90.81 1096 GLU A CA 1
ATOM 8821 C C . GLU A 1 1096 ? -21.965 32.266 -7.454 1.00 90.81 1096 GLU A C 1
ATOM 8823 O O . GLU A 1 1096 ? -21.447 31.926 -8.516 1.00 90.81 1096 GLU A O 1
ATOM 8828 N N . CYS A 1 1097 ? -22.811 31.465 -6.798 1.00 89.50 1097 CYS A N 1
ATOM 8829 C CA . CYS A 1 1097 ? -23.274 30.189 -7.335 1.00 89.50 1097 CYS A CA 1
ATOM 8830 C C . CYS A 1 1097 ? -24.172 30.381 -8.567 1.00 89.50 1097 CYS A C 1
ATOM 8832 O O . CYS A 1 1097 ? -24.045 29.638 -9.543 1.00 89.50 1097 CYS A O 1
ATOM 8834 N N . GLU A 1 1098 ? -25.058 31.378 -8.542 1.00 90.88 1098 GLU A N 1
ATOM 8835 C CA . GLU A 1 1098 ? -25.851 31.762 -9.712 1.00 90.88 1098 GLU A CA 1
ATOM 8836 C C . GLU A 1 1098 ? -24.960 32.240 -10.858 1.00 90.88 1098 GLU A C 1
ATOM 8838 O O . GLU A 1 1098 ? -25.110 31.799 -11.999 1.00 90.88 1098 GLU A O 1
ATOM 8843 N N . GLU A 1 1099 ? -23.984 33.095 -10.548 1.00 89.38 1099 GLU A N 1
ATOM 8844 C CA . GLU A 1 1099 ? -23.007 33.588 -11.513 1.00 89.38 1099 GLU A CA 1
ATOM 8845 C C . GLU A 1 1099 ? -22.248 32.425 -12.176 1.00 89.38 1099 GLU A C 1
ATOM 8847 O O . GLU A 1 1099 ? -22.188 32.351 -13.401 1.00 89.38 1099 GLU A O 1
ATOM 8852 N N . LEU A 1 1100 ? -21.773 31.450 -11.396 1.00 89.75 1100 LEU A N 1
ATOM 8853 C CA . LEU A 1 1100 ? -21.068 30.271 -11.907 1.00 89.75 1100 LEU A CA 1
ATOM 8854 C C . LEU A 1 1100 ? -21.901 29.460 -12.916 1.00 89.75 1100 LEU A C 1
ATOM 8856 O O . LEU A 1 1100 ? -21.377 29.010 -13.936 1.00 89.75 1100 LEU A O 1
ATOM 8860 N N . ILE A 1 1101 ? -23.186 29.251 -12.625 1.00 88.12 1101 ILE A N 1
ATOM 8861 C CA . ILE A 1 1101 ? -24.091 28.461 -13.474 1.00 88.12 1101 ILE A CA 1
ATOM 8862 C C . ILE A 1 1101 ? -24.504 29.261 -14.715 1.00 88.12 1101 ILE A C 1
ATOM 8864 O O . ILE A 1 1101 ? -24.523 28.719 -15.818 1.00 88.12 1101 ILE A O 1
ATOM 8868 N N . SER A 1 1102 ? -24.779 30.556 -14.555 1.00 84.12 1102 SER A N 1
ATOM 8869 C CA . SER A 1 1102 ? -25.196 31.439 -15.651 1.00 84.12 1102 SER A CA 1
ATOM 8870 C C . SER A 1 1102 ? -24.077 31.741 -16.660 1.00 84.12 1102 SER A C 1
ATOM 8872 O O . SER A 1 1102 ? -24.359 31.948 -17.837 1.00 84.12 1102 SER A O 1
ATOM 8874 N N . GLN A 1 1103 ? -22.806 31.718 -16.238 1.00 80.81 1103 GLN A N 1
ATOM 8875 C CA . GLN A 1 1103 ? -21.635 31.963 -17.096 1.00 80.81 1103 GLN A CA 1
ATOM 8876 C C . GLN A 1 1103 ? -21.309 30.821 -18.075 1.00 80.81 1103 GLN A C 1
ATOM 8878 O O . GLN A 1 1103 ? -20.430 30.969 -18.929 1.00 80.81 1103 GLN A O 1
ATOM 8883 N N . CYS A 1 1104 ? -21.992 29.678 -17.983 1.00 83.19 1104 CYS A N 1
ATOM 8884 C CA . CYS A 1 1104 ? -21.769 28.555 -18.886 1.00 83.19 1104 CYS A CA 1
ATOM 8885 C C . CYS A 1 1104 ? -22.330 28.854 -20.289 1.00 83.19 1104 CYS A C 1
ATOM 8887 O O . CYS A 1 1104 ? -23.539 28.925 -20.484 1.00 83.19 1104 CYS A O 1
ATOM 8889 N N . SER A 1 1105 ? -21.453 28.979 -21.292 1.00 76.38 1105 SER A N 1
ATOM 8890 C CA . SER A 1 1105 ? -21.846 29.212 -22.694 1.00 76.38 1105 SER A CA 1
ATOM 8891 C C . SER A 1 1105 ? -22.491 27.995 -23.369 1.00 76.38 1105 SER A C 1
ATOM 8893 O O . SER A 1 1105 ? -23.259 28.142 -24.318 1.00 76.38 1105 SER A O 1
ATOM 8895 N N . LEU A 1 1106 ? -22.173 26.794 -22.883 1.00 83.69 1106 LEU A N 1
ATOM 8896 C CA . LEU A 1 1106 ? -22.714 25.515 -23.337 1.00 83.69 1106 LEU A CA 1
ATOM 8897 C C . LEU A 1 1106 ? -23.634 24.912 -22.267 1.00 83.69 1106 LEU A C 1
ATOM 8899 O O . LEU A 1 1106 ? -23.442 25.180 -21.077 1.00 83.69 1106 LEU A O 1
ATOM 8903 N N . PRO A 1 1107 ? -24.601 24.060 -22.661 1.00 88.94 1107 PRO A N 1
ATOM 8904 C CA . PRO A 1 1107 ? -25.493 23.403 -21.714 1.00 88.94 1107 PRO A CA 1
ATOM 8905 C C . PRO A 1 1107 ? -24.709 22.582 -20.684 1.00 88.94 1107 PRO A C 1
ATOM 8907 O O . PRO A 1 1107 ? -23.799 21.822 -21.029 1.00 88.94 1107 PRO A O 1
ATOM 8910 N N . ILE A 1 1108 ? -25.084 22.712 -19.412 1.00 91.25 1108 ILE A N 1
ATOM 8911 C CA . ILE A 1 1108 ? -24.457 21.961 -18.322 1.00 91.25 1108 ILE A CA 1
ATOM 8912 C C . ILE A 1 1108 ? -24.907 20.503 -18.418 1.00 91.25 1108 ILE A C 1
ATOM 8914 O O . ILE A 1 1108 ? -26.106 20.215 -18.393 1.00 91.25 1108 ILE A O 1
ATOM 8918 N N . GLY A 1 1109 ? -23.935 19.598 -18.550 1.00 88.31 1109 GLY A N 1
ATOM 8919 C CA . GLY A 1 1109 ? -24.150 18.153 -18.635 1.00 88.31 1109 GLY A CA 1
ATOM 8920 C C . GLY A 1 1109 ? -23.926 17.424 -17.320 1.00 88.31 1109 GLY A C 1
ATOM 8921 O O . GLY A 1 1109 ? -24.532 16.379 -17.094 1.00 88.31 1109 GLY A O 1
ATOM 8922 N N . GLY A 1 1110 ? -23.106 17.971 -16.423 1.00 93.00 1110 GLY A N 1
ATOM 8923 C CA . GLY A 1 1110 ? -22.922 17.364 -15.115 1.00 93.00 1110 GLY A CA 1
ATOM 8924 C C . GLY A 1 1110 ? -22.237 18.251 -14.088 1.00 93.00 1110 GLY A C 1
ATOM 8925 O O . GLY A 1 1110 ? -21.436 19.121 -14.433 1.00 93.00 1110 GLY A O 1
ATOM 8926 N N . ILE A 1 1111 ? -22.553 18.000 -12.821 1.00 94.62 1111 ILE A N 1
ATOM 8927 C CA . ILE A 1 1111 ? -21.963 18.668 -11.662 1.00 94.62 1111 ILE A CA 1
ATOM 8928 C C . ILE A 1 1111 ? -21.431 17.612 -10.706 1.00 94.62 1111 ILE A C 1
ATOM 8930 O O . ILE A 1 1111 ? -22.155 16.704 -10.299 1.00 94.62 1111 ILE A O 1
ATOM 8934 N N . PHE A 1 1112 ? -20.161 17.761 -10.343 1.00 95.19 1112 PHE A N 1
ATOM 8935 C CA . PHE A 1 1112 ? -19.448 16.890 -9.422 1.00 95.19 1112 PHE A CA 1
ATOM 8936 C C . PHE A 1 1112 ? -18.971 17.721 -8.232 1.00 95.19 1112 PHE A C 1
ATOM 8938 O O . PHE A 1 1112 ? -18.034 18.516 -8.340 1.00 95.19 1112 PHE A O 1
ATOM 8945 N N . HIS A 1 1113 ? -19.641 17.569 -7.094 1.00 94.06 1113 HIS A N 1
ATOM 8946 C CA . HIS A 1 1113 ? -19.343 18.331 -5.893 1.00 94.06 1113 HIS A CA 1
ATOM 8947 C C . HIS A 1 1113 ? -18.342 17.584 -5.000 1.00 94.06 1113 HIS A C 1
ATOM 8949 O O . HIS A 1 1113 ? -18.715 16.661 -4.274 1.00 94.06 1113 HIS A O 1
ATOM 8955 N N . LEU A 1 1114 ? -17.067 17.986 -5.072 1.00 92.50 1114 LEU A N 1
ATOM 8956 C CA . LEU A 1 1114 ? -15.951 17.422 -4.295 1.00 92.50 1114 LEU A CA 1
ATOM 8957 C C . LEU A 1 1114 ? -15.390 18.396 -3.251 1.00 92.50 1114 LEU A C 1
ATOM 8959 O O . LEU A 1 1114 ? -14.479 18.040 -2.502 1.00 92.50 1114 LEU A O 1
ATOM 8963 N N . ALA A 1 1115 ? -15.873 19.640 -3.219 1.00 85.88 1115 ALA A N 1
ATOM 8964 C CA . ALA A 1 1115 ? -15.382 20.636 -2.282 1.00 85.88 1115 ALA A CA 1
ATOM 8965 C C . ALA A 1 1115 ? -15.619 20.179 -0.833 1.00 85.88 1115 ALA A C 1
ATOM 8967 O O . ALA A 1 1115 ? -16.743 19.918 -0.418 1.00 85.88 1115 ALA A O 1
ATOM 8968 N N . ALA A 1 1116 ? -14.542 20.104 -0.055 1.00 84.12 1116 ALA A N 1
ATOM 8969 C CA . ALA A 1 1116 ? -14.594 19.778 1.361 1.00 84.12 1116 ALA A CA 1
ATOM 8970 C C . ALA A 1 1116 ? -13.490 20.528 2.111 1.00 84.12 1116 ALA A C 1
ATOM 8972 O O . ALA A 1 1116 ? -12.414 20.800 1.568 1.00 84.12 1116 ALA A O 1
ATOM 8973 N N . VAL A 1 1117 ? -13.766 20.857 3.368 1.00 83.94 1117 VAL A N 1
ATOM 8974 C CA . VAL A 1 1117 ? -12.778 21.303 4.351 1.00 83.94 1117 VAL A CA 1
ATOM 8975 C C . VAL A 1 1117 ? -12.879 20.343 5.523 1.00 83.94 1117 VAL A C 1
ATOM 8977 O O . VAL A 1 1117 ? -13.981 20.055 5.977 1.00 83.94 1117 VAL A O 1
ATOM 8980 N N . LEU A 1 1118 ? -11.736 19.822 5.961 1.00 83.12 1118 LEU A N 1
ATOM 8981 C CA . LEU A 1 1118 ? -11.645 18.925 7.107 1.00 83.12 1118 LEU A CA 1
ATOM 8982 C C . LEU A 1 1118 ? -11.171 19.732 8.315 1.00 83.12 1118 LEU A C 1
ATOM 8984 O O . LEU A 1 1118 ? -10.174 20.449 8.221 1.00 83.12 1118 LEU A O 1
ATOM 8988 N N . GLN A 1 1119 ? -11.907 19.628 9.416 1.00 82.19 1119 GLN A N 1
ATOM 8989 C CA . GLN A 1 1119 ? -11.570 20.188 10.726 1.00 82.19 1119 GLN A CA 1
ATOM 8990 C C . GLN A 1 1119 ? -11.700 19.056 11.746 1.00 82.19 1119 GLN A C 1
ATOM 8992 O O . GLN A 1 1119 ? -12.657 18.996 12.516 1.00 82.19 1119 GLN A O 1
ATOM 8997 N N . ASP A 1 1120 ? -10.773 18.104 11.666 1.00 83.12 1120 ASP A N 1
ATOM 8998 C CA . ASP A 1 1120 ? -10.828 16.883 12.464 1.00 83.12 1120 ASP A CA 1
ATOM 8999 C C . ASP A 1 1120 ? -10.453 17.183 13.921 1.00 83.12 1120 ASP A C 1
ATOM 9001 O O . ASP A 1 1120 ? -9.423 17.793 14.214 1.00 83.12 1120 ASP A O 1
ATOM 9005 N N . GLY A 1 1121 ? -11.284 16.719 14.848 1.00 80.88 1121 GLY A N 1
ATOM 9006 C CA . GLY A 1 1121 ? -11.059 16.847 16.279 1.00 80.88 1121 GLY A CA 1
ATOM 9007 C C . GLY A 1 1121 ? -12.065 16.016 17.065 1.00 80.88 1121 GLY A C 1
ATOM 9008 O O . GLY A 1 1121 ? -13.147 15.718 16.564 1.00 80.88 1121 GLY A O 1
ATOM 9009 N N . LEU A 1 1122 ? -11.701 15.643 18.295 1.00 82.56 1122 LEU A N 1
ATOM 9010 C CA . LEU A 1 1122 ? -12.639 15.031 19.242 1.00 82.56 1122 LEU A CA 1
ATOM 9011 C C . LEU A 1 1122 ? -13.832 15.961 19.463 1.00 82.56 1122 LEU A C 1
ATOM 9013 O O . LEU A 1 1122 ? -13.658 17.186 19.495 1.00 82.56 1122 LEU A O 1
ATOM 9017 N N . PHE A 1 1123 ? -15.017 15.390 19.682 1.00 84.06 1123 PHE A N 1
ATOM 9018 C CA . PHE A 1 1123 ? -16.231 16.188 19.865 1.00 84.06 1123 PHE A CA 1
ATOM 9019 C C . PHE A 1 1123 ? -16.099 17.245 20.977 1.00 84.06 1123 PHE A C 1
ATOM 9021 O O . PHE A 1 1123 ? -16.575 18.367 20.817 1.00 84.06 1123 PHE A O 1
ATOM 9028 N N . GLU A 1 1124 ? -15.368 16.953 22.058 1.00 82.12 1124 GLU A N 1
ATOM 9029 C CA . GLU A 1 1124 ? -15.089 17.904 23.147 1.00 82.12 1124 GLU A CA 1
ATOM 9030 C C . GLU A 1 1124 ? -14.441 19.213 22.654 1.00 82.12 1124 GLU A C 1
ATOM 9032 O O . GLU A 1 1124 ? -14.821 20.301 23.095 1.00 82.12 1124 GLU A O 1
ATOM 9037 N N . ASN A 1 1125 ? -13.549 19.130 21.662 1.00 85.25 1125 ASN A N 1
ATOM 9038 C CA . ASN A 1 1125 ? -12.779 20.260 21.129 1.00 85.25 1125 ASN A CA 1
ATOM 9039 C C . ASN A 1 1125 ? -13.477 20.992 19.969 1.00 85.25 1125 ASN A C 1
ATOM 9041 O O . ASN A 1 1125 ? -13.006 22.039 19.525 1.00 85.25 1125 ASN A O 1
ATOM 9045 N N . LEU A 1 1126 ? -14.596 20.464 19.467 1.00 85.06 1126 LEU A N 1
ATOM 9046 C CA . LEU A 1 1126 ? -15.291 20.997 18.296 1.00 85.06 1126 LEU A CA 1
ATOM 9047 C C . LEU A 1 1126 ? -16.025 22.307 18.618 1.00 85.06 1126 LEU A C 1
ATOM 9049 O O . LEU A 1 1126 ? -17.009 22.293 19.349 1.00 85.06 1126 LEU A O 1
ATOM 9053 N N . THR A 1 1127 ? -15.603 23.445 18.080 1.00 87.19 1127 THR A N 1
ATOM 9054 C CA . THR A 1 1127 ? -16.340 24.709 18.261 1.00 87.19 1127 THR A CA 1
ATOM 9055 C C . THR A 1 1127 ? -17.436 24.879 17.206 1.00 87.19 1127 THR A C 1
ATOM 9057 O O . THR A 1 1127 ? -17.368 24.294 16.124 1.00 87.19 1127 THR A O 1
ATOM 9060 N N . ILE A 1 1128 ? -18.436 25.717 17.500 1.00 86.88 1128 ILE A N 1
ATOM 9061 C CA . ILE A 1 1128 ? -19.510 26.064 16.552 1.00 86.88 1128 ILE A CA 1
ATOM 9062 C C . ILE A 1 1128 ? -18.930 26.633 15.246 1.00 86.88 1128 ILE A C 1
ATOM 9064 O O . ILE A 1 1128 ? -19.370 26.258 14.163 1.00 86.88 1128 ILE A O 1
ATOM 9068 N N . ASP A 1 1129 ? -17.896 27.473 15.331 1.00 86.06 1129 ASP A N 1
ATOM 9069 C CA . ASP A 1 1129 ? -17.240 28.055 14.154 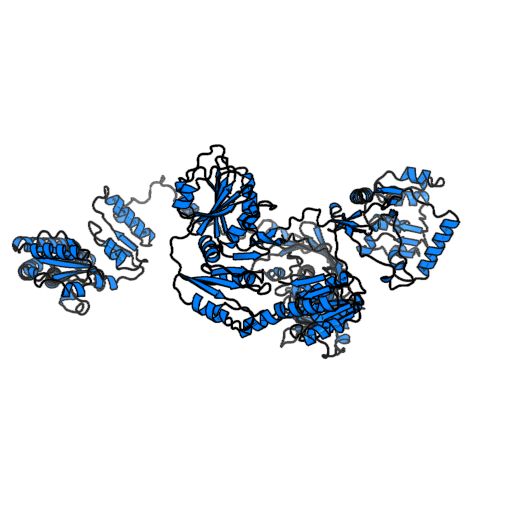1.00 86.06 1129 ASP A CA 1
ATOM 9070 C C . ASP A 1 1129 ? -16.576 26.994 13.269 1.00 86.06 1129 ASP A C 1
ATOM 9072 O O . ASP A 1 1129 ? -16.675 27.058 12.042 1.00 86.06 1129 ASP A O 1
ATOM 9076 N N . LEU A 1 1130 ? -15.918 26.000 13.876 1.00 85.75 1130 LEU A N 1
ATOM 9077 C CA . LEU A 1 1130 ? -15.303 24.893 13.140 1.00 85.75 1130 LEU A CA 1
ATOM 9078 C C . LEU A 1 1130 ? -16.368 24.024 12.464 1.00 85.75 1130 LEU A C 1
ATOM 9080 O O . LEU A 1 1130 ? -16.196 23.643 11.307 1.00 85.75 1130 LEU A O 1
ATOM 9084 N N . PHE A 1 1131 ? -17.482 23.759 13.149 1.00 85.88 1131 PHE A N 1
ATOM 9085 C CA . PHE A 1 1131 ? -18.598 23.003 12.583 1.00 85.88 1131 PHE A CA 1
ATOM 9086 C C . PHE A 1 1131 ? -19.251 23.738 11.402 1.00 85.88 1131 PHE A C 1
ATOM 9088 O O . PHE A 1 1131 ? -19.429 23.146 10.335 1.00 85.88 1131 PHE A O 1
ATOM 9095 N N . ASN A 1 1132 ? -19.509 25.043 11.549 1.00 86.44 1132 ASN A N 1
ATOM 9096 C CA . ASN A 1 1132 ? -20.046 25.905 10.491 1.00 86.44 1132 ASN A CA 1
ATOM 9097 C C . ASN A 1 1132 ? -19.199 25.852 9.218 1.00 86.44 1132 ASN A C 1
ATOM 9099 O O . ASN A 1 1132 ? -19.728 25.630 8.133 1.00 86.44 1132 ASN A O 1
ATOM 9103 N N . GLN A 1 1133 ? -17.874 25.967 9.346 1.00 84.12 1133 GLN A N 1
ATOM 9104 C CA . GLN A 1 1133 ? -16.968 25.937 8.193 1.00 84.12 1133 GLN A CA 1
ATOM 9105 C C . GLN A 1 1133 ? -17.070 24.645 7.368 1.00 84.12 1133 GLN A C 1
ATOM 9107 O O . GLN A 1 1133 ? -16.902 24.683 6.146 1.00 84.12 1133 GLN A O 1
ATOM 9112 N N . VAL A 1 1134 ? -17.311 23.505 8.022 1.00 85.88 1134 VAL A N 1
ATOM 9113 C CA . VAL A 1 1134 ? -17.439 22.200 7.355 1.00 85.88 1134 VAL A CA 1
ATOM 9114 C C . VAL A 1 1134 ? -18.817 22.062 6.704 1.00 85.88 1134 VAL A C 1
ATOM 9116 O O . VAL A 1 1134 ? -18.907 21.674 5.534 1.00 85.88 1134 VAL A O 1
ATOM 9119 N N . VAL A 1 1135 ? -19.880 22.413 7.437 1.00 84.38 1135 VAL A N 1
ATOM 9120 C CA . VAL A 1 1135 ? -21.268 22.330 6.960 1.00 84.38 1135 VAL A CA 1
ATOM 9121 C C . VAL A 1 1135 ? -21.497 23.268 5.780 1.00 84.38 1135 VAL A C 1
ATOM 9123 O O . VAL A 1 1135 ? -22.043 22.837 4.767 1.00 84.38 1135 VAL A O 1
ATOM 9126 N N . ASP A 1 1136 ? -21.020 24.510 5.848 1.00 84.31 1136 ASP A N 1
ATOM 9127 C CA . ASP A 1 1136 ? -21.253 25.525 4.816 1.00 84.31 1136 ASP A CA 1
ATOM 9128 C C . ASP A 1 1136 ? -20.863 25.054 3.412 1.00 84.31 1136 ASP A C 1
ATOM 9130 O O . ASP A 1 1136 ? -21.580 25.280 2.437 1.00 84.31 1136 ASP A O 1
ATOM 9134 N N . ILE A 1 1137 ? -19.736 24.359 3.285 1.00 85.88 1137 ILE A N 1
ATOM 9135 C CA . ILE A 1 1137 ? -19.207 23.981 1.974 1.00 85.88 1137 ILE A CA 1
ATOM 9136 C C . ILE A 1 1137 ? -20.000 22.825 1.366 1.00 85.88 1137 ILE A C 1
ATOM 9138 O O . ILE A 1 1137 ? -20.388 22.916 0.200 1.00 85.88 1137 ILE A O 1
ATOM 9142 N N . LYS A 1 1138 ? -20.252 21.761 2.142 1.00 87.50 1138 LYS A N 1
ATOM 9143 C CA . LYS A 1 1138 ? -20.959 20.573 1.644 1.00 87.50 1138 LYS A CA 1
ATOM 9144 C C . LYS A 1 1138 ? -22.466 20.796 1.574 1.00 87.50 1138 LYS A C 1
ATOM 9146 O O . LYS A 1 1138 ? -23.077 20.504 0.551 1.00 87.50 1138 LYS A O 1
ATOM 9151 N N . TYR A 1 1139 ? -23.069 21.313 2.639 1.00 87.62 1139 TYR A N 1
ATOM 9152 C CA . TYR A 1 1139 ? -24.517 21.455 2.754 1.00 87.62 1139 TYR A CA 1
ATOM 9153 C C . TYR A 1 1139 ? -25.034 22.687 2.002 1.00 87.62 1139 TYR A C 1
ATOM 9155 O O . TYR A 1 1139 ? -25.738 22.537 1.000 1.00 87.62 1139 TYR A O 1
ATOM 9163 N N . ASN A 1 1140 ? -24.629 23.898 2.412 1.00 87.81 1140 ASN A N 1
ATOM 9164 C CA . ASN A 1 1140 ? -25.109 25.135 1.780 1.00 87.81 1140 ASN A CA 1
ATOM 9165 C C . ASN A 1 1140 ? -24.659 25.222 0.312 1.00 87.81 1140 ASN A C 1
ATOM 9167 O O . ASN A 1 1140 ? -25.447 25.593 -0.558 1.00 87.81 1140 ASN A O 1
ATOM 9171 N N . GLY A 1 1141 ? -23.434 24.780 0.006 1.00 88.94 1141 GLY A N 1
ATOM 9172 C CA . GLY A 1 1141 ? -22.956 24.653 -1.373 1.00 88.94 1141 GLY A CA 1
ATOM 9173 C C . GLY A 1 1141 ? -23.816 23.721 -2.238 1.00 88.94 1141 GLY A C 1
ATOM 9174 O O . GLY A 1 1141 ? -24.176 24.090 -3.356 1.00 88.94 1141 GLY A O 1
ATOM 9175 N N . THR A 1 1142 ? -24.198 22.540 -1.737 1.00 91.75 1142 THR A N 1
ATOM 9176 C CA . THR A 1 1142 ? -25.072 21.610 -2.481 1.00 91.75 1142 THR A CA 1
ATOM 9177 C C . THR A 1 1142 ? -26.484 22.169 -2.645 1.00 91.75 1142 THR A C 1
ATOM 9179 O O . THR A 1 1142 ? -27.049 22.066 -3.731 1.00 91.75 1142 THR A O 1
ATOM 9182 N N . LYS A 1 1143 ? -27.035 22.816 -1.611 1.00 90.31 1143 LYS A N 1
ATOM 9183 C CA . LYS A 1 1143 ? -28.364 23.449 -1.641 1.00 90.31 1143 LYS A CA 1
ATOM 9184 C C . LYS A 1 1143 ? -28.454 24.550 -2.701 1.00 90.31 1143 LYS A C 1
ATOM 9186 O O . LYS A 1 1143 ? -29.415 24.590 -3.470 1.00 90.31 1143 LYS A O 1
ATOM 9191 N N . ASN A 1 1144 ? -27.428 25.398 -2.793 1.00 91.44 1144 ASN A N 1
ATOM 9192 C CA . ASN A 1 1144 ? -27.341 26.437 -3.820 1.00 91.44 1144 ASN A CA 1
ATOM 9193 C C . ASN A 1 1144 ? -27.224 25.832 -5.227 1.00 91.44 1144 ASN A C 1
ATOM 9195 O O . ASN A 1 1144 ? -27.943 26.248 -6.138 1.00 91.44 1144 ASN A O 1
ATOM 9199 N N . LEU A 1 1145 ? -26.366 24.819 -5.401 1.00 91.69 1145 LEU A N 1
ATOM 9200 C CA . LEU A 1 1145 ? -26.219 24.119 -6.680 1.00 91.69 1145 LEU A CA 1
ATOM 9201 C C . LEU A 1 1145 ? -27.536 23.461 -7.113 1.00 91.69 1145 LEU A C 1
ATOM 9203 O O . LEU A 1 1145 ? -27.942 23.634 -8.258 1.00 91.69 1145 LEU A O 1
ATOM 9207 N N . ASP A 1 1146 ? -28.243 22.764 -6.223 1.00 92.44 1146 ASP A N 1
ATOM 9208 C CA . ASP A 1 1146 ? -29.543 22.147 -6.525 1.00 92.44 1146 ASP A CA 1
ATOM 9209 C C . ASP A 1 1146 ? -30.581 23.199 -6.958 1.00 92.44 1146 ASP A C 1
ATOM 9211 O O . ASP A 1 1146 ? -31.191 23.088 -8.024 1.00 92.44 1146 ASP A O 1
ATOM 9215 N N . LYS A 1 1147 ? -30.716 24.291 -6.194 1.00 91.44 1147 LYS A N 1
ATOM 9216 C CA . LYS A 1 1147 ? -31.655 25.379 -6.504 1.00 91.44 1147 LYS A CA 1
ATOM 9217 C C . LYS A 1 1147 ? -31.437 25.943 -7.910 1.00 91.44 1147 LYS A C 1
ATOM 9219 O O . LYS A 1 1147 ? -32.377 26.015 -8.701 1.00 91.44 1147 LYS A O 1
ATOM 9224 N N . TYR A 1 1148 ? -30.208 26.335 -8.236 1.00 89.69 1148 TYR A N 1
ATOM 9225 C CA . TYR A 1 1148 ? -29.918 27.013 -9.499 1.00 89.69 1148 TYR A CA 1
ATOM 9226 C C . TYR A 1 1148 ? -29.833 26.070 -10.697 1.00 89.69 1148 TYR A C 1
ATOM 9228 O O . TYR A 1 1148 ? -30.185 26.456 -11.812 1.00 89.69 1148 TYR A O 1
ATOM 9236 N N . THR A 1 1149 ? -29.453 24.812 -10.491 1.00 89.94 1149 THR A N 1
ATOM 9237 C CA . THR A 1 1149 ? -29.451 23.817 -11.574 1.00 89.94 1149 THR A CA 1
ATOM 9238 C C . THR A 1 1149 ? -30.856 23.442 -12.013 1.00 89.94 1149 THR A C 1
ATOM 9240 O O . THR A 1 1149 ? -31.093 23.302 -13.214 1.00 89.94 1149 THR A O 1
ATOM 9243 N N . ARG A 1 1150 ? -31.816 23.380 -11.081 1.00 89.94 1150 ARG A N 1
ATOM 9244 C CA . ARG A 1 1150 ? -33.242 23.239 -11.414 1.00 89.94 1150 ARG A CA 1
ATOM 9245 C C . ARG A 1 1150 ? -33.774 24.424 -12.221 1.00 89.94 1150 ARG A C 1
ATOM 9247 O O . ARG A 1 1150 ? -34.608 24.222 -13.094 1.00 89.94 1150 ARG A O 1
ATOM 9254 N N . ILE A 1 1151 ? -33.287 25.639 -11.964 1.00 87.31 1151 ILE A N 1
ATOM 9255 C CA . ILE A 1 1151 ? -33.722 26.847 -12.684 1.00 87.31 1151 ILE A CA 1
ATOM 9256 C C . ILE A 1 1151 ? -33.138 26.887 -14.104 1.00 87.31 1151 ILE A C 1
ATOM 9258 O O . ILE A 1 1151 ? -33.880 27.066 -15.067 1.00 87.31 1151 ILE A O 1
ATOM 9262 N N . TYR A 1 1152 ? -31.821 26.705 -14.248 1.00 82.38 1152 TYR A N 1
ATOM 9263 C CA . TYR A 1 1152 ? -31.112 26.979 -15.505 1.00 82.38 1152 TYR A CA 1
ATOM 9264 C C . TYR A 1 1152 ? -30.808 25.739 -16.363 1.00 82.38 1152 TYR A C 1
ATOM 9266 O O . TYR A 1 1152 ? -30.535 25.877 -17.553 1.00 82.38 1152 TYR A O 1
ATOM 9274 N N . SER A 1 1153 ? -30.802 24.522 -15.806 1.00 79.06 1153 SER A N 1
ATOM 9275 C CA . SER A 1 1153 ? -30.225 23.345 -16.490 1.00 79.06 1153 SER A CA 1
ATOM 9276 C C . SER A 1 1153 ? -30.998 22.035 -16.313 1.00 79.06 1153 SER A C 1
ATOM 9278 O O . SER A 1 1153 ? -30.499 20.972 -16.680 1.00 79.06 1153 SER A O 1
ATOM 9280 N N . GLN A 1 1154 ? -32.247 22.085 -15.839 1.00 76.69 1154 GLN A N 1
ATOM 9281 C CA . GLN A 1 1154 ? -33.057 20.892 -15.550 1.00 76.69 1154 GLN A CA 1
ATOM 9282 C C . GLN A 1 1154 ? -33.210 19.925 -16.738 1.00 76.69 1154 GLN A C 1
ATOM 9284 O O . GLN A 1 1154 ? -33.304 18.719 -16.539 1.00 76.69 1154 GLN A O 1
ATOM 9289 N N . LYS A 1 1155 ? -33.248 20.434 -17.977 1.00 75.50 1155 LYS A N 1
ATOM 9290 C CA . LYS A 1 1155 ? -33.453 19.610 -19.184 1.00 75.50 1155 LYS A CA 1
ATOM 9291 C C . LYS A 1 1155 ? -32.161 19.064 -19.798 1.00 75.50 1155 LYS A C 1
ATOM 9293 O O . LYS A 1 1155 ? -32.236 18.203 -20.668 1.00 75.50 1155 LYS A O 1
ATOM 9298 N N . THR A 1 1156 ? -30.998 19.588 -19.409 1.00 83.31 1156 THR A N 1
ATOM 9299 C CA . THR A 1 1156 ? -29.707 19.267 -20.046 1.00 83.31 1156 THR A CA 1
ATOM 9300 C C . THR A 1 1156 ? -28.753 18.498 -19.140 1.00 83.31 1156 THR A C 1
ATOM 9302 O O . THR A 1 1156 ? -27.806 17.896 -19.655 1.00 83.31 1156 THR A O 1
ATOM 9305 N N . LEU A 1 1157 ? -28.994 18.536 -17.828 1.00 89.88 1157 LEU A N 1
ATOM 9306 C CA . LEU A 1 1157 ? -28.173 17.913 -16.799 1.00 89.88 1157 LEU A CA 1
ATOM 9307 C C . LEU A 1 1157 ? -28.373 16.391 -16.785 1.00 89.88 1157 LEU A C 1
ATOM 9309 O O . LEU A 1 1157 ? -29.474 15.911 -16.529 1.00 89.88 1157 LEU A O 1
ATOM 9313 N N . ASP A 1 1158 ? -27.293 15.644 -17.011 1.00 90.00 1158 ASP A N 1
ATOM 9314 C CA . ASP A 1 1158 ? -27.295 14.177 -16.969 1.00 90.00 1158 ASP A CA 1
ATOM 9315 C C . ASP A 1 1158 ? -26.791 13.647 -15.614 1.00 90.00 1158 ASP A C 1
ATOM 9317 O O . ASP A 1 1158 ? -27.225 12.591 -15.156 1.00 90.00 1158 ASP A O 1
ATOM 9321 N N . TYR A 1 1159 ? -25.866 14.372 -14.969 1.00 93.06 1159 TYR A N 1
ATOM 9322 C CA . TYR A 1 1159 ? -25.185 13.926 -13.750 1.00 93.06 1159 TYR A CA 1
ATOM 9323 C C . TYR A 1 1159 ? -25.199 14.997 -12.653 1.00 93.06 1159 TYR A C 1
ATOM 9325 O O . TYR A 1 1159 ? -24.703 16.104 -12.848 1.00 93.06 1159 TYR A O 1
ATOM 9333 N N . PHE A 1 1160 ? -25.688 14.648 -11.465 1.00 94.44 1160 PHE A N 1
ATOM 9334 C CA . PHE A 1 1160 ? -25.530 15.450 -10.249 1.00 94.44 1160 PHE A CA 1
ATOM 9335 C C . PHE A 1 1160 ? -24.945 14.550 -9.161 1.00 94.44 1160 PHE A C 1
ATOM 9337 O O . PHE A 1 1160 ? -25.640 13.695 -8.614 1.00 94.44 1160 PHE A O 1
ATOM 9344 N N . VAL A 1 1161 ? -23.643 14.679 -8.913 1.00 94.94 1161 VAL A N 1
ATOM 9345 C CA . VAL A 1 1161 ? -22.880 13.773 -8.047 1.00 94.94 1161 VAL A CA 1
ATOM 9346 C C . VAL A 1 1161 ? -22.293 14.556 -6.883 1.00 94.94 1161 VAL A C 1
ATOM 9348 O O . VAL A 1 1161 ? -21.580 15.537 -7.085 1.00 94.94 1161 VAL A O 1
ATOM 9351 N N . VAL A 1 1162 ? -22.556 14.092 -5.664 1.00 93.06 1162 VAL A N 1
ATOM 9352 C CA . VAL A 1 1162 ? -22.031 14.667 -4.420 1.00 93.06 1162 VAL A CA 1
ATOM 9353 C C . VAL A 1 1162 ? -21.227 13.594 -3.700 1.00 93.06 1162 VAL A C 1
ATOM 9355 O O . VAL A 1 1162 ? -21.709 12.477 -3.524 1.00 93.06 1162 VAL A O 1
ATOM 9358 N N . PHE A 1 1163 ? -20.000 13.921 -3.299 1.00 90.81 1163 PHE A N 1
ATOM 9359 C CA . PHE A 1 1163 ? -19.125 12.986 -2.595 1.00 90.81 1163 PHE A CA 1
ATOM 9360 C C . PHE A 1 1163 ? -19.288 13.146 -1.075 1.00 90.81 1163 PHE A C 1
ATOM 9362 O O . PHE A 1 1163 ? -18.991 14.204 -0.502 1.00 90.81 1163 PHE A O 1
ATOM 9369 N N . SER A 1 1164 ? -19.782 12.092 -0.422 1.00 84.88 1164 SER A N 1
ATOM 9370 C CA . SER A 1 1164 ? -20.055 12.046 1.020 1.00 84.88 1164 SER A CA 1
ATOM 9371 C C . SER A 1 1164 ? -18.913 11.424 1.796 1.00 84.88 1164 SER A C 1
ATOM 9373 O O . SER A 1 1164 ? -18.571 10.264 1.468 1.00 84.88 1164 SER A O 1
#